Protein AF-A0A1Y1L9V7-F1 (afdb_monomer_lite)

Foldseek 3Di:
DDWDDEPQKTKFAPFFLAWWDDKYWDDDDPPPDDDDDDDPPPDFDTEMETETAAALRPDPQGALQFQKHKMKMQHPDFFGKYKYKHKQHPPLVLLLVVQQFKWKAKPPPGHDIDGQPDRWDWDQDPNMIIIMDIDGGHPDSPIIMMIISFPAQGLVNVVVVVVVVCVVVPPDDDPDQLDKDWDKAQFAADLVRHGQIKIKIAGNAQWDPAFDDNDPPTRPVPVRGHHTDGPQAFEEEEEEALFQQFCLQLLLLVLQVVLCNDSPDPLNSLCRNRHIYIYGSHLANQCSRVNHGAHHNNNDRLQLCLQPNDCNHRVSSVSSNQVLLCLFQVHGDDDPDDPPPCDDPPDDDDDDDDDDDDDDDDDDDDDDDDDDDDDDDPPDLDAPDQPPVSTSHPAAEYEGEDSNAAFKEKEFEADPPPLLLLLLLLLLLLLLQQAFGRDSVSYDHDNCQQQPQDPRPRGGSCSGPQNSSCSSRVHSRRIYMYHYSFWHPFTGQHAFWPPRPDDDRDDDGDIDTDDSVSSSSSSNSSSQSSCLSVVNRPGDRLCRDPQNHSVSSSVVSSVVVVVVVVVVVPDPPPPPDDDDDDDDDDDDDDDDDDDDDDDDDDDDDDDDDDDDDDDPPDDDDDDDDDDDDDDDDDDDDDDDDDDDDDDDDDDDDDDDDDDDYDDDDDDDDDDDDDDDDDDDDDDDDDDDDDDDDDDDDDDDDDPDFPFDFDDDPFDTKTKGWDDDDDPDDDDDGKIWIWDAHPVRDIDIDTDDDDDDDDDDDDDDDDDDDDDDDDDDDDDDPDDDDDDDDDDDDDDDDDDDDDDDDDDDDDDDDDDDD

Sequence (817 aa):
MDDLECAGFEFFSNFDSANLSRVEYVPCFESATQSSRSTLQDVHDVEFNIWTKPDCFGTEFENANRTWFYFGIRANAPELVVKLNLVDLNRQGKMYSQGMAPVFRIVPGKLQWERVRDKPSYSMNDNIFTLSFKYKTPENVQSIVYFAFTYPYSYAELINTLNTNDERFLDKAVLSRDDIYYVREAICFSLEGRRVELLTISSYHNISNEREARLKDLFPEKHVLRPFRFIGKKVIFISARVHPGETPSSFVFNGILNLLLSVDNPVAIVLRRLYVFKLIPMLNPDGVARGHYRTDTRGVNLNRMYLNPSLTLHPSIFAARALIRYHHFGYEKEDHFCETIDLPNDNDDISSMEDNHGAEKGLTENHENKISKVADDDENTEYGDLNSNESGLFMYLDMHGHASKKGIFMYGNHFEDFERNIDCMLLPKIMSINNFNFHFTACNFTERNMYLKDRRDGMSREGSGRVAVLKLTGLVRSYTLECNYNTGSLVNVLPSTIKESGRGVHTIPIPPKYNPHIFEEVGKTLGASILDLTGDNPITRLPNSQFHSLNGVRDWLKMHCVNELGETRCVPARFKLRKSSSLRAQGKSLRGAVLKTRSPSIRDAKRIMVKAVHSTSVVPVERKENICASSPRNSSQPSCSNIVTVPRPRPKVLFDSTRSKSRKESTLKLKGNTTVEKSKSASNVKHSQSRHNATKLKSVKLDAIKEKEQKGTEGKRMIAKYKGKCDGRKGSDSDLIVQWDSHNAAQVFSHKVKGYGIKALPSLGGDPGPTKGLFRVYNFSKSKKSKRPLRRLASSNDVPTKIDKHKKRRTLKGQTS

Organism: Photinus pyralis (NCBI:txid7054)

Secondary structure (DSSP, 8-state):
-PPEEETTEEEE--STT-B--EEEEE---------S---TT---SEEEEEEPPPTTTTSTT--S-----EEEEE-SSSS-EEEEEEEEE---HHHHTTT---EEEEETTEEEEEE-SSPPEEEEETTEEEEEEEEE--S-TT-EEEEESSS---HHHHHHHHHHHHHHHTTPPP--TTSEEEEEEEEEE-TTS-EEEEEEEEESTTEEEEEPP--TT----TTSPPPEEESSPEEEEEEE-SSTT-THHHHHHHHHHHHHT-SS-HHHHHHHHHEEEEEES-S-HHHHHTT-SS--TTS--GGG-SSS--TTTSHHHHHHHHHHHHHHHSS--------------------------------------------------PPS---TTT-SEEEEEEEEE-SSS-SEEEEE---SSHHHHHHHHHHHHHHHHH-TTB-GGG-B--HHHHS-B-TTT--BGGGSHHHHHHHHH--S-EEEEEE-SSB-S----PPPPTT-TT------SSPPBP-HHHHHHHHHHHHHHHHHTTT--TT--GGGSTT-SHHHHHHHHHHHHHHHHHHTT-------------------------------------------------------------------------------------------------------------------------------PPPPP----------BTTB-EEEEEE----SSS-PPPEEEEEEE-TT--EEEEE-PPP--------------------PPPP---------------------------------------

pLDDT: mean 70.17, std 31.01, range [21.88, 98.94]

Structure (mmCIF, N/CA/C/O backbone):
data_AF-A0A1Y1L9V7-F1
#
_entry.id   AF-A0A1Y1L9V7-F1
#
loop_
_atom_site.group_PDB
_atom_site.id
_atom_site.type_symbol
_atom_site.label_atom_id
_atom_site.label_alt_id
_atom_site.label_comp_id
_atom_site.label_asym_id
_atom_site.label_entity_id
_atom_site.label_seq_id
_atom_site.pdbx_PDB_ins_code
_atom_site.Cartn_x
_atom_site.Cartn_y
_atom_site.Cartn_z
_atom_site.occupancy
_atom_site.B_iso_or_equiv
_atom_site.auth_seq_id
_atom_site.auth_comp_id
_atom_site.auth_asym_id
_atom_site.auth_atom_id
_atom_site.pdbx_PDB_model_num
ATOM 1 N N . MET A 1 1 ? 2.086 -15.413 -25.088 1.00 46.53 1 MET A N 1
ATOM 2 C CA . MET A 1 1 ? 3.122 -14.393 -25.326 1.00 46.53 1 MET A CA 1
ATOM 3 C C . MET A 1 1 ? 4.415 -15.032 -24.928 1.00 46.53 1 MET A C 1
ATOM 5 O O . MET A 1 1 ? 4.621 -15.308 -23.752 1.00 46.53 1 MET A O 1
ATOM 9 N N . ASP A 1 2 ? 5.180 -15.351 -25.948 1.00 52.62 2 ASP A N 1
ATOM 10 C CA . ASP A 1 2 ? 6.423 -16.093 -25.879 1.00 52.62 2 ASP A CA 1
ATOM 11 C C . ASP A 1 2 ? 7.554 -15.135 -25.479 1.00 52.62 2 ASP A C 1
ATOM 13 O O . ASP A 1 2 ? 7.377 -13.910 -25.509 1.00 52.62 2 ASP A O 1
ATOM 17 N N . ASP A 1 3 ? 8.686 -15.672 -25.035 1.00 76.00 3 ASP A N 1
ATOM 18 C CA . ASP A 1 3 ? 9.810 -14.836 -24.616 1.00 76.00 3 ASP A CA 1
ATOM 19 C C . ASP A 1 3 ? 10.425 -14.132 -25.839 1.00 76.00 3 ASP A C 1
ATOM 21 O O . ASP A 1 3 ? 10.563 -14.714 -26.915 1.00 76.00 3 ASP A O 1
ATOM 25 N N . LEU A 1 4 ? 10.737 -12.841 -25.700 1.00 90.75 4 LEU A N 1
ATOM 26 C CA . LEU A 1 4 ? 11.159 -12.003 -26.825 1.00 90.75 4 LEU A CA 1
ATOM 27 C C . LEU A 1 4 ? 12.669 -12.128 -27.042 1.00 90.75 4 LEU A C 1
ATOM 29 O O . LEU A 1 4 ? 13.442 -11.792 -26.147 1.00 90.75 4 LEU A O 1
ATOM 33 N N . GLU A 1 5 ? 13.104 -12.531 -28.233 1.00 94.12 5 GLU A N 1
ATOM 34 C CA . GLU A 1 5 ? 14.522 -12.512 -28.614 1.00 94.12 5 GLU A CA 1
ATOM 35 C C . GLU A 1 5 ? 14.895 -11.209 -29.336 1.00 94.12 5 GLU A C 1
ATOM 37 O O . GLU A 1 5 ? 14.213 -10.775 -30.264 1.00 94.12 5 GLU A O 1
ATOM 42 N N . CYS A 1 6 ? 16.001 -10.575 -28.935 1.00 94.81 6 CYS A N 1
ATOM 43 C CA . CYS A 1 6 ? 16.534 -9.382 -29.596 1.00 94.81 6 CYS A CA 1
ATOM 44 C C . CYS A 1 6 ? 18.065 -9.326 -29.470 1.00 94.81 6 CYS A C 1
ATOM 46 O O . CYS A 1 6 ? 18.603 -9.372 -28.367 1.00 94.81 6 CYS A O 1
ATOM 48 N N . ALA A 1 7 ? 18.784 -9.225 -30.596 1.00 92.56 7 ALA A N 1
ATOM 49 C CA . ALA A 1 7 ? 20.258 -9.234 -30.662 1.00 92.56 7 ALA A CA 1
ATOM 50 C C . ALA A 1 7 ? 20.941 -10.406 -29.905 1.00 92.56 7 ALA A C 1
ATOM 52 O O . ALA A 1 7 ? 22.050 -10.273 -29.388 1.00 92.56 7 ALA A O 1
ATOM 53 N N . GLY A 1 8 ? 20.273 -11.564 -29.825 1.00 92.50 8 GLY A N 1
ATOM 54 C CA . GLY A 1 8 ? 20.751 -12.741 -29.087 1.00 92.50 8 GLY A CA 1
ATOM 55 C C . GLY A 1 8 ? 20.597 -12.657 -27.561 1.00 92.50 8 GLY A C 1
ATOM 56 O O . GLY A 1 8 ? 21.146 -13.495 -26.852 1.00 92.50 8 GLY A O 1
ATOM 57 N N . PHE A 1 9 ? 19.868 -11.665 -27.049 1.00 96.50 9 PHE A N 1
ATOM 58 C CA . PHE A 1 9 ? 19.366 -11.631 -25.677 1.00 96.50 9 PHE A CA 1
ATOM 59 C C . PHE A 1 9 ? 17.904 -12.087 -25.662 1.00 96.50 9 PHE A C 1
ATOM 61 O O . PHE A 1 9 ? 17.145 -11.764 -26.575 1.00 96.50 9 PHE A O 1
ATOM 68 N N . GLU A 1 10 ? 17.503 -12.789 -24.606 1.00 97.25 10 GLU A N 1
ATOM 69 C CA . GLU A 1 10 ? 16.124 -13.236 -24.382 1.00 97.25 10 GLU A CA 1
ATOM 70 C C . GLU A 1 10 ? 15.471 -12.383 -23.285 1.00 97.25 10 GLU A C 1
ATOM 72 O O . GLU A 1 10 ? 16.092 -12.132 -22.246 1.00 97.25 10 GLU A O 1
ATOM 77 N N . PHE A 1 11 ? 14.217 -11.974 -23.476 1.00 97.69 11 PHE A N 1
ATOM 78 C CA . PHE A 1 11 ? 13.488 -11.088 -22.571 1.00 97.69 11 PHE A CA 1
ATOM 79 C C . PHE A 1 11 ? 12.173 -11.724 -22.103 1.00 97.69 11 PHE A C 1
ATOM 81 O O . PHE A 1 11 ? 11.259 -11.976 -22.889 1.00 97.69 11 PHE A O 1
ATOM 88 N N . PHE A 1 12 ? 12.066 -11.927 -20.790 1.00 96.81 12 PHE A N 1
ATOM 89 C CA . PHE A 1 12 ? 10.986 -12.676 -20.149 1.00 96.81 12 PHE A CA 1
ATOM 90 C C . PHE A 1 12 ? 9.919 -11.751 -19.574 1.00 96.81 12 PHE A C 1
ATOM 92 O O . PHE A 1 12 ? 10.233 -10.840 -18.800 1.00 96.81 12 PHE A O 1
ATOM 99 N N . SER A 1 13 ? 8.647 -12.038 -19.857 1.00 95.38 13 SER A N 1
ATOM 100 C CA . SER A 1 13 ? 7.513 -11.339 -19.219 1.00 95.38 13 SER A CA 1
ATOM 101 C C . SER A 1 13 ? 6.266 -12.197 -18.978 1.00 95.38 13 SER A C 1
ATOM 103 O O . SER A 1 13 ? 5.207 -11.670 -18.652 1.00 95.38 13 SER A O 1
ATOM 105 N N . ASN A 1 14 ? 6.374 -13.521 -19.096 1.00 93.75 14 ASN A N 1
ATOM 106 C CA . ASN A 1 14 ? 5.265 -14.442 -18.848 1.00 93.75 14 ASN A CA 1
ATOM 107 C C . ASN A 1 14 ? 5.217 -14.893 -17.370 1.00 93.75 14 ASN A C 1
ATOM 109 O O . ASN A 1 14 ? 5.420 -16.064 -17.055 1.00 93.75 14 ASN A O 1
ATOM 113 N N . PHE A 1 15 ? 5.031 -13.947 -16.441 1.00 95.50 15 PHE A N 1
ATOM 114 C CA . PHE A 1 15 ? 4.919 -14.223 -15.000 1.00 95.50 15 PHE A CA 1
ATOM 115 C C . PHE A 1 15 ? 4.105 -13.150 -14.250 1.00 95.50 15 PHE A C 1
ATOM 117 O O . PHE A 1 15 ? 3.851 -12.063 -14.761 1.00 95.50 15 PHE A O 1
ATOM 124 N N . ASP A 1 16 ? 3.692 -13.463 -13.019 1.00 96.31 16 ASP A N 1
ATOM 125 C CA . ASP A 1 16 ? 2.841 -12.608 -12.178 1.00 96.31 16 ASP A CA 1
ATOM 126 C C . ASP A 1 16 ? 3.443 -11.208 -11.946 1.00 96.31 16 ASP A C 1
ATOM 128 O O . ASP A 1 16 ? 4.579 -11.059 -11.483 1.00 96.31 16 ASP A O 1
ATOM 132 N N . SER A 1 17 ? 2.651 -10.176 -12.254 1.00 97.12 17 SER A N 1
ATOM 133 C CA . SER A 1 17 ? 3.016 -8.759 -12.180 1.00 97.12 17 SER A CA 1
ATOM 134 C C . SER A 1 17 ? 4.110 -8.304 -13.159 1.00 97.12 17 SER A C 1
ATOM 136 O O . SER A 1 17 ? 4.629 -7.190 -13.034 1.00 97.12 17 SER A O 1
ATOM 138 N N . ALA A 1 18 ? 4.458 -9.126 -14.154 1.00 97.25 18 ALA A N 1
ATOM 139 C CA . ALA A 1 18 ? 5.328 -8.718 -15.251 1.00 97.25 18 ALA A CA 1
ATOM 140 C C . ALA A 1 18 ? 4.704 -7.588 -16.084 1.00 97.25 18 ALA A C 1
ATOM 142 O O . ALA A 1 18 ? 3.494 -7.541 -16.293 1.00 97.25 18 ALA A O 1
ATOM 143 N N . ASN A 1 19 ? 5.543 -6.700 -16.618 1.00 97.38 19 ASN A N 1
ATOM 144 C CA . ASN A 1 19 ? 5.146 -5.767 -17.664 1.00 97.38 19 ASN A CA 1
ATOM 145 C C . ASN A 1 19 ? 6.344 -5.439 -18.574 1.00 97.38 19 ASN A C 1
ATOM 147 O O . ASN A 1 19 ? 7.338 -4.852 -18.135 1.00 97.38 19 ASN A O 1
ATOM 151 N N . LEU A 1 20 ? 6.193 -5.841 -19.839 1.00 96.44 20 LEU A N 1
ATOM 152 C CA . LEU A 1 20 ? 7.049 -5.617 -21.004 1.00 96.44 20 LEU A CA 1
ATOM 153 C C . LEU A 1 20 ? 6.140 -5.622 -22.245 1.00 96.44 20 LEU A C 1
ATOM 155 O O . LEU A 1 20 ? 5.146 -6.351 -22.263 1.00 96.44 20 LEU A O 1
ATOM 159 N N . SER A 1 21 ? 6.456 -4.839 -23.275 1.00 94.56 21 SER A N 1
ATOM 160 C CA . SER A 1 21 ? 5.705 -4.807 -24.541 1.00 94.56 21 SER A CA 1
ATOM 161 C C . SER A 1 21 ? 6.595 -5.066 -25.755 1.00 94.56 21 SER A C 1
ATOM 163 O O . SER A 1 21 ? 6.314 -5.967 -26.539 1.00 94.56 21 SER A O 1
ATOM 165 N N . ARG A 1 22 ? 7.690 -4.307 -25.887 1.00 95.06 22 ARG A N 1
ATOM 166 C CA . ARG A 1 22 ? 8.595 -4.349 -27.044 1.00 95.06 22 ARG A CA 1
ATOM 167 C C . ARG A 1 22 ? 10.036 -4.114 -26.604 1.00 95.06 22 ARG A C 1
ATOM 169 O O . ARG A 1 22 ? 10.267 -3.352 -25.664 1.00 95.06 22 ARG A O 1
ATOM 176 N N . VAL A 1 23 ? 10.981 -4.717 -27.319 1.00 97.12 23 VAL A N 1
ATOM 177 C CA . VAL A 1 23 ? 12.423 -4.476 -27.193 1.00 97.12 23 VAL A CA 1
ATOM 178 C C . VAL A 1 23 ? 12.995 -4.247 -28.589 1.00 97.12 23 VAL A C 1
ATOM 180 O O . VAL A 1 23 ? 12.676 -4.997 -29.505 1.00 97.12 23 VAL A O 1
ATOM 183 N N . GLU A 1 24 ? 13.827 -3.222 -28.750 1.00 97.12 24 GLU A N 1
ATOM 184 C CA . GLU A 1 24 ? 14.564 -2.936 -29.984 1.00 97.12 24 GLU A CA 1
ATOM 185 C C . GLU A 1 24 ? 16.043 -2.724 -29.645 1.00 97.12 24 GLU A C 1
ATOM 187 O O . GLU A 1 24 ? 16.381 -1.961 -28.737 1.00 97.12 24 GLU A O 1
ATOM 192 N N . TYR A 1 25 ? 16.935 -3.400 -30.368 1.00 96.19 25 TYR A N 1
ATOM 193 C CA . TYR A 1 25 ? 18.375 -3.159 -30.290 1.00 96.19 25 TYR A CA 1
ATOM 194 C C . TYR A 1 25 ? 18.716 -1.807 -30.923 1.00 96.19 25 TYR A C 1
ATOM 196 O O . TYR A 1 25 ? 18.209 -1.477 -31.995 1.00 96.19 25 TYR A O 1
ATOM 204 N N . VAL A 1 26 ? 19.586 -1.037 -30.272 1.00 95.00 26 VAL A N 1
ATOM 205 C CA . VAL A 1 26 ? 20.096 0.237 -30.786 1.00 95.00 26 VAL A CA 1
ATOM 206 C C . VAL A 1 26 ? 21.454 -0.020 -31.447 1.00 95.00 26 VAL A C 1
ATOM 208 O O . VAL A 1 26 ? 22.405 -0.366 -30.742 1.00 95.00 26 VAL A O 1
ATOM 211 N N . PRO A 1 27 ? 21.587 0.139 -32.779 1.00 84.94 27 PRO A N 1
ATOM 212 C CA . PRO A 1 27 ? 22.865 -0.047 -33.453 1.00 84.94 27 PRO A CA 1
ATOM 213 C C . PRO A 1 27 ? 23.891 0.981 -32.976 1.00 84.94 27 PRO A C 1
ATOM 215 O O . PRO A 1 27 ? 23.678 2.190 -33.095 1.00 84.94 27 PRO A O 1
ATOM 218 N N . CYS A 1 28 ? 25.029 0.503 -32.473 1.00 70.31 28 CYS A N 1
ATOM 219 C CA . CYS A 1 28 ? 26.165 1.366 -32.176 1.00 70.31 28 CYS A CA 1
ATOM 220 C C . CYS A 1 28 ? 26.801 1.825 -33.497 1.00 70.31 28 CYS A C 1
ATOM 222 O O . CYS A 1 28 ? 27.552 1.084 -34.130 1.00 70.31 28 CYS A O 1
ATOM 224 N N . PHE A 1 29 ? 26.465 3.036 -33.942 1.00 56.84 29 PHE A N 1
ATOM 225 C CA . PHE A 1 29 ? 27.107 3.644 -35.104 1.00 56.84 29 PHE A CA 1
ATOM 226 C C . PHE A 1 29 ? 28.566 3.980 -34.778 1.00 56.84 29 PHE A C 1
ATOM 228 O O . PHE A 1 29 ? 28.833 4.870 -33.969 1.00 56.84 29 PHE A O 1
ATOM 235 N N . GLU A 1 30 ? 29.508 3.330 -35.466 1.00 45.47 30 GLU A N 1
ATOM 236 C CA . GLU A 1 30 ? 30.908 3.761 -35.509 1.00 45.47 30 GLU A CA 1
ATOM 237 C C . GLU A 1 30 ? 31.013 5.111 -36.242 1.00 45.47 30 GLU A C 1
ATOM 239 O O . GLU A 1 30 ? 31.266 5.189 -37.445 1.00 45.47 30 GLU A O 1
ATOM 244 N N . SER A 1 31 ? 30.794 6.207 -35.513 1.00 39.38 31 SER A N 1
ATOM 245 C CA . SER A 1 31 ? 30.945 7.573 -36.015 1.00 39.38 31 SER A CA 1
ATOM 246 C C . SER A 1 31 ? 32.426 7.912 -36.203 1.00 39.38 31 SER A C 1
ATOM 248 O O . SER A 1 31 ? 33.079 8.549 -35.377 1.00 39.38 31 SER A O 1
ATOM 250 N N . ALA A 1 32 ? 32.971 7.459 -37.331 1.00 41.69 32 ALA A N 1
ATOM 251 C CA . ALA A 1 32 ? 34.358 7.642 -37.728 1.00 41.69 32 ALA A CA 1
ATOM 252 C C . ALA A 1 32 ? 34.702 9.116 -38.035 1.00 41.69 32 ALA A C 1
ATOM 254 O O . ALA A 1 32 ? 34.847 9.513 -39.188 1.00 41.69 32 ALA A O 1
ATOM 255 N N . THR A 1 33 ? 34.871 9.946 -37.002 1.00 37.94 33 THR A N 1
ATOM 256 C CA . THR A 1 33 ? 35.771 11.117 -37.008 1.00 37.94 33 THR A CA 1
ATOM 257 C C . THR A 1 33 ? 35.994 11.647 -35.591 1.00 37.94 33 THR A C 1
ATOM 259 O O . THR A 1 33 ? 35.057 11.879 -34.835 1.00 37.94 33 THR A O 1
ATOM 262 N N . GLN A 1 34 ? 37.254 11.884 -35.218 1.00 49.69 34 GLN A N 1
ATOM 263 C CA . GLN A 1 34 ? 37.586 12.466 -33.916 1.00 49.69 34 GLN A CA 1
ATOM 264 C C . GLN A 1 34 ? 37.378 13.989 -33.931 1.00 49.69 34 GLN A C 1
ATOM 266 O O . GLN A 1 34 ? 38.210 14.716 -34.475 1.00 49.69 34 GLN A O 1
ATOM 271 N N . SER A 1 35 ? 36.329 14.496 -33.275 1.00 35.28 35 SER A N 1
ATOM 272 C CA . SER A 1 35 ? 36.179 15.934 -33.009 1.00 35.28 35 SER A CA 1
ATOM 273 C C . SER A 1 35 ? 35.703 16.244 -31.578 1.00 35.28 35 SER A C 1
ATOM 275 O O . SER A 1 35 ? 34.653 15.820 -31.114 1.00 35.28 35 SER A O 1
ATOM 277 N N . SER A 1 36 ? 36.526 17.022 -30.866 1.00 40.00 36 SER A N 1
ATOM 278 C CA . SER A 1 36 ? 36.183 17.852 -29.693 1.00 40.00 36 SER A CA 1
ATOM 279 C C . SER A 1 36 ? 35.292 17.277 -28.566 1.00 40.00 36 SER A C 1
ATOM 281 O O . SER A 1 36 ? 34.093 17.519 -28.517 1.00 40.00 36 SER A O 1
ATOM 283 N N . ARG A 1 37 ? 35.949 16.728 -27.531 1.00 45.91 37 ARG A N 1
ATOM 284 C CA . ARG A 1 37 ? 35.594 16.856 -26.092 1.00 45.91 37 ARG A CA 1
ATOM 285 C C . ARG A 1 37 ? 34.091 16.859 -25.710 1.00 45.91 37 ARG A C 1
ATOM 287 O O . ARG A 1 37 ? 33.560 17.891 -25.301 1.00 45.91 37 ARG A O 1
ATOM 294 N N . SER A 1 38 ? 33.490 15.676 -25.583 1.00 39.16 38 SER A N 1
ATOM 295 C CA . SER A 1 38 ? 32.337 15.464 -24.689 1.00 39.16 38 SER A CA 1
ATOM 296 C C . SER A 1 38 ? 32.457 14.155 -23.893 1.00 39.16 38 SER A C 1
ATOM 298 O O . SER A 1 38 ? 32.539 13.082 -24.474 1.00 39.16 38 SER A O 1
ATOM 300 N N . THR A 1 39 ? 32.471 14.271 -22.558 1.00 41.72 39 THR A N 1
ATOM 301 C CA . THR A 1 39 ? 32.212 13.227 -21.531 1.00 41.72 39 THR A CA 1
ATOM 302 C C . THR A 1 39 ? 32.685 11.777 -21.769 1.00 41.72 39 THR A C 1
ATOM 304 O O . THR A 1 39 ? 31.995 10.966 -22.377 1.00 41.72 39 THR A O 1
ATOM 307 N N . LEU A 1 40 ? 33.768 11.400 -21.075 1.00 45.31 40 LEU A N 1
ATOM 308 C CA . LEU A 1 40 ? 34.313 10.036 -20.889 1.00 45.31 40 LEU A CA 1
ATOM 309 C C . LEU A 1 40 ? 33.397 9.063 -20.086 1.00 45.31 40 LEU A C 1
ATOM 311 O O . LEU A 1 40 ? 33.898 8.292 -19.271 1.00 45.31 40 LEU A O 1
ATOM 315 N N . GLN A 1 41 ? 32.064 9.130 -20.209 1.00 53.06 41 GLN A N 1
ATOM 316 C CA . GLN A 1 41 ? 31.148 8.508 -19.227 1.00 53.06 41 GLN A CA 1
ATOM 317 C C . GLN A 1 41 ? 30.089 7.524 -19.751 1.00 53.06 41 GLN A C 1
ATOM 319 O O . GLN A 1 41 ? 29.581 6.754 -18.933 1.00 53.06 41 GLN A O 1
ATOM 324 N N . ASP A 1 42 ? 29.770 7.468 -21.051 1.00 68.31 42 ASP A N 1
ATOM 325 C CA . ASP A 1 42 ? 28.731 6.542 -21.550 1.00 68.31 42 ASP A CA 1
ATOM 326 C C . ASP A 1 42 ? 29.246 5.295 -22.288 1.00 68.31 42 ASP A C 1
ATOM 328 O O . ASP A 1 42 ? 28.623 4.820 -23.229 1.00 68.31 42 ASP A O 1
ATOM 332 N N . VAL A 1 43 ? 30.355 4.709 -21.823 1.00 85.38 43 VAL A N 1
ATOM 333 C CA . VAL A 1 43 ? 30.808 3.387 -22.300 1.00 85.38 43 VAL A CA 1
ATOM 334 C C . VAL A 1 43 ? 29.751 2.320 -21.985 1.00 85.38 43 VAL A C 1
ATOM 336 O O . VAL A 1 43 ? 29.264 2.244 -20.850 1.00 85.38 43 VAL A O 1
ATOM 339 N N . HIS A 1 44 ? 29.393 1.528 -22.992 1.00 90.81 44 HIS A N 1
ATOM 340 C CA . HIS A 1 44 ? 28.525 0.352 -22.938 1.00 90.81 44 HIS A CA 1
ATOM 341 C C . HIS A 1 44 ? 28.799 -0.510 -24.185 1.00 90.81 44 HIS A C 1
ATOM 343 O O . HIS A 1 44 ? 29.265 0.018 -25.192 1.00 90.81 44 HIS A O 1
ATOM 349 N N . ASP A 1 45 ? 28.522 -1.812 -24.115 1.00 93.62 45 ASP A N 1
ATOM 350 C CA . ASP A 1 45 ? 28.779 -2.768 -25.205 1.00 93.62 45 ASP A CA 1
ATOM 351 C C . ASP A 1 45 ? 27.514 -3.053 -26.037 1.00 93.62 45 ASP A C 1
ATOM 353 O O . ASP A 1 45 ? 27.591 -3.382 -27.219 1.00 93.62 45 ASP A O 1
ATOM 357 N N . VAL A 1 46 ? 26.335 -2.936 -25.413 1.00 94.94 46 VAL A N 1
ATOM 358 C CA . VAL A 1 46 ? 25.020 -3.216 -26.015 1.00 94.94 46 VAL A CA 1
ATOM 359 C C . VAL A 1 46 ? 24.005 -2.200 -25.489 1.00 94.94 46 VAL A C 1
ATOM 361 O O . VAL A 1 46 ? 23.972 -1.937 -24.285 1.00 94.94 46 VAL A O 1
ATOM 364 N N . GLU A 1 47 ? 23.156 -1.647 -26.357 1.00 97.06 47 GLU A N 1
ATOM 365 C CA . GLU A 1 47 ? 22.068 -0.736 -25.978 1.00 97.06 47 GLU A CA 1
ATOM 366 C C . GLU A 1 47 ? 20.715 -1.243 -26.504 1.00 97.06 47 GLU A C 1
ATOM 368 O O . GLU A 1 47 ? 20.602 -1.700 -27.642 1.00 97.06 47 GLU A O 1
ATOM 373 N N . PHE A 1 48 ? 19.684 -1.173 -25.657 1.00 97.81 48 PHE A N 1
ATOM 374 C CA . PHE A 1 48 ? 18.311 -1.560 -25.983 1.00 97.81 48 PHE A CA 1
ATOM 375 C C . PHE A 1 48 ? 17.324 -0.453 -25.617 1.00 97.81 48 PHE A C 1
ATOM 377 O O . PHE A 1 48 ? 17.339 0.060 -24.494 1.00 97.81 48 PHE A O 1
ATOM 384 N N . ASN A 1 49 ? 16.394 -0.170 -26.526 1.00 97.69 49 ASN A N 1
ATOM 385 C CA . ASN A 1 49 ? 15.164 0.544 -26.217 1.00 97.69 49 ASN A CA 1
ATOM 386 C C . ASN A 1 49 ? 14.080 -0.467 -25.818 1.00 97.69 49 ASN A C 1
ATOM 388 O O . ASN A 1 49 ? 13.904 -1.498 -26.465 1.00 97.69 49 ASN A O 1
ATOM 392 N N . ILE A 1 50 ? 13.361 -0.181 -24.735 1.00 97.81 50 ILE A N 1
ATOM 393 C CA . ILE A 1 50 ? 12.359 -1.057 -24.126 1.00 97.81 50 ILE A CA 1
ATOM 394 C C . ILE A 1 50 ? 11.085 -0.255 -23.866 1.00 97.81 50 ILE A C 1
ATOM 396 O O . ILE A 1 50 ? 11.136 0.821 -23.272 1.00 97.81 50 ILE A O 1
ATOM 400 N N . TRP A 1 51 ? 9.938 -0.820 -24.239 1.00 97.25 51 TRP A N 1
ATOM 401 C CA . TRP A 1 51 ? 8.611 -0.267 -23.963 1.00 97.25 51 TRP A CA 1
ATOM 402 C C . TRP A 1 51 ? 7.818 -1.206 -23.063 1.00 97.25 51 TRP A C 1
ATOM 404 O O . TRP A 1 51 ? 7.870 -2.429 -23.226 1.00 97.25 51 TRP A O 1
ATOM 414 N N . THR A 1 52 ? 7.024 -0.638 -22.159 1.00 96.44 52 THR A N 1
ATOM 415 C CA . THR A 1 52 ? 6.020 -1.372 -21.380 1.00 96.44 52 THR A CA 1
ATOM 416 C C . THR A 1 52 ? 4.609 -1.168 -21.912 1.00 96.44 52 THR A C 1
ATOM 418 O O . THR A 1 52 ? 4.335 -0.270 -22.706 1.00 96.44 52 THR A O 1
ATOM 421 N N . LYS A 1 53 ? 3.704 -2.051 -21.495 1.00 95.81 53 LYS A N 1
ATOM 422 C CA . LYS A 1 53 ? 2.276 -1.947 -21.770 1.00 95.81 53 LYS A CA 1
ATOM 423 C C . LYS A 1 53 ? 1.665 -0.881 -20.845 1.00 95.81 53 LYS A C 1
ATOM 425 O O . LYS A 1 53 ? 1.997 -0.883 -19.655 1.00 95.81 53 LYS A O 1
ATOM 430 N N . PRO A 1 54 ? 0.806 0.026 -21.342 1.00 96.81 54 PRO A N 1
ATOM 431 C CA . PRO A 1 54 ? -0.076 0.802 -20.472 1.00 96.81 54 PRO A CA 1
ATOM 432 C C . PRO A 1 54 ? -1.036 -0.106 -19.682 1.00 96.81 54 PRO A C 1
ATOM 434 O O . PRO A 1 54 ? -1.240 -1.273 -20.029 1.00 96.81 54 PRO A O 1
ATOM 437 N N . ASP A 1 55 ? -1.635 0.432 -18.621 1.00 97.56 55 ASP A N 1
ATOM 438 C CA . ASP A 1 55 ? -2.735 -0.220 -17.909 1.00 97.56 55 ASP A CA 1
ATOM 439 C C . ASP A 1 55 ? -3.870 -0.544 -18.903 1.00 97.56 55 ASP A C 1
ATOM 441 O O . ASP A 1 55 ? -4.264 0.301 -19.710 1.00 97.56 55 ASP A O 1
ATOM 445 N N . CYS A 1 56 ? -4.405 -1.767 -18.832 1.00 97.44 56 CYS A N 1
ATOM 446 C CA . CYS A 1 56 ? -5.456 -2.285 -19.724 1.00 97.44 56 CYS A CA 1
ATOM 447 C C . CYS A 1 56 ? -5.098 -2.329 -21.230 1.00 97.44 56 CYS A C 1
ATOM 449 O O . CYS A 1 56 ? -5.998 -2.337 -22.067 1.00 97.44 56 CYS A O 1
ATOM 451 N N . PHE A 1 57 ? -3.807 -2.399 -21.585 1.00 96.19 57 PHE A N 1
ATOM 452 C CA . PHE A 1 57 ? -3.338 -2.484 -22.977 1.00 96.19 57 PHE A CA 1
ATOM 453 C C . PHE A 1 57 ? -4.052 -3.554 -23.819 1.00 96.19 57 PHE A C 1
ATOM 455 O O . PHE A 1 57 ? -4.151 -4.711 -23.400 1.00 96.19 57 PHE A O 1
ATOM 462 N N . GLY A 1 58 ? -4.471 -3.180 -25.031 1.00 94.50 58 GLY A N 1
ATOM 463 C CA . GLY A 1 58 ? -5.151 -4.070 -25.975 1.00 94.50 58 GLY A CA 1
ATOM 464 C C . GLY A 1 58 ? -6.611 -4.368 -25.610 1.00 94.50 58 GLY A C 1
ATOM 465 O O . GLY A 1 58 ? -7.142 -5.398 -26.021 1.00 94.50 58 GLY A O 1
ATOM 466 N N . THR A 1 59 ? -7.251 -3.494 -24.827 1.00 96.25 59 THR A N 1
ATOM 467 C CA . THR A 1 59 ? -8.678 -3.565 -24.467 1.00 96.25 59 THR A CA 1
ATOM 468 C C . THR A 1 59 ? -9.346 -2.203 -24.651 1.00 96.25 59 THR A C 1
ATOM 470 O O . THR A 1 59 ? -8.666 -1.182 -24.724 1.00 96.25 59 THR A O 1
ATOM 473 N N . GLU A 1 60 ? -10.679 -2.169 -24.655 1.00 96.25 60 GLU A N 1
ATOM 474 C CA . GLU A 1 60 ? -11.467 -0.923 -24.681 1.00 96.25 60 GLU A CA 1
ATOM 475 C C . GLU A 1 60 ? -11.205 0.016 -23.482 1.00 96.25 60 GLU A C 1
ATOM 477 O O . GLU A 1 60 ? -11.536 1.197 -23.538 1.00 96.25 60 GLU A O 1
ATOM 482 N N . PHE A 1 61 ? -10.568 -0.486 -22.416 1.00 96.62 61 PHE A N 1
ATOM 483 C CA . PHE A 1 61 ? -10.238 0.269 -21.204 1.00 96.62 61 PHE A CA 1
ATOM 484 C C . PHE A 1 61 ? -8.774 0.751 -21.142 1.00 96.62 61 PHE A C 1
ATOM 486 O O . PHE A 1 61 ? -8.326 1.237 -20.092 1.00 96.62 61 PHE A O 1
ATOM 493 N N . GLU A 1 62 ? -8.004 0.589 -22.228 1.00 96.25 62 GLU A N 1
ATOM 494 C CA . GLU A 1 62 ? -6.610 1.043 -22.311 1.00 96.25 62 GLU A CA 1
ATOM 495 C C . GLU A 1 62 ? -6.491 2.533 -21.965 1.00 96.25 62 GLU A C 1
ATOM 497 O O . GLU A 1 62 ? -7.214 3.381 -22.489 1.00 96.25 62 GLU A O 1
ATOM 502 N N . ASN A 1 63 ? -5.568 2.869 -21.062 1.00 92.94 63 ASN A N 1
ATOM 503 C CA . ASN A 1 63 ? -5.439 4.232 -20.557 1.00 92.94 63 ASN A CA 1
ATOM 504 C C . ASN A 1 63 ? -3.979 4.659 -20.362 1.00 92.94 63 ASN A C 1
ATOM 506 O O . ASN A 1 63 ? -3.068 3.848 -20.234 1.00 92.94 63 ASN A O 1
ATOM 510 N N . ALA A 1 64 ? -3.741 5.970 -20.294 1.00 92.31 64 ALA A N 1
ATOM 511 C CA . ALA A 1 64 ? -2.397 6.552 -20.320 1.00 92.31 64 ALA A CA 1
ATOM 512 C C . ALA A 1 64 ? -1.506 6.257 -19.086 1.00 92.31 64 ALA A C 1
ATOM 514 O O . ALA A 1 64 ? -0.412 6.818 -18.980 1.00 92.31 64 ALA A O 1
ATOM 515 N N . ASN A 1 65 ? -1.919 5.419 -18.128 1.00 93.56 65 ASN A N 1
ATOM 516 C CA . ASN A 1 65 ? -1.050 5.008 -17.025 1.00 93.56 65 ASN A CA 1
ATOM 517 C C . ASN A 1 65 ? -0.008 3.996 -17.525 1.00 93.56 65 ASN A C 1
ATOM 519 O O . ASN A 1 65 ? -0.322 2.855 -17.832 1.00 93.56 65 ASN A O 1
ATOM 523 N N . ARG A 1 66 ? 1.261 4.414 -17.580 1.00 93.75 66 ARG A N 1
ATOM 524 C CA . ARG A 1 66 ? 2.399 3.574 -17.973 1.00 93.75 66 ARG A CA 1
ATOM 525 C C . ARG A 1 66 ? 3.623 3.965 -17.149 1.00 93.75 66 ARG A C 1
ATOM 527 O O . ARG A 1 66 ? 4.358 4.888 -17.480 1.00 93.75 66 ARG A O 1
ATOM 534 N N . THR A 1 67 ? 3.794 3.340 -15.989 1.00 94.69 67 THR A N 1
ATOM 535 C CA . THR A 1 67 ? 4.931 3.598 -15.072 1.00 94.69 67 THR A CA 1
ATOM 536 C C . THR A 1 67 ? 5.532 2.303 -14.526 1.00 94.69 67 THR A C 1
ATOM 538 O O . THR A 1 67 ? 6.739 2.248 -14.297 1.00 94.69 67 THR A O 1
ATOM 541 N N . TRP A 1 68 ? 4.718 1.264 -14.316 1.00 97.62 68 TRP A N 1
ATOM 542 C CA . TRP A 1 68 ? 5.216 -0.038 -13.886 1.00 97.62 68 TRP A CA 1
ATOM 543 C C . TRP A 1 68 ? 6.020 -0.718 -15.002 1.00 97.62 68 TRP A C 1
ATOM 545 O O . TRP A 1 68 ? 5.711 -0.589 -16.187 1.00 97.62 68 TRP A O 1
ATOM 555 N N . PHE A 1 69 ? 7.058 -1.443 -14.596 1.00 98.12 69 PHE A N 1
ATOM 556 C CA . PHE A 1 69 ? 7.807 -2.370 -15.433 1.00 98.12 69 PHE A CA 1
ATOM 557 C C . PHE A 1 69 ? 8.363 -3.488 -14.555 1.00 98.12 69 PHE A C 1
ATOM 559 O O . PHE A 1 69 ? 8.825 -3.224 -13.440 1.00 98.12 69 PHE A O 1
ATOM 566 N N . TYR A 1 70 ? 8.322 -4.720 -15.060 1.00 98.44 70 TYR A N 1
ATOM 567 C CA . TYR A 1 70 ? 8.931 -5.890 -14.425 1.00 98.44 70 TYR A CA 1
ATOM 568 C C . TYR A 1 70 ? 9.170 -6.965 -15.495 1.00 98.44 70 TYR A C 1
ATOM 570 O O . TYR A 1 70 ? 8.223 -7.455 -16.102 1.00 98.44 70 TYR A O 1
ATOM 578 N N . PHE A 1 71 ? 10.431 -7.301 -15.758 1.00 98.25 71 PHE A N 1
ATOM 579 C CA . PHE A 1 71 ? 10.835 -8.259 -16.796 1.00 98.25 71 PHE A CA 1
ATOM 580 C C . PHE A 1 71 ? 12.134 -8.975 -16.408 1.00 98.25 71 PHE A C 1
ATOM 582 O O . PHE A 1 71 ? 12.865 -8.517 -15.527 1.00 98.25 71 PHE A O 1
ATOM 589 N N . GLY A 1 72 ? 12.416 -10.107 -17.051 1.00 98.00 72 GLY A N 1
ATOM 590 C CA . GLY A 1 72 ? 13.711 -10.791 -17.002 1.00 98.00 72 GLY A CA 1
ATOM 591 C C . GLY A 1 72 ? 14.522 -10.563 -18.277 1.00 98.00 72 GLY A C 1
ATOM 592 O O . GLY A 1 72 ? 13.939 -10.335 -19.331 1.00 98.00 72 GLY A O 1
ATOM 593 N N . ILE A 1 73 ? 15.849 -10.666 -18.193 1.00 97.94 73 ILE A N 1
ATOM 594 C CA . ILE A 1 73 ? 16.759 -10.747 -19.346 1.00 97.94 73 ILE A CA 1
ATOM 595 C C . ILE A 1 73 ? 17.737 -11.912 -19.137 1.00 97.94 73 ILE A C 1
ATOM 597 O O . ILE A 1 73 ? 18.385 -11.972 -18.089 1.00 97.94 73 ILE A O 1
ATOM 601 N N . ARG A 1 74 ? 17.901 -12.797 -20.129 1.00 97.50 74 ARG A N 1
ATOM 602 C CA . ARG A 1 74 ? 19.043 -13.727 -20.234 1.00 97.50 74 ARG A CA 1
ATOM 603 C C . ARG A 1 74 ? 19.977 -13.245 -21.346 1.00 97.50 74 ARG A C 1
ATOM 605 O O . ARG A 1 74 ? 19.524 -12.821 -22.405 1.00 97.50 74 ARG A O 1
ATOM 612 N N . ALA A 1 75 ? 21.279 -13.266 -21.074 1.00 95.81 75 ALA A N 1
ATOM 613 C CA . ALA A 1 75 ? 22.313 -12.779 -21.982 1.00 95.81 75 ALA A CA 1
ATOM 614 C C . ALA A 1 75 ? 23.102 -13.943 -22.591 1.00 95.81 75 ALA A C 1
ATOM 616 O O . ALA A 1 75 ? 23.467 -14.880 -21.883 1.00 95.81 75 ALA A O 1
ATOM 617 N N . ASN A 1 76 ? 23.422 -13.841 -23.880 1.00 92.50 76 ASN A N 1
ATOM 618 C CA . ASN A 1 76 ? 24.272 -14.798 -24.593 1.00 92.50 76 ASN A CA 1
ATOM 619 C C . ASN A 1 76 ? 25.741 -14.793 -24.130 1.00 92.50 76 ASN A C 1
ATOM 621 O O . ASN A 1 76 ? 26.409 -15.822 -24.233 1.00 92.50 76 ASN A O 1
ATOM 625 N N . ALA A 1 77 ? 26.244 -13.669 -23.610 1.00 94.69 77 ALA A N 1
ATOM 626 C CA . ALA A 1 77 ? 27.625 -13.521 -23.158 1.00 94.69 77 ALA A CA 1
ATOM 627 C C . ALA A 1 77 ? 27.733 -12.876 -21.757 1.00 94.69 77 ALA A C 1
ATOM 629 O O . ALA A 1 77 ? 26.938 -11.991 -21.410 1.00 94.69 77 ALA A O 1
ATOM 630 N N . PRO A 1 78 ? 28.716 -13.304 -20.940 1.00 95.31 78 PRO A N 1
ATOM 631 C CA . PRO A 1 78 ? 28.964 -12.753 -19.613 1.00 95.31 78 PRO A CA 1
ATOM 632 C C . PRO A 1 78 ? 29.738 -11.431 -19.684 1.00 95.31 78 PRO A C 1
ATOM 634 O O . PRO A 1 78 ? 30.397 -11.133 -20.677 1.00 95.31 78 PRO A O 1
ATOM 637 N N . GLU A 1 79 ? 29.720 -10.678 -18.586 1.00 93.38 79 GLU A N 1
ATOM 638 C CA . GLU A 1 79 ? 30.531 -9.477 -18.361 1.00 93.38 79 GLU A CA 1
ATOM 639 C C . GLU A 1 79 ? 30.313 -8.295 -19.341 1.00 93.38 79 GLU A C 1
ATOM 641 O O . GLU A 1 79 ? 31.047 -7.308 -19.262 1.00 93.38 79 GLU A O 1
ATOM 646 N N . LEU A 1 80 ? 29.277 -8.324 -20.187 1.00 95.06 80 LEU A N 1
ATOM 647 C CA . LEU A 1 80 ? 28.882 -7.202 -21.051 1.00 95.06 80 LEU A CA 1
ATOM 648 C C . LEU A 1 80 ? 28.231 -6.075 -20.239 1.00 95.06 80 LEU A C 1
ATOM 650 O O . LEU A 1 80 ? 27.387 -6.332 -19.379 1.00 95.06 80 LEU A O 1
ATOM 654 N N . VAL A 1 81 ? 28.559 -4.822 -20.549 1.00 95.69 81 VAL A N 1
ATOM 655 C CA . VAL A 1 81 ? 27.899 -3.619 -20.029 1.00 95.69 81 VAL A CA 1
ATOM 656 C C . VAL A 1 81 ? 26.711 -3.275 -20.925 1.00 95.69 81 VAL A C 1
ATOM 658 O O . VAL A 1 81 ? 26.865 -2.703 -22.003 1.00 95.69 81 VAL A O 1
ATOM 661 N N . VAL A 1 82 ? 25.507 -3.600 -20.462 1.00 96.50 82 VAL A N 1
ATOM 662 C CA . VAL A 1 82 ? 24.260 -3.404 -21.209 1.00 96.50 82 VAL A CA 1
ATOM 663 C C . VAL A 1 82 ? 23.549 -2.147 -20.714 1.00 96.50 82 VAL A C 1
ATOM 665 O O . VAL A 1 82 ? 23.355 -1.956 -19.509 1.00 96.50 82 VAL A O 1
ATOM 668 N N . LYS A 1 83 ? 23.135 -1.296 -21.654 1.00 97.31 83 LYS A N 1
ATOM 669 C CA . LYS A 1 83 ? 22.374 -0.064 -21.432 1.00 97.31 83 LYS A CA 1
ATOM 670 C C . LYS A 1 83 ? 20.911 -0.281 -21.814 1.00 97.31 83 LYS A C 1
ATOM 672 O O . LYS A 1 83 ? 20.608 -0.698 -22.927 1.00 97.31 83 LYS A O 1
ATOM 677 N N . LEU A 1 84 ? 20.009 -0.014 -20.873 1.00 98.00 84 LEU A N 1
ATOM 678 C CA . LEU A 1 84 ? 18.565 -0.161 -21.045 1.00 98.00 84 LEU A CA 1
ATOM 679 C C . LEU A 1 84 ? 17.904 1.215 -21.002 1.00 98.00 84 LEU A C 1
ATOM 681 O O . LEU A 1 84 ? 17.996 1.914 -19.990 1.00 98.00 84 LEU A O 1
ATOM 685 N N . ASN A 1 85 ? 17.209 1.570 -22.079 1.00 97.62 85 ASN A N 1
ATOM 686 C CA . ASN A 1 85 ? 16.383 2.765 -22.190 1.00 97.62 85 ASN A CA 1
ATOM 687 C C . ASN A 1 85 ? 14.913 2.361 -22.094 1.00 97.62 85 ASN A C 1
ATOM 689 O O . ASN A 1 85 ? 14.370 1.751 -23.009 1.00 97.62 85 ASN A O 1
ATOM 693 N N . LEU A 1 86 ? 14.254 2.709 -20.997 1.00 97.56 86 LEU A N 1
ATOM 694 C CA . LEU A 1 86 ? 12.824 2.495 -20.807 1.00 97.56 86 LEU A CA 1
ATOM 695 C C . LEU A 1 86 ? 12.095 3.711 -21.386 1.00 97.56 86 LEU A C 1
ATOM 697 O O . LEU A 1 86 ? 12.060 4.771 -20.757 1.00 97.56 86 LEU A O 1
ATOM 701 N N . VAL A 1 87 ? 11.600 3.561 -22.613 1.00 96.25 87 VAL A N 1
ATOM 702 C CA . VAL A 1 87 ? 11.048 4.623 -23.464 1.00 96.25 87 VAL A CA 1
ATOM 703 C C . VAL A 1 87 ? 9.542 4.776 -23.235 1.00 96.25 87 VAL A C 1
ATOM 705 O O . VAL A 1 87 ? 8.833 3.803 -22.982 1.00 96.25 87 VAL A O 1
ATOM 708 N N . ASP A 1 88 ? 9.057 6.014 -23.350 1.00 93.50 88 ASP A N 1
ATOM 709 C CA . ASP A 1 88 ? 7.634 6.376 -23.289 1.00 93.50 88 ASP A CA 1
ATOM 710 C C . ASP A 1 88 ? 6.921 5.914 -22.004 1.00 93.50 88 ASP A C 1
ATOM 712 O O . ASP A 1 88 ? 5.766 5.483 -22.012 1.00 93.50 88 ASP A O 1
ATOM 716 N N . LEU A 1 89 ? 7.626 6.009 -20.871 1.00 94.00 89 LEU A N 1
ATOM 717 C CA . LEU A 1 89 ? 7.012 5.953 -19.545 1.00 94.00 89 LEU A CA 1
ATOM 718 C C . LEU A 1 89 ? 6.358 7.306 -19.220 1.00 94.00 89 LEU A C 1
ATOM 720 O O . LEU A 1 89 ? 6.754 8.353 -19.727 1.00 94.00 89 LEU A O 1
ATOM 724 N N . ASN A 1 90 ? 5.407 7.338 -18.285 1.00 93.06 90 ASN A N 1
ATOM 725 C CA . ASN A 1 90 ? 4.913 8.607 -17.754 1.00 93.06 90 ASN A CA 1
ATOM 726 C C . ASN A 1 90 ? 6.059 9.421 -17.129 1.00 93.06 90 ASN A C 1
ATOM 728 O O . ASN A 1 90 ? 6.985 8.878 -16.525 1.00 93.06 90 ASN A O 1
ATOM 732 N N . ARG A 1 91 ? 5.945 10.752 -17.183 1.00 90.50 91 ARG A N 1
ATOM 733 C CA . ARG A 1 91 ? 6.954 11.702 -16.692 1.00 90.50 91 ARG A CA 1
ATOM 734 C C . ARG A 1 91 ? 7.190 11.617 -15.173 1.00 90.50 91 ARG A C 1
ATOM 736 O O . ARG A 1 91 ? 6.650 12.403 -14.396 1.00 90.50 91 ARG A O 1
ATOM 743 N N . GLN A 1 92 ? 8.079 10.719 -14.752 1.00 88.88 92 GLN A N 1
ATOM 744 C CA . GLN A 1 92 ? 8.463 10.500 -13.349 1.00 88.88 92 GLN A CA 1
ATOM 745 C C . GLN A 1 92 ? 9.763 11.228 -12.943 1.00 88.88 92 GLN A C 1
ATOM 747 O O . GLN A 1 92 ? 10.328 10.960 -11.882 1.00 88.88 92 GLN A O 1
ATOM 752 N N . GLY A 1 93 ? 10.255 12.181 -13.745 1.00 86.88 93 GLY A N 1
ATOM 753 C CA . GLY A 1 93 ? 11.552 12.849 -13.532 1.00 86.88 93 GLY A CA 1
ATOM 754 C C . GLY A 1 93 ? 11.769 13.453 -12.132 1.00 86.88 93 GLY A C 1
ATOM 755 O O . GLY A 1 93 ? 12.889 13.431 -11.631 1.00 86.88 93 GLY A O 1
ATOM 756 N N . LYS A 1 94 ? 10.713 13.910 -11.435 1.00 89.56 94 LYS A N 1
ATOM 757 C CA . LYS A 1 94 ? 10.812 14.389 -10.037 1.00 89.56 94 LYS A CA 1
ATOM 758 C C . LYS A 1 94 ? 11.171 13.280 -9.035 1.00 89.56 94 LYS A C 1
ATOM 760 O O . LYS A 1 94 ? 11.736 13.581 -7.988 1.00 89.56 94 LYS A O 1
ATOM 765 N N . MET A 1 95 ? 10.845 12.023 -9.323 1.00 91.38 95 MET A N 1
ATOM 766 C CA . MET A 1 95 ? 11.180 10.869 -8.486 1.00 91.38 95 MET A CA 1
ATOM 767 C C . MET A 1 95 ? 12.632 10.422 -8.733 1.00 91.38 95 MET A C 1
ATOM 769 O O . MET A 1 95 ? 13.398 10.233 -7.786 1.00 91.38 95 MET A O 1
ATOM 773 N N . TYR A 1 96 ? 13.044 10.338 -10.002 1.00 92.94 96 TYR A N 1
ATOM 774 C CA . TYR A 1 96 ? 14.412 9.968 -10.390 1.00 92.94 96 TYR A CA 1
ATOM 775 C C . TYR A 1 96 ? 15.447 11.063 -10.081 1.00 92.94 96 TYR A C 1
ATOM 777 O O . TYR A 1 96 ? 16.560 10.742 -9.665 1.00 92.94 96 TYR A O 1
ATOM 785 N N . SER A 1 97 ? 15.088 12.353 -10.133 1.00 91.19 97 SER A N 1
ATOM 786 C CA . SER A 1 97 ? 15.979 13.447 -9.702 1.00 91.19 97 SER A CA 1
ATOM 787 C C . SER A 1 97 ? 16.339 13.383 -8.212 1.00 91.19 97 SER A C 1
ATOM 789 O O . SER A 1 97 ? 17.437 13.772 -7.820 1.00 91.19 97 SER A O 1
ATOM 791 N N . GLN A 1 98 ? 15.459 12.810 -7.384 1.00 91.06 98 GLN A N 1
ATOM 792 C CA . GLN A 1 98 ? 15.712 12.524 -5.966 1.00 91.06 98 GLN A CA 1
ATOM 793 C C . GLN A 1 98 ? 16.574 11.259 -5.759 1.00 91.06 98 GLN A C 1
ATOM 795 O O . GLN A 1 98 ? 16.809 10.839 -4.621 1.00 91.06 98 GLN A O 1
ATOM 800 N N . GLY A 1 99 ? 17.036 10.629 -6.842 1.00 91.44 99 GLY A N 1
ATOM 801 C CA . GLY A 1 99 ? 17.858 9.424 -6.832 1.00 91.44 99 GLY A CA 1
ATOM 802 C C . GLY A 1 99 ? 17.073 8.135 -6.605 1.00 91.44 99 GLY A C 1
ATOM 803 O O . GLY A 1 99 ? 17.622 7.213 -6.002 1.00 91.44 99 GLY A O 1
ATOM 804 N N . MET A 1 100 ? 15.804 8.062 -7.025 1.00 94.62 100 MET A N 1
ATOM 805 C CA . MET A 1 100 ? 15.151 6.762 -7.206 1.00 94.62 100 MET A CA 1
ATOM 806 C C . MET A 1 100 ? 15.956 5.938 -8.217 1.00 94.62 100 MET A C 1
ATOM 808 O O . MET A 1 100 ? 16.467 6.484 -9.193 1.00 94.62 100 MET A O 1
ATOM 812 N N . ALA A 1 101 ? 16.058 4.636 -7.979 1.00 96.44 101 ALA A N 1
ATOM 813 C CA . ALA A 1 101 ? 16.693 3.693 -8.887 1.00 96.44 101 ALA A CA 1
ATOM 814 C C . ALA A 1 101 ? 15.844 2.415 -8.968 1.00 96.44 101 ALA A C 1
ATOM 816 O O . ALA A 1 101 ? 15.326 2.001 -7.918 1.00 96.44 101 ALA A O 1
ATOM 817 N N . PRO A 1 102 ? 15.716 1.799 -10.161 1.00 97.62 102 PRO A N 1
ATOM 818 C CA . PRO A 1 102 ? 15.115 0.477 -10.327 1.00 97.62 102 PRO A CA 1
ATOM 819 C C . PRO A 1 102 ? 15.803 -0.569 -9.447 1.00 97.62 102 PRO A C 1
ATOM 821 O O . PRO A 1 102 ? 16.922 -0.357 -8.964 1.00 97.62 102 PRO A O 1
ATOM 824 N N . VAL A 1 103 ? 15.154 -1.713 -9.260 1.00 98.12 103 VAL A N 1
ATOM 825 C CA . VAL A 1 103 ? 15.740 -2.865 -8.561 1.00 98.12 103 VAL A CA 1
ATOM 826 C C . VAL A 1 103 ? 16.042 -4.004 -9.524 1.00 98.12 103 VAL A C 1
ATOM 828 O O . VAL A 1 103 ? 15.404 -4.124 -10.569 1.00 98.12 103 VAL A O 1
ATOM 831 N N . PHE A 1 104 ? 16.997 -4.852 -9.148 1.00 98.25 104 PHE A N 1
ATOM 832 C CA . PHE A 1 104 ? 17.338 -6.072 -9.862 1.00 98.25 104 PHE A CA 1
ATOM 833 C C . PHE A 1 104 ? 17.638 -7.254 -8.928 1.00 98.25 104 PHE A C 1
ATOM 835 O O . PHE A 1 104 ? 18.100 -7.065 -7.799 1.00 98.25 104 PHE A O 1
ATOM 842 N N . ARG A 1 105 ? 17.411 -8.474 -9.422 1.00 97.38 105 ARG A N 1
ATOM 843 C CA . ARG A 1 105 ? 17.869 -9.749 -8.830 1.00 97.38 105 ARG A CA 1
ATOM 844 C C . ARG A 1 105 ? 18.377 -10.679 -9.935 1.00 97.38 105 ARG A C 1
ATOM 846 O O . ARG A 1 105 ? 18.051 -10.469 -11.099 1.00 97.38 105 ARG A O 1
ATOM 853 N N . ILE A 1 106 ? 19.155 -11.703 -9.591 1.00 97.06 106 ILE A N 1
ATOM 854 C CA . ILE A 1 106 ? 19.749 -12.640 -10.561 1.00 97.06 106 ILE A CA 1
ATOM 855 C C . ILE A 1 106 ? 19.425 -14.079 -10.145 1.00 97.06 106 ILE A C 1
ATOM 857 O O . ILE A 1 106 ? 19.738 -14.480 -9.022 1.00 97.06 106 ILE A O 1
ATOM 861 N N . VAL A 1 107 ? 18.807 -14.860 -11.032 1.00 95.81 107 VAL A N 1
ATOM 862 C CA . VAL A 1 107 ? 18.343 -16.225 -10.738 1.00 95.81 107 VAL A CA 1
ATOM 863 C C . VAL A 1 107 ? 18.877 -17.208 -11.791 1.00 95.81 107 VAL A C 1
ATOM 865 O O . VAL A 1 107 ? 18.582 -17.014 -12.967 1.00 95.81 107 VAL A O 1
ATOM 868 N N . PRO A 1 108 ? 19.625 -18.265 -11.409 1.00 93.75 108 PRO A N 1
ATOM 869 C CA . PRO A 1 108 ? 20.186 -18.519 -10.077 1.00 93.75 108 PRO A CA 1
ATOM 870 C C . PRO A 1 108 ? 21.296 -17.517 -9.695 1.00 93.75 108 PRO A C 1
ATOM 872 O O . PRO A 1 108 ? 21.767 -16.738 -10.523 1.00 93.75 108 PRO A O 1
ATOM 875 N N . GLY A 1 109 ? 21.732 -17.556 -8.431 1.00 89.88 109 GLY A N 1
ATOM 876 C CA . GLY A 1 109 ? 22.913 -16.835 -7.936 1.00 89.88 109 GLY A CA 1
ATOM 877 C C . GLY A 1 109 ? 22.609 -15.783 -6.867 1.00 89.88 109 GLY A C 1
ATOM 878 O O . GLY A 1 109 ? 22.987 -15.956 -5.711 1.00 89.88 109 GLY A O 1
ATOM 879 N N . LYS A 1 110 ? 21.922 -14.693 -7.227 1.00 90.25 110 LYS A N 1
ATOM 880 C CA . LYS A 1 110 ? 21.686 -13.525 -6.360 1.00 90.25 110 LYS A CA 1
ATOM 881 C C . LYS A 1 110 ? 20.187 -13.257 -6.205 1.00 90.25 110 LYS A C 1
ATOM 883 O O . LYS A 1 110 ? 19.624 -12.360 -6.829 1.00 90.25 110 LYS A O 1
ATOM 888 N N . LEU A 1 111 ? 19.552 -14.050 -5.347 1.00 91.25 111 LEU A N 1
ATOM 889 C CA . LEU A 1 111 ? 18.093 -14.073 -5.179 1.00 91.25 111 LEU A CA 1
ATOM 890 C C . LEU A 1 111 ? 17.512 -12.796 -4.537 1.00 91.25 111 LEU A C 1
ATOM 892 O O . LEU A 1 111 ? 16.331 -12.507 -4.720 1.00 91.25 111 LEU A O 1
ATOM 896 N N . GLN A 1 112 ? 18.323 -12.034 -3.795 1.00 94.38 112 GLN A N 1
ATOM 897 C CA . GLN A 1 112 ? 17.901 -10.792 -3.139 1.00 94.38 112 GLN A CA 1
ATOM 898 C C . GLN A 1 112 ? 17.845 -9.611 -4.119 1.00 94.38 112 GLN A C 1
ATOM 900 O O . GLN A 1 112 ? 18.774 -9.388 -4.896 1.00 94.38 112 GLN A O 1
ATOM 905 N N . TRP A 1 113 ? 16.775 -8.820 -4.017 1.00 97.19 113 TRP A N 1
ATOM 906 C CA . TRP A 1 113 ? 16.604 -7.566 -4.750 1.00 97.19 113 TRP A CA 1
ATOM 907 C C . TRP A 1 113 ? 17.554 -6.471 -4.232 1.00 97.19 113 TRP A C 1
ATOM 909 O O . TRP A 1 113 ? 17.452 -6.033 -3.085 1.00 97.19 113 TRP A O 1
ATOM 919 N N . GLU A 1 114 ? 18.430 -5.964 -5.098 1.00 96.00 114 GLU A N 1
ATOM 920 C CA . GLU A 1 114 ? 19.247 -4.763 -4.871 1.00 96.00 114 GLU A CA 1
ATOM 921 C C . GLU A 1 114 ? 18.792 -3.628 -5.798 1.00 96.00 114 GLU A C 1
ATOM 923 O O . GLU A 1 114 ? 18.228 -3.876 -6.858 1.00 96.00 114 GLU A O 1
ATOM 928 N N . ARG A 1 115 ? 19.063 -2.368 -5.441 1.00 96.56 115 ARG A N 1
ATOM 929 C CA . ARG A 1 115 ? 18.902 -1.248 -6.385 1.00 96.56 115 ARG A CA 1
ATOM 930 C C . ARG A 1 115 ? 20.038 -1.241 -7.405 1.00 96.56 115 ARG A C 1
ATOM 932 O O . ARG A 1 115 ? 21.173 -1.574 -7.060 1.00 96.56 115 ARG A O 1
ATOM 939 N N . VAL A 1 116 ? 19.746 -0.812 -8.634 1.00 96.25 116 VAL A N 1
ATOM 940 C CA . VAL A 1 116 ? 20.778 -0.460 -9.622 1.00 96.25 116 VAL A CA 1
ATOM 941 C C . VAL A 1 116 ? 21.710 0.579 -8.985 1.00 96.25 116 VAL A C 1
ATOM 943 O O . VAL A 1 116 ? 21.244 1.539 -8.366 1.00 96.25 116 VAL A O 1
ATOM 946 N N . ARG A 1 117 ? 23.022 0.322 -9.047 1.00 90.38 117 ARG A N 1
ATOM 947 C CA . ARG A 1 117 ? 24.039 1.073 -8.287 1.00 90.38 117 ARG A CA 1
ATOM 948 C C . ARG A 1 117 ? 24.346 2.421 -8.920 1.00 90.38 117 ARG A C 1
ATOM 950 O O . ARG A 1 117 ? 24.421 3.426 -8.216 1.00 90.38 117 ARG A O 1
ATOM 957 N N . ASP A 1 118 ? 24.494 2.421 -10.238 1.00 91.31 118 ASP A N 1
ATOM 958 C CA . ASP A 1 118 ? 24.722 3.630 -11.010 1.00 91.31 118 ASP A CA 1
ATOM 959 C C . ASP A 1 118 ? 23.432 4.448 -11.065 1.00 91.31 118 ASP A C 1
ATOM 961 O O . ASP A 1 118 ? 22.334 3.912 -11.233 1.00 91.31 118 ASP A O 1
ATOM 965 N N . LYS A 1 119 ? 23.557 5.765 -10.889 1.00 91.88 119 LYS A N 1
ATOM 966 C CA . LYS A 1 119 ? 22.411 6.675 -10.892 1.00 91.88 119 LYS A CA 1
ATOM 967 C C . LYS A 1 119 ? 21.762 6.668 -12.288 1.00 91.88 119 LYS A C 1
ATOM 969 O O . LYS A 1 119 ? 22.434 7.090 -13.229 1.00 91.88 119 LYS A O 1
ATOM 974 N N . PRO A 1 120 ? 20.472 6.305 -12.430 1.00 94.81 120 PRO A N 1
ATOM 975 C CA . PRO A 1 120 ? 19.785 6.399 -13.713 1.00 94.81 120 PRO A CA 1
ATOM 976 C C . PRO A 1 120 ? 19.767 7.835 -14.243 1.00 94.81 120 PRO A C 1
ATOM 978 O O . PRO A 1 120 ? 19.546 8.792 -13.487 1.00 94.81 120 PRO A O 1
ATOM 981 N N . SER A 1 121 ? 19.963 7.977 -15.548 1.00 94.94 121 SER A N 1
ATOM 982 C CA . SER A 1 121 ? 19.659 9.196 -16.290 1.00 94.94 121 SER A CA 1
ATOM 983 C C . SER A 1 121 ? 18.213 9.150 -16.790 1.00 94.94 121 SER A C 1
ATOM 985 O O . SER A 1 121 ? 17.564 8.104 -16.805 1.00 94.94 121 SER A O 1
ATOM 987 N N . TYR A 1 122 ? 17.669 10.304 -17.163 1.00 94.19 122 TYR A N 1
ATOM 988 C CA . TYR A 1 122 ? 16.390 10.382 -17.859 1.00 94.19 122 TYR A CA 1
ATOM 989 C C . TYR A 1 122 ? 16.380 11.598 -18.785 1.00 94.19 122 TYR A C 1
ATOM 991 O O . TYR A 1 122 ? 17.025 12.608 -18.488 1.00 94.19 122 TYR A O 1
ATOM 999 N N . SER A 1 123 ? 15.630 11.511 -19.877 1.00 93.12 123 SER A N 1
ATOM 1000 C CA . SER A 1 123 ? 15.448 12.582 -20.859 1.00 93.12 123 SER A CA 1
ATOM 1001 C C . SER A 1 123 ? 13.965 12.926 -21.055 1.00 93.12 123 SER A C 1
ATOM 1003 O O . SER A 1 123 ? 13.073 12.298 -20.481 1.00 93.12 123 SER A O 1
ATOM 1005 N N . MET A 1 124 ? 13.717 13.993 -21.814 1.00 90.12 124 MET A N 1
ATOM 1006 C CA . MET A 1 124 ? 12.400 14.449 -22.264 1.00 90.12 124 MET A CA 1
ATOM 1007 C C . MET A 1 124 ? 12.585 14.907 -23.713 1.00 90.12 124 MET A C 1
ATOM 1009 O O . MET A 1 124 ? 12.899 16.075 -23.941 1.00 90.12 124 MET A O 1
ATOM 1013 N N . ASN A 1 125 ? 12.445 13.992 -24.667 1.00 88.00 125 ASN A N 1
ATOM 1014 C CA . ASN A 1 125 ? 12.608 14.277 -26.093 1.00 88.00 125 ASN A CA 1
ATOM 1015 C C . ASN A 1 125 ? 11.215 14.220 -26.723 1.00 88.00 125 ASN A C 1
ATOM 1017 O O . ASN A 1 125 ? 10.517 13.235 -26.518 1.00 88.00 125 ASN A O 1
ATOM 1021 N N . ASP A 1 126 ? 10.776 15.276 -27.409 1.00 86.69 126 ASP A N 1
ATOM 1022 C CA . ASP A 1 126 ? 9.467 15.324 -28.088 1.00 86.69 126 ASP A CA 1
ATOM 1023 C C . ASP A 1 126 ? 8.279 14.919 -27.184 1.00 86.69 126 ASP A C 1
ATOM 1025 O O . ASP A 1 126 ? 7.339 14.239 -27.580 1.00 86.69 126 ASP A O 1
ATOM 1029 N N . ASN A 1 127 ? 8.348 15.356 -25.919 1.00 83.88 127 ASN A N 1
ATOM 1030 C CA . ASN A 1 127 ? 7.485 14.994 -24.782 1.00 83.88 127 ASN A CA 1
ATOM 1031 C C . ASN A 1 127 ? 7.559 13.535 -24.283 1.00 83.88 127 ASN A C 1
ATOM 1033 O O . ASN A 1 127 ? 7.076 13.270 -23.179 1.00 83.88 127 ASN A O 1
ATOM 1037 N N . ILE A 1 128 ? 8.233 12.633 -24.996 1.00 89.81 128 ILE A N 1
ATOM 1038 C CA . ILE A 1 128 ? 8.525 11.263 -24.561 1.00 89.81 128 ILE A CA 1
ATOM 1039 C C . ILE A 1 128 ? 9.527 11.304 -23.396 1.00 89.81 128 ILE A C 1
ATOM 1041 O O . ILE A 1 128 ? 10.615 11.878 -23.502 1.00 89.81 128 ILE A O 1
ATOM 1045 N N . PHE A 1 129 ? 9.166 10.693 -22.265 1.00 94.06 129 PHE A N 1
ATOM 1046 C CA . PHE A 1 129 ? 10.064 10.521 -21.121 1.00 94.06 129 PHE A CA 1
ATOM 1047 C C . PHE A 1 129 ? 10.745 9.152 -21.200 1.00 94.06 129 PHE A C 1
ATOM 1049 O O . PHE A 1 129 ? 10.084 8.114 -21.127 1.00 94.06 129 PHE A O 1
ATOM 1056 N N . THR A 1 130 ? 12.074 9.164 -21.298 1.00 96.31 130 THR A N 1
ATOM 1057 C CA . THR A 1 130 ? 12.904 7.952 -21.323 1.00 96.31 130 THR A CA 1
ATOM 1058 C C . THR A 1 130 ? 13.745 7.873 -20.055 1.00 96.31 130 THR A C 1
ATOM 1060 O O . THR A 1 130 ? 14.359 8.862 -19.653 1.00 96.31 130 THR A O 1
ATOM 1063 N N . LEU A 1 131 ? 13.783 6.699 -19.425 1.00 97.12 131 LEU A N 1
ATOM 1064 C CA . LEU A 1 131 ? 14.612 6.380 -18.260 1.00 97.12 131 LEU A CA 1
ATOM 1065 C C . LEU A 1 131 ? 15.748 5.443 -18.683 1.00 97.12 131 LEU A C 1
ATOM 1067 O O . LEU A 1 131 ? 15.481 4.312 -19.078 1.00 97.12 131 LEU A O 1
ATOM 1071 N N . SER A 1 132 ? 17.000 5.865 -18.527 1.00 97.31 132 SER A N 1
ATOM 1072 C CA . SER A 1 132 ? 18.169 5.086 -18.949 1.00 97.31 132 SER A CA 1
ATOM 1073 C C . SER A 1 132 ? 19.006 4.631 -17.754 1.00 97.31 132 SER A C 1
ATOM 1075 O O . SER A 1 132 ? 19.324 5.414 -16.855 1.00 97.31 132 SER A O 1
ATOM 1077 N N . PHE A 1 133 ? 19.393 3.356 -17.735 1.00 97.25 133 PHE A N 1
ATOM 1078 C CA . PHE A 1 133 ? 20.321 2.805 -16.744 1.00 97.25 133 PHE A CA 1
ATOM 1079 C C . PHE A 1 133 ? 21.162 1.666 -17.330 1.00 97.25 133 PHE A C 1
ATOM 1081 O O . PHE A 1 133 ? 20.824 1.099 -18.367 1.00 97.25 133 PHE A O 1
ATOM 1088 N N . LYS A 1 134 ? 22.278 1.340 -16.669 1.00 96.00 134 LYS A N 1
ATOM 1089 C CA . LYS A 1 134 ? 23.216 0.300 -17.112 1.00 96.00 134 LYS A CA 1
ATOM 1090 C C . LYS A 1 134 ? 23.328 -0.828 -16.092 1.00 96.00 134 LYS A C 1
ATOM 1092 O O . LYS A 1 134 ? 23.125 -0.618 -14.895 1.00 96.00 134 LYS A O 1
ATOM 1097 N N . TYR A 1 135 ? 23.651 -2.023 -16.572 1.00 95.94 135 TYR A N 1
ATOM 1098 C CA . TYR A 1 135 ? 24.012 -3.174 -15.748 1.00 95.94 135 TYR A CA 1
ATOM 1099 C C . TYR A 1 135 ? 25.117 -3.994 -16.422 1.00 95.94 135 TYR A C 1
ATOM 1101 O O . TYR A 1 135 ? 25.442 -3.763 -17.584 1.00 95.94 135 TYR A O 1
ATOM 1109 N N . LYS A 1 136 ? 25.695 -4.949 -15.687 1.00 95.44 136 LYS A N 1
ATOM 1110 C CA . LYS A 1 136 ? 26.666 -5.907 -16.224 1.00 95.44 136 LYS A CA 1
ATOM 1111 C C . LYS A 1 136 ? 26.052 -7.306 -16.283 1.00 95.44 136 LYS A C 1
ATOM 1113 O O . LYS A 1 136 ? 25.425 -7.717 -15.302 1.00 95.44 136 LYS A O 1
ATOM 1118 N N . THR A 1 137 ? 26.198 -8.024 -17.397 1.00 96.44 137 THR A N 1
ATOM 1119 C CA . THR A 1 137 ? 25.681 -9.397 -17.520 1.00 96.44 137 THR A CA 1
ATOM 1120 C C . THR A 1 137 ? 26.464 -10.350 -16.604 1.00 96.44 137 THR A C 1
ATOM 1122 O O . THR A 1 137 ? 27.673 -10.184 -16.434 1.00 96.44 137 THR A O 1
ATOM 1125 N N . PRO A 1 138 ? 25.800 -11.319 -15.949 1.00 95.25 138 PRO A N 1
ATOM 1126 C CA . PRO A 1 138 ? 26.447 -12.187 -14.966 1.00 95.25 138 PRO A CA 1
ATOM 1127 C C . PRO A 1 138 ? 27.444 -13.162 -15.609 1.00 95.25 138 PRO A C 1
ATOM 1129 O O . PRO A 1 138 ? 27.232 -13.621 -16.726 1.00 95.25 138 PRO A O 1
ATOM 1132 N N . GLU A 1 139 ? 28.469 -13.569 -14.848 1.00 94.38 139 GLU A N 1
ATOM 1133 C CA . GLU A 1 139 ? 29.420 -14.635 -15.227 1.00 94.38 139 GLU A CA 1
ATOM 1134 C C . GLU A 1 139 ? 28.716 -15.935 -15.674 1.00 94.38 139 GLU A C 1
ATOM 1136 O O . GLU A 1 139 ? 29.194 -16.639 -16.561 1.00 94.38 139 GLU A O 1
ATOM 1141 N N . ASN A 1 140 ? 27.561 -16.252 -15.074 1.00 94.56 140 ASN A N 1
ATOM 1142 C CA . ASN A 1 140 ? 26.716 -17.368 -15.485 1.00 94.56 140 ASN A CA 1
ATOM 1143 C C . ASN A 1 140 ? 25.687 -16.928 -16.537 1.00 94.56 140 ASN A C 1
ATOM 1145 O O . ASN A 1 140 ? 24.640 -16.388 -16.183 1.00 94.56 140 ASN A O 1
ATOM 1149 N N . VAL A 1 141 ? 25.929 -17.257 -17.807 1.00 93.50 141 VAL A N 1
ATOM 1150 C CA . VAL A 1 141 ? 24.993 -17.004 -18.925 1.00 93.50 141 VAL A CA 1
ATOM 1151 C C . VAL A 1 141 ? 23.630 -17.699 -18.773 1.00 93.50 141 VAL A C 1
ATOM 1153 O O . VAL A 1 141 ? 22.655 -17.275 -19.379 1.00 93.50 141 VAL A O 1
ATOM 1156 N N . GLN A 1 142 ? 23.516 -18.729 -17.925 1.00 94.38 142 GLN A N 1
ATOM 1157 C CA . GLN A 1 142 ? 22.225 -19.359 -17.606 1.00 94.38 142 GLN A CA 1
ATOM 1158 C C . GLN A 1 142 ? 21.416 -18.606 -16.534 1.00 94.38 142 GLN A C 1
ATOM 1160 O O . GLN A 1 142 ? 20.335 -19.054 -16.158 1.00 94.38 142 GLN A O 1
ATOM 1165 N N . SER A 1 143 ? 21.918 -17.483 -16.011 1.00 96.12 143 SER A N 1
ATOM 1166 C CA . SER A 1 143 ? 21.193 -16.664 -15.040 1.00 96.12 143 SER A CA 1
ATOM 1167 C C . SER A 1 143 ? 20.357 -15.573 -15.705 1.00 96.12 143 SER A C 1
ATOM 1169 O O . SER A 1 143 ? 20.880 -14.714 -16.412 1.00 96.12 143 SER A O 1
ATOM 1171 N N . ILE A 1 144 ? 19.066 -15.546 -15.373 1.00 97.38 144 ILE A N 1
ATOM 1172 C CA . ILE A 1 144 ? 18.143 -14.471 -15.741 1.00 97.38 144 ILE A CA 1
ATOM 1173 C C . ILE A 1 144 ? 18.326 -13.311 -14.754 1.00 97.38 144 ILE A C 1
ATOM 1175 O O . ILE A 1 144 ? 18.222 -13.488 -13.534 1.00 97.38 144 ILE A O 1
ATOM 1179 N N . VAL A 1 145 ? 18.578 -12.109 -15.274 1.00 98.06 145 VAL A N 1
ATOM 1180 C CA . VAL A 1 145 ? 18.572 -10.858 -14.508 1.00 98.06 145 VAL A CA 1
ATOM 1181 C C . VAL A 1 145 ? 17.175 -10.252 -14.589 1.00 98.06 145 VAL A C 1
ATOM 1183 O O . VAL A 1 145 ? 16.741 -9.826 -15.654 1.00 98.06 145 VAL A O 1
ATOM 1186 N N . TYR A 1 146 ? 16.463 -10.209 -13.468 1.00 98.44 146 TYR A N 1
ATOM 1187 C CA . TYR A 1 146 ? 15.151 -9.570 -13.384 1.00 98.44 146 TYR A CA 1
ATOM 1188 C C . TYR A 1 146 ? 15.298 -8.109 -12.983 1.00 98.44 146 TYR A C 1
ATOM 1190 O O . TYR A 1 146 ? 15.993 -7.832 -12.008 1.00 98.44 146 TYR A O 1
ATOM 1198 N N . PHE A 1 147 ? 14.593 -7.209 -13.666 1.00 98.56 147 PHE A N 1
ATOM 1199 C CA . PHE A 1 147 ? 14.497 -5.780 -13.359 1.00 98.56 147 PHE A CA 1
ATOM 1200 C C . PHE A 1 147 ? 13.061 -5.394 -13.026 1.00 98.56 147 PHE A C 1
ATOM 1202 O O . PHE A 1 147 ? 12.139 -5.862 -13.688 1.00 98.56 147 PHE A O 1
ATOM 1209 N N . ALA A 1 148 ? 12.868 -4.512 -12.043 1.00 98.44 148 ALA A N 1
ATOM 1210 C CA . ALA A 1 148 ? 11.556 -3.961 -11.707 1.00 98.44 148 ALA A CA 1
ATOM 1211 C C . ALA A 1 148 ? 11.621 -2.477 -11.303 1.00 98.44 148 ALA A C 1
ATOM 1213 O O . ALA A 1 148 ? 12.635 -1.995 -10.786 1.00 98.44 148 ALA A O 1
ATOM 1214 N N . PHE A 1 149 ? 10.511 -1.761 -11.512 1.00 97.81 149 PHE A N 1
ATOM 1215 C CA . PHE A 1 149 ? 10.336 -0.337 -11.188 1.00 97.81 149 PHE A CA 1
ATOM 1216 C C . PHE A 1 149 ? 10.711 -0.000 -9.731 1.00 97.81 149 PHE A C 1
ATOM 1218 O O . PHE A 1 149 ? 11.400 0.983 -9.455 1.00 97.81 149 PHE A O 1
ATOM 1225 N N . THR A 1 150 ? 10.298 -0.859 -8.801 1.00 97.62 150 THR A N 1
ATOM 1226 C CA . THR A 1 150 ? 10.700 -0.906 -7.388 1.00 97.62 150 THR A CA 1
ATOM 1227 C C . THR A 1 150 ? 10.640 -2.369 -6.932 1.00 97.62 150 THR A C 1
ATOM 1229 O O . THR A 1 150 ? 10.266 -3.229 -7.725 1.00 97.62 150 THR A O 1
ATOM 1232 N N . TYR A 1 151 ? 10.984 -2.665 -5.675 1.00 98.25 151 TYR A N 1
ATOM 1233 C CA . TYR A 1 151 ? 10.793 -3.985 -5.057 1.00 98.25 151 TYR A CA 1
ATOM 1234 C C . TYR A 1 151 ? 9.382 -4.524 -5.366 1.00 98.25 151 TYR A C 1
ATOM 1236 O O . TYR A 1 151 ? 8.411 -3.922 -4.895 1.00 98.25 151 TYR A O 1
ATOM 1244 N N . PRO A 1 152 ? 9.233 -5.586 -6.179 1.00 98.06 152 PRO A N 1
ATOM 1245 C CA . PRO A 1 152 ? 7.921 -6.124 -6.496 1.00 98.06 152 PRO A CA 1
ATOM 1246 C C . PRO A 1 152 ? 7.358 -6.893 -5.303 1.00 98.06 152 PRO A C 1
ATOM 1248 O O . PRO A 1 152 ? 8.106 -7.362 -4.449 1.00 98.06 152 PRO A O 1
ATOM 1251 N N . TYR A 1 153 ? 6.032 -6.992 -5.264 1.00 98.25 153 TYR A N 1
ATOM 1252 C CA . TYR A 1 153 ? 5.307 -7.895 -4.378 1.00 98.25 153 TYR A CA 1
ATOM 1253 C C . TYR A 1 153 ? 4.046 -8.347 -5.113 1.00 98.25 153 TYR A C 1
ATOM 1255 O O . TYR A 1 153 ? 3.171 -7.516 -5.396 1.00 98.25 153 TYR A O 1
ATOM 1263 N N . SER A 1 154 ? 4.011 -9.615 -5.517 1.00 97.94 154 SER A N 1
ATOM 1264 C CA . SER A 1 154 ? 3.030 -10.138 -6.480 1.00 97.94 154 SER A CA 1
ATOM 1265 C C . SER A 1 154 ? 1.779 -10.728 -5.803 1.00 97.94 154 SER A C 1
ATOM 1267 O O . SER A 1 154 ? 1.722 -10.829 -4.574 1.00 97.94 154 SER A O 1
ATOM 1269 N N . TYR A 1 155 ? 0.755 -11.109 -6.577 1.00 98.44 155 TYR A N 1
ATOM 1270 C CA . TYR A 1 155 ? -0.435 -11.756 -6.008 1.00 98.44 155 TYR A CA 1
ATOM 1271 C C . TYR A 1 155 ? -0.126 -13.186 -5.534 1.00 98.44 155 TYR A C 1
ATOM 1273 O O . TYR A 1 155 ? -0.490 -13.563 -4.424 1.00 98.44 155 TYR A O 1
ATOM 1281 N N . ALA A 1 156 ? 0.622 -13.965 -6.317 1.00 97.69 156 ALA A N 1
ATOM 1282 C CA . ALA A 1 156 ? 1.103 -15.286 -5.924 1.00 97.69 156 ALA A CA 1
ATOM 1283 C C . ALA A 1 156 ? 2.049 -15.225 -4.710 1.00 97.69 156 ALA A C 1
ATOM 1285 O O . ALA A 1 156 ? 1.974 -16.084 -3.836 1.00 97.69 156 ALA A O 1
ATOM 1286 N N . GLU A 1 157 ? 2.902 -14.201 -4.606 1.00 97.62 157 GLU A N 1
ATOM 1287 C CA . GLU A 1 157 ? 3.766 -13.986 -3.436 1.00 97.62 157 GLU A CA 1
ATOM 1288 C C . GLU A 1 157 ? 2.947 -13.707 -2.164 1.00 97.62 157 GLU A C 1
ATOM 1290 O O . GLU A 1 157 ? 3.223 -14.288 -1.111 1.00 97.62 157 GLU A O 1
ATOM 1295 N N . LEU A 1 158 ? 1.881 -12.904 -2.276 1.00 98.38 158 LEU A N 1
ATOM 1296 C CA . LEU A 1 158 ? 0.904 -12.718 -1.204 1.00 98.38 158 LEU A CA 1
ATOM 1297 C C . LEU A 1 158 ? 0.224 -14.039 -0.822 1.00 98.38 158 LEU A C 1
ATOM 1299 O O . LEU A 1 158 ? 0.252 -14.411 0.348 1.00 98.38 158 LEU A O 1
ATOM 1303 N N . ILE A 1 159 ? -0.371 -14.752 -1.782 1.00 98.19 159 ILE A N 1
ATOM 1304 C CA . ILE A 1 159 ? -1.116 -15.990 -1.512 1.00 98.19 159 ILE A CA 1
ATOM 1305 C C . ILE A 1 159 ? -0.208 -17.055 -0.885 1.00 98.19 159 ILE A C 1
ATOM 1307 O O . ILE A 1 159 ? -0.598 -17.659 0.110 1.00 98.19 159 ILE A O 1
ATOM 1311 N N . ASN A 1 160 ? 1.025 -17.220 -1.370 1.00 97.88 160 ASN A N 1
ATOM 1312 C CA . ASN A 1 160 ? 2.006 -18.120 -0.760 1.00 97.88 160 ASN A CA 1
ATOM 1313 C C . ASN A 1 160 ? 2.339 -17.711 0.685 1.00 97.88 160 ASN A C 1
ATOM 1315 O O . ASN A 1 160 ? 2.360 -18.564 1.568 1.00 97.88 160 ASN A O 1
ATOM 1319 N N . THR A 1 161 ? 2.524 -16.411 0.948 1.00 97.00 161 THR A N 1
ATOM 1320 C CA . THR A 1 161 ? 2.764 -15.884 2.304 1.00 97.00 161 THR A CA 1
ATOM 1321 C C . THR A 1 161 ? 1.586 -16.164 3.243 1.00 97.00 161 THR A C 1
ATOM 1323 O O . THR A 1 161 ? 1.796 -16.512 4.405 1.00 97.00 161 THR A O 1
ATOM 1326 N N . LEU A 1 162 ? 0.347 -16.040 2.757 1.00 97.75 162 LEU A N 1
ATOM 1327 C CA . LEU A 1 162 ? -0.850 -16.344 3.543 1.00 97.75 162 LEU A CA 1
ATOM 1328 C C . LEU A 1 162 ? -1.011 -17.848 3.785 1.00 97.75 162 LEU A C 1
ATOM 1330 O O . LEU A 1 162 ? -1.216 -18.230 4.931 1.00 97.75 162 LEU A O 1
ATOM 1334 N N . ASN A 1 163 ? -0.805 -18.697 2.773 1.00 97.69 163 ASN A N 1
ATOM 1335 C CA . ASN A 1 163 ? -0.829 -20.157 2.925 1.00 97.69 163 ASN A CA 1
ATOM 1336 C C . ASN A 1 163 ? 0.179 -20.623 4.000 1.00 97.69 163 ASN A C 1
ATOM 1338 O O . ASN A 1 163 ? -0.168 -21.403 4.883 1.00 97.69 163 ASN A O 1
ATOM 1342 N N . THR A 1 164 ? 1.402 -20.072 3.998 1.00 96.25 164 THR A N 1
ATOM 1343 C CA . THR A 1 164 ? 2.419 -20.334 5.037 1.00 96.25 164 THR A CA 1
ATOM 1344 C C . THR A 1 164 ? 1.988 -19.866 6.435 1.00 96.25 164 THR A C 1
ATOM 1346 O O . THR A 1 164 ? 2.464 -20.398 7.437 1.00 96.25 164 THR A O 1
ATOM 1349 N N . ASN A 1 165 ? 1.101 -18.872 6.545 1.00 95.44 165 ASN A N 1
ATOM 1350 C CA . ASN A 1 165 ? 0.517 -18.473 7.827 1.00 95.44 165 ASN A CA 1
ATOM 1351 C C . ASN A 1 165 ? -0.651 -19.381 8.229 1.00 95.44 165 ASN A C 1
ATOM 1353 O O . ASN A 1 165 ? -0.732 -19.742 9.399 1.00 95.44 165 ASN A O 1
ATOM 1357 N N . ASP A 1 166 ? -1.492 -19.824 7.296 1.00 95.00 166 ASP A N 1
ATOM 1358 C CA . ASP A 1 166 ? -2.567 -20.780 7.584 1.00 95.00 166 ASP A CA 1
ATOM 1359 C C . ASP A 1 166 ? -1.990 -22.097 8.143 1.00 95.00 166 ASP A C 1
ATOM 1361 O O . ASP A 1 166 ? -2.404 -22.547 9.211 1.00 95.00 166 ASP A O 1
ATOM 1365 N N . GLU A 1 167 ? -0.929 -22.637 7.525 1.00 94.06 167 GLU A N 1
ATOM 1366 C CA . GLU A 1 167 ? -0.153 -23.787 8.035 1.00 94.06 167 GLU A CA 1
ATOM 1367 C C . GLU A 1 167 ? 0.392 -23.578 9.461 1.00 94.06 167 GLU A C 1
ATOM 1369 O O . GLU A 1 167 ? 0.540 -24.529 10.228 1.00 94.06 167 GLU A O 1
ATOM 1374 N N . ARG A 1 168 ? 0.688 -22.330 9.851 1.00 91.12 168 ARG A N 1
ATOM 1375 C CA . ARG A 1 168 ? 1.180 -21.987 11.196 1.00 91.12 168 ARG A CA 1
ATOM 1376 C C . ARG A 1 168 ? 0.079 -21.887 12.246 1.00 91.12 168 ARG A C 1
ATOM 1378 O O . ARG A 1 168 ? 0.431 -21.854 13.429 1.00 91.12 168 ARG A O 1
ATOM 1385 N N . PHE A 1 169 ? -1.194 -21.810 11.868 1.00 88.50 169 PHE A N 1
ATOM 1386 C CA . PHE A 1 169 ? -2.323 -21.688 12.801 1.00 88.50 169 PHE A CA 1
ATOM 1387 C C . PHE A 1 169 ? -3.321 -22.854 12.724 1.00 88.50 169 PHE A C 1
ATOM 1389 O O . PHE A 1 169 ? -4.152 -22.986 13.622 1.00 88.50 169 PHE A O 1
ATOM 1396 N N . LEU A 1 170 ? -3.185 -23.736 11.731 1.00 85.56 170 LEU A N 1
ATOM 1397 C CA . LEU A 1 170 ? -3.906 -25.004 11.634 1.00 85.56 170 LEU A CA 1
ATOM 1398 C C . LEU A 1 170 ? -3.713 -25.870 12.897 1.00 85.56 170 LEU A C 1
ATOM 1400 O O . LEU A 1 170 ? -2.606 -25.976 13.427 1.00 85.56 170 LEU A O 1
ATOM 1404 N N . ASP A 1 171 ? -4.810 -26.465 13.376 1.00 74.81 171 ASP A N 1
ATOM 1405 C CA . ASP A 1 171 ? -4.903 -27.453 14.466 1.00 74.81 171 ASP A CA 1
ATOM 1406 C C . ASP A 1 171 ? -4.181 -27.122 15.792 1.00 74.81 171 ASP A C 1
ATOM 1408 O O . ASP A 1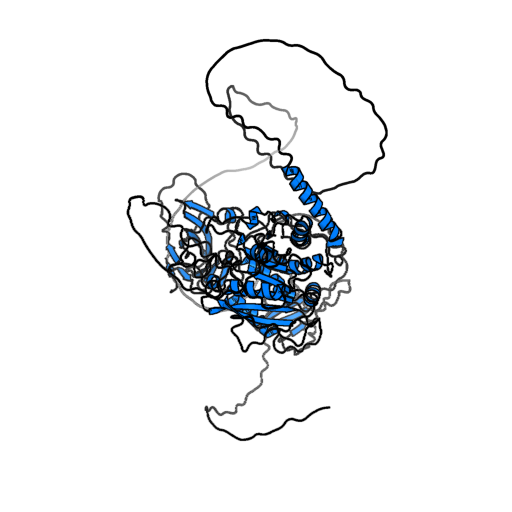 171 ? -3.949 -27.995 16.634 1.00 74.81 171 ASP A O 1
ATOM 1412 N N . LYS A 1 172 ? -3.867 -25.845 16.043 1.00 77.00 172 LYS A N 1
ATOM 1413 C CA . LYS A 1 172 ? -3.301 -25.408 17.324 1.00 77.00 172 LYS A CA 1
ATOM 1414 C C . LYS A 1 172 ? -4.365 -25.346 18.416 1.00 77.00 172 LYS A C 1
ATOM 1416 O O . LYS A 1 172 ? -5.277 -24.523 18.376 1.00 77.00 172 LYS A O 1
ATOM 1421 N N . ALA A 1 173 ? -4.187 -26.178 19.440 1.00 81.44 173 ALA A N 1
ATOM 1422 C CA . ALA A 1 173 ? -4.924 -26.063 20.691 1.00 81.44 173 ALA A CA 1
ATOM 1423 C C . ALA A 1 173 ? -4.681 -24.687 21.339 1.00 81.44 173 ALA A C 1
ATOM 1425 O O . ALA A 1 173 ? -3.541 -24.229 21.422 1.00 81.44 173 ALA A O 1
ATOM 1426 N N . VAL A 1 174 ? -5.753 -24.055 21.821 1.00 88.31 174 VAL A N 1
ATOM 1427 C CA . VAL A 1 174 ? -5.685 -22.793 22.569 1.00 88.31 174 VAL A CA 1
ATOM 1428 C C . VAL A 1 174 ? -5.234 -23.100 23.996 1.00 88.31 174 VAL A C 1
ATOM 1430 O O . VAL A 1 174 ? -5.907 -23.836 24.715 1.00 88.31 174 VAL A O 1
ATOM 1433 N N . LEU A 1 175 ? -4.093 -22.544 24.397 1.00 89.69 175 LEU A N 1
ATOM 1434 C CA . LEU A 1 175 ? -3.469 -22.737 25.709 1.00 89.69 175 LEU A CA 1
ATOM 1435 C C . LEU A 1 175 ? -3.602 -21.490 26.598 1.00 89.69 175 LEU A C 1
ATOM 1437 O O . LEU A 1 175 ? -3.545 -21.593 27.822 1.00 89.69 175 LEU A O 1
ATOM 1441 N N . SER A 1 176 ? -3.784 -20.311 25.997 1.00 94.06 176 SER A N 1
ATOM 1442 C CA . SER A 1 176 ? -3.903 -19.023 26.682 1.00 94.06 176 SER A CA 1
ATOM 1443 C C . SER A 1 176 ? -4.937 -18.114 26.020 1.00 94.06 176 SER A C 1
ATOM 1445 O O . SER A 1 176 ? -5.136 -18.129 24.807 1.00 94.06 176 SER A O 1
ATOM 1447 N N . ARG A 1 177 ? -5.545 -17.210 26.802 1.00 95.69 177 ARG A N 1
ATOM 1448 C CA . ARG A 1 177 ? -6.395 -16.144 26.241 1.00 95.69 177 ARG A CA 1
ATOM 1449 C C . ARG A 1 177 ? -5.613 -15.127 25.400 1.00 95.69 177 ARG A C 1
ATOM 1451 O O . ARG A 1 177 ? -6.235 -14.367 24.660 1.00 95.69 177 ARG A O 1
ATOM 1458 N N . ASP A 1 178 ? -4.285 -15.095 25.525 1.00 96.69 178 ASP A N 1
ATOM 1459 C CA . ASP A 1 178 ? -3.374 -14.248 24.738 1.00 96.69 178 ASP A CA 1
ATOM 1460 C C . ASP A 1 178 ? -2.964 -14.844 23.386 1.00 96.69 178 ASP A C 1
ATOM 1462 O O . ASP A 1 178 ? -2.366 -14.132 22.564 1.00 96.69 178 ASP A O 1
ATOM 1466 N N . ASP A 1 179 ? -3.301 -16.116 23.150 1.00 96.12 179 ASP A N 1
ATOM 1467 C CA . ASP A 1 179 ? -3.011 -16.798 21.894 1.00 96.12 179 ASP A CA 1
ATOM 1468 C C . ASP A 1 179 ? -3.651 -16.061 20.714 1.00 96.12 179 ASP A C 1
ATOM 1470 O O . ASP A 1 179 ? -4.673 -15.373 20.833 1.00 96.12 179 ASP A O 1
ATOM 1474 N N . ILE A 1 180 ? -3.005 -16.186 19.559 1.00 97.44 180 ILE A N 1
ATOM 1475 C CA . ILE A 1 180 ? -3.404 -15.495 18.338 1.00 97.44 180 ILE A CA 1
ATOM 1476 C C . ILE A 1 180 ? -4.668 -16.164 17.800 1.00 97.44 180 ILE A C 1
ATOM 1478 O O . ILE A 1 180 ? -4.621 -17.284 17.298 1.00 97.44 180 ILE A O 1
ATOM 1482 N N . TYR A 1 181 ? -5.786 -15.444 17.858 1.00 97.44 181 TYR A N 1
ATOM 1483 C CA . TYR A 1 181 ? -6.943 -15.753 17.036 1.00 97.44 181 TYR A CA 1
ATOM 1484 C C . TYR A 1 181 ? -6.663 -15.260 15.617 1.00 97.44 181 TYR A C 1
ATOM 1486 O O . TYR A 1 181 ? -6.417 -14.067 15.423 1.00 97.44 181 TYR A O 1
ATOM 1494 N N . TYR A 1 182 ? -6.700 -16.166 14.645 1.00 97.44 182 TYR A N 1
ATOM 1495 C CA . TYR A 1 182 ? -6.435 -15.889 13.236 1.00 97.44 182 TYR A CA 1
ATOM 1496 C C . TYR A 1 182 ? -7.458 -16.628 12.367 1.00 97.44 182 TYR A C 1
ATOM 1498 O O . TYR A 1 182 ? -7.641 -17.836 12.511 1.00 97.44 182 TYR A O 1
ATOM 1506 N N . VAL A 1 183 ? -8.125 -15.896 11.475 1.00 97.31 183 VAL A N 1
ATOM 1507 C CA . VAL A 1 183 ? -9.016 -16.438 10.439 1.00 97.31 183 VAL A CA 1
ATOM 1508 C C . VAL A 1 183 ? -8.730 -15.721 9.125 1.00 97.31 183 VAL A C 1
ATOM 1510 O O . VAL A 1 183 ? -8.647 -14.492 9.098 1.00 97.31 183 VAL A O 1
ATOM 1513 N N . ARG A 1 184 ? -8.620 -16.493 8.044 1.00 97.69 184 ARG A N 1
ATOM 1514 C CA . ARG A 1 184 ? -8.520 -16.027 6.658 1.00 97.69 184 ARG A CA 1
ATOM 1515 C C . ARG A 1 184 ? -9.781 -16.435 5.898 1.00 97.69 184 ARG A C 1
ATOM 1517 O O . ARG A 1 184 ? -10.256 -17.557 6.051 1.00 97.69 184 ARG A O 1
ATOM 1524 N N . GLU A 1 185 ? -10.308 -15.538 5.074 1.00 97.50 185 GLU A N 1
ATOM 1525 C CA . GLU A 1 185 ? -11.522 -15.760 4.282 1.00 97.50 185 GLU A CA 1
ATOM 1526 C C . GLU A 1 185 ? -11.504 -14.933 2.985 1.00 97.50 185 GLU A C 1
ATOM 1528 O O . GLU A 1 185 ? -10.974 -13.822 2.966 1.00 97.50 185 GLU A O 1
ATOM 1533 N N . ALA A 1 186 ? -12.091 -15.440 1.892 1.00 98.38 186 ALA A N 1
ATOM 1534 C CA . ALA A 1 186 ? -12.348 -14.607 0.715 1.00 98.38 186 ALA A CA 1
ATOM 1535 C C . ALA A 1 186 ? -13.583 -13.728 0.964 1.00 98.38 186 ALA A C 1
ATOM 1537 O O . ALA A 1 186 ? -14.684 -14.248 1.157 1.00 98.38 186 ALA A O 1
ATOM 1538 N N . ILE A 1 187 ? -13.417 -12.403 0.937 1.00 98.25 187 ILE A N 1
ATOM 1539 C CA . ILE A 1 187 ? -14.528 -11.452 1.119 1.00 98.25 187 ILE A CA 1
ATOM 1540 C C . ILE A 1 187 ? -15.403 -11.369 -0.140 1.00 98.25 187 ILE A C 1
ATOM 1542 O O . ILE A 1 187 ? -16.628 -11.343 -0.056 1.00 98.25 187 ILE A O 1
ATOM 1546 N N . CYS A 1 188 ? -14.770 -11.387 -1.311 1.00 98.50 188 CYS A N 1
ATOM 1547 C CA . CYS A 1 188 ? -15.387 -11.451 -2.629 1.00 98.50 188 CYS A CA 1
ATOM 1548 C C . CYS A 1 188 ? -14.369 -12.005 -3.640 1.00 98.50 188 CYS A C 1
ATOM 1550 O O . CYS A 1 188 ? -13.200 -12.246 -3.309 1.00 98.50 188 CYS A O 1
ATOM 1552 N N . PHE A 1 189 ? -14.816 -12.190 -4.880 1.00 98.62 189 PHE A N 1
ATOM 1553 C CA . PHE A 1 189 ? -13.918 -12.337 -6.020 1.00 98.62 189 PHE A CA 1
ATOM 1554 C C . PHE A 1 189 ? -13.757 -10.994 -6.738 1.00 98.62 189 PHE A C 1
ATOM 1556 O O . PHE A 1 189 ? -14.658 -10.156 -6.727 1.00 98.62 189 PHE A O 1
ATOM 1563 N N . SER A 1 190 ? -12.595 -10.791 -7.347 1.00 98.38 190 SER A N 1
ATOM 1564 C CA . SER A 1 190 ? -12.328 -9.680 -8.257 1.00 98.38 190 SER A CA 1
ATOM 1565 C C . SER A 1 190 ? -12.972 -9.901 -9.637 1.00 98.38 190 SER A C 1
ATOM 1567 O O . SER A 1 190 ? -13.592 -10.938 -9.884 1.00 98.38 190 SER A O 1
ATOM 1569 N N . LEU A 1 191 ? -12.813 -8.937 -10.551 1.00 98.12 191 LEU A N 1
ATOM 1570 C CA . LEU A 1 191 ? -13.389 -8.983 -11.902 1.00 98.12 191 LEU A CA 1
ATOM 1571 C C . LEU A 1 191 ? -12.885 -10.189 -12.717 1.00 98.12 191 LEU A C 1
ATOM 1573 O O . LEU A 1 191 ? -13.622 -10.729 -13.535 1.00 98.12 191 LEU A O 1
ATOM 1577 N N . GLU A 1 192 ? -11.656 -10.647 -12.464 1.00 97.75 192 GLU A N 1
ATOM 1578 C CA . GLU A 1 192 ? -11.077 -11.855 -13.073 1.00 97.75 192 GLU A CA 1
ATOM 1579 C C . GLU A 1 192 ? -11.104 -13.087 -12.144 1.00 97.75 192 GLU A C 1
ATOM 1581 O O . GLU A 1 192 ? -10.328 -14.026 -12.323 1.00 97.75 192 GLU A O 1
ATOM 1586 N N . GLY A 1 193 ? -11.966 -13.098 -11.123 1.00 97.88 193 GLY A N 1
ATOM 1587 C CA . GLY A 1 193 ? -12.179 -14.272 -10.270 1.00 97.88 193 GLY A CA 1
ATOM 1588 C C . GLY A 1 193 ? -11.091 -14.544 -9.221 1.00 97.88 193 GLY A C 1
ATOM 1589 O O . GLY A 1 193 ? -11.126 -15.590 -8.569 1.00 97.88 193 GLY A O 1
ATOM 1590 N N . ARG A 1 194 ? -10.123 -13.640 -9.011 1.00 98.44 194 ARG A N 1
ATOM 1591 C CA . ARG A 1 194 ? -9.108 -13.800 -7.953 1.00 98.44 194 ARG A CA 1
ATOM 1592 C C . ARG A 1 194 ? -9.731 -13.541 -6.581 1.00 98.44 194 ARG A C 1
ATOM 1594 O O . ARG A 1 194 ? -10.594 -12.680 -6.424 1.00 98.44 194 ARG A O 1
ATOM 1601 N N . ARG A 1 195 ? -9.279 -14.277 -5.561 1.00 98.50 195 ARG A N 1
ATOM 1602 C CA . ARG A 1 195 ? -9.715 -14.080 -4.168 1.00 98.50 195 ARG A CA 1
ATOM 1603 C C . ARG A 1 195 ? -9.267 -12.701 -3.692 1.00 98.50 195 ARG A C 1
ATOM 1605 O O . ARG A 1 195 ? -8.062 -12.429 -3.681 1.00 98.50 195 ARG A O 1
ATOM 1612 N N . VAL A 1 196 ? -10.207 -11.872 -3.246 1.00 98.75 196 VAL A N 1
ATOM 1613 C CA . VAL A 1 196 ? -9.898 -10.725 -2.387 1.00 98.75 196 VAL A CA 1
ATOM 1614 C C . VAL A 1 196 ? -9.866 -11.261 -0.958 1.00 98.75 196 VAL A C 1
ATOM 1616 O O . VAL A 1 196 ? -10.874 -11.732 -0.433 1.00 98.75 196 VAL A O 1
ATOM 1619 N N . GLU A 1 197 ? -8.682 -11.278 -0.358 1.00 98.44 197 GLU A N 1
ATOM 1620 C CA . GLU A 1 197 ? -8.453 -11.888 0.954 1.00 98.44 197 GLU A CA 1
ATOM 1621 C C . GLU A 1 197 ? -8.814 -10.920 2.086 1.00 98.44 197 GLU A C 1
ATOM 1623 O O . GLU A 1 197 ? -8.496 -9.731 2.027 1.00 98.44 197 GLU A O 1
ATOM 1628 N N . LEU A 1 198 ? -9.415 -11.449 3.148 1.00 98.81 198 LEU A N 1
ATOM 1629 C CA . LEU A 1 198 ? -9.628 -10.771 4.420 1.00 98.81 198 LEU A CA 1
ATOM 1630 C C . LEU A 1 198 ? -8.990 -11.597 5.538 1.00 98.81 198 LEU A C 1
ATOM 1632 O O . LEU A 1 198 ? -9.228 -12.800 5.649 1.00 98.81 198 LEU A O 1
ATOM 1636 N N . LEU A 1 199 ? -8.210 -10.934 6.391 1.00 98.81 199 LEU A N 1
ATOM 1637 C CA . LEU A 1 199 ? -7.677 -11.515 7.620 1.00 98.81 199 LEU A CA 1
ATOM 1638 C C . LEU A 1 199 ? -8.381 -10.895 8.827 1.00 98.81 199 LEU A C 1
ATOM 1640 O O . LEU A 1 199 ? -8.431 -9.669 8.962 1.00 98.81 199 LEU A O 1
ATOM 1644 N N . THR A 1 200 ? -8.869 -11.746 9.725 1.00 98.75 200 THR A N 1
ATOM 1645 C CA . THR A 1 200 ? -9.389 -11.366 11.041 1.00 98.75 200 THR A CA 1
ATOM 1646 C C . THR A 1 200 ? -8.395 -11.806 12.112 1.00 98.75 200 THR A C 1
ATOM 1648 O O . THR A 1 200 ? -8.152 -13.004 12.260 1.00 98.75 200 THR A O 1
ATOM 1651 N N . ILE A 1 201 ? -7.820 -10.856 12.861 1.00 98.75 201 ILE A N 1
ATOM 1652 C CA . ILE A 1 201 ? -6.797 -11.141 13.887 1.00 98.75 201 ILE A CA 1
ATOM 1653 C C . ILE A 1 201 ? -7.163 -10.497 15.228 1.00 98.75 201 ILE A C 1
ATOM 1655 O O . ILE A 1 201 ? -7.492 -9.313 15.291 1.00 98.75 201 ILE A O 1
ATOM 1659 N N . SER A 1 202 ? -7.099 -11.265 16.317 1.00 98.56 202 SER A N 1
ATOM 1660 C CA . SER A 1 202 ? -7.315 -10.787 17.694 1.00 98.56 202 SER A CA 1
ATOM 1661 C C . SER A 1 202 ? -6.720 -11.789 18.703 1.00 98.56 202 SER A C 1
ATOM 1663 O O . SER A 1 202 ? -5.915 -12.636 18.327 1.00 98.56 202 SER A O 1
ATOM 1665 N N . SER A 1 203 ? -7.092 -11.721 19.982 1.00 97.62 203 SER A N 1
ATOM 1666 C CA . SER A 1 203 ? -6.881 -12.801 20.965 1.00 97.62 203 SER A CA 1
ATOM 1667 C C . SER A 1 203 ? -8.200 -13.231 21.606 1.00 97.62 203 SER A C 1
ATOM 1669 O O . SER A 1 203 ? -9.174 -12.477 21.585 1.00 97.62 203 SER A O 1
ATOM 1671 N N . TYR A 1 204 ? -8.226 -14.406 22.240 1.00 97.44 204 TYR A N 1
ATOM 1672 C CA . TYR A 1 204 ? -9.400 -15.023 22.891 1.00 97.44 204 TYR A CA 1
ATOM 1673 C C . TYR A 1 204 ? -9.904 -14.284 24.161 1.00 97.44 204 TYR A C 1
ATOM 1675 O O . TYR A 1 204 ? -10.707 -14.794 24.954 1.00 97.44 204 TYR A O 1
ATOM 1683 N N . HIS A 1 205 ? -9.465 -13.043 24.369 1.00 97.88 205 HIS A N 1
ATOM 1684 C CA . HIS A 1 205 ? -10.148 -12.075 25.223 1.00 97.88 205 HIS A CA 1
ATOM 1685 C C . HIS A 1 205 ? -11.481 -11.665 24.577 1.00 97.88 205 HIS A C 1
ATOM 1687 O O . HIS A 1 205 ? -11.528 -11.413 23.378 1.00 97.88 205 HIS A O 1
ATOM 1693 N N . ASN A 1 206 ? -12.555 -11.613 25.366 1.00 96.94 206 ASN A N 1
ATOM 1694 C CA . ASN A 1 206 ? -13.923 -11.225 24.979 1.00 96.94 206 ASN A CA 1
ATOM 1695 C C . ASN A 1 206 ? -14.522 -11.909 23.727 1.00 96.94 206 ASN A C 1
ATOM 1697 O O . ASN A 1 206 ? -15.479 -11.396 23.149 1.00 96.94 206 ASN A O 1
ATOM 1701 N N . ILE A 1 207 ? -13.985 -13.054 23.302 1.00 97.06 207 ILE A N 1
ATOM 1702 C CA . ILE A 1 207 ? -14.578 -13.869 22.237 1.00 97.06 207 ILE A CA 1
ATOM 1703 C C . ILE A 1 207 ? -15.943 -14.414 22.688 1.00 97.06 207 ILE A C 1
ATOM 1705 O O . ILE A 1 207 ? -16.111 -14.781 23.852 1.00 97.06 207 ILE A O 1
ATOM 1709 N N . SER A 1 208 ? -16.910 -14.449 21.775 1.00 96.31 208 SER A N 1
ATOM 1710 C CA . SER A 1 208 ? -18.244 -15.021 21.994 1.00 96.31 208 SER A CA 1
ATOM 1711 C C . SER A 1 208 ? -18.429 -16.327 21.215 1.00 96.31 208 SER A C 1
ATOM 1713 O O . SER A 1 208 ? -17.644 -16.648 20.324 1.00 96.31 208 SER A O 1
ATOM 1715 N N . ASN A 1 209 ? -19.499 -17.064 21.521 1.00 95.00 209 ASN A N 1
ATOM 1716 C CA . ASN A 1 209 ? -19.877 -18.271 20.778 1.00 95.00 209 ASN A CA 1
ATOM 1717 C C . ASN A 1 209 ? -20.557 -17.957 19.427 1.00 95.00 209 ASN A C 1
ATOM 1719 O O . ASN A 1 209 ? -20.757 -18.857 18.612 1.00 95.00 209 ASN A O 1
ATOM 1723 N N . GLU A 1 210 ? -20.916 -16.694 19.179 1.00 96.56 210 GLU A N 1
ATOM 1724 C CA . GLU A 1 210 ? -21.543 -16.242 17.937 1.00 96.56 210 GLU A CA 1
ATOM 1725 C C . GLU A 1 210 ? -20.507 -15.966 16.847 1.00 96.56 210 GLU A C 1
ATOM 1727 O O . GLU A 1 210 ? -19.411 -15.474 17.118 1.00 96.56 210 GLU A O 1
ATOM 1732 N N . ARG A 1 211 ? -20.878 -16.210 15.588 1.00 96.50 211 ARG A N 1
ATOM 1733 C CA . ARG A 1 211 ? -20.077 -15.837 14.413 1.00 96.50 211 ARG A CA 1
ATOM 1734 C C . ARG A 1 211 ? -20.570 -14.529 13.808 1.00 96.50 211 ARG A C 1
ATOM 1736 O O . ARG A 1 211 ? -21.728 -14.158 13.972 1.00 96.50 211 ARG A O 1
ATOM 1743 N N . GLU A 1 212 ? -19.683 -13.822 13.120 1.00 96.81 212 GLU A N 1
ATOM 1744 C CA . GLU A 1 212 ? -20.045 -12.627 12.358 1.00 96.81 212 GLU A CA 1
ATOM 1745 C C . GLU A 1 212 ? -21.058 -12.952 11.253 1.00 96.81 212 GLU A C 1
ATOM 1747 O O . GLU A 1 212 ? -20.997 -14.011 10.619 1.00 96.81 212 GLU A O 1
ATOM 1752 N N . ALA A 1 213 ? -21.978 -12.018 11.003 1.00 95.25 213 ALA A N 1
ATOM 1753 C CA . ALA A 1 213 ? -23.023 -12.176 10.000 1.00 95.25 213 ALA A CA 1
ATOM 1754 C C . ALA A 1 213 ? -22.414 -12.276 8.594 1.00 95.25 213 ALA A C 1
ATOM 1756 O O . ALA A 1 213 ? -21.553 -11.470 8.222 1.00 95.25 213 ALA A O 1
ATOM 1757 N N . ARG A 1 214 ? -22.862 -13.256 7.796 1.00 96.12 214 ARG A N 1
ATOM 1758 C CA . ARG A 1 214 ? -22.500 -13.339 6.377 1.00 96.12 214 ARG A CA 1
ATOM 1759 C C . ARG A 1 214 ? -23.329 -12.318 5.604 1.00 96.12 214 ARG A C 1
ATOM 1761 O O . ARG A 1 214 ? -24.487 -12.589 5.311 1.00 96.12 214 ARG A O 1
ATOM 1768 N N . LEU A 1 215 ? -22.700 -11.177 5.330 1.00 96.00 215 LEU A N 1
ATOM 1769 C CA . LEU A 1 215 ? -23.292 -10.060 4.601 1.00 96.00 215 LEU A CA 1
ATOM 1770 C C . LEU A 1 215 ? -23.803 -10.492 3.223 1.00 96.00 215 LEU A C 1
ATOM 1772 O O . LEU A 1 215 ? -23.246 -11.410 2.608 1.00 96.00 215 LEU A O 1
ATOM 1776 N N . LYS A 1 216 ? -24.843 -9.808 2.751 1.00 94.25 216 LYS A N 1
ATOM 1777 C CA . LYS A 1 216 ? -25.465 -10.014 1.444 1.00 94.25 216 LYS A CA 1
ATOM 1778 C C . LYS A 1 216 ? -24.418 -9.899 0.330 1.00 94.25 216 LYS A C 1
ATOM 1780 O O . LYS A 1 216 ? -23.539 -9.043 0.367 1.00 94.25 216 LYS A O 1
ATOM 1785 N N . ASP A 1 217 ? -24.495 -10.814 -0.634 1.00 94.25 217 ASP A N 1
ATOM 1786 C CA . ASP A 1 217 ? -23.627 -10.910 -1.820 1.00 94.25 217 ASP A CA 1
ATOM 1787 C C . ASP A 1 217 ? -22.105 -11.029 -1.558 1.00 94.25 217 ASP A C 1
ATOM 1789 O O . ASP A 1 217 ? -21.304 -11.038 -2.495 1.00 94.25 217 ASP A O 1
ATOM 1793 N N . LEU A 1 218 ? -21.690 -11.216 -0.298 1.00 97.06 218 LEU A N 1
ATOM 1794 C CA . LEU A 1 218 ? -20.293 -11.358 0.121 1.00 97.06 218 LEU A CA 1
ATOM 1795 C C . LEU A 1 218 ? -19.993 -12.738 0.724 1.00 97.06 218 LEU A C 1
ATOM 1797 O O . LEU A 1 218 ? -20.874 -13.531 1.061 1.00 97.06 218 LEU A O 1
ATOM 1801 N N . PHE A 1 219 ? -18.699 -13.018 0.891 1.00 97.88 219 PHE A N 1
ATOM 1802 C CA . PHE A 1 219 ? -18.155 -14.278 1.404 1.00 97.88 219 PHE A CA 1
ATOM 1803 C C . PHE A 1 219 ? -18.671 -15.488 0.599 1.00 97.88 219 PHE A C 1
ATOM 1805 O O . PHE A 1 219 ? -19.386 -16.339 1.148 1.00 97.88 219 PHE A O 1
ATOM 1812 N N . PRO A 1 220 ? -18.327 -15.591 -0.702 1.00 97.06 220 PRO A N 1
ATOM 1813 C CA . PRO A 1 220 ? -18.880 -16.601 -1.613 1.00 97.06 220 PRO A CA 1
ATOM 1814 C C . PRO A 1 220 ? -18.596 -18.046 -1.168 1.00 97.06 220 PRO A C 1
ATOM 1816 O O . PRO A 1 220 ? -19.342 -18.969 -1.498 1.00 97.06 220 PRO A O 1
ATOM 1819 N N . GLU A 1 221 ? -17.554 -18.253 -0.362 1.00 96.19 221 GLU A N 1
ATOM 1820 C CA . GLU A 1 221 ? -17.188 -19.543 0.220 1.00 96.19 221 GLU A CA 1
ATOM 1821 C C . GLU A 1 221 ? -18.140 -19.924 1.369 1.00 96.19 221 GLU A C 1
ATOM 1823 O O . GLU A 1 221 ? -17.817 -19.816 2.554 1.00 96.19 221 GLU A O 1
ATOM 1828 N N . LYS A 1 222 ? -19.355 -20.370 1.025 1.00 93.62 222 LYS A N 1
ATOM 1829 C CA . LYS A 1 222 ? -20.423 -20.704 1.993 1.00 93.62 222 LYS A CA 1
ATOM 1830 C C . LYS A 1 222 ? -20.030 -21.777 3.021 1.00 93.62 222 LYS A C 1
ATOM 1832 O O . LYS A 1 222 ? -20.595 -21.794 4.111 1.00 93.62 222 LYS A O 1
ATOM 1837 N N . HIS A 1 223 ? -19.066 -22.639 2.690 1.00 93.12 223 HIS A N 1
ATOM 1838 C CA . HIS A 1 223 ? -18.547 -23.692 3.569 1.00 93.12 223 HIS A CA 1
ATOM 1839 C C . HIS A 1 223 ? -17.471 -23.199 4.558 1.00 93.12 223 HIS A C 1
ATOM 1841 O O . HIS A 1 223 ? -17.258 -23.838 5.585 1.00 93.12 223 HIS A O 1
ATOM 1847 N N . VAL A 1 224 ? -16.808 -22.067 4.283 1.00 93.44 224 VAL A N 1
ATOM 1848 C CA . VAL A 1 224 ? -15.846 -21.451 5.208 1.00 93.44 224 VAL A CA 1
ATOM 1849 C C . VAL A 1 224 ? -16.623 -20.767 6.329 1.00 93.44 224 VAL A C 1
ATOM 1851 O O . VAL A 1 224 ? -17.532 -19.969 6.078 1.00 93.44 224 VAL A O 1
ATOM 1854 N N . LEU A 1 225 ? -16.292 -21.090 7.579 1.00 94.00 225 LEU A N 1
ATOM 1855 C CA . LEU A 1 225 ? -16.954 -20.524 8.751 1.00 94.00 225 LEU A CA 1
ATOM 1856 C C . LEU A 1 225 ? -16.428 -19.112 9.036 1.00 94.00 225 LEU A C 1
ATOM 1858 O O . LEU A 1 225 ? -15.239 -18.937 9.292 1.00 94.00 225 LEU A O 1
ATOM 1862 N N . ARG A 1 226 ? -17.335 -18.127 9.073 1.00 96.50 226 ARG A N 1
ATOM 1863 C CA . ARG A 1 226 ? -17.030 -16.749 9.494 1.00 96.50 226 ARG A CA 1
ATOM 1864 C C . ARG A 1 226 ? -16.392 -16.721 10.897 1.00 96.50 226 ARG A C 1
ATOM 1866 O O . ARG A 1 226 ? -16.716 -17.588 11.723 1.00 96.50 226 ARG A O 1
ATOM 1873 N N . PRO A 1 227 ? -15.516 -15.746 11.199 1.00 97.00 227 PRO A N 1
ATOM 1874 C CA . PRO A 1 227 ? -14.899 -15.601 12.515 1.00 97.00 227 PRO A CA 1
ATOM 1875 C C . PRO A 1 227 ? -15.933 -15.361 13.626 1.00 97.00 227 PRO A C 1
ATOM 1877 O O . PRO A 1 227 ? -17.073 -14.972 13.369 1.00 97.00 227 PRO A O 1
ATOM 1880 N N . PHE A 1 228 ? -15.529 -15.604 14.872 1.00 97.56 228 PHE A N 1
ATOM 1881 C CA . PHE A 1 228 ? -16.343 -15.321 16.057 1.00 97.56 228 PHE A CA 1
ATOM 1882 C C . PHE A 1 228 ? -16.431 -13.812 16.332 1.00 97.56 228 PHE A C 1
ATOM 1884 O O . PHE A 1 228 ? -15.478 -13.075 16.074 1.00 97.56 228 PHE A O 1
ATOM 1891 N N . ARG A 1 229 ? -17.557 -13.348 16.889 1.00 96.75 229 ARG A N 1
ATOM 1892 C CA . ARG A 1 229 ? -17.733 -11.955 17.336 1.00 96.75 229 ARG A CA 1
ATOM 1893 C C . ARG A 1 229 ? -16.970 -11.729 18.645 1.00 96.75 229 ARG A C 1
ATOM 1895 O O . ARG A 1 229 ? -16.941 -12.613 19.507 1.00 96.75 229 ARG A O 1
ATOM 1902 N N . PHE A 1 230 ? -16.420 -10.530 18.826 1.00 97.12 230 PHE A N 1
ATOM 1903 C CA . PHE A 1 230 ? -15.722 -10.113 20.047 1.00 97.12 230 PHE A CA 1
ATOM 1904 C C . PHE A 1 230 ? -16.487 -8.981 20.736 1.00 97.12 230 PHE A C 1
ATOM 1906 O O . PHE A 1 230 ? -16.745 -7.945 20.128 1.00 97.12 230 PHE A O 1
ATOM 1913 N N . ILE A 1 231 ? -16.848 -9.168 22.004 1.00 94.62 231 ILE A N 1
ATOM 1914 C CA . ILE A 1 231 ? -17.701 -8.232 22.745 1.00 94.62 231 ILE A CA 1
ATOM 1915 C C . ILE A 1 231 ? -16.868 -7.065 23.296 1.00 94.62 231 ILE A C 1
ATOM 1917 O O . ILE A 1 231 ? -15.828 -7.263 23.927 1.00 94.62 231 ILE A O 1
ATOM 1921 N N . GLY A 1 232 ? -17.313 -5.832 23.047 1.00 92.69 232 GLY A N 1
ATOM 1922 C CA . GLY A 1 232 ? -16.675 -4.608 23.551 1.00 92.69 232 GLY A CA 1
ATOM 1923 C C . GLY A 1 232 ? -15.309 -4.255 22.942 1.00 92.69 232 GLY A C 1
ATOM 1924 O O . GLY A 1 232 ? -14.767 -3.204 23.272 1.00 92.69 232 GLY A O 1
ATOM 1925 N N . LYS A 1 233 ? -14.745 -5.078 22.045 1.00 96.50 233 LYS A N 1
ATOM 1926 C CA . LYS A 1 233 ? -13.553 -4.704 21.266 1.00 96.50 233 LYS A CA 1
ATOM 1927 C C . LYS A 1 233 ? -13.962 -3.862 20.065 1.00 96.50 233 LYS A C 1
ATOM 1929 O O . LYS A 1 233 ? -14.822 -4.283 19.295 1.00 96.50 233 LYS A O 1
ATOM 1934 N N . LYS A 1 234 ? -13.291 -2.729 19.848 1.00 96.75 234 LYS A N 1
ATOM 1935 C CA . LYS A 1 234 ? -13.440 -1.966 18.601 1.00 96.75 234 LYS A CA 1
ATOM 1936 C C . LYS A 1 234 ? -12.590 -2.560 17.472 1.00 96.75 234 LYS A C 1
ATOM 1938 O O . LYS A 1 234 ? -11.573 -3.222 17.704 1.00 96.75 234 LYS A O 1
ATOM 1943 N N . VAL A 1 235 ? -13.015 -2.315 16.238 1.00 98.56 235 VAL A N 1
ATOM 1944 C CA . VAL A 1 235 ? -12.392 -2.824 15.012 1.00 98.56 235 VAL A CA 1
ATOM 1945 C C . VAL A 1 235 ? -11.369 -1.830 14.464 1.00 98.56 235 VAL A C 1
ATOM 1947 O O . VAL A 1 235 ? -11.639 -0.634 14.352 1.00 98.56 235 VAL A O 1
ATOM 1950 N N . ILE A 1 236 ? -10.199 -2.332 14.074 1.00 98.81 236 ILE A N 1
ATOM 1951 C CA . ILE A 1 236 ? -9.204 -1.595 13.294 1.00 98.81 236 ILE A CA 1
ATOM 1952 C C . ILE A 1 236 ? -9.195 -2.175 11.881 1.00 98.81 236 ILE A C 1
ATOM 1954 O O . ILE A 1 236 ? -8.794 -3.323 11.676 1.00 98.81 236 ILE A O 1
ATOM 1958 N N . PHE A 1 237 ? -9.652 -1.378 10.915 1.00 98.88 237 PHE A N 1
ATOM 1959 C CA . PHE A 1 237 ? -9.741 -1.765 9.510 1.00 98.88 237 PHE A CA 1
ATOM 1960 C C . PHE A 1 237 ? -8.536 -1.222 8.736 1.00 98.88 237 PHE A C 1
ATOM 1962 O O . PHE A 1 237 ? -8.268 -0.019 8.764 1.00 98.88 237 PHE A O 1
ATOM 1969 N N . ILE A 1 238 ? -7.803 -2.096 8.045 1.00 98.94 238 ILE A N 1
ATOM 1970 C CA . ILE A 1 238 ? -6.612 -1.731 7.266 1.00 98.94 238 ILE A CA 1
ATOM 1971 C C . ILE A 1 238 ? -6.693 -2.360 5.878 1.00 98.94 238 ILE A C 1
ATOM 1973 O O . ILE A 1 238 ? -6.955 -3.555 5.745 1.00 98.94 238 ILE A O 1
ATOM 1977 N N . SER A 1 239 ? -6.409 -1.574 4.844 1.00 98.81 239 SER A N 1
ATOM 1978 C CA . SER A 1 239 ? -6.338 -2.040 3.460 1.00 98.81 239 SER A CA 1
ATOM 1979 C C . SER A 1 239 ? -5.077 -1.546 2.741 1.00 98.81 239 SER A C 1
ATOM 1981 O O . SER A 1 239 ? -4.412 -0.612 3.193 1.00 98.81 239 SER A O 1
ATOM 1983 N N . ALA A 1 240 ? -4.699 -2.229 1.657 1.00 98.81 240 ALA A N 1
ATOM 1984 C CA . ALA A 1 240 ? -3.520 -1.917 0.851 1.00 98.81 240 ALA A CA 1
ATOM 1985 C C . ALA A 1 240 ? -3.713 -2.301 -0.631 1.00 98.81 240 ALA A C 1
ATOM 1987 O O . ALA A 1 240 ? -4.620 -3.061 -0.987 1.00 98.81 240 ALA A O 1
ATOM 1988 N N . ARG A 1 241 ? -2.825 -1.793 -1.503 1.00 98.25 241 ARG A N 1
ATOM 1989 C CA . ARG A 1 241 ? -2.767 -2.100 -2.952 1.00 98.25 241 ARG A CA 1
ATOM 1990 C C . ARG A 1 241 ? -4.119 -1.976 -3.672 1.00 98.25 241 ARG A C 1
ATOM 1992 O O . ARG A 1 241 ? -4.470 -2.814 -4.500 1.00 98.25 241 ARG A O 1
ATOM 1999 N N . VAL A 1 242 ? -4.865 -0.904 -3.401 1.00 98.62 242 VAL A N 1
ATOM 2000 C CA . VAL A 1 242 ? -5.952 -0.458 -4.295 1.00 98.62 242 VAL A CA 1
ATOM 2001 C C . VAL A 1 242 ? -5.390 0.066 -5.629 1.00 98.62 242 VAL A C 1
ATOM 2003 O O . VAL A 1 242 ? -6.016 -0.082 -6.678 1.00 98.62 242 VAL A O 1
ATOM 2006 N N . HIS A 1 243 ? -4.161 0.597 -5.614 1.00 98.38 243 HIS A N 1
ATOM 2007 C CA . HIS A 1 243 ? -3.368 0.895 -6.809 1.00 98.38 243 HIS A CA 1
ATOM 2008 C C . HIS A 1 243 ? -2.297 -0.204 -7.010 1.00 98.38 243 HIS A C 1
ATOM 2010 O O . HIS A 1 243 ? -1.489 -0.431 -6.101 1.00 98.38 243 HIS A O 1
ATOM 2016 N N . PRO A 1 244 ? -2.242 -0.886 -8.169 1.00 98.38 244 PRO A N 1
ATOM 2017 C CA . PRO A 1 244 ? -1.372 -2.047 -8.368 1.00 98.38 244 PRO A CA 1
ATOM 2018 C C . PRO A 1 244 ? 0.135 -1.827 -8.188 1.00 98.38 244 PRO A C 1
ATOM 2020 O O . PRO A 1 244 ? 0.784 -2.619 -7.500 1.00 98.38 244 PRO A O 1
ATOM 2023 N N . GLY A 1 245 ? 0.697 -0.756 -8.754 1.00 97.50 245 GLY A N 1
ATOM 2024 C CA . GLY A 1 245 ? 2.143 -0.490 -8.759 1.00 97.50 245 GLY A CA 1
ATOM 2025 C C . GLY A 1 245 ? 2.704 0.018 -7.426 1.00 97.50 245 GLY A C 1
ATOM 2026 O O . GLY A 1 245 ? 3.920 0.129 -7.262 1.00 97.50 245 GLY A O 1
ATOM 2027 N N . GLU A 1 246 ? 1.839 0.307 -6.451 1.00 98.25 246 GLU A N 1
ATOM 2028 C CA . GLU A 1 246 ? 2.191 0.909 -5.162 1.00 98.25 246 GLU A CA 1
ATOM 2029 C C . GLU A 1 246 ? 2.679 -0.132 -4.137 1.00 98.25 246 GLU A C 1
ATOM 2031 O O . GLU A 1 246 ? 2.241 -0.169 -2.985 1.00 98.25 246 GLU A O 1
ATOM 2036 N N . THR A 1 247 ? 3.638 -0.972 -4.542 1.00 98.31 247 THR A N 1
ATOM 2037 C CA . THR A 1 247 ? 4.198 -2.073 -3.731 1.00 98.31 247 THR A CA 1
ATOM 2038 C C . THR A 1 247 ? 4.739 -1.693 -2.342 1.00 98.31 247 THR A C 1
ATOM 2040 O O . THR A 1 247 ? 4.644 -2.553 -1.464 1.00 98.31 247 THR A O 1
ATOM 2043 N N . PRO A 1 248 ? 5.231 -0.460 -2.050 1.00 98.44 248 PRO A N 1
ATOM 2044 C CA . PRO A 1 248 ? 5.590 -0.068 -0.684 1.00 98.44 248 PRO A CA 1
ATOM 2045 C C . PRO A 1 248 ? 4.481 -0.314 0.347 1.00 98.44 248 PRO A C 1
ATOM 2047 O O . PRO A 1 248 ? 4.784 -0.674 1.484 1.00 98.44 248 PRO A O 1
ATOM 2050 N N . SER A 1 249 ? 3.210 -0.193 -0.054 1.00 98.12 249 SER A N 1
ATOM 2051 C CA . SER A 1 249 ? 2.055 -0.474 0.809 1.00 98.12 249 SER A CA 1
ATOM 2052 C C . SER A 1 249 ? 2.020 -1.920 1.313 1.00 98.12 249 SER A C 1
ATOM 2054 O O . SER A 1 249 ? 1.788 -2.138 2.499 1.00 98.12 249 SER A O 1
ATOM 2056 N N . SER A 1 250 ? 2.343 -2.907 0.467 1.00 98.62 250 SER A N 1
ATOM 2057 C CA . SER A 1 250 ? 2.405 -4.319 0.868 1.00 98.62 250 SER A CA 1
ATOM 2058 C C . SER A 1 250 ? 3.490 -4.585 1.907 1.00 98.62 250 SER A C 1
ATOM 2060 O O . SER A 1 250 ? 3.280 -5.386 2.810 1.00 98.62 250 SER A O 1
ATOM 2062 N N . PHE A 1 251 ? 4.628 -3.893 1.837 1.00 98.75 251 PHE A N 1
ATOM 2063 C CA . PHE A 1 251 ? 5.690 -4.061 2.832 1.00 98.75 251 PHE A CA 1
ATOM 2064 C C . PHE A 1 251 ? 5.333 -3.406 4.179 1.00 98.75 251 PHE A C 1
ATOM 2066 O O . PHE A 1 251 ? 5.606 -3.992 5.224 1.00 98.75 251 PHE A O 1
ATOM 2073 N N . VAL A 1 252 ? 4.638 -2.258 4.187 1.00 98.81 252 VAL A N 1
ATOM 2074 C CA . VAL A 1 252 ? 4.072 -1.692 5.434 1.00 98.81 252 VAL A CA 1
ATOM 2075 C C . VAL A 1 252 ? 2.995 -2.610 6.018 1.00 98.81 252 VAL A C 1
ATOM 2077 O O . VAL A 1 252 ? 2.998 -2.869 7.222 1.00 98.81 252 VAL A O 1
ATOM 2080 N N . PHE A 1 253 ? 2.117 -3.156 5.173 1.00 98.81 253 PHE A N 1
ATOM 2081 C CA . PHE A 1 253 ? 1.083 -4.108 5.576 1.00 98.81 253 PHE A CA 1
ATOM 2082 C C . PHE A 1 253 ? 1.698 -5.376 6.190 1.00 98.81 253 PHE A C 1
ATOM 2084 O O . PHE A 1 253 ? 1.329 -5.768 7.296 1.00 98.81 253 PHE A O 1
ATOM 2091 N N . ASN A 1 254 ? 2.707 -5.964 5.539 1.00 98.62 254 ASN A N 1
ATOM 2092 C CA . ASN A 1 254 ? 3.465 -7.098 6.073 1.00 98.62 254 ASN A CA 1
ATOM 2093 C C . ASN A 1 254 ? 4.154 -6.748 7.401 1.00 98.62 254 ASN A C 1
ATOM 2095 O O . ASN A 1 254 ? 4.236 -7.592 8.289 1.00 98.62 254 ASN A O 1
ATOM 2099 N N . GLY A 1 255 ? 4.587 -5.498 7.586 1.00 98.56 255 GLY A N 1
ATOM 2100 C CA . GLY A 1 255 ? 5.093 -4.989 8.859 1.00 98.56 255 GLY A CA 1
ATOM 2101 C C . GLY A 1 255 ? 4.103 -5.132 10.017 1.00 98.56 255 GLY A C 1
ATOM 2102 O O . GLY A 1 255 ? 4.449 -5.716 11.047 1.00 98.56 255 GLY A O 1
ATOM 2103 N N . ILE A 1 256 ? 2.870 -4.636 9.855 1.00 98.75 256 ILE A N 1
ATOM 2104 C CA . ILE A 1 256 ? 1.844 -4.746 10.906 1.00 98.75 256 ILE A CA 1
ATOM 2105 C C . ILE A 1 256 ? 1.286 -6.171 11.030 1.00 98.75 256 ILE A C 1
ATOM 2107 O O . ILE A 1 256 ? 1.055 -6.628 12.147 1.00 98.75 256 ILE A O 1
ATOM 2111 N N . LEU A 1 257 ? 1.159 -6.918 9.929 1.00 98.69 257 LEU A N 1
ATOM 2112 C CA . LEU A 1 257 ? 0.768 -8.331 9.960 1.00 98.69 257 LEU A CA 1
ATOM 2113 C C . LEU A 1 257 ? 1.774 -9.169 10.767 1.00 98.69 257 LEU A C 1
ATOM 2115 O O . LEU A 1 257 ? 1.386 -9.873 11.695 1.00 98.69 257 LEU A O 1
ATOM 2119 N N . ASN A 1 258 ? 3.074 -9.031 10.489 1.00 98.25 258 ASN A N 1
ATOM 2120 C CA . ASN A 1 258 ? 4.132 -9.743 11.212 1.00 98.25 258 ASN A CA 1
ATOM 2121 C C . ASN A 1 258 ? 4.229 -9.328 12.691 1.00 98.25 258 ASN A C 1
ATOM 2123 O O . ASN A 1 258 ? 4.616 -10.149 13.523 1.00 98.25 258 ASN A O 1
ATOM 2127 N N . LEU A 1 259 ? 3.856 -8.090 13.046 1.00 98.62 259 LEU A N 1
ATOM 2128 C CA . LEU A 1 259 ? 3.676 -7.704 14.449 1.00 98.62 259 LEU A CA 1
ATOM 2129 C C . LEU A 1 259 ? 2.508 -8.475 15.075 1.00 98.62 259 LEU A C 1
ATOM 2131 O O . LEU A 1 259 ? 2.689 -9.128 16.098 1.00 98.62 259 LEU A O 1
ATOM 2135 N N . LEU A 1 260 ? 1.320 -8.417 14.468 1.00 98.69 260 LEU A N 1
ATOM 2136 C CA . LEU A 1 260 ? 0.102 -9.026 15.012 1.00 98.69 260 LEU A CA 1
ATOM 2137 C C . LEU A 1 260 ? 0.193 -10.558 15.118 1.00 98.69 260 LEU A C 1
ATOM 2139 O O . LEU A 1 260 ? -0.426 -11.130 16.016 1.00 98.69 260 LEU A O 1
ATOM 2143 N N . LEU A 1 261 ? 1.004 -11.200 14.272 1.00 97.75 261 LEU A N 1
ATOM 2144 C CA . LEU A 1 261 ? 1.301 -12.636 14.308 1.00 97.75 261 LEU A CA 1
ATOM 2145 C C . LEU A 1 261 ? 2.491 -13.028 15.217 1.00 97.75 261 LEU A C 1
ATOM 2147 O O . LEU A 1 261 ? 2.788 -14.216 15.341 1.00 97.75 261 LEU A O 1
ATOM 2151 N N . SER A 1 262 ? 3.167 -12.085 15.888 1.00 96.56 262 SER A N 1
ATOM 2152 C CA . SER A 1 262 ? 4.174 -12.412 16.914 1.00 96.56 262 SER A CA 1
ATOM 2153 C C . SER A 1 262 ? 3.498 -12.807 18.229 1.00 96.56 262 SER A C 1
ATOM 2155 O O . SER A 1 262 ? 2.703 -12.054 18.797 1.00 96.56 262 SER A O 1
ATOM 2157 N N . VAL A 1 263 ? 3.828 -13.998 18.730 1.00 94.56 263 VAL A N 1
ATOM 2158 C CA . VAL A 1 263 ? 3.284 -14.545 19.984 1.00 94.56 263 VAL A CA 1
ATOM 2159 C C . VAL A 1 263 ? 3.774 -13.743 21.194 1.00 94.56 263 VAL A C 1
ATOM 2161 O O . VAL A 1 263 ? 2.987 -13.422 22.078 1.00 94.56 263 VAL A O 1
ATOM 2164 N N . ASP A 1 264 ? 5.060 -13.399 21.203 1.00 94.62 264 ASP A N 1
ATOM 2165 C CA . ASP A 1 264 ? 5.842 -12.913 22.342 1.00 94.62 264 ASP A CA 1
ATOM 2166 C C . ASP A 1 264 ? 5.968 -11.382 22.437 1.00 94.62 264 ASP A C 1
ATOM 2168 O O . ASP A 1 264 ? 6.327 -10.854 23.492 1.00 94.62 264 ASP A O 1
ATOM 2172 N N . ASN A 1 265 ? 5.676 -10.642 21.363 1.00 97.12 265 ASN A N 1
ATOM 2173 C CA . ASN A 1 265 ? 5.803 -9.188 21.367 1.00 97.12 265 ASN A CA 1
ATOM 2174 C C . ASN A 1 265 ? 4.726 -8.532 22.266 1.00 97.12 265 ASN A C 1
ATOM 2176 O O . ASN A 1 265 ? 3.529 -8.681 22.002 1.00 97.12 265 ASN A O 1
ATOM 2180 N N . PRO A 1 266 ? 5.108 -7.732 23.284 1.00 96.94 266 PRO A N 1
ATOM 2181 C CA . PRO A 1 266 ? 4.157 -7.178 24.247 1.00 96.94 266 PRO A CA 1
ATOM 2182 C C . PRO A 1 266 ? 3.192 -6.157 23.631 1.00 96.94 266 PRO A C 1
ATOM 2184 O O . PRO A 1 266 ? 2.048 -6.071 24.068 1.00 96.94 266 PRO A O 1
ATOM 2187 N N . VAL A 1 267 ? 3.610 -5.412 22.600 1.00 97.94 267 VAL A N 1
ATOM 2188 C CA . VAL A 1 267 ? 2.721 -4.503 21.854 1.00 97.94 267 VAL A CA 1
ATOM 2189 C C . VAL A 1 267 ? 1.673 -5.317 21.096 1.00 97.94 267 VAL A C 1
ATOM 2191 O O . VAL A 1 267 ? 0.493 -4.984 21.139 1.00 97.94 267 VAL A O 1
ATOM 2194 N N . ALA A 1 268 ? 2.078 -6.417 20.456 1.00 98.44 268 ALA A N 1
ATOM 2195 C CA . ALA A 1 268 ? 1.165 -7.293 19.727 1.00 98.44 268 ALA A CA 1
ATOM 2196 C C . ALA A 1 268 ? 0.130 -7.961 20.647 1.00 98.44 268 ALA A C 1
ATOM 2198 O O . ALA A 1 268 ? -1.055 -7.976 20.319 1.00 98.44 268 ALA A O 1
ATOM 2199 N N . ILE A 1 269 ? 0.552 -8.446 21.822 1.00 98.50 269 ILE A N 1
ATOM 2200 C CA . ILE A 1 269 ? -0.349 -9.020 22.834 1.00 98.50 269 ILE A CA 1
ATOM 2201 C C . ILE A 1 269 ? -1.413 -7.993 23.253 1.00 98.50 269 ILE A C 1
ATOM 2203 O O . ILE A 1 269 ? -2.605 -8.292 23.199 1.00 98.50 269 ILE A O 1
ATOM 2207 N N . VAL A 1 270 ? -1.011 -6.768 23.614 1.00 98.56 270 VAL A N 1
ATOM 2208 C CA . VAL A 1 270 ? -1.953 -5.723 24.055 1.00 98.56 270 VAL A CA 1
ATOM 2209 C C . VAL A 1 270 ? -2.884 -5.278 22.918 1.00 98.56 270 VAL A C 1
ATOM 2211 O O . VAL A 1 270 ? -4.092 -5.185 23.132 1.00 98.56 270 VAL A O 1
ATOM 2214 N N . LEU A 1 271 ? -2.380 -5.115 21.688 1.00 98.75 271 LEU A N 1
ATOM 2215 C CA . LEU A 1 271 ? -3.219 -4.843 20.511 1.00 98.75 271 LEU A CA 1
ATOM 2216 C C . LEU A 1 271 ? -4.292 -5.924 20.309 1.00 98.75 271 LEU A C 1
ATOM 2218 O O . LEU A 1 271 ? -5.462 -5.593 20.125 1.00 98.75 271 LEU A O 1
ATOM 2222 N N . ARG A 1 272 ? -3.921 -7.211 20.381 1.00 98.69 272 ARG A N 1
ATOM 2223 C CA . ARG A 1 272 ? -4.858 -8.341 20.235 1.00 98.69 272 ARG A CA 1
ATOM 2224 C C . ARG A 1 272 ? -5.869 -8.439 21.388 1.00 98.69 272 ARG A C 1
ATOM 2226 O O . ARG A 1 272 ? -7.003 -8.873 21.168 1.00 98.69 272 ARG A O 1
ATOM 2233 N N . ARG A 1 273 ? -5.496 -8.029 22.609 1.00 98.38 273 ARG A N 1
ATOM 2234 C CA . ARG A 1 273 ? -6.425 -7.934 23.753 1.00 98.38 273 ARG A CA 1
ATOM 2235 C C . ARG A 1 273 ? -7.508 -6.880 23.522 1.00 98.38 273 ARG A C 1
ATOM 2237 O O . ARG A 1 273 ? -8.671 -7.176 23.776 1.00 98.38 273 ARG A O 1
ATOM 2244 N N . LEU A 1 274 ? -7.135 -5.696 23.034 1.00 98.38 274 LEU A N 1
ATOM 2245 C CA . LEU A 1 274 ? -8.027 -4.533 22.927 1.00 98.38 274 LEU A CA 1
ATOM 2246 C C . LEU A 1 274 ? -8.864 -4.500 21.638 1.00 98.38 274 LEU A C 1
ATOM 2248 O O . LEU A 1 274 ? -10.024 -4.093 21.674 1.00 98.38 274 LEU A O 1
ATOM 2252 N N . TYR A 1 275 ? -8.301 -4.938 20.508 1.00 98.75 275 TYR A N 1
ATOM 2253 C CA . TYR A 1 275 ? -8.881 -4.708 19.181 1.00 98.75 275 TYR A CA 1
ATOM 2254 C C . TYR A 1 275 ? -9.127 -5.995 18.384 1.00 98.75 275 TYR A C 1
ATOM 2256 O O . TYR A 1 275 ? -8.501 -7.038 18.602 1.00 98.75 275 TYR A O 1
ATOM 2264 N N . VAL A 1 276 ? -10.030 -5.898 17.407 1.00 98.75 276 VAL A N 1
ATOM 2265 C CA . VAL A 1 276 ? -10.142 -6.854 16.296 1.00 98.75 276 VAL A CA 1
ATOM 2266 C C . VAL A 1 276 ? -9.574 -6.197 15.046 1.00 98.75 276 VAL A C 1
ATOM 2268 O O . VAL A 1 276 ? -10.028 -5.130 14.640 1.00 98.75 276 VAL A O 1
ATOM 2271 N N . PHE A 1 277 ? -8.589 -6.828 14.421 1.00 98.88 277 PHE A N 1
ATOM 2272 C CA . PHE A 1 277 ? -7.999 -6.348 13.177 1.00 98.88 277 PHE A CA 1
ATOM 2273 C C . PHE A 1 277 ? -8.713 -6.979 11.988 1.00 98.88 277 PHE A C 1
ATOM 2275 O O . PHE A 1 277 ? -8.844 -8.201 11.932 1.00 98.88 277 PHE A O 1
ATOM 2282 N N . LYS A 1 278 ? -9.145 -6.139 11.045 1.00 98.88 278 LYS A N 1
ATOM 2283 C CA . LYS A 1 278 ? -9.722 -6.525 9.752 1.00 98.88 278 LYS A CA 1
ATOM 2284 C C . LYS A 1 278 ? -8.791 -6.017 8.665 1.00 98.88 278 LYS A C 1
ATOM 2286 O O . LYS A 1 278 ? -8.663 -4.809 8.480 1.00 98.88 278 LYS A O 1
ATOM 2291 N N . LEU A 1 279 ? -8.074 -6.930 8.019 1.00 98.94 279 LEU A N 1
ATOM 2292 C CA . LEU A 1 279 ? -6.939 -6.592 7.164 1.00 98.94 279 LEU A CA 1
ATOM 2293 C C . LEU A 1 279 ? -7.163 -7.120 5.740 1.00 98.94 279 LEU A C 1
ATOM 2295 O O . LEU A 1 279 ? -7.255 -8.332 5.552 1.00 98.94 279 LEU A O 1
ATOM 2299 N N . ILE A 1 280 ? -7.203 -6.230 4.744 1.00 98.88 280 ILE A N 1
ATOM 2300 C CA . ILE A 1 280 ? -7.263 -6.581 3.315 1.00 98.88 280 ILE A CA 1
ATOM 2301 C C . ILE A 1 280 ? -5.893 -6.288 2.670 1.00 98.88 280 ILE A C 1
ATOM 2303 O O . ILE A 1 280 ? -5.588 -5.125 2.394 1.00 98.88 280 ILE A O 1
ATOM 2307 N N . PRO A 1 281 ? -5.039 -7.302 2.421 1.00 98.69 281 PRO A N 1
ATOM 2308 C CA . PRO A 1 281 ? -3.678 -7.102 1.905 1.00 98.69 281 PRO A CA 1
ATOM 2309 C C . PRO A 1 281 ? -3.604 -6.566 0.471 1.00 98.69 281 PRO A C 1
ATOM 2311 O O . PRO A 1 281 ? -2.570 -6.018 0.078 1.00 98.69 281 PRO A O 1
ATOM 2314 N N . MET A 1 282 ? -4.653 -6.773 -0.333 1.00 98.75 282 MET A N 1
ATOM 2315 C CA . MET A 1 282 ? -4.666 -6.391 -1.743 1.00 98.75 282 MET A CA 1
ATOM 2316 C C . MET A 1 282 ? -6.091 -6.179 -2.261 1.00 98.75 282 MET A C 1
ATOM 2318 O O . MET A 1 282 ? -6.811 -7.139 -2.522 1.00 98.75 282 MET A O 1
ATOM 2322 N N . LEU A 1 283 ? -6.487 -4.915 -2.429 1.00 98.81 283 LEU A N 1
ATOM 2323 C CA . LEU A 1 283 ? -7.796 -4.536 -2.981 1.00 98.81 283 LEU A CA 1
ATOM 2324 C C . LEU A 1 283 ? -7.893 -4.685 -4.510 1.00 98.81 283 LEU A C 1
ATOM 2326 O O . LEU A 1 283 ? -8.998 -4.809 -5.034 1.00 98.81 283 LEU A O 1
ATOM 2330 N N . ASN A 1 284 ? -6.771 -4.674 -5.235 1.00 98.75 284 ASN A N 1
ATOM 2331 C CA . ASN A 1 284 ? -6.737 -4.780 -6.698 1.00 98.75 284 ASN A CA 1
ATOM 2332 C C . ASN A 1 284 ? -5.812 -5.927 -7.165 1.00 98.75 284 ASN A C 1
ATOM 2334 O O . ASN A 1 284 ? -4.739 -5.670 -7.717 1.00 98.75 284 ASN A O 1
ATOM 2338 N N . PRO A 1 285 ? -6.176 -7.203 -6.917 1.00 98.69 285 PRO A N 1
ATOM 2339 C CA . PRO A 1 285 ? -5.335 -8.345 -7.282 1.00 98.69 285 PRO A CA 1
ATOM 2340 C C . PRO A 1 285 ? -5.172 -8.512 -8.799 1.00 98.69 285 PRO A C 1
ATOM 2342 O O . PRO A 1 285 ? -4.140 -9.008 -9.248 1.00 98.69 285 PRO A O 1
ATOM 2345 N N . ASP A 1 286 ? -6.145 -8.063 -9.596 1.00 98.62 286 ASP A N 1
ATOM 2346 C CA . ASP A 1 286 ? -6.138 -8.258 -11.049 1.00 98.62 286 ASP A CA 1
ATOM 2347 C C . ASP A 1 286 ? -5.173 -7.306 -11.753 1.00 98.62 286 ASP A C 1
ATOM 2349 O O . ASP A 1 286 ? -4.321 -7.745 -12.527 1.00 98.62 286 ASP A O 1
ATOM 2353 N N . GLY A 1 287 ? -5.229 -6.013 -11.417 1.00 98.38 287 GLY A N 1
ATOM 2354 C CA . GLY A 1 287 ? -4.250 -5.045 -11.900 1.00 98.38 287 GLY A CA 1
ATOM 2355 C C . GLY A 1 287 ? -2.834 -5.376 -11.418 1.00 98.38 287 GLY A C 1
ATOM 2356 O O . GLY A 1 287 ? -1.874 -5.178 -12.161 1.00 98.38 287 GLY A O 1
ATOM 2357 N N . VAL A 1 288 ? -2.678 -5.944 -10.211 1.00 98.56 288 VAL A N 1
ATOM 2358 C CA . VAL A 1 288 ? -1.371 -6.447 -9.748 1.00 98.56 288 VAL A CA 1
ATOM 2359 C C . VAL A 1 288 ? -0.887 -7.588 -10.634 1.00 98.56 288 VAL A C 1
ATOM 2361 O O . VAL A 1 288 ? 0.242 -7.512 -11.115 1.00 98.56 288 VAL A O 1
ATOM 2364 N N . ALA A 1 289 ? -1.723 -8.593 -10.898 1.00 98.12 289 ALA A N 1
ATOM 2365 C CA . ALA A 1 289 ? -1.350 -9.749 -11.709 1.00 98.12 289 ALA A CA 1
ATOM 2366 C C . ALA A 1 289 ? -0.991 -9.374 -13.158 1.00 98.12 289 ALA A C 1
ATOM 2368 O O . ALA A 1 289 ? -0.035 -9.919 -13.708 1.00 98.12 289 ALA A O 1
ATOM 2369 N N . ARG A 1 290 ? -1.700 -8.400 -13.749 1.00 97.31 290 ARG A N 1
ATOM 2370 C CA . ARG A 1 290 ? -1.434 -7.865 -15.099 1.00 97.31 290 ARG A CA 1
ATOM 2371 C C . ARG A 1 290 ? -0.264 -6.876 -15.194 1.00 97.31 290 ARG A C 1
ATOM 2373 O O . ARG A 1 290 ? 0.019 -6.389 -16.285 1.00 97.31 290 ARG A O 1
ATOM 2380 N N . GLY A 1 291 ? 0.392 -6.535 -14.082 1.00 97.69 291 GLY A N 1
ATOM 2381 C CA . GLY A 1 291 ? 1.479 -5.551 -14.086 1.00 97.69 291 GLY A CA 1
ATOM 2382 C C . GLY A 1 291 ? 1.016 -4.132 -14.444 1.00 97.69 291 GLY A C 1
ATOM 2383 O O . GLY A 1 291 ? 1.761 -3.372 -15.070 1.00 97.69 291 GLY A O 1
ATOM 2384 N N . HIS A 1 292 ? -0.213 -3.768 -14.067 1.00 98.31 292 HIS A N 1
ATOM 2385 C CA . HIS A 1 292 ? -0.688 -2.386 -14.125 1.00 98.31 292 HIS A CA 1
ATOM 2386 C C . HIS A 1 292 ? 0.060 -1.520 -13.098 1.00 98.31 292 HIS A C 1
ATOM 2388 O O . HIS A 1 292 ? 0.652 -2.004 -12.130 1.00 98.31 292 HIS A O 1
ATOM 2394 N N . TYR A 1 293 ? 0.001 -0.205 -13.274 1.00 97.06 293 TYR A N 1
ATOM 2395 C CA . TYR A 1 293 ? 0.492 0.771 -12.313 1.00 97.06 293 TYR A CA 1
ATOM 2396 C C . TYR A 1 293 ? -0.617 1.291 -11.392 1.00 97.06 293 TYR A C 1
ATOM 2398 O O . TYR A 1 293 ? -0.368 1.482 -10.199 1.00 97.06 293 TYR A O 1
ATOM 2406 N N . ARG A 1 294 ? -1.823 1.556 -11.913 1.00 96.75 294 ARG A N 1
ATOM 2407 C CA . ARG A 1 294 ? -2.747 2.505 -11.276 1.00 96.75 294 ARG A CA 1
ATOM 2408 C C . ARG A 1 294 ? -4.223 2.117 -11.264 1.00 96.75 294 ARG A C 1
ATOM 2410 O O . ARG A 1 294 ? -4.903 2.563 -10.335 1.00 96.75 294 ARG A O 1
ATOM 2417 N N . THR A 1 295 ? -4.705 1.342 -12.230 1.00 97.19 295 THR A N 1
ATOM 2418 C CA . THR A 1 295 ? -6.134 1.012 -12.390 1.00 97.19 295 THR A CA 1
ATOM 2419 C C . THR A 1 295 ? -6.423 -0.479 -12.211 1.00 97.19 295 THR A C 1
ATOM 2421 O O . THR A 1 295 ? -5.511 -1.301 -12.136 1.00 97.19 295 THR A O 1
ATOM 2424 N N . ASP A 1 296 ? -7.699 -0.850 -12.112 1.00 97.75 296 ASP A N 1
ATOM 2425 C CA . ASP A 1 296 ? -8.144 -2.242 -12.271 1.00 97.75 296 ASP A CA 1
ATOM 2426 C C . ASP A 1 296 ? -8.080 -2.695 -13.748 1.00 97.75 296 ASP A C 1
ATOM 2428 O O . ASP A 1 296 ? -7.324 -2.127 -14.542 1.00 97.75 296 ASP A O 1
ATOM 2432 N N . THR A 1 297 ? -8.833 -3.738 -14.106 1.00 97.50 297 THR A N 1
ATOM 2433 C CA . THR A 1 297 ? -8.942 -4.301 -15.463 1.00 97.50 297 THR A CA 1
ATOM 2434 C C . THR A 1 297 ? -9.963 -3.601 -16.361 1.00 97.50 297 THR A C 1
ATOM 2436 O O . THR A 1 297 ? -10.080 -3.961 -17.529 1.00 97.50 297 THR A O 1
ATOM 2439 N N . ARG A 1 298 ? -10.673 -2.592 -15.842 1.00 96.94 298 ARG A N 1
ATOM 2440 C CA . ARG A 1 298 ? -11.638 -1.751 -16.566 1.00 96.94 298 ARG A CA 1
ATOM 2441 C C . ARG A 1 298 ? -11.204 -0.281 -16.605 1.00 96.94 298 ARG A C 1
ATOM 2443 O O . ARG A 1 298 ? -12.025 0.617 -16.767 1.00 96.94 298 ARG A O 1
ATOM 2450 N N . GLY A 1 299 ? -9.907 -0.020 -16.422 1.00 96.06 299 GLY A N 1
ATOM 2451 C CA . GLY A 1 299 ? -9.338 1.330 -16.405 1.00 96.06 299 GLY A CA 1
ATOM 2452 C C . GLY A 1 299 ? -9.760 2.177 -15.197 1.00 96.06 299 GLY A C 1
ATOM 2453 O O . GLY A 1 299 ? -9.437 3.364 -15.134 1.00 96.06 299 GLY A O 1
ATOM 2454 N N . VAL A 1 300 ? -10.443 1.599 -14.203 1.00 95.94 300 VAL A N 1
ATOM 2455 C CA . VAL A 1 300 ? -11.016 2.346 -13.085 1.00 95.94 300 VAL A CA 1
ATOM 2456 C C . VAL A 1 300 ? -9.970 2.617 -12.005 1.00 95.94 300 VAL A C 1
ATOM 2458 O O . VAL A 1 300 ? -9.263 1.734 -11.508 1.00 95.94 300 VAL A O 1
ATOM 2461 N N . ASN A 1 301 ? -9.913 3.875 -11.572 1.00 96.62 301 ASN A N 1
ATOM 2462 C CA . ASN A 1 301 ? -9.231 4.283 -10.352 1.00 96.62 301 ASN A CA 1
ATOM 2463 C C . ASN A 1 301 ? -10.098 3.911 -9.136 1.00 96.62 301 ASN A C 1
ATOM 2465 O O . ASN A 1 301 ? -10.875 4.728 -8.647 1.00 96.62 301 ASN A O 1
ATOM 2469 N N . LEU A 1 302 ? -9.958 2.678 -8.639 1.00 97.81 302 LEU A N 1
ATOM 2470 C CA . LEU A 1 302 ? -10.772 2.144 -7.536 1.00 97.81 302 LEU A CA 1
ATOM 2471 C C . LEU A 1 302 ? -10.798 3.041 -6.279 1.00 97.81 302 LEU A C 1
ATOM 2473 O O . LEU A 1 302 ? -11.831 3.134 -5.619 1.00 97.81 302 LEU A O 1
ATOM 2477 N N . ASN A 1 303 ? -9.732 3.805 -5.993 1.00 97.31 303 ASN A N 1
ATOM 2478 C CA . ASN A 1 303 ? -9.712 4.802 -4.908 1.00 97.31 303 ASN A CA 1
ATOM 2479 C C . ASN A 1 303 ? -10.410 6.138 -5.273 1.00 97.31 303 ASN A C 1
ATOM 2481 O O . ASN A 1 303 ? -9.983 7.228 -4.872 1.00 97.31 303 ASN A O 1
ATOM 2485 N N . ARG A 1 304 ? -11.461 6.049 -6.092 1.00 96.25 304 ARG A N 1
ATOM 2486 C CA . ARG A 1 304 ? -12.484 7.073 -6.363 1.00 96.25 304 ARG A CA 1
ATOM 2487 C C . ARG A 1 304 ? -13.907 6.530 -6.176 1.00 96.25 304 ARG A C 1
ATOM 2489 O O . ARG A 1 304 ? -14.852 7.305 -6.232 1.00 96.25 304 ARG A O 1
ATOM 2496 N N . MET A 1 305 ? -14.058 5.226 -5.928 1.00 96.38 305 MET A N 1
ATOM 2497 C CA . MET A 1 305 ? -15.349 4.532 -5.954 1.00 96.38 305 MET A CA 1
ATOM 2498 C C . MET A 1 305 ? -15.912 4.209 -4.563 1.00 96.38 305 MET A C 1
ATOM 2500 O O . MET A 1 305 ? -16.897 3.492 -4.466 1.00 96.38 305 MET A O 1
ATOM 2504 N N . TYR A 1 306 ? -15.334 4.719 -3.469 1.00 96.75 306 TYR A N 1
ATOM 2505 C CA . TYR A 1 306 ? -15.782 4.354 -2.113 1.00 96.75 306 TYR A CA 1
ATOM 2506 C C . TYR A 1 306 ? -17.113 4.993 -1.673 1.00 96.75 306 TYR A C 1
ATOM 2508 O O . TYR A 1 306 ? -17.693 4.539 -0.689 1.00 96.75 306 TYR A O 1
ATOM 2516 N N . LEU A 1 307 ? -17.610 6.024 -2.365 1.00 93.69 307 LEU A N 1
ATOM 2517 C CA . LEU A 1 307 ? -18.920 6.624 -2.063 1.00 93.69 307 LEU A CA 1
ATOM 2518 C C . LEU A 1 307 ? -20.052 5.694 -2.528 1.00 93.69 307 LEU A C 1
ATOM 2520 O O . LEU A 1 307 ? -20.821 5.193 -1.704 1.00 93.69 307 LEU A O 1
ATOM 2524 N N . ASN A 1 308 ? -20.074 5.409 -3.835 1.00 92.50 308 ASN A N 1
ATOM 2525 C CA . ASN A 1 308 ? -21.021 4.523 -4.509 1.00 92.50 308 ASN A CA 1
ATOM 2526 C C . ASN A 1 308 ? -20.276 3.470 -5.371 1.00 92.50 308 ASN A C 1
ATOM 2528 O O . ASN A 1 308 ? -20.119 3.644 -6.582 1.00 92.50 308 ASN A O 1
ATOM 2532 N N . PRO A 1 309 ? -19.742 2.395 -4.762 1.00 95.75 309 PRO A N 1
ATOM 2533 C CA . PRO A 1 309 ? -19.197 1.262 -5.497 1.00 95.75 309 PRO A CA 1
ATOM 2534 C C . PRO A 1 309 ? -20.323 0.322 -5.937 1.00 95.75 309 PRO A C 1
ATOM 2536 O O . PRO A 1 309 ? -21.148 -0.081 -5.124 1.00 95.75 309 PRO A O 1
ATOM 2539 N N . SER A 1 310 ? -20.302 -0.119 -7.194 1.00 96.06 310 SER A N 1
ATOM 2540 C CA . SER A 1 310 ? -21.164 -1.212 -7.651 1.00 96.06 310 SER A CA 1
ATOM 2541 C C . SER A 1 310 ? -20.559 -2.571 -7.278 1.00 96.06 310 SER A C 1
ATOM 2543 O O . SER A 1 310 ? -19.353 -2.781 -7.430 1.00 96.06 310 SER A O 1
ATOM 2545 N N . LEU A 1 311 ? -21.410 -3.506 -6.845 1.00 94.62 311 LEU A N 1
ATOM 2546 C CA . LEU A 1 311 ? -21.062 -4.908 -6.589 1.00 94.62 311 LEU A CA 1
ATOM 2547 C C . LEU A 1 311 ? -20.434 -5.589 -7.817 1.00 94.62 311 LEU A C 1
ATOM 2549 O O . LEU A 1 311 ? -19.473 -6.339 -7.673 1.00 94.62 311 LEU A O 1
ATOM 2553 N N . THR A 1 312 ? -20.956 -5.331 -9.020 1.00 96.25 312 THR A N 1
ATOM 2554 C CA . THR A 1 312 ? -20.498 -5.982 -10.260 1.00 96.25 312 THR A CA 1
ATOM 2555 C C . THR A 1 312 ? -19.296 -5.286 -10.886 1.00 96.25 312 THR A C 1
ATOM 2557 O O . THR A 1 312 ? -18.452 -5.949 -11.482 1.00 96.25 312 THR A O 1
ATOM 2560 N N . LEU A 1 313 ? -19.200 -3.958 -10.756 1.00 97.00 313 LEU A N 1
ATOM 2561 C CA . LEU A 1 313 ? -18.159 -3.166 -11.419 1.00 97.00 313 LEU A CA 1
ATOM 2562 C C . LEU A 1 313 ? -16.933 -2.920 -10.533 1.00 97.00 313 LEU A C 1
ATOM 2564 O O . LEU A 1 313 ? -15.825 -2.836 -11.054 1.00 97.00 313 LEU A O 1
ATOM 2568 N N . HIS A 1 314 ? -17.125 -2.793 -9.216 1.00 97.69 314 HIS A N 1
ATOM 2569 C CA . HIS A 1 314 ? -16.099 -2.410 -8.237 1.00 97.69 314 HIS A CA 1
ATOM 2570 C C . HIS A 1 314 ? -16.078 -3.372 -7.016 1.00 97.69 314 HIS A C 1
ATOM 2572 O O . HIS A 1 314 ? -16.056 -2.901 -5.871 1.00 97.69 314 HIS A O 1
ATOM 2578 N N . PRO A 1 315 ? -16.087 -4.713 -7.208 1.00 98.12 315 PRO A N 1
ATOM 2579 C CA . PRO A 1 315 ? -16.440 -5.695 -6.170 1.00 98.12 315 PRO A CA 1
ATOM 2580 C C . PRO A 1 315 ? -15.609 -5.610 -4.884 1.00 98.12 315 PRO A C 1
ATOM 2582 O O . PRO A 1 315 ? -16.152 -5.757 -3.789 1.00 98.12 315 PRO A O 1
ATOM 2585 N N . SER A 1 316 ? -14.302 -5.346 -4.973 1.00 98.38 316 SER A N 1
ATOM 2586 C CA . SER A 1 316 ? -13.434 -5.235 -3.790 1.00 98.38 316 SER A CA 1
ATOM 2587 C C . SER A 1 316 ? -13.707 -3.981 -2.954 1.00 98.38 316 SER A C 1
ATOM 2589 O O . SER A 1 316 ? -13.582 -4.021 -1.730 1.00 98.38 316 SER A O 1
ATOM 2591 N N . ILE A 1 317 ? -14.128 -2.885 -3.592 1.00 98.50 317 ILE A N 1
ATOM 2592 C CA . ILE A 1 317 ? -14.462 -1.619 -2.926 1.00 98.50 317 ILE A CA 1
ATOM 2593 C C . ILE A 1 317 ? -15.872 -1.678 -2.337 1.00 98.50 317 ILE A C 1
ATOM 2595 O O . ILE A 1 317 ? -16.071 -1.228 -1.210 1.00 98.50 317 ILE A O 1
ATOM 2599 N N . PHE A 1 318 ? -16.820 -2.311 -3.038 1.00 98.06 318 PHE A N 1
ATOM 2600 C CA . PHE A 1 318 ? -18.135 -2.646 -2.483 1.00 98.06 318 PHE A CA 1
ATOM 2601 C C . PHE A 1 318 ? -17.988 -3.492 -1.212 1.00 98.06 318 PHE A C 1
ATOM 2603 O O . PHE A 1 318 ? -18.481 -3.113 -0.150 1.00 98.06 318 PHE A O 1
ATOM 2610 N N . ALA A 1 319 ? -17.216 -4.579 -1.289 1.00 98.25 319 ALA A N 1
ATOM 2611 C CA . ALA A 1 319 ? -16.985 -5.484 -0.171 1.00 98.25 319 ALA A CA 1
ATOM 2612 C C . ALA A 1 319 ? -16.297 -4.801 1.028 1.00 98.25 319 ALA A C 1
ATOM 2614 O O . ALA A 1 319 ? -16.716 -4.982 2.174 1.00 98.25 319 ALA A O 1
ATOM 2615 N N . ALA A 1 320 ? -15.280 -3.965 0.779 1.00 98.38 320 ALA A N 1
ATOM 2616 C CA . ALA A 1 320 ? -14.626 -3.183 1.827 1.00 98.38 320 ALA A CA 1
ATOM 2617 C C . ALA A 1 320 ? -15.593 -2.182 2.488 1.00 98.38 320 ALA A C 1
ATOM 2619 O O . ALA A 1 320 ? -15.695 -2.147 3.714 1.00 98.38 320 ALA A O 1
ATOM 2620 N N . ARG A 1 321 ? -16.351 -1.412 1.695 1.00 96.88 321 ARG A N 1
ATOM 2621 C CA . ARG A 1 321 ? -17.343 -0.435 2.180 1.00 96.88 321 ARG A CA 1
ATOM 2622 C C . ARG A 1 321 ? -18.444 -1.095 3.015 1.00 96.88 321 ARG A C 1
ATOM 2624 O O . ARG A 1 321 ? -18.790 -0.575 4.076 1.00 96.88 321 ARG A O 1
ATOM 2631 N N . ALA A 1 322 ? -18.955 -2.246 2.576 1.00 96.88 322 ALA A N 1
ATOM 2632 C CA . ALA A 1 322 ? -19.963 -3.020 3.298 1.00 96.88 322 ALA A CA 1
ATOM 2633 C C . ALA A 1 322 ? -19.449 -3.504 4.666 1.00 96.88 322 ALA A C 1
ATOM 2635 O O . ALA A 1 322 ? -20.129 -3.315 5.674 1.00 96.88 322 ALA A O 1
ATOM 2636 N N . LEU A 1 323 ? -18.219 -4.035 4.742 1.00 97.62 323 LEU A N 1
ATOM 2637 C CA . LEU A 1 323 ? -17.607 -4.403 6.025 1.00 97.62 323 LEU A CA 1
ATOM 2638 C C . LEU A 1 323 ? -17.374 -3.210 6.953 1.00 97.62 323 LEU A C 1
ATOM 2640 O O . LEU A 1 323 ? -17.558 -3.338 8.162 1.00 97.62 323 LEU A O 1
ATOM 2644 N N . ILE A 1 324 ? -16.956 -2.065 6.414 1.00 97.38 324 ILE A N 1
ATOM 2645 C CA . ILE A 1 324 ? -16.737 -0.851 7.208 1.00 97.38 324 ILE A CA 1
ATOM 2646 C C . ILE A 1 324 ? -18.066 -0.388 7.818 1.00 97.38 324 ILE A C 1
ATOM 2648 O O . ILE A 1 324 ? -18.120 -0.143 9.021 1.00 97.38 324 ILE A O 1
ATOM 2652 N N . ARG A 1 325 ? -19.156 -0.363 7.037 1.00 95.19 325 ARG A N 1
ATOM 2653 C CA . ARG A 1 325 ? -20.513 -0.075 7.540 1.00 95.19 325 ARG A CA 1
ATOM 2654 C C . ARG A 1 325 ? -20.970 -1.103 8.581 1.00 95.19 325 ARG A C 1
ATOM 2656 O O . ARG A 1 325 ? -21.409 -0.706 9.655 1.00 95.19 325 ARG A O 1
ATOM 2663 N N . TYR A 1 326 ? -20.794 -2.401 8.319 1.00 95.88 326 TYR A N 1
ATOM 2664 C CA . TYR A 1 326 ? -21.134 -3.475 9.265 1.00 95.88 326 TYR A CA 1
ATOM 2665 C C . TYR A 1 326 ? -20.400 -3.339 10.606 1.00 95.88 326 TYR A C 1
ATOM 2667 O O . TYR A 1 326 ? -21.003 -3.476 11.668 1.00 95.88 326 TYR A O 1
ATOM 2675 N N . HIS A 1 327 ? -19.102 -3.033 10.580 1.00 95.88 327 HIS A N 1
ATOM 2676 C CA . HIS A 1 327 ? -18.306 -2.846 11.794 1.00 95.88 327 HIS A CA 1
ATOM 2677 C C . HIS A 1 327 ? -18.466 -1.461 12.440 1.00 95.88 327 HIS A C 1
ATOM 2679 O O . HIS A 1 327 ? -18.044 -1.294 13.580 1.00 95.88 327 HIS A O 1
ATOM 2685 N N . HIS A 1 328 ? -19.083 -0.492 11.761 1.00 94.81 328 HIS A N 1
ATOM 2686 C CA . HIS A 1 328 ? -19.503 0.782 12.346 1.00 94.81 328 HIS A CA 1
ATOM 2687 C C . HIS A 1 328 ? -20.831 0.629 13.102 1.00 94.81 328 HIS A C 1
ATOM 2689 O O . HIS A 1 328 ? -20.852 0.854 14.310 1.00 94.81 328 HIS A O 1
ATOM 2695 N N . PHE A 1 329 ? -21.891 0.178 12.419 1.00 92.12 329 PHE A N 1
ATOM 2696 C CA . PHE A 1 329 ? -23.247 0.050 12.975 1.00 92.12 329 PHE A CA 1
ATOM 2697 C C . PHE A 1 329 ? -23.464 -1.221 13.822 1.00 92.12 329 PHE A C 1
ATOM 2699 O O . PHE A 1 329 ? -24.425 -1.306 14.579 1.00 92.12 329 PHE A O 1
ATOM 2706 N N . GLY A 1 330 ? -22.611 -2.242 13.683 1.00 91.25 330 GLY A N 1
ATOM 2707 C CA . GLY A 1 330 ? -22.733 -3.538 14.371 1.00 91.25 330 GLY A CA 1
ATOM 2708 C C . GLY A 1 330 ? -23.692 -4.543 13.711 1.00 91.25 330 GLY A C 1
ATOM 2709 O O . GLY A 1 330 ? -23.706 -5.716 14.099 1.00 91.25 330 GLY A O 1
ATOM 2710 N N . TYR A 1 331 ? -24.453 -4.105 12.704 1.00 90.69 331 TYR A N 1
ATOM 2711 C CA . TYR A 1 331 ? -25.382 -4.890 11.887 1.00 90.69 331 TYR A CA 1
ATOM 2712 C C . TYR A 1 331 ? -25.291 -4.475 10.408 1.00 90.69 331 TYR A C 1
ATOM 2714 O O . TYR A 1 331 ? -24.639 -3.491 10.057 1.00 90.69 331 TYR A O 1
ATOM 2722 N N . GLU A 1 332 ? -25.900 -5.258 9.517 1.00 91.88 332 GLU A N 1
ATOM 2723 C CA . GLU A 1 332 ? -25.944 -4.950 8.086 1.00 91.88 332 GLU A CA 1
ATOM 2724 C C . GLU A 1 332 ? -27.034 -3.905 7.808 1.00 91.88 332 GLU A C 1
ATOM 2726 O O . GLU A 1 332 ? -28.219 -4.182 7.977 1.00 91.88 332 GLU A O 1
ATOM 2731 N N . LYS A 1 333 ? -26.626 -2.691 7.421 1.00 86.19 333 LYS A N 1
ATOM 2732 C CA . LYS A 1 333 ? -27.526 -1.586 7.064 1.00 86.19 333 LYS A CA 1
ATOM 2733 C C . LYS A 1 333 ? -27.531 -1.405 5.549 1.00 86.19 333 LYS A C 1
ATOM 2735 O O . LYS A 1 333 ? -26.466 -1.159 4.973 1.00 86.19 333 LYS A O 1
ATOM 2740 N N . GLU A 1 334 ? -28.705 -1.495 4.929 1.00 79.31 334 GLU A N 1
ATOM 2741 C CA . GLU A 1 334 ? -28.881 -1.357 3.478 1.00 79.31 334 GLU A CA 1
ATOM 2742 C C . GLU A 1 334 ? -28.480 0.033 2.957 1.00 79.31 334 GLU A C 1
ATOM 2744 O O . GLU A 1 334 ? -28.441 1.025 3.693 1.00 79.31 334 GLU A O 1
ATOM 2749 N N . ASP A 1 335 ? -28.132 0.102 1.674 1.00 71.00 335 ASP A N 1
ATOM 2750 C CA . ASP A 1 335 ? -27.847 1.357 0.987 1.00 71.00 335 ASP A CA 1
ATOM 2751 C C . ASP A 1 335 ? -29.120 1.932 0.364 1.00 71.00 335 ASP A C 1
ATOM 2753 O O . ASP A 1 335 ? -29.555 1.502 -0.702 1.00 71.00 335 ASP A O 1
ATOM 2757 N N . HIS A 1 336 ? -29.680 2.954 1.011 1.00 60.41 336 HIS A N 1
ATOM 2758 C CA . HIS A 1 336 ? -30.621 3.863 0.367 1.00 60.41 336 HIS A CA 1
ATOM 2759 C C . HIS A 1 336 ? -29.842 4.755 -0.605 1.00 60.41 336 HIS A C 1
ATOM 2761 O O . HIS A 1 336 ? -29.360 5.830 -0.246 1.00 60.41 336 HIS A O 1
ATOM 2767 N N . PHE A 1 337 ? -29.664 4.279 -1.835 1.00 54.75 337 PHE A N 1
ATOM 2768 C CA . PHE A 1 337 ? -29.268 5.141 -2.939 1.00 54.75 337 PHE A CA 1
ATOM 2769 C C . PHE A 1 337 ? -30.474 6.008 -3.302 1.00 54.75 337 PHE A C 1
ATOM 2771 O O . PHE A 1 337 ? -31.487 5.488 -3.762 1.00 54.75 337 PHE A O 1
ATOM 2778 N N . CYS A 1 338 ? -30.380 7.319 -3.076 1.00 39.84 338 CYS A N 1
ATOM 2779 C CA . CYS A 1 338 ? -31.320 8.247 -3.690 1.00 39.84 338 CYS A CA 1
ATOM 2780 C C . CYS A 1 338 ? -31.067 8.220 -5.201 1.00 39.84 338 CYS A C 1
ATOM 2782 O O . CYS A 1 338 ? -29.956 8.524 -5.643 1.00 39.84 338 CYS A O 1
ATOM 2784 N N . GLU A 1 339 ? -32.066 7.817 -5.983 1.00 34.00 339 GLU A N 1
ATOM 2785 C CA . GLU A 1 339 ? -31.995 7.836 -7.443 1.00 34.00 339 GLU A CA 1
ATOM 2786 C C . GLU A 1 339 ? -32.188 9.271 -7.950 1.00 34.00 339 GLU A C 1
ATOM 2788 O O . GLU A 1 339 ? -33.222 9.630 -8.509 1.00 34.00 339 GLU A O 1
ATOM 2793 N N . THR A 1 340 ? -31.157 10.105 -7.780 1.00 32.53 340 THR A N 1
ATOM 2794 C CA . THR A 1 340 ? -30.994 11.320 -8.585 1.00 32.53 340 THR A CA 1
ATOM 2795 C C . THR A 1 340 ? -30.684 10.892 -10.018 1.00 32.53 340 THR A C 1
ATOM 2797 O O . THR A 1 340 ? -29.524 10.802 -10.428 1.00 32.53 340 THR A O 1
ATOM 2800 N N . ILE A 1 341 ? -31.735 10.544 -10.761 1.00 35.78 341 ILE A N 1
ATOM 2801 C CA . ILE A 1 341 ? -31.659 10.305 -12.198 1.00 35.78 341 ILE A CA 1
ATOM 2802 C C . ILE A 1 341 ? -31.428 11.668 -12.851 1.00 35.78 341 ILE A C 1
ATOM 2804 O O . ILE A 1 341 ? -32.379 12.398 -13.129 1.00 35.78 341 ILE A O 1
ATOM 2808 N N . ASP A 1 342 ? -30.158 11.999 -13.088 1.00 34.81 342 ASP A N 1
ATOM 2809 C CA . ASP A 1 342 ? -29.749 13.114 -13.944 1.00 34.81 342 ASP A CA 1
ATOM 2810 C C . ASP A 1 342 ? -30.187 12.815 -15.391 1.00 34.81 342 ASP A C 1
ATOM 2812 O O . ASP A 1 342 ? -29.406 12.350 -16.227 1.00 34.81 342 ASP A O 1
ATOM 2816 N N . LEU A 1 343 ? -31.471 13.040 -15.682 1.00 29.88 343 LEU A N 1
ATOM 2817 C CA . LEU A 1 343 ? -31.973 13.113 -17.048 1.00 29.88 343 LEU A CA 1
ATOM 2818 C C . LEU A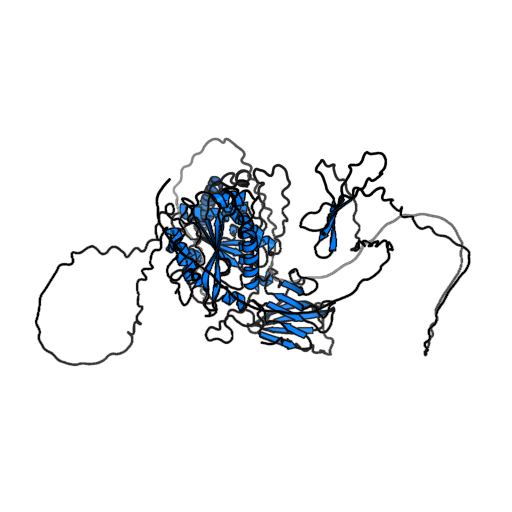 1 343 ? -31.282 14.291 -17.759 1.00 29.88 343 LEU A C 1
ATOM 2820 O O . LEU A 1 343 ? -31.108 15.348 -17.145 1.00 29.88 343 LEU A O 1
ATOM 2824 N N . PRO A 1 344 ? -30.887 14.153 -19.038 1.00 32.88 344 PRO A N 1
ATOM 2825 C CA . PRO A 1 344 ? -30.309 15.265 -19.780 1.00 32.88 344 PRO A CA 1
ATOM 2826 C C . PRO A 1 344 ? -31.285 16.443 -19.852 1.00 32.88 344 PRO A C 1
ATOM 2828 O O . PRO A 1 344 ? -32.444 16.275 -20.230 1.00 32.88 344 PRO A O 1
ATOM 2831 N N . ASN A 1 345 ? -30.803 17.646 -19.532 1.00 30.98 345 ASN A N 1
ATOM 2832 C CA . ASN A 1 345 ? -31.519 18.884 -19.832 1.00 30.98 345 ASN A CA 1
ATOM 2833 C C . ASN A 1 345 ? -31.397 19.193 -21.333 1.00 30.98 345 ASN A C 1
ATOM 2835 O O . ASN A 1 345 ? -30.634 20.073 -21.728 1.00 30.98 345 ASN A O 1
ATOM 2839 N N . ASP A 1 346 ? -32.163 18.478 -22.156 1.00 33.41 346 ASP A N 1
ATOM 2840 C CA . ASP A 1 346 ? -32.415 18.862 -23.545 1.00 33.41 346 ASP A CA 1
ATOM 2841 C C . ASP A 1 346 ? -33.354 20.083 -23.550 1.00 33.41 346 ASP A C 1
ATOM 2843 O O . ASP A 1 346 ? -34.577 19.962 -23.567 1.00 33.41 346 ASP A O 1
ATOM 2847 N N . ASN A 1 347 ? -32.762 21.276 -23.448 1.00 33.09 347 ASN A N 1
ATOM 2848 C CA . ASN A 1 347 ? -33.436 22.574 -23.545 1.00 33.09 347 ASN A CA 1
ATOM 2849 C C . ASN A 1 347 ? -32.495 23.626 -24.165 1.00 33.09 347 ASN A C 1
ATOM 2851 O O . ASN A 1 347 ? -32.096 24.588 -23.515 1.00 33.09 347 ASN A O 1
ATOM 2855 N N . ASP A 1 348 ? -32.167 23.431 -25.441 1.00 31.03 348 ASP A N 1
ATOM 2856 C CA . ASP A 1 348 ? -31.750 24.488 -26.366 1.00 31.03 348 ASP A CA 1
ATOM 2857 C C . ASP A 1 348 ? -32.416 24.210 -27.729 1.00 31.03 348 ASP A C 1
ATOM 2859 O O . ASP A 1 348 ? -32.556 23.056 -28.127 1.00 31.03 348 ASP A O 1
ATOM 2863 N N . ASP A 1 349 ? -32.846 25.276 -28.411 1.00 31.61 349 ASP A N 1
ATOM 2864 C CA . ASP A 1 349 ? -33.483 25.313 -29.740 1.00 31.61 349 ASP A CA 1
ATOM 2865 C C . ASP A 1 349 ? -34.675 24.365 -30.027 1.00 31.61 349 ASP A C 1
ATOM 2867 O O . ASP A 1 349 ? -34.533 23.241 -30.501 1.00 31.61 349 ASP A O 1
ATOM 2871 N N . ILE A 1 350 ? -35.889 24.929 -29.983 1.00 29.88 350 ILE A N 1
ATOM 2872 C CA . ILE A 1 350 ? -36.577 25.371 -31.217 1.00 29.88 350 ILE A CA 1
ATOM 2873 C C . ILE A 1 350 ? -37.702 26.355 -30.864 1.00 29.88 350 ILE A C 1
ATOM 2875 O O . ILE A 1 350 ? -38.421 26.190 -29.882 1.00 29.88 350 ILE A O 1
ATOM 2879 N N . SER A 1 351 ? -37.880 27.382 -31.698 1.00 28.22 351 SER A N 1
ATOM 2880 C CA . SER A 1 351 ? -39.021 28.299 -31.632 1.00 28.22 351 SER A CA 1
ATOM 2881 C C . SER A 1 351 ? -39.806 28.272 -32.942 1.00 28.22 351 SER A C 1
ATOM 2883 O O . SER A 1 351 ? -39.207 28.383 -34.010 1.00 28.22 351 SER A O 1
ATOM 2885 N N . SER A 1 352 ? -41.136 28.123 -32.873 1.00 28.61 352 SER A N 1
ATOM 2886 C CA . SER A 1 352 ? -42.139 28.805 -33.723 1.00 28.61 352 SER A CA 1
ATOM 2887 C C . SER A 1 352 ? -43.546 28.191 -33.599 1.00 28.61 352 SER A C 1
ATOM 2889 O O . SER A 1 352 ? -43.681 26.989 -33.422 1.00 28.61 352 SER A O 1
ATOM 2891 N N . MET A 1 353 ? -44.552 29.065 -33.757 1.00 30.09 353 MET A N 1
ATOM 2892 C CA . MET A 1 353 ? -45.927 28.819 -34.241 1.00 30.09 353 MET A CA 1
ATOM 2893 C C . MET A 1 353 ? -46.875 27.879 -33.457 1.00 30.09 353 MET A C 1
ATOM 2895 O O . MET A 1 353 ? -46.638 26.690 -33.295 1.00 30.09 353 MET A O 1
ATOM 2899 N N . GLU A 1 354 ? -47.983 28.474 -32.985 1.00 27.98 354 GLU A N 1
ATOM 2900 C CA . GLU A 1 354 ? -49.361 28.280 -33.507 1.00 27.98 354 GLU A CA 1
ATOM 2901 C C . GLU A 1 354 ? -49.743 26.838 -33.963 1.00 27.98 354 GLU A C 1
ATOM 2903 O O . GLU A 1 354 ? -49.041 26.227 -34.758 1.00 27.98 354 GLU A O 1
ATOM 2908 N N . ASP A 1 355 ? -50.888 26.245 -33.589 1.00 27.67 355 ASP A N 1
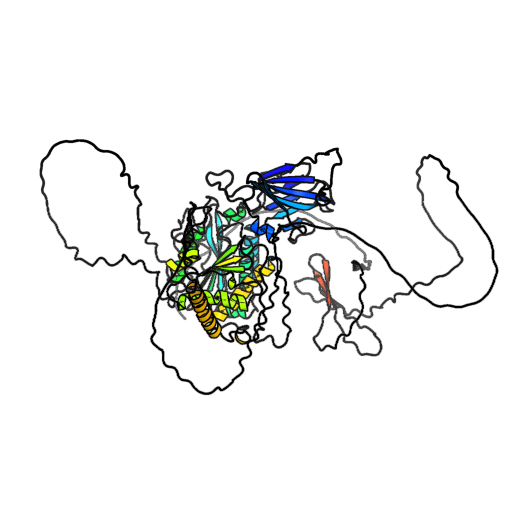ATOM 2909 C CA . ASP A 1 355 ? -52.181 26.881 -33.291 1.00 27.67 355 ASP A CA 1
ATOM 2910 C C . ASP A 1 355 ? -53.212 25.957 -32.570 1.00 27.67 355 ASP A C 1
ATOM 2912 O O . ASP A 1 355 ? -53.078 24.739 -32.562 1.00 27.67 355 ASP A O 1
ATOM 2916 N N . ASN A 1 356 ? -54.273 26.584 -32.041 1.00 28.34 356 ASN A N 1
ATOM 2917 C CA . ASN A 1 356 ? -55.676 26.147 -31.873 1.00 28.34 356 ASN A CA 1
ATOM 2918 C C . ASN A 1 356 ? -56.144 24.794 -31.252 1.00 28.34 356 ASN A C 1
ATOM 2920 O O . ASN A 1 356 ? -55.804 23.702 -31.686 1.00 28.34 356 ASN A O 1
ATOM 2924 N N . HIS A 1 357 ? -57.185 24.945 -30.404 1.00 29.12 357 HIS A N 1
ATOM 2925 C CA . HIS A 1 357 ? -58.252 23.984 -30.018 1.00 29.12 357 HIS A CA 1
ATOM 2926 C C . HIS A 1 357 ? -57.863 22.759 -29.138 1.00 29.12 357 HIS A C 1
ATOM 2928 O O . HIS A 1 357 ? -56.795 22.184 -29.272 1.00 29.12 357 HIS A O 1
ATOM 2934 N N . GLY A 1 358 ? -58.711 22.257 -28.224 1.00 24.34 358 GLY A N 1
ATOM 2935 C CA . GLY A 1 358 ? -59.982 22.785 -27.696 1.00 24.34 358 GLY A CA 1
ATOM 2936 C C . GLY A 1 358 ? -60.954 21.691 -27.203 1.00 24.34 358 GLY A C 1
ATOM 2937 O O . GLY A 1 358 ? -61.204 20.752 -27.948 1.00 24.34 358 GLY A O 1
ATOM 2938 N N . ALA A 1 359 ? -61.563 21.878 -26.013 1.00 26.53 359 ALA A N 1
ATOM 2939 C CA . ALA A 1 359 ? -62.646 21.047 -25.425 1.00 26.53 359 ALA A CA 1
ATOM 2940 C C . ALA A 1 359 ? -62.276 19.564 -25.109 1.00 26.53 359 ALA A C 1
ATOM 2942 O O . ALA A 1 359 ? -61.268 19.060 -25.582 1.00 26.53 359 ALA A O 1
ATOM 2943 N N . GLU A 1 360 ? -63.007 18.770 -24.310 1.00 27.97 360 GLU A N 1
ATOM 2944 C CA . GLU A 1 360 ? -63.911 18.992 -23.158 1.00 27.97 360 GLU A CA 1
ATOM 2945 C C . GLU A 1 360 ? -64.080 17.644 -22.406 1.00 27.97 360 GLU A C 1
ATOM 2947 O O . GLU A 1 360 ? -64.108 16.618 -23.070 1.00 27.97 360 GLU A O 1
ATOM 2952 N N . LYS A 1 361 ? -64.343 17.676 -21.081 1.00 27.75 361 LYS A N 1
ATOM 2953 C CA . LYS A 1 361 ? -65.050 16.646 -20.255 1.00 27.75 361 LYS A CA 1
ATOM 2954 C C . LYS A 1 361 ? -64.496 15.188 -20.235 1.00 27.75 361 LYS A C 1
ATOM 2956 O O . LYS A 1 361 ? -64.141 14.607 -21.243 1.00 27.75 361 LYS A O 1
ATOM 2961 N N . GLY A 1 362 ? -64.492 14.468 -19.109 1.00 25.11 362 GLY A N 1
ATOM 2962 C CA . GLY A 1 362 ? -64.813 14.841 -17.727 1.00 25.11 362 GLY A CA 1
ATOM 2963 C C . GLY A 1 362 ? -65.103 13.624 -16.825 1.00 25.11 362 GLY A C 1
ATOM 2964 O O . GLY A 1 362 ? -65.378 12.543 -17.326 1.00 25.11 362 GLY A O 1
ATOM 2965 N N . LEU A 1 363 ? -65.090 13.860 -15.505 1.00 25.11 363 LEU A N 1
ATOM 2966 C CA . LEU A 1 363 ? -65.893 13.187 -14.460 1.00 25.11 363 LEU A CA 1
ATOM 2967 C C . LEU A 1 363 ? -65.888 11.639 -14.378 1.00 25.11 363 LEU A C 1
ATOM 2969 O O . LEU A 1 363 ? -66.648 10.978 -15.074 1.00 25.11 363 LEU A O 1
ATOM 2973 N N . THR A 1 364 ? -65.145 11.080 -13.412 1.00 27.16 364 THR A N 1
ATOM 2974 C CA . THR A 1 364 ? -65.651 10.666 -12.069 1.00 27.16 364 THR A CA 1
ATOM 2975 C C . THR A 1 364 ? -64.438 10.251 -11.217 1.00 27.16 364 THR A C 1
ATOM 2977 O O . THR A 1 364 ? -63.689 9.377 -11.638 1.00 27.16 364 THR A O 1
ATOM 2980 N N . GLU A 1 365 ? -64.026 10.966 -10.169 1.00 25.97 365 GLU A N 1
ATOM 2981 C CA . GLU A 1 365 ? -64.617 11.140 -8.820 1.00 25.97 365 GLU A CA 1
ATOM 2982 C C . GLU A 1 365 ? -64.499 9.945 -7.845 1.00 25.97 365 GLU A C 1
ATOM 2984 O O . GLU A 1 365 ? -64.964 8.846 -8.119 1.00 25.97 365 GLU A O 1
ATOM 2989 N N . ASN A 1 366 ? -63.964 10.270 -6.656 1.00 25.17 366 ASN A N 1
ATOM 2990 C CA . ASN A 1 366 ? -64.126 9.644 -5.330 1.00 25.17 366 ASN A CA 1
ATOM 2991 C C . ASN A 1 366 ? -63.596 8.201 -5.140 1.00 25.17 366 ASN A C 1
ATOM 2993 O O . ASN A 1 366 ? -64.161 7.225 -5.615 1.00 25.17 366 ASN A O 1
ATOM 2997 N N . HIS A 1 367 ? -62.554 7.990 -4.328 1.00 28.30 367 HIS A N 1
ATOM 2998 C CA . HIS A 1 367 ? -62.595 8.358 -2.907 1.00 28.30 367 HIS A CA 1
ATOM 2999 C C . HIS A 1 367 ? -61.273 8.880 -2.319 1.00 28.30 367 HIS A C 1
ATOM 3001 O O . HIS A 1 367 ? -60.190 8.384 -2.619 1.00 28.30 367 HIS A O 1
ATOM 3007 N N . GLU A 1 368 ? -61.388 9.841 -1.400 1.00 27.52 368 GLU A N 1
ATOM 3008 C CA . GLU A 1 368 ? -60.277 10.359 -0.596 1.00 27.52 368 GLU A CA 1
ATOM 3009 C C . GLU A 1 368 ? -59.786 9.356 0.464 1.00 27.52 368 GLU A C 1
ATOM 3011 O O . GLU A 1 368 ? -60.582 8.619 1.052 1.00 27.52 368 GLU A O 1
ATOM 3016 N N . ASN A 1 369 ? -58.518 9.482 0.874 1.00 26.05 369 ASN A N 1
ATOM 3017 C CA . ASN A 1 369 ? -58.241 9.619 2.306 1.00 26.05 369 ASN A CA 1
ATOM 3018 C C . ASN A 1 369 ? -56.959 10.415 2.597 1.00 26.05 369 ASN A C 1
ATOM 3020 O O . ASN A 1 369 ? -56.002 10.407 1.827 1.00 26.05 369 ASN A O 1
ATOM 3024 N N . LYS A 1 370 ? -56.978 11.149 3.713 1.00 24.66 370 LYS A N 1
ATOM 3025 C CA . LYS A 1 370 ? -56.015 12.213 4.041 1.00 24.66 370 LYS A CA 1
ATOM 3026 C C . LYS A 1 370 ? -54.599 11.688 4.290 1.00 24.66 370 LYS A C 1
ATOM 3028 O O . LYS A 1 370 ? -54.387 10.940 5.241 1.00 24.66 370 LYS A O 1
ATOM 3033 N N . ILE A 1 371 ? -53.617 12.231 3.569 1.00 25.84 371 ILE A N 1
ATOM 3034 C CA . ILE A 1 371 ? -52.248 12.351 4.088 1.00 25.84 371 ILE A CA 1
ATOM 3035 C C . ILE A 1 371 ? -52.180 13.651 4.896 1.00 25.84 371 ILE A C 1
ATOM 3037 O O . ILE A 1 371 ? -52.326 14.748 4.358 1.00 25.84 371 ILE A O 1
ATOM 3041 N N . SER A 1 372 ? -51.989 13.534 6.209 1.00 26.86 372 SER A N 1
ATOM 3042 C CA . SER A 1 372 ? -51.668 14.669 7.075 1.00 26.86 372 SER A CA 1
ATOM 3043 C C . SER A 1 372 ? -50.219 15.099 6.860 1.00 26.86 372 SER A C 1
ATOM 3045 O O . SER A 1 372 ? -49.328 14.251 6.886 1.00 26.86 372 SER A O 1
ATOM 3047 N N . LYS A 1 373 ? -49.979 16.407 6.716 1.00 29.09 373 LYS A N 1
ATOM 3048 C CA . LYS A 1 373 ? -48.627 16.974 6.626 1.00 29.09 373 LYS A CA 1
ATOM 3049 C C . LYS A 1 373 ? -47.759 16.534 7.813 1.00 29.09 373 LYS A C 1
ATOM 3051 O O . LYS A 1 373 ? -48.108 16.808 8.959 1.00 29.09 373 LYS A O 1
ATOM 3056 N N . VAL A 1 374 ? -46.607 15.950 7.510 1.00 27.02 374 VAL A N 1
ATOM 3057 C CA . VAL A 1 374 ? -45.386 16.062 8.320 1.00 27.02 374 VAL A CA 1
ATOM 3058 C C . VAL A 1 374 ? -44.443 16.960 7.511 1.00 27.02 374 VAL A C 1
ATOM 3060 O O . VAL A 1 374 ? -44.541 16.975 6.285 1.00 27.02 374 VAL A O 1
ATOM 3063 N N . ALA A 1 375 ? -43.655 17.799 8.182 1.00 27.78 375 ALA A N 1
ATOM 3064 C CA . ALA A 1 375 ? -42.936 18.897 7.538 1.00 27.78 375 ALA A CA 1
ATOM 3065 C C . ALA A 1 375 ? -41.717 18.441 6.721 1.00 27.78 375 ALA A C 1
ATOM 3067 O O . ALA A 1 375 ? -41.105 17.415 7.020 1.00 27.78 375 ALA A O 1
ATOM 3068 N N . ASP A 1 376 ? -41.366 19.250 5.722 1.00 32.19 376 ASP A N 1
ATOM 3069 C CA . ASP A 1 376 ? -40.100 19.193 4.997 1.00 32.19 376 ASP A CA 1
ATOM 3070 C C . ASP A 1 376 ? -38.947 19.596 5.936 1.00 32.19 376 ASP A C 1
ATOM 3072 O O . ASP A 1 376 ? -38.934 20.719 6.436 1.00 32.19 376 ASP A O 1
ATOM 3076 N N . ASP A 1 377 ? -38.002 18.684 6.197 1.00 30.16 377 ASP A N 1
ATOM 3077 C CA . ASP A 1 377 ? -36.874 18.916 7.121 1.00 30.16 377 ASP A CA 1
ATOM 3078 C C . ASP A 1 377 ? -35.688 17.950 6.837 1.00 30.16 377 ASP A C 1
ATOM 3080 O O . ASP A 1 377 ? -35.226 17.232 7.722 1.00 30.16 377 ASP A O 1
ATOM 3084 N N . ASP A 1 378 ? -35.193 17.878 5.585 1.00 33.53 378 ASP A N 1
ATOM 3085 C CA . ASP A 1 378 ? -33.946 17.136 5.263 1.00 33.53 378 ASP A CA 1
ATOM 3086 C C . ASP A 1 378 ? -33.160 17.668 4.031 1.00 33.53 378 ASP A C 1
ATOM 3088 O O . ASP A 1 378 ? -32.821 16.928 3.109 1.00 33.53 378 ASP A O 1
ATOM 3092 N N . GLU A 1 379 ? -32.838 18.971 4.000 1.00 31.67 379 GLU A N 1
ATOM 3093 C CA . GLU A 1 379 ? -31.772 19.512 3.117 1.00 31.67 379 GLU A CA 1
ATOM 3094 C C . GLU A 1 379 ? -30.377 19.525 3.790 1.00 31.67 379 GLU A C 1
ATOM 3096 O O . GLU A 1 379 ? -29.380 19.906 3.174 1.00 31.67 379 GLU A O 1
ATOM 3101 N N . ASN A 1 380 ? -30.267 19.077 5.047 1.00 29.23 380 ASN A N 1
ATOM 3102 C CA . ASN A 1 380 ? -29.014 19.029 5.807 1.00 29.23 380 ASN A CA 1
ATOM 3103 C C . ASN A 1 380 ? -28.490 17.590 5.930 1.00 29.23 380 ASN A C 1
ATOM 3105 O O . ASN A 1 380 ? -28.558 16.976 6.994 1.00 29.23 380 ASN A O 1
ATOM 3109 N N . THR A 1 381 ? -27.873 17.069 4.863 1.00 34.81 381 THR A N 1
ATOM 3110 C CA . THR A 1 381 ? -27.130 15.793 4.903 1.00 34.81 381 THR A CA 1
ATOM 3111 C C . THR A 1 381 ? -25.806 15.934 5.677 1.00 34.81 381 THR A C 1
ATOM 3113 O O . THR A 1 381 ? -24.705 15.842 5.121 1.00 34.81 381 THR A O 1
ATOM 3116 N N . GLU A 1 382 ? -25.909 16.204 6.979 1.00 42.59 382 GLU A N 1
ATOM 3117 C CA . GLU A 1 382 ? -24.781 16.339 7.896 1.00 42.59 382 GLU A CA 1
ATOM 3118 C C . GLU A 1 382 ? -24.041 14.994 8.072 1.00 42.59 382 GLU A C 1
ATOM 3120 O O . GLU A 1 382 ? -24.569 13.911 7.809 1.00 42.59 382 GLU A O 1
ATOM 3125 N N . TYR A 1 383 ? -22.763 15.053 8.458 1.00 47.75 383 TYR A N 1
ATOM 3126 C CA . TYR A 1 383 ? -21.866 13.893 8.492 1.00 47.75 383 TYR A CA 1
ATOM 3127 C C . TYR A 1 383 ? -22.431 12.737 9.335 1.00 47.75 383 TYR A C 1
ATOM 3129 O O . TYR A 1 383 ? -22.735 12.921 10.512 1.00 47.75 383 TYR A O 1
ATOM 3137 N N . GLY A 1 384 ? -22.489 11.536 8.743 1.00 55.94 384 GLY A N 1
ATOM 3138 C CA . GLY A 1 384 ? -23.140 10.365 9.337 1.00 55.94 384 GLY A CA 1
ATOM 3139 C C . GLY A 1 384 ? -22.681 10.047 10.763 1.00 55.94 384 GLY A C 1
ATOM 3140 O O . GLY A 1 384 ? -21.481 10.049 11.032 1.00 55.94 384 GLY A O 1
ATOM 3141 N N . ASP A 1 385 ? -23.670 9.787 11.626 1.00 55.41 385 ASP A N 1
ATOM 3142 C CA . ASP A 1 385 ? -23.611 9.610 13.087 1.00 55.41 385 ASP A CA 1
ATOM 3143 C C . ASP A 1 385 ? -22.364 10.189 13.784 1.00 55.41 385 ASP A C 1
ATOM 3145 O O . ASP A 1 385 ? -21.301 9.569 13.910 1.00 55.41 385 ASP A O 1
ATOM 3149 N N . LEU A 1 386 ? -22.532 11.412 14.287 1.00 51.56 386 LEU A N 1
ATOM 3150 C CA . LEU A 1 386 ? -21.490 12.184 14.953 1.00 51.56 386 LEU A CA 1
ATOM 3151 C C . LEU A 1 386 ? -20.986 11.529 16.261 1.00 51.56 386 LEU A C 1
ATOM 3153 O O . LEU A 1 386 ? -19.871 11.845 16.699 1.00 51.56 386 LEU A O 1
ATOM 3157 N N . ASN A 1 387 ? -21.722 10.576 16.858 1.00 51.12 387 ASN A N 1
ATOM 3158 C CA . ASN A 1 387 ? -21.332 9.877 18.088 1.00 51.12 387 ASN A CA 1
ATOM 3159 C C . ASN A 1 387 ? -20.269 8.787 17.845 1.00 51.12 387 ASN A C 1
ATOM 3161 O O . ASN A 1 387 ? -20.476 7.585 18.019 1.00 51.12 387 ASN A O 1
ATOM 3165 N N . SER A 1 388 ? -19.034 9.221 17.570 1.00 54.97 388 SER A N 1
ATOM 3166 C CA . SER A 1 388 ? -17.854 8.344 17.405 1.00 54.97 388 SER A CA 1
ATOM 3167 C C . SER A 1 388 ? -17.562 7.378 18.579 1.00 54.97 388 SER A C 1
ATOM 3169 O O . SER A 1 388 ? -16.806 6.411 18.423 1.00 54.97 388 SER A O 1
ATOM 3171 N N . ASN A 1 389 ? -18.181 7.594 19.745 1.00 58.22 389 ASN A N 1
ATOM 3172 C CA . ASN A 1 389 ? -18.142 6.675 20.882 1.00 58.22 389 ASN A CA 1
ATOM 3173 C C . ASN A 1 389 ? -18.930 5.379 20.635 1.00 58.22 389 ASN A C 1
ATOM 3175 O O . ASN A 1 389 ? -18.464 4.321 21.060 1.00 58.22 389 ASN A O 1
ATOM 3179 N N . GLU A 1 390 ? -20.051 5.430 19.916 1.00 75.88 390 GLU A N 1
ATOM 3180 C CA . GLU A 1 390 ? -20.943 4.282 19.684 1.00 75.88 390 GLU A CA 1
ATOM 3181 C C . GLU A 1 390 ? -20.457 3.406 18.519 1.00 75.88 390 GLU A C 1
ATOM 3183 O O . GLU A 1 390 ? -20.532 2.180 18.589 1.00 75.88 390 GLU A O 1
ATOM 3188 N N . SER A 1 391 ? -19.831 4.024 17.510 1.00 89.25 391 SER A N 1
ATOM 3189 C CA . SER A 1 391 ? -19.181 3.348 16.377 1.00 89.25 391 SER A CA 1
ATOM 3190 C C . SER A 1 391 ? -18.310 2.158 16.804 1.00 89.25 391 SER A C 1
ATOM 3192 O O . SER A 1 391 ? -17.347 2.317 17.562 1.00 89.25 391 SER A O 1
ATOM 3194 N N . GLY A 1 392 ? -18.567 0.972 16.248 1.00 93.38 392 GLY A N 1
ATOM 3195 C CA . GLY A 1 392 ? -17.716 -0.205 16.459 1.00 93.38 392 GLY A CA 1
ATOM 3196 C C . GLY A 1 392 ? -16.315 -0.089 15.835 1.00 93.38 392 GLY A C 1
ATOM 3197 O O . GLY A 1 392 ? -15.413 -0.844 16.207 1.00 93.38 392 GLY A O 1
ATOM 3198 N N . LEU A 1 393 ? -16.079 0.882 14.942 1.00 95.62 393 LEU A N 1
ATOM 3199 C CA . LEU A 1 393 ? -14.758 1.184 14.381 1.00 95.62 393 LEU A CA 1
ATOM 3200 C C . LEU A 1 393 ? -13.932 2.061 15.333 1.00 95.62 393 LEU A C 1
ATOM 3202 O O . LEU A 1 393 ? -14.392 3.092 15.818 1.00 95.62 393 LEU A O 1
ATOM 3206 N N . PHE A 1 394 ? -12.662 1.702 15.522 1.00 97.25 394 PHE A N 1
ATOM 3207 C CA . PHE A 1 394 ? -11.649 2.560 16.145 1.00 97.25 394 PHE A CA 1
ATOM 3208 C C . PHE A 1 394 ? -10.839 3.348 15.110 1.00 97.25 394 PHE A C 1
ATOM 3210 O O . PHE A 1 394 ? -10.475 4.494 15.363 1.00 97.25 394 PHE A O 1
ATOM 3217 N N . MET A 1 395 ? -10.511 2.735 13.966 1.00 97.75 395 MET A N 1
ATOM 3218 C CA . MET A 1 395 ? -9.670 3.349 12.933 1.00 97.75 395 MET A CA 1
ATOM 3219 C C . MET A 1 395 ? -9.882 2.701 11.559 1.00 97.75 395 MET A C 1
ATOM 3221 O O . MET A 1 395 ? -10.014 1.479 11.467 1.00 97.75 395 MET A O 1
ATOM 3225 N N . TYR A 1 396 ? -9.820 3.520 10.505 1.00 98.69 396 TYR A N 1
ATOM 3226 C CA . TYR A 1 396 ? -9.646 3.098 9.114 1.00 98.69 396 TYR A CA 1
ATOM 3227 C C . TYR A 1 396 ? -8.283 3.564 8.581 1.00 98.69 396 TYR A C 1
ATOM 3229 O O . TYR A 1 396 ? -7.884 4.712 8.799 1.00 98.69 396 TYR A O 1
ATOM 3237 N N . LEU A 1 397 ? -7.580 2.693 7.855 1.00 98.81 397 LEU A N 1
ATOM 3238 C CA . LEU A 1 397 ? -6.310 3.012 7.208 1.00 98.81 397 LEU A CA 1
ATOM 3239 C C . LEU A 1 397 ? -6.196 2.378 5.813 1.00 98.81 397 LEU A C 1
ATOM 3241 O O . LEU A 1 397 ? -6.321 1.165 5.665 1.00 98.81 397 LEU A O 1
ATOM 3245 N N . ASP A 1 398 ? -5.876 3.193 4.812 1.00 98.81 398 ASP A N 1
ATOM 3246 C CA . ASP A 1 398 ? -5.539 2.770 3.444 1.00 98.81 398 ASP A CA 1
ATOM 3247 C C . ASP A 1 398 ? -4.042 3.014 3.175 1.00 98.81 398 ASP A C 1
ATOM 3249 O O . ASP A 1 398 ? -3.520 4.069 3.545 1.00 98.81 398 ASP A O 1
ATOM 3253 N N . MET A 1 399 ? -3.326 2.057 2.578 1.00 98.69 399 MET A N 1
ATOM 3254 C CA . MET A 1 399 ? -1.866 2.108 2.398 1.00 98.69 399 MET A CA 1
ATOM 3255 C C . MET A 1 399 ? -1.453 2.256 0.924 1.00 98.69 399 MET A C 1
ATOM 3257 O O . MET A 1 399 ? -1.828 1.450 0.071 1.00 98.69 399 MET A O 1
ATOM 3261 N N . HIS A 1 400 ? -0.584 3.237 0.659 1.00 98.56 400 HIS A N 1
ATOM 3262 C CA . HIS A 1 400 ? -0.255 3.775 -0.667 1.00 98.56 400 HIS A CA 1
ATOM 3263 C C . HIS A 1 400 ? 1.245 4.020 -0.920 1.00 98.56 400 HIS A C 1
ATOM 3265 O O . HIS A 1 400 ? 2.080 3.985 -0.011 1.00 98.56 400 HIS A O 1
ATOM 3271 N N . GLY A 1 401 ? 1.594 4.278 -2.187 1.00 96.75 401 GLY A N 1
ATOM 3272 C CA . GLY A 1 401 ? 2.959 4.511 -2.673 1.00 96.75 401 GLY A CA 1
ATOM 3273 C C . GLY A 1 401 ? 3.121 5.839 -3.427 1.00 96.75 401 GLY A C 1
ATOM 3274 O O . GLY A 1 401 ? 2.704 5.982 -4.576 1.00 96.75 401 GLY A O 1
ATOM 3275 N N . HIS A 1 402 ? 3.825 6.802 -2.831 1.00 94.44 402 HIS A N 1
ATOM 3276 C CA . HIS A 1 402 ? 3.848 8.191 -3.286 1.00 94.44 402 HIS A CA 1
ATOM 3277 C C . HIS A 1 402 ? 5.127 8.587 -4.057 1.00 94.44 402 HIS A C 1
ATOM 3279 O O . HIS A 1 402 ? 6.172 8.891 -3.474 1.00 94.44 402 HIS A O 1
ATOM 3285 N N . ALA A 1 403 ? 5.040 8.736 -5.384 1.00 89.62 403 ALA A N 1
ATOM 3286 C CA . ALA A 1 403 ? 6.195 9.030 -6.252 1.00 89.62 403 ALA A CA 1
ATOM 3287 C C . ALA A 1 403 ? 6.954 10.350 -5.950 1.00 89.62 403 ALA A C 1
ATOM 3289 O O . ALA A 1 403 ? 8.182 10.388 -6.005 1.00 89.62 403 ALA A O 1
ATOM 3290 N N . SER A 1 404 ? 6.254 11.456 -5.646 1.00 87.12 404 SER A N 1
ATOM 3291 C CA . SER A 1 404 ? 6.853 12.813 -5.719 1.00 87.12 404 SER A CA 1
ATOM 3292 C C . SER A 1 404 ? 7.275 13.488 -4.400 1.00 87.12 404 SER A C 1
ATOM 3294 O O . SER A 1 404 ? 8.214 14.288 -4.413 1.00 87.12 404 SER A O 1
ATOM 3296 N N . LYS A 1 405 ? 6.576 13.241 -3.287 1.00 92.94 405 LYS A N 1
ATOM 3297 C CA . LYS A 1 405 ? 6.860 13.764 -1.936 1.00 92.94 405 LYS A CA 1
ATOM 3298 C C . LYS A 1 405 ? 7.718 12.737 -1.192 1.00 92.94 405 LYS A C 1
ATOM 3300 O O . LYS A 1 405 ? 7.444 11.545 -1.296 1.00 92.94 405 LYS A O 1
ATOM 3305 N N . LYS A 1 406 ? 8.764 13.200 -0.503 1.00 93.62 406 LYS A N 1
ATOM 3306 C CA . LYS A 1 406 ? 9.719 12.364 0.243 1.00 93.62 406 LYS A CA 1
ATOM 3307 C C . LYS A 1 406 ? 9.151 11.871 1.569 1.00 93.62 406 LYS A C 1
ATOM 3309 O O . LYS A 1 406 ? 8.328 12.549 2.179 1.00 93.62 406 LYS A O 1
ATOM 3314 N N . GLY A 1 407 ? 9.725 10.779 2.069 1.00 94.88 407 GLY A N 1
ATOM 3315 C CA . GLY A 1 407 ? 9.393 10.217 3.374 1.00 94.88 407 GLY A CA 1
ATOM 3316 C C . GLY A 1 407 ? 8.183 9.302 3.372 1.00 94.88 407 GLY A C 1
ATOM 3317 O O . GLY A 1 407 ? 7.672 8.928 2.319 1.00 94.88 407 GLY A O 1
ATOM 3318 N N . ILE A 1 408 ? 7.746 8.954 4.577 1.00 98.25 408 ILE A N 1
ATOM 3319 C CA . ILE A 1 408 ? 6.511 8.214 4.820 1.00 98.25 408 ILE A CA 1
ATOM 3320 C C . ILE A 1 408 ? 5.628 9.105 5.698 1.00 98.25 408 ILE A C 1
ATOM 3322 O O . ILE A 1 408 ? 6.131 9.746 6.620 1.00 98.25 408 ILE A O 1
ATOM 3326 N N . PHE A 1 409 ? 4.350 9.248 5.363 1.00 98.38 409 PHE A N 1
ATOM 3327 C CA . PHE A 1 409 ? 3.450 10.214 6.005 1.00 98.38 409 PHE A CA 1
ATOM 3328 C C . PHE A 1 409 ? 1.988 9.767 5.890 1.00 98.38 409 PHE A C 1
ATOM 3330 O O . PHE A 1 409 ? 1.707 8.719 5.314 1.00 98.38 409 PHE A O 1
ATOM 3337 N N . MET A 1 410 ? 1.054 10.546 6.438 1.00 98.44 410 MET A N 1
ATOM 3338 C CA . MET A 1 410 ? -0.384 10.304 6.299 1.00 98.44 410 MET A CA 1
ATOM 3339 C C . MET A 1 410 ? -1.122 11.524 5.741 1.00 98.44 410 MET A C 1
ATOM 3341 O O . MET A 1 410 ? -0.789 12.669 6.044 1.00 98.44 410 MET A O 1
ATOM 3345 N N . TYR A 1 411 ? -2.175 11.280 4.970 1.00 98.25 411 TYR A N 1
ATOM 3346 C CA . TYR A 1 411 ? -3.269 12.230 4.811 1.00 98.25 411 TYR A CA 1
ATOM 3347 C C . TYR A 1 411 ? -4.374 11.886 5.809 1.00 98.25 411 TYR A C 1
ATOM 3349 O O . TYR A 1 411 ? -4.761 10.723 5.925 1.00 98.25 411 TYR A O 1
ATOM 3357 N N . GLY A 1 412 ? -4.859 12.902 6.518 1.00 97.25 412 GLY A N 1
ATOM 3358 C CA . GLY A 1 412 ? -6.032 12.834 7.388 1.00 97.25 412 GLY A CA 1
ATOM 3359 C C . GLY A 1 412 ? -7.149 13.727 6.852 1.00 97.25 412 GLY A C 1
ATOM 3360 O O . GLY A 1 412 ? -6.958 14.463 5.878 1.00 97.25 412 GLY A O 1
ATOM 3361 N N . ASN A 1 413 ? -8.325 13.632 7.461 1.00 97.25 413 ASN A N 1
ATOM 3362 C CA . ASN A 1 413 ? -9.456 14.486 7.117 1.00 97.25 413 ASN A CA 1
ATOM 3363 C C . ASN A 1 413 ? -9.324 15.889 7.728 1.00 97.25 413 ASN A C 1
ATOM 3365 O O . ASN A 1 413 ? -8.530 16.115 8.639 1.00 97.25 413 ASN A O 1
ATOM 3369 N N . HIS A 1 414 ? -10.101 16.817 7.182 1.00 95.62 414 HIS A N 1
ATOM 3370 C CA . HIS A 1 414 ? -10.332 18.138 7.741 1.00 95.62 414 HIS A CA 1
ATOM 3371 C C . HIS A 1 414 ? -11.600 18.120 8.595 1.00 95.62 414 HIS A C 1
ATOM 3373 O O . HIS A 1 414 ? -12.523 17.359 8.308 1.00 95.62 414 HIS A O 1
ATOM 3379 N N . PHE A 1 415 ? -11.635 18.975 9.613 1.00 94.38 415 PHE A N 1
ATOM 3380 C CA . PHE A 1 415 ? -12.782 19.193 10.486 1.00 94.38 415 PHE A CA 1
ATOM 3381 C C . PHE A 1 415 ? -12.831 20.679 10.841 1.00 94.38 415 PHE A C 1
ATOM 3383 O O . PHE A 1 415 ? -11.789 21.268 11.148 1.00 94.38 415 PHE A O 1
ATOM 3390 N N . GLU A 1 416 ? -14.032 21.256 10.807 1.00 90.75 416 GLU A N 1
ATOM 3391 C CA . GLU A 1 416 ? -14.300 22.610 11.306 1.00 90.75 416 GLU A CA 1
ATOM 3392 C C . GLU A 1 416 ? -14.194 22.652 12.836 1.00 90.75 416 GLU A C 1
ATOM 3394 O O . GLU A 1 416 ? -13.603 23.572 13.400 1.00 90.75 416 GLU A O 1
ATOM 3399 N N . ASP A 1 417 ? -14.673 21.592 13.500 1.00 92.81 417 ASP A N 1
ATOM 3400 C CA . ASP A 1 417 ? -14.405 21.344 14.912 1.00 92.81 417 ASP A CA 1
ATOM 3401 C C . ASP A 1 417 ? -12.894 21.187 15.154 1.00 92.81 417 ASP A C 1
ATOM 3403 O O . ASP A 1 417 ? -12.222 20.294 14.618 1.00 92.81 417 ASP A O 1
ATOM 3407 N N . PHE A 1 418 ? -12.365 22.079 15.990 1.00 92.06 418 PHE A N 1
ATOM 3408 C CA . PHE A 1 418 ? -10.941 22.174 16.275 1.00 92.06 418 PHE A CA 1
ATOM 3409 C C . PHE A 1 418 ? -10.403 20.939 17.010 1.00 92.06 418 PHE A C 1
ATOM 3411 O O . PHE A 1 418 ? -9.311 20.472 16.694 1.00 92.06 418 PHE A O 1
ATOM 3418 N N . GLU A 1 419 ? -11.154 20.363 17.949 1.00 92.94 419 GLU A N 1
ATOM 3419 C CA . GLU A 1 419 ? -10.695 19.215 18.736 1.00 92.94 419 GLU A CA 1
ATOM 3420 C C . GLU A 1 419 ? -10.675 17.930 17.893 1.00 92.94 419 GLU A C 1
ATOM 3422 O O . GLU A 1 419 ? -9.694 17.189 17.950 1.00 92.94 419 GLU A O 1
ATOM 3427 N N . ARG A 1 420 ? -11.674 17.699 17.024 1.00 94.19 420 ARG A N 1
ATOM 3428 C CA . ARG A 1 420 ? -11.681 16.603 16.032 1.00 94.19 420 ARG A CA 1
ATOM 3429 C C . ARG A 1 420 ? -10.508 16.727 15.059 1.00 94.19 420 ARG A C 1
ATOM 3431 O O . ARG A 1 420 ? -9.884 15.719 14.725 1.00 94.19 420 ARG A O 1
ATOM 3438 N N . ASN A 1 421 ? -10.162 17.946 14.644 1.00 93.69 421 ASN A N 1
ATOM 3439 C CA . ASN A 1 421 ? -8.990 18.206 13.805 1.00 93.69 421 ASN A CA 1
ATOM 3440 C C . ASN A 1 421 ? -7.684 17.826 14.537 1.00 93.69 421 ASN A C 1
ATOM 3442 O O . ASN A 1 421 ? -6.862 17.083 14.000 1.00 93.69 421 ASN A O 1
ATOM 3446 N N . ILE A 1 422 ? -7.533 18.225 15.805 1.00 96.31 422 ILE A N 1
ATOM 3447 C CA . ILE A 1 422 ? -6.382 17.862 16.652 1.00 96.31 422 ILE A CA 1
ATOM 3448 C C . ILE A 1 422 ? -6.296 16.345 16.889 1.00 96.31 422 ILE A C 1
ATOM 3450 O O . ILE A 1 422 ? -5.220 15.764 16.723 1.00 96.31 422 ILE A O 1
ATOM 3454 N N . ASP A 1 423 ? -7.407 15.677 17.211 1.00 95.44 423 ASP A N 1
ATOM 3455 C CA . ASP A 1 423 ? -7.453 14.222 17.412 1.00 95.44 423 ASP A CA 1
ATOM 3456 C C . ASP A 1 423 ? -7.152 13.450 16.104 1.00 95.44 423 ASP A C 1
ATOM 3458 O O . ASP A 1 423 ? -6.526 12.387 16.149 1.00 95.44 423 ASP A O 1
ATOM 3462 N N . CYS A 1 424 ? -7.481 14.009 14.929 1.00 96.69 424 CYS A N 1
ATOM 3463 C CA . CYS A 1 424 ? -7.041 13.496 13.622 1.00 96.69 424 CYS A CA 1
ATOM 3464 C C . CYS A 1 424 ? -5.524 13.670 13.385 1.00 96.69 424 CYS A C 1
ATOM 3466 O O . CYS A 1 424 ? -4.914 12.897 12.643 1.00 96.69 424 CYS A O 1
ATOM 3468 N N . MET A 1 425 ? -4.873 14.661 13.998 1.00 98.00 425 MET A N 1
ATOM 3469 C CA . MET A 1 425 ? -3.418 14.841 13.883 1.00 98.00 425 MET A CA 1
ATOM 3470 C C . MET A 1 425 ? -2.612 13.981 14.870 1.00 98.00 425 MET A C 1
ATOM 3472 O O . MET A 1 425 ? -1.416 13.764 14.642 1.00 98.00 425 MET A O 1
ATOM 3476 N N . LEU A 1 426 ? -3.232 13.455 15.936 1.00 97.88 426 LEU A N 1
ATOM 3477 C CA . LEU A 1 426 ? -2.528 12.728 17.001 1.00 97.88 426 LEU A CA 1
ATOM 3478 C C . LEU A 1 426 ? -1.766 11.495 16.516 1.00 97.88 426 LEU A C 1
ATOM 3480 O O . LEU A 1 426 ? -0.573 11.386 16.797 1.00 97.88 426 LEU A O 1
ATOM 3484 N N . LEU A 1 427 ? -2.404 10.574 15.784 1.00 98.50 427 LEU A N 1
ATOM 3485 C CA . LEU A 1 427 ? -1.724 9.347 15.347 1.00 98.50 427 LEU A CA 1
ATOM 3486 C C . LEU A 1 427 ? -0.528 9.650 14.423 1.00 98.50 427 LEU A C 1
ATOM 3488 O O . LEU A 1 427 ? 0.571 9.174 14.720 1.00 98.50 427 LEU A O 1
ATOM 3492 N N . PRO A 1 428 ? -0.659 10.488 13.373 1.00 98.38 428 PRO A N 1
ATOM 3493 C CA . PRO A 1 428 ? 0.489 10.953 12.596 1.00 98.38 428 PRO A CA 1
ATOM 3494 C C . PRO A 1 428 ? 1.582 11.626 13.444 1.00 98.38 428 PRO A C 1
ATOM 3496 O O . PRO A 1 428 ? 2.774 11.456 13.171 1.00 98.38 428 PRO A O 1
ATOM 3499 N N . LYS A 1 429 ? 1.218 12.385 14.486 1.00 98.31 429 LYS A N 1
ATOM 3500 C CA . LYS A 1 429 ? 2.203 13.035 15.358 1.00 98.31 429 LYS A CA 1
ATOM 3501 C C . LYS A 1 429 ? 2.958 12.016 16.212 1.00 98.31 429 LYS A C 1
ATOM 3503 O O . 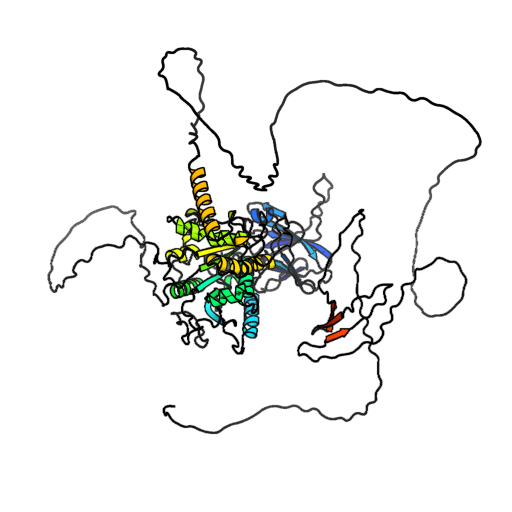LYS A 1 429 ? 4.188 12.053 16.234 1.00 98.31 429 LYS A O 1
ATOM 3508 N N . ILE A 1 430 ? 2.258 11.072 16.836 1.00 98.38 430 ILE A N 1
ATOM 3509 C CA . ILE A 1 430 ? 2.835 9.980 17.637 1.00 98.38 430 ILE A CA 1
ATOM 3510 C C . ILE A 1 430 ? 3.718 9.068 16.773 1.00 98.38 430 ILE A C 1
ATOM 3512 O O . ILE A 1 430 ? 4.829 8.724 17.178 1.00 98.38 430 ILE A O 1
ATOM 3516 N N . MET A 1 431 ? 3.304 8.765 15.538 1.00 98.06 431 MET A N 1
ATOM 3517 C CA . MET A 1 431 ? 4.119 8.020 14.569 1.00 98.06 431 MET A CA 1
ATOM 3518 C C . MET A 1 431 ? 5.500 8.657 14.337 1.00 98.06 431 MET A C 1
ATOM 3520 O O . MET A 1 431 ? 6.484 7.934 14.193 1.00 98.06 431 MET A O 1
ATOM 3524 N N . SER A 1 432 ? 5.616 9.992 14.369 1.00 97.25 432 SER A N 1
ATOM 3525 C CA . SER A 1 432 ? 6.920 10.676 14.259 1.00 97.25 432 SER A CA 1
ATOM 3526 C C . SER A 1 432 ? 7.808 10.571 15.513 1.00 97.25 432 SER A C 1
ATOM 3528 O O . SER A 1 432 ? 9.022 10.731 15.413 1.00 97.25 432 SER A O 1
ATOM 3530 N N . ILE A 1 433 ? 7.229 10.252 16.678 1.00 97.06 433 ILE A N 1
ATOM 3531 C CA . ILE A 1 433 ? 7.951 9.973 17.937 1.00 97.06 433 ILE A CA 1
ATOM 3532 C C . ILE A 1 433 ? 8.437 8.512 17.969 1.00 97.06 433 ILE A C 1
ATOM 3534 O O . ILE A 1 433 ? 9.479 8.211 18.552 1.00 97.06 433 ILE A O 1
ATOM 3538 N N . ASN A 1 434 ? 7.694 7.606 17.323 1.00 96.75 434 ASN A N 1
ATOM 3539 C CA . ASN A 1 434 ? 7.939 6.162 17.348 1.00 96.75 434 ASN A CA 1
ATOM 3540 C C . ASN A 1 434 ? 8.706 5.607 16.135 1.00 96.75 434 ASN A C 1
ATOM 3542 O O . ASN A 1 434 ? 9.260 4.513 16.246 1.00 96.75 434 ASN A O 1
ATOM 3546 N N . ASN A 1 435 ? 8.769 6.314 14.998 1.00 96.38 435 ASN A N 1
ATOM 3547 C CA . ASN A 1 435 ? 9.417 5.824 13.776 1.00 96.38 435 ASN A CA 1
ATOM 3548 C C . ASN A 1 435 ? 10.428 6.812 13.170 1.00 96.38 435 ASN A C 1
ATOM 3550 O O . ASN A 1 435 ? 10.125 7.984 12.959 1.00 96.38 435 ASN A O 1
ATOM 3554 N N . PHE A 1 436 ? 11.611 6.310 12.800 1.00 95.31 436 PHE A N 1
ATOM 3555 C CA . PHE A 1 436 ? 12.715 7.081 12.209 1.00 95.31 436 PHE A CA 1
ATOM 3556 C C . PHE A 1 436 ? 12.386 7.790 10.880 1.00 95.31 436 PHE A C 1
ATOM 3558 O O . PHE A 1 436 ? 13.041 8.772 10.546 1.00 95.31 436 PHE A O 1
ATOM 3565 N N . ASN A 1 437 ? 11.415 7.291 10.111 1.00 95.94 437 ASN A N 1
ATOM 3566 C CA . ASN A 1 437 ? 11.143 7.679 8.720 1.00 95.94 437 ASN A CA 1
ATOM 3567 C C . ASN A 1 437 ? 9.738 8.275 8.501 1.00 95.94 437 ASN A C 1
ATOM 3569 O O . ASN A 1 437 ? 9.381 8.600 7.363 1.00 95.94 437 ASN A O 1
ATOM 3573 N N . PHE A 1 438 ? 8.934 8.405 9.565 1.00 97.56 438 PHE A N 1
ATOM 3574 C CA . PHE A 1 438 ? 7.585 8.962 9.487 1.00 97.56 438 PHE A CA 1
ATOM 3575 C C . PHE A 1 438 ? 7.594 10.480 9.714 1.00 97.56 438 PHE A C 1
ATOM 3577 O O . PHE A 1 438 ? 7.864 10.958 10.815 1.00 97.56 438 PHE A O 1
ATOM 3584 N N . HIS A 1 439 ? 7.284 11.267 8.689 1.00 96.50 439 HIS A N 1
ATOM 3585 C CA . HIS A 1 439 ? 7.413 12.723 8.738 1.00 96.50 439 HIS A CA 1
ATOM 3586 C C . HIS A 1 439 ? 6.055 13.397 8.938 1.00 96.50 439 HIS A C 1
ATOM 3588 O O . HIS A 1 439 ? 5.294 13.591 7.989 1.00 96.50 439 HIS A O 1
ATOM 3594 N N . PHE A 1 440 ? 5.783 13.837 10.170 1.00 97.06 440 PHE A N 1
ATOM 3595 C CA . PHE A 1 440 ? 4.578 14.608 10.493 1.00 97.06 440 PHE A CA 1
ATOM 3596 C C . PHE A 1 440 ? 4.440 15.867 9.615 1.00 97.06 440 PHE A C 1
ATOM 3598 O O . PHE A 1 440 ? 3.382 16.114 9.051 1.00 97.06 440 PHE A O 1
ATOM 3605 N N . THR A 1 441 ? 5.539 16.587 9.364 1.00 94.81 441 THR A N 1
ATOM 3606 C CA . THR A 1 441 ? 5.585 17.760 8.461 1.00 94.81 441 THR A CA 1
ATOM 3607 C C . THR A 1 441 ? 5.337 17.433 6.981 1.00 94.81 441 THR A C 1
ATOM 3609 O O . THR A 1 441 ? 5.178 18.334 6.157 1.00 94.81 441 THR A O 1
ATOM 3612 N N . ALA A 1 442 ? 5.294 16.150 6.607 1.00 96.00 442 ALA A N 1
ATOM 3613 C CA . ALA A 1 442 ? 4.868 15.702 5.285 1.00 96.00 442 ALA A CA 1
ATOM 3614 C C . ALA A 1 442 ? 3.403 15.224 5.252 1.00 96.00 442 ALA A C 1
ATOM 3616 O O . ALA A 1 442 ? 2.909 14.917 4.165 1.00 96.00 442 ALA A O 1
ATOM 3617 N N . CYS A 1 443 ? 2.686 15.229 6.375 1.00 97.31 443 CYS A N 1
ATOM 3618 C CA . CYS A 1 443 ? 1.251 14.955 6.406 1.00 97.31 443 CYS A CA 1
ATOM 3619 C C . CYS A 1 443 ? 0.437 16.112 5.785 1.00 97.31 443 CYS A C 1
ATOM 3621 O O . CYS A 1 443 ? 1.001 17.125 5.355 1.00 97.31 443 CYS A O 1
ATOM 3623 N N . ASN A 1 444 ? -0.882 15.946 5.655 1.00 96.56 444 ASN A N 1
ATOM 3624 C CA . ASN A 1 444 ? -1.806 17.025 5.282 1.00 96.56 444 ASN A CA 1
ATOM 3625 C C . ASN A 1 444 ? -3.240 16.691 5.740 1.00 96.56 444 ASN A C 1
ATOM 3627 O O . ASN A 1 444 ? -3.713 15.579 5.502 1.00 96.56 444 ASN A O 1
ATOM 3631 N N . PHE A 1 445 ? -3.901 17.688 6.336 1.00 96.50 445 PHE A N 1
ATOM 3632 C CA . PHE A 1 445 ? -5.246 17.639 6.935 1.00 96.50 445 PHE A CA 1
ATOM 3633 C C . PHE A 1 445 ? -6.147 18.780 6.407 1.00 96.50 445 PHE A C 1
ATOM 3635 O O . PHE A 1 445 ? -7.087 19.219 7.065 1.00 96.50 445 PHE A O 1
ATOM 3642 N N . THR A 1 446 ? -5.808 19.349 5.244 1.00 95.50 446 THR A N 1
ATOM 3643 C CA . THR A 1 446 ? -6.532 20.502 4.680 1.00 95.50 446 THR A CA 1
ATOM 3644 C C . THR A 1 446 ? -7.730 20.038 3.866 1.00 95.50 446 THR A C 1
ATOM 3646 O O . THR A 1 446 ? -7.592 19.117 3.062 1.00 95.50 446 THR A O 1
ATOM 3649 N N . GLU A 1 447 ? -8.858 20.732 3.988 1.00 95.38 447 GLU A N 1
ATOM 3650 C CA . GLU A 1 447 ? -10.086 20.476 3.226 1.00 95.38 447 GLU A CA 1
ATOM 3651 C C . GLU A 1 447 ? -9.823 20.368 1.712 1.00 95.38 447 GLU A C 1
ATOM 3653 O O . GLU A 1 447 ? -10.201 19.401 1.050 1.00 95.38 447 GLU A O 1
ATOM 3658 N N . ARG A 1 448 ? -9.014 21.293 1.180 1.00 95.25 448 ARG A N 1
ATOM 3659 C CA . ARG A 1 448 ? -8.555 21.303 -0.215 1.00 95.25 448 ARG A CA 1
ATOM 3660 C C . ARG A 1 448 ? -7.907 19.987 -0.673 1.00 95.25 448 ARG A C 1
ATOM 3662 O O . ARG A 1 448 ? -7.901 19.714 -1.866 1.00 95.25 448 ARG A O 1
ATOM 3669 N N . ASN A 1 449 ? -7.338 19.179 0.224 1.00 94.62 449 ASN A N 1
ATOM 3670 C CA . ASN A 1 449 ? -6.764 17.863 -0.091 1.00 94.62 449 ASN A CA 1
ATOM 3671 C C . ASN A 1 449 ? -7.821 16.740 -0.121 1.00 94.62 449 ASN A C 1
ATOM 3673 O O . ASN A 1 449 ? -7.581 15.708 -0.746 1.00 94.62 449 ASN A O 1
ATOM 3677 N N . MET A 1 450 ? -8.977 16.923 0.526 1.00 94.75 450 MET A N 1
ATOM 3678 C CA . MET A 1 450 ? -10.122 16.008 0.437 1.00 94.75 450 MET A CA 1
ATOM 3679 C C . MET A 1 450 ? -10.832 16.144 -0.908 1.00 94.75 450 MET A C 1
ATOM 3681 O O . MET A 1 450 ? -11.093 15.132 -1.540 1.00 94.75 450 MET A O 1
ATOM 3685 N N . TYR A 1 451 ? -11.052 17.370 -1.390 1.00 94.44 451 TYR A N 1
ATOM 3686 C CA . TYR A 1 451 ? -11.815 17.632 -2.623 1.00 94.44 451 TYR A CA 1
ATOM 3687 C C . TYR A 1 451 ? -10.942 17.910 -3.866 1.00 94.44 451 TYR A C 1
ATOM 3689 O O . TYR A 1 451 ? -11.434 18.343 -4.908 1.00 94.44 451 TYR A O 1
ATOM 3697 N N . LEU A 1 452 ? -9.624 17.668 -3.799 1.00 92.50 452 LEU A N 1
ATOM 3698 C CA . LEU A 1 452 ? -8.735 17.878 -4.948 1.00 92.50 452 LEU A CA 1
ATOM 3699 C C . LEU A 1 452 ? -9.039 16.864 -6.062 1.00 92.50 452 LEU A C 1
ATOM 3701 O O . LEU A 1 452 ? -8.711 15.684 -5.930 1.00 92.50 452 LEU A O 1
ATOM 3705 N N . LYS A 1 453 ? -9.593 17.341 -7.180 1.00 90.75 453 LYS A N 1
ATOM 3706 C CA . LYS A 1 453 ? -9.724 16.570 -8.424 1.00 90.75 453 LYS A CA 1
ATOM 3707 C C . LYS A 1 453 ? -8.345 16.184 -8.974 1.00 90.75 453 LYS A C 1
ATOM 3709 O O . LYS A 1 453 ? -7.427 17.012 -8.995 1.00 90.75 453 LYS A O 1
ATOM 3714 N N . ASP A 1 454 ? -8.174 14.929 -9.388 1.00 82.31 454 ASP A N 1
ATOM 3715 C CA . ASP A 1 454 ? -6.934 14.493 -10.036 1.00 82.31 454 ASP A CA 1
ATOM 3716 C C . ASP A 1 454 ? -6.822 15.083 -11.450 1.00 82.31 454 ASP A C 1
ATOM 3718 O O . ASP A 1 454 ? -7.817 15.352 -12.117 1.00 82.31 454 ASP A O 1
ATOM 3722 N N . ARG A 1 455 ? -5.590 15.265 -11.934 1.00 79.75 455 ARG A N 1
ATOM 3723 C CA . ARG A 1 455 ? -5.336 15.763 -13.297 1.00 79.75 455 ARG A CA 1
ATOM 3724 C C . ARG A 1 455 ? -5.350 14.658 -14.353 1.00 79.75 455 ARG A C 1
ATOM 3726 O O . ARG A 1 455 ? -5.251 14.975 -15.531 1.00 79.75 455 ARG A O 1
ATOM 3733 N N . ARG A 1 456 ? -5.386 13.387 -13.935 1.00 74.19 456 ARG A N 1
ATOM 3734 C CA . ARG A 1 456 ? -5.397 12.220 -14.836 1.00 74.19 456 ARG A CA 1
ATOM 3735 C C . ARG A 1 456 ? -6.804 11.804 -15.254 1.00 74.19 456 ARG A C 1
ATOM 3737 O O . ARG A 1 456 ? -7.002 11.468 -16.410 1.00 74.19 456 ARG A O 1
ATOM 3744 N N . ASP A 1 457 ? -7.733 11.803 -14.302 1.00 75.69 457 ASP A N 1
ATOM 3745 C CA . ASP A 1 457 ? -9.085 11.249 -14.451 1.00 75.69 457 ASP A CA 1
ATOM 3746 C C . ASP A 1 457 ? -10.200 12.253 -14.106 1.00 75.69 457 ASP A C 1
ATOM 3748 O O . ASP A 1 457 ? -11.376 11.920 -14.192 1.00 75.69 457 ASP A O 1
ATOM 3752 N N . GLY A 1 458 ? -9.853 13.477 -13.684 1.00 82.25 458 GLY A N 1
ATOM 3753 C CA . GLY A 1 458 ? -10.810 14.508 -13.271 1.00 82.25 458 GLY A CA 1
ATOM 3754 C C . GLY A 1 458 ? -11.554 14.218 -11.959 1.00 82.25 458 GLY A C 1
ATOM 3755 O O . GLY A 1 458 ? -12.253 15.099 -11.451 1.00 82.25 458 GLY A O 1
ATOM 3756 N N . MET A 1 459 ? -11.401 13.028 -11.371 1.00 85.75 459 MET A N 1
ATOM 3757 C CA . MET A 1 459 ? -12.203 12.580 -10.237 1.00 85.75 459 MET A CA 1
ATOM 3758 C C . MET A 1 459 ? -11.708 13.172 -8.914 1.00 85.75 459 MET A C 1
ATOM 3760 O O . MET A 1 459 ? -10.505 13.244 -8.637 1.00 85.75 459 MET A O 1
ATOM 3764 N N . SER A 1 460 ? -12.661 13.569 -8.068 1.00 91.44 460 SER A N 1
ATOM 3765 C CA . SER A 1 460 ? -12.410 14.114 -6.731 1.00 91.44 460 SER A CA 1
ATOM 3766 C C . SER A 1 460 ? -11.791 13.069 -5.797 1.00 91.44 460 SER A C 1
ATOM 3768 O O . SER A 1 460 ? -12.212 11.912 -5.769 1.00 91.44 460 SER A O 1
ATOM 3770 N N . ARG A 1 461 ? -10.834 13.486 -4.958 1.00 93.06 461 ARG A N 1
ATOM 3771 C CA . ARG A 1 461 ? -10.340 12.679 -3.822 1.00 93.06 461 ARG A CA 1
ATOM 3772 C C . ARG A 1 461 ? -11.412 12.391 -2.765 1.00 93.06 461 ARG A C 1
ATOM 3774 O O . ARG A 1 461 ? -11.185 11.562 -1.891 1.00 93.06 461 ARG A O 1
ATOM 3781 N N . GLU A 1 462 ? -12.581 12.998 -2.875 1.00 94.44 462 GLU A N 1
ATOM 3782 C CA . GLU A 1 462 ? -13.758 12.713 -2.060 1.00 94.44 462 GLU A CA 1
ATOM 3783 C C . GLU A 1 462 ? -14.231 11.260 -2.194 1.00 94.44 462 GLU A C 1
ATOM 3785 O O . GLU A 1 462 ? -14.607 10.635 -1.207 1.00 94.44 462 GLU A O 1
ATOM 3790 N N . GLY A 1 463 ? -14.088 10.686 -3.393 1.00 93.31 463 GLY A N 1
ATOM 3791 C CA . GLY A 1 463 ? -14.327 9.268 -3.658 1.00 93.31 463 GLY A CA 1
ATOM 3792 C C . GLY A 1 463 ? -13.268 8.316 -3.085 1.00 93.31 463 GLY A C 1
ATOM 3793 O O . GLY A 1 463 ? -13.368 7.103 -3.284 1.00 93.31 463 GLY A O 1
ATOM 379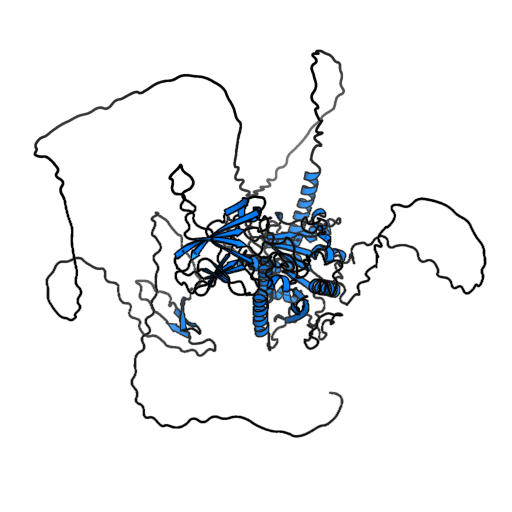4 N N . SER A 1 464 ? -12.230 8.836 -2.417 1.00 96.69 464 SER A N 1
ATOM 3795 C CA . SER A 1 464 ? -11.196 8.005 -1.791 1.00 96.69 464 SER A CA 1
ATOM 3796 C C . SER A 1 464 ? -11.658 7.421 -0.461 1.00 96.69 464 SER A C 1
ATOM 3798 O O . SER A 1 464 ? -12.424 8.054 0.270 1.00 96.69 464 SER A O 1
ATOM 3800 N N . GLY A 1 465 ? -11.141 6.238 -0.114 1.00 97.00 465 GLY A N 1
ATOM 3801 C CA . GLY A 1 465 ? -11.576 5.478 1.061 1.00 97.00 465 GLY A CA 1
ATOM 3802 C C . GLY A 1 465 ? -11.588 6.308 2.339 1.00 97.00 465 GLY A C 1
ATOM 3803 O O . GLY A 1 465 ? -12.594 6.351 3.034 1.00 97.00 465 GLY A O 1
ATOM 3804 N N . ARG A 1 466 ? -10.534 7.086 2.602 1.00 96.69 466 ARG A N 1
ATOM 3805 C CA . ARG A 1 466 ? -10.464 7.945 3.794 1.00 96.69 466 ARG A CA 1
ATOM 3806 C C . ARG A 1 466 ? -11.635 8.935 3.921 1.00 96.69 466 ARG A C 1
ATOM 3808 O O . ARG A 1 466 ? -12.135 9.140 5.031 1.00 96.69 466 ARG A O 1
ATOM 3815 N N . VAL A 1 467 ? -12.006 9.597 2.823 1.00 97.12 467 VAL A N 1
ATOM 3816 C CA . VAL A 1 467 ? -13.010 10.675 2.831 1.00 97.12 467 VAL A CA 1
ATOM 3817 C C . VAL A 1 467 ? -14.416 10.086 2.819 1.00 97.12 467 VAL A C 1
ATOM 3819 O O . VAL A 1 467 ? -15.247 10.481 3.634 1.00 97.12 467 VAL A O 1
ATOM 3822 N N . ALA A 1 468 ? -14.649 9.071 1.985 1.00 96.12 468 ALA A N 1
ATOM 3823 C CA . ALA A 1 468 ? -15.899 8.325 1.968 1.00 96.12 468 ALA A CA 1
ATOM 3824 C C . ALA A 1 468 ? -16.201 7.672 3.328 1.00 96.12 468 ALA A C 1
ATOM 3826 O O . ALA A 1 468 ? -17.320 7.780 3.816 1.00 96.12 468 ALA A O 1
ATOM 3827 N N . VAL A 1 469 ? -15.207 7.072 3.996 1.00 96.12 469 VAL A N 1
ATOM 3828 C CA . VAL A 1 469 ? -15.387 6.487 5.338 1.00 96.12 469 VAL A CA 1
ATOM 3829 C C . VAL A 1 469 ? -15.761 7.545 6.378 1.00 96.12 469 VAL A C 1
ATOM 3831 O O . VAL A 1 469 ? -16.614 7.266 7.215 1.00 96.12 469 VAL A O 1
ATOM 3834 N N . LEU A 1 470 ? -15.212 8.765 6.313 1.00 95.06 470 LEU A N 1
ATOM 3835 C CA . LEU A 1 470 ? -15.679 9.858 7.176 1.00 95.06 470 LEU A CA 1
ATOM 3836 C C . LEU A 1 470 ? -17.143 10.213 6.884 1.00 95.06 470 LEU A C 1
ATOM 3838 O O . LEU A 1 470 ? -17.938 10.243 7.819 1.00 95.06 470 LEU A O 1
ATOM 3842 N N . LYS A 1 471 ? -17.516 10.434 5.616 1.00 93.25 471 LYS A N 1
ATOM 3843 C CA . LYS A 1 471 ? -18.910 10.752 5.251 1.00 93.25 471 LYS A CA 1
ATOM 3844 C C . LYS A 1 471 ? -19.896 9.653 5.684 1.00 93.25 471 LYS A C 1
ATOM 3846 O O . LYS A 1 471 ? -20.996 9.969 6.118 1.00 93.25 471 LYS A O 1
ATOM 3851 N N . LEU A 1 472 ? -19.485 8.384 5.616 1.00 91.00 472 LEU A N 1
ATOM 3852 C CA . LEU A 1 472 ? -20.304 7.216 5.960 1.00 91.00 472 LEU A CA 1
ATOM 3853 C C . LEU A 1 472 ? -20.407 6.900 7.466 1.00 91.00 472 LEU A C 1
ATOM 3855 O O . LEU A 1 472 ? -21.291 6.126 7.825 1.00 91.00 472 LEU A O 1
ATOM 3859 N N . THR A 1 473 ? -19.479 7.372 8.315 1.00 92.75 473 THR A N 1
ATOM 3860 C CA . THR A 1 473 ? -19.321 6.844 9.697 1.00 92.75 473 THR A CA 1
ATOM 3861 C C . THR A 1 473 ? -18.860 7.851 10.766 1.00 92.75 473 THR A C 1
ATOM 3863 O O . THR A 1 473 ? -18.495 7.448 11.874 1.00 92.75 473 THR A O 1
ATOM 3866 N N . GLY A 1 474 ? -18.713 9.135 10.421 1.00 92.31 474 GLY A N 1
ATOM 3867 C CA . GLY A 1 474 ? -18.226 10.187 11.330 1.00 92.31 474 GLY A CA 1
ATOM 3868 C C . GLY A 1 474 ? -16.759 10.039 11.781 1.00 92.31 474 GLY A C 1
ATOM 3869 O O . GLY A 1 474 ? -16.232 10.896 12.504 1.00 92.31 474 GLY A O 1
ATOM 3870 N N . LEU A 1 475 ? -16.076 8.965 11.356 1.00 93.88 475 LEU A N 1
ATOM 3871 C CA . LEU A 1 475 ? -14.828 8.476 11.937 1.00 93.88 475 LEU A CA 1
ATOM 3872 C C . LEU A 1 475 ? -13.647 9.433 11.719 1.00 93.88 475 LEU A C 1
ATOM 3874 O O . LEU A 1 475 ? -13.028 9.481 10.654 1.00 93.88 475 LEU A O 1
ATOM 3878 N N . VAL A 1 476 ? -13.267 10.121 12.800 1.00 95.19 476 VAL A N 1
ATOM 3879 C CA . VAL A 1 476 ? -12.104 11.025 12.855 1.00 95.19 476 VAL A CA 1
ATOM 3880 C C . VAL A 1 476 ? -10.802 10.301 12.499 1.00 95.19 476 VAL A C 1
ATOM 3882 O O . VAL A 1 476 ? -9.964 10.823 11.768 1.00 95.19 476 VAL A O 1
ATOM 3885 N N . ARG A 1 477 ? -10.643 9.059 12.971 1.00 96.44 477 ARG A N 1
ATOM 3886 C CA . ARG A 1 477 ? -9.435 8.234 12.803 1.00 96.44 477 ARG A CA 1
ATOM 3887 C C . ARG A 1 477 ? -9.460 7.483 11.466 1.00 96.44 477 ARG A C 1
ATOM 3889 O O . ARG A 1 477 ? -9.386 6.258 11.427 1.00 96.44 477 ARG A O 1
ATOM 3896 N N . SER A 1 478 ? -9.602 8.229 10.375 1.00 97.69 478 SER A N 1
ATOM 3897 C CA . SER A 1 478 ? -9.628 7.717 9.003 1.00 97.69 478 SER A CA 1
ATOM 3898 C C . SER A 1 478 ? -8.457 8.301 8.208 1.00 97.69 478 SER A C 1
ATOM 3900 O O . SER A 1 478 ? -8.301 9.522 8.117 1.00 97.69 478 SER A O 1
ATOM 3902 N N . TYR A 1 479 ? -7.608 7.431 7.654 1.00 98.69 479 TYR A N 1
ATOM 3903 C CA . TYR A 1 479 ? -6.273 7.803 7.176 1.00 98.69 479 TYR A CA 1
ATOM 3904 C C . TYR A 1 479 ? -5.885 7.174 5.833 1.00 98.69 479 TYR A C 1
ATOM 3906 O O . TYR A 1 479 ? -6.277 6.058 5.500 1.00 98.69 479 TYR A O 1
ATOM 3914 N N . THR A 1 480 ? -5.018 7.875 5.101 1.00 98.75 480 THR A N 1
ATOM 3915 C CA . THR A 1 480 ? -4.270 7.349 3.949 1.00 98.75 480 THR A CA 1
ATOM 3916 C C . THR A 1 480 ? -2.781 7.415 4.291 1.00 98.75 480 THR A C 1
ATOM 3918 O O . THR A 1 480 ? -2.271 8.519 4.460 1.00 98.75 480 THR A O 1
ATOM 3921 N N . LEU A 1 481 ? -2.074 6.290 4.426 1.00 98.75 481 LEU A N 1
ATOM 3922 C CA . LEU A 1 481 ? -0.619 6.254 4.643 1.00 98.75 481 LEU A CA 1
ATOM 3923 C C . LEU A 1 481 ? 0.109 6.167 3.304 1.00 98.75 481 LEU A C 1
ATOM 3925 O O . LEU A 1 481 ? -0.183 5.306 2.485 1.00 98.75 481 LEU A O 1
ATOM 3929 N N . GLU A 1 482 ? 1.087 7.041 3.109 1.00 98.50 482 GLU A N 1
ATOM 3930 C CA . GLU A 1 482 ? 1.734 7.315 1.828 1.00 98.50 482 GLU A CA 1
ATOM 3931 C C . GLU A 1 482 ? 3.248 7.081 1.937 1.00 98.50 482 GLU A C 1
ATOM 3933 O O . GLU A 1 482 ? 3.941 7.773 2.689 1.00 98.50 482 GLU A O 1
ATOM 3938 N N . CYS A 1 483 ? 3.778 6.113 1.183 1.00 98.06 483 CYS A N 1
ATOM 3939 C CA . CYS A 1 483 ? 5.189 5.720 1.228 1.00 98.06 483 CYS A CA 1
ATOM 3940 C C . CYS A 1 483 ? 5.979 6.176 -0.001 1.00 98.06 483 CYS A C 1
ATOM 3942 O O . CYS A 1 483 ? 5.729 5.709 -1.111 1.00 98.06 483 CYS A O 1
ATOM 3944 N N . ASN A 1 484 ? 7.007 7.012 0.171 1.00 97.00 484 ASN A N 1
ATOM 3945 C CA . ASN A 1 484 ? 7.924 7.316 -0.927 1.00 97.00 484 ASN A CA 1
ATOM 3946 C C . ASN A 1 484 ? 8.710 6.070 -1.385 1.00 97.00 484 ASN A C 1
ATOM 3948 O O . ASN A 1 484 ? 9.263 5.337 -0.572 1.00 97.00 484 ASN A O 1
ATOM 3952 N N . TYR A 1 485 ? 8.849 5.876 -2.697 1.00 96.38 485 TYR A N 1
ATOM 3953 C CA . TYR A 1 485 ? 9.565 4.732 -3.286 1.00 96.38 485 TYR A CA 1
ATOM 3954 C C . TYR A 1 485 ? 11.086 4.717 -3.047 1.00 96.38 485 TYR A C 1
ATOM 3956 O O . TYR A 1 485 ? 11.745 3.733 -3.382 1.00 96.38 485 TYR A O 1
ATOM 3964 N N . ASN A 1 486 ? 11.671 5.805 -2.537 1.00 95.12 486 ASN A N 1
ATOM 3965 C CA . ASN A 1 486 ? 13.104 6.088 -2.615 1.00 95.12 486 ASN A CA 1
ATOM 3966 C C . ASN A 1 486 ? 13.729 6.461 -1.261 1.00 95.12 486 ASN A C 1
ATOM 3968 O O . ASN A 1 486 ? 14.640 5.760 -0.823 1.00 95.12 486 ASN A O 1
ATOM 3972 N N . THR A 1 487 ? 13.321 7.566 -0.623 1.00 95.19 487 THR A N 1
ATOM 3973 C CA . THR A 1 487 ? 13.992 8.076 0.591 1.00 95.19 487 THR A CA 1
ATOM 3974 C C . THR A 1 487 ? 13.210 9.181 1.326 1.00 95.19 487 THR A C 1
ATOM 3976 O O . THR A 1 487 ? 12.219 9.728 0.829 1.00 95.19 487 THR A O 1
ATOM 3979 N N . GLY A 1 488 ? 13.698 9.538 2.515 1.00 94.38 488 GLY A N 1
ATOM 3980 C CA . GLY A 1 488 ? 13.214 10.629 3.356 1.00 94.38 488 GLY A CA 1
ATOM 3981 C C . GLY A 1 488 ? 13.828 11.997 3.048 1.00 94.38 488 GLY A C 1
ATOM 3982 O O . GLY A 1 488 ? 14.782 12.131 2.278 1.00 94.38 488 GLY A O 1
ATOM 3983 N N . SER A 1 489 ? 13.273 13.038 3.674 1.00 91.00 489 SER A N 1
ATOM 3984 C CA . SER A 1 489 ? 13.918 14.361 3.759 1.00 91.00 489 SER A CA 1
ATOM 3985 C C . SER A 1 489 ? 14.838 14.482 4.975 1.00 91.00 489 SER A C 1
ATOM 3987 O O . SER A 1 489 ? 15.801 15.238 4.927 1.00 91.00 489 SER A O 1
ATOM 3989 N N . LEU A 1 490 ? 14.531 13.750 6.047 1.00 90.50 490 LEU A N 1
ATOM 3990 C CA . LEU A 1 490 ? 15.223 13.749 7.334 1.00 90.50 490 LEU A CA 1
ATOM 3991 C C . LEU A 1 490 ? 15.148 12.343 7.957 1.00 90.50 490 LEU A C 1
ATOM 3993 O O . LEU A 1 490 ? 14.615 11.424 7.332 1.00 90.50 490 LEU A O 1
ATOM 3997 N N . VAL A 1 491 ? 15.703 12.192 9.159 1.00 92.62 491 VAL A N 1
ATOM 3998 C CA . VAL A 1 491 ? 15.538 11.022 10.032 1.00 92.62 491 VAL A CA 1
ATOM 3999 C C . VAL A 1 491 ? 15.143 11.547 11.412 1.00 92.62 491 VAL A C 1
ATOM 4001 O O . VAL A 1 491 ? 15.810 12.442 11.932 1.00 92.62 491 VAL A O 1
ATOM 4004 N N . ASN A 1 492 ? 14.061 11.034 11.999 1.00 92.81 492 ASN A N 1
ATOM 4005 C CA . ASN A 1 492 ? 13.609 11.458 13.327 1.00 92.81 492 ASN A CA 1
ATOM 4006 C C . ASN A 1 492 ? 14.570 10.965 14.421 1.00 92.81 492 ASN A C 1
ATOM 4008 O O . ASN A 1 492 ? 15.077 9.844 14.360 1.00 92.81 492 ASN A O 1
ATOM 4012 N N . VAL A 1 493 ? 14.764 11.769 15.468 1.00 90.75 493 VAL A N 1
ATOM 4013 C CA . VAL A 1 493 ? 15.467 11.349 16.688 1.00 90.75 493 VAL A CA 1
ATOM 4014 C C . VAL A 1 493 ? 14.436 10.752 17.644 1.00 90.75 493 VAL A C 1
ATOM 4016 O O . VAL A 1 493 ? 13.608 11.481 18.186 1.00 90.75 493 VAL A O 1
ATOM 4019 N N . LEU A 1 494 ? 14.452 9.430 17.831 1.00 92.31 494 LEU A N 1
ATOM 4020 C CA . LEU A 1 494 ? 13.469 8.754 18.685 1.00 92.31 494 LEU A CA 1
ATOM 4021 C C . LEU A 1 494 ? 13.893 8.824 20.163 1.00 92.31 494 LEU A C 1
ATOM 4023 O O . LEU A 1 494 ? 15.030 8.453 20.471 1.00 92.31 494 LEU A O 1
ATOM 4027 N N . PRO A 1 495 ? 13.011 9.238 21.092 1.00 92.00 495 PRO A N 1
ATOM 4028 C CA . PRO A 1 495 ? 13.279 9.152 22.527 1.00 92.00 495 PRO A CA 1
ATOM 4029 C C . PRO A 1 495 ? 13.395 7.695 22.986 1.00 92.00 495 PRO A C 1
ATOM 4031 O O . PRO A 1 495 ? 12.740 6.822 22.419 1.00 92.00 495 PRO A O 1
ATOM 4034 N N . SER A 1 496 ? 14.159 7.404 24.041 1.00 89.81 496 SER A N 1
ATOM 4035 C CA . SER A 1 496 ? 14.176 6.062 24.649 1.00 89.81 496 SER A CA 1
ATOM 4036 C C . SER A 1 496 ? 12.773 5.622 25.086 1.00 89.81 496 SER A C 1
ATOM 4038 O O . SER A 1 496 ? 12.001 6.431 25.598 1.00 89.81 496 SER A O 1
ATOM 4040 N N . THR A 1 497 ? 12.438 4.336 24.963 1.00 90.19 497 THR A N 1
ATOM 4041 C CA . THR A 1 497 ? 11.268 3.791 25.679 1.00 90.19 497 THR A CA 1
ATOM 4042 C C . THR A 1 497 ? 11.506 3.825 27.194 1.00 90.19 497 THR A C 1
ATOM 4044 O O . THR A 1 497 ? 12.655 3.885 27.637 1.00 90.19 497 THR A O 1
ATOM 4047 N N . ILE A 1 498 ? 10.448 3.710 28.008 1.00 83.69 498 ILE A N 1
ATOM 4048 C CA . ILE A 1 498 ? 10.565 3.604 29.483 1.00 83.69 498 ILE A CA 1
ATOM 4049 C C . ILE A 1 498 ? 11.579 2.517 29.916 1.00 83.69 498 ILE A C 1
ATOM 4051 O O . ILE A 1 498 ? 12.256 2.669 30.929 1.00 83.69 498 ILE A O 1
ATOM 4055 N N . LYS A 1 499 ? 11.720 1.431 29.141 1.00 78.44 499 LYS A N 1
ATOM 4056 C CA . LYS A 1 499 ? 12.598 0.286 29.455 1.00 78.44 499 LYS A CA 1
ATOM 4057 C C . LYS A 1 499 ? 14.033 0.431 28.916 1.00 78.44 499 LYS A C 1
ATOM 4059 O O . LYS A 1 499 ? 14.885 -0.396 29.231 1.00 78.44 499 LYS A O 1
ATOM 4064 N N . GLU A 1 500 ? 14.326 1.456 28.113 1.00 76.19 500 GLU A N 1
ATOM 4065 C CA . GLU A 1 500 ? 15.626 1.679 27.455 1.00 76.19 500 GLU A CA 1
ATOM 4066 C C . GLU A 1 500 ? 16.519 2.668 28.228 1.00 76.19 500 GLU A C 1
ATOM 4068 O O . GLU A 1 500 ? 16.992 3.679 27.698 1.00 76.19 500 GLU A O 1
ATOM 4073 N N . SER A 1 501 ? 16.793 2.371 29.500 1.00 52.41 501 SER A N 1
ATOM 4074 C CA . SER A 1 501 ? 17.720 3.166 30.311 1.00 52.41 501 SER A CA 1
ATOM 4075 C C . SER A 1 501 ? 19.168 3.044 29.802 1.00 52.41 501 SER A C 1
ATOM 4077 O O . SER A 1 501 ? 19.780 1.979 29.873 1.00 52.41 501 SER A O 1
ATOM 4079 N N . GLY A 1 502 ? 19.750 4.156 29.338 1.00 56.56 502 GLY A N 1
ATOM 4080 C CA . GLY A 1 502 ? 21.209 4.322 29.258 1.00 56.56 502 GLY A CA 1
ATOM 4081 C C . GLY A 1 502 ? 21.937 3.767 28.024 1.00 56.56 502 GLY A C 1
ATOM 4082 O O . GLY A 1 502 ? 23.103 3.392 28.143 1.00 56.56 502 GLY A O 1
ATOM 4083 N N . ARG A 1 503 ? 21.317 3.733 26.835 1.00 52.75 503 ARG A N 1
ATOM 4084 C CA . ARG A 1 503 ? 22.052 3.562 25.561 1.00 52.75 503 ARG A CA 1
ATOM 4085 C C . ARG A 1 503 ? 22.076 4.860 24.757 1.00 52.75 503 ARG A C 1
ATOM 4087 O O . ARG A 1 503 ? 21.076 5.565 24.696 1.00 52.75 503 ARG A O 1
ATOM 4094 N N . GLY A 1 504 ? 23.220 5.161 24.141 1.00 54.25 504 GLY A N 1
ATOM 4095 C CA . GLY A 1 504 ? 23.385 6.342 23.292 1.00 54.25 504 GLY A CA 1
ATOM 4096 C C . GLY A 1 504 ? 22.518 6.272 22.032 1.00 54.25 504 GLY A C 1
ATOM 4097 O O . GLY A 1 504 ? 22.396 5.214 21.411 1.00 54.25 504 GLY A O 1
ATOM 4098 N N . VAL A 1 505 ? 21.928 7.406 21.651 1.00 55.38 505 VAL A N 1
ATOM 4099 C CA . VAL A 1 505 ? 21.040 7.512 20.486 1.00 55.38 505 VAL A CA 1
ATOM 4100 C C . VAL A 1 505 ? 21.869 7.514 19.197 1.00 55.38 505 VAL A C 1
ATOM 4102 O O . VAL A 1 505 ? 22.348 8.547 18.735 1.00 55.38 505 VAL A O 1
ATOM 4105 N N . HIS A 1 506 ? 22.054 6.331 18.610 1.00 53.41 506 HIS A N 1
ATOM 4106 C CA . HIS A 1 506 ? 22.737 6.155 17.327 1.00 53.41 506 HIS A CA 1
ATOM 4107 C C . HIS A 1 506 ? 21.804 6.459 16.141 1.00 53.41 506 HIS A C 1
ATOM 4109 O O . HIS A 1 506 ? 21.364 5.556 15.432 1.00 53.41 506 HIS A O 1
ATOM 4115 N N . THR A 1 507 ? 21.509 7.736 15.900 1.00 58.72 507 THR A N 1
ATOM 4116 C CA . THR A 1 507 ? 20.865 8.179 14.651 1.00 58.72 507 THR A CA 1
ATOM 4117 C C . THR A 1 507 ? 21.878 8.287 13.517 1.00 58.72 507 THR A C 1
ATOM 4119 O O . THR A 1 507 ? 22.883 8.985 13.644 1.00 58.72 507 THR A O 1
ATOM 4122 N N . ILE A 1 508 ? 21.579 7.666 12.375 1.00 63.59 508 ILE A N 1
ATOM 4123 C CA . ILE A 1 508 ? 22.260 7.961 11.110 1.00 63.59 508 ILE A CA 1
ATOM 4124 C C . ILE A 1 508 ? 21.681 9.292 10.592 1.00 63.59 508 ILE A C 1
ATOM 4126 O O . ILE A 1 508 ? 20.479 9.347 10.336 1.00 63.59 508 ILE A O 1
ATOM 4130 N N . PRO A 1 509 ? 22.477 10.368 10.426 1.00 68.38 509 PRO A N 1
ATOM 4131 C CA . PRO A 1 509 ? 21.955 11.691 10.054 1.00 68.38 509 PRO A CA 1
ATOM 4132 C C . PRO A 1 509 ? 21.549 11.802 8.573 1.00 68.38 509 PRO A C 1
ATOM 4134 O O . PRO A 1 509 ? 21.008 12.820 8.148 1.00 68.38 509 PRO A O 1
ATOM 4137 N N . ILE A 1 510 ? 21.830 10.771 7.772 1.00 85.38 510 ILE A N 1
ATOM 4138 C CA . ILE A 1 510 ? 21.528 10.701 6.341 1.00 85.38 510 ILE A CA 1
ATOM 4139 C C . ILE A 1 510 ? 20.275 9.831 6.151 1.00 85.38 510 ILE A C 1
ATOM 4141 O O . ILE A 1 510 ? 20.309 8.661 6.541 1.00 85.38 510 ILE A O 1
ATOM 4145 N N . PRO A 1 511 ? 19.195 10.342 5.523 1.00 91.00 511 PRO A N 1
ATOM 4146 C CA . PRO A 1 511 ? 18.016 9.542 5.203 1.00 91.00 511 PRO A CA 1
ATOM 4147 C C . PRO A 1 511 ? 18.378 8.298 4.377 1.00 91.00 511 PRO A C 1
ATOM 4149 O O . PRO A 1 511 ? 19.011 8.429 3.323 1.00 91.00 511 PRO A O 1
ATOM 4152 N N . PRO A 1 512 ? 17.995 7.085 4.816 1.00 93.25 512 PRO A N 1
ATOM 4153 C CA . PRO A 1 512 ? 18.351 5.863 4.109 1.00 93.25 512 PRO A CA 1
ATOM 4154 C C . PRO A 1 512 ? 17.622 5.758 2.765 1.00 93.25 512 PRO A C 1
ATOM 4156 O O . PRO A 1 512 ? 16.561 6.353 2.548 1.00 93.25 512 PRO A O 1
ATOM 4159 N N . LYS A 1 513 ? 18.165 4.942 1.857 1.00 94.19 513 LYS A N 1
ATOM 4160 C CA . LYS A 1 513 ? 17.397 4.438 0.714 1.00 94.19 513 LYS A CA 1
ATOM 4161 C C . LYS A 1 513 ? 16.399 3.411 1.234 1.00 94.19 513 LYS A C 1
ATOM 4163 O O . LYS A 1 513 ? 16.799 2.422 1.842 1.00 94.19 513 LYS A O 1
ATOM 4168 N N . TYR A 1 514 ? 15.115 3.660 1.014 1.00 96.44 514 TYR A N 1
ATOM 4169 C CA . TYR A 1 514 ? 14.048 2.799 1.507 1.00 96.44 514 TYR A CA 1
ATOM 4170 C C . TYR A 1 514 ? 14.073 1.444 0.794 1.00 96.44 514 TYR A C 1
ATOM 4172 O O . TYR A 1 514 ? 14.427 1.340 -0.385 1.00 96.44 514 TYR A O 1
ATOM 4180 N N . ASN A 1 515 ? 13.731 0.407 1.547 1.00 96.50 515 ASN A N 1
ATOM 4181 C CA . ASN A 1 515 ? 13.739 -1.002 1.170 1.00 96.50 515 ASN A CA 1
ATOM 4182 C C . ASN A 1 515 ? 12.579 -1.709 1.914 1.00 96.50 515 ASN A C 1
ATOM 4184 O O . ASN A 1 515 ? 11.982 -1.081 2.795 1.00 96.50 515 ASN A O 1
ATOM 4188 N N . PRO A 1 516 ? 12.247 -2.977 1.597 1.00 97.94 516 PRO A N 1
ATOM 4189 C CA . PRO A 1 516 ? 11.157 -3.711 2.247 1.00 97.94 516 PRO A CA 1
ATOM 4190 C C . PRO A 1 516 ? 11.183 -3.627 3.777 1.00 97.94 516 PRO A C 1
ATOM 4192 O O . PRO A 1 516 ? 10.188 -3.250 4.386 1.00 97.94 516 PRO A O 1
ATOM 4195 N N . HIS A 1 517 ? 12.353 -3.833 4.387 1.00 97.56 517 HIS A N 1
ATOM 4196 C CA . HIS A 1 517 ? 12.525 -3.777 5.837 1.00 97.56 517 HIS A CA 1
ATOM 4197 C C . HIS A 1 517 ? 12.166 -2.407 6.443 1.00 97.56 517 HIS A C 1
ATOM 4199 O O . HIS A 1 517 ? 11.472 -2.351 7.451 1.00 97.56 517 HIS A O 1
ATOM 4205 N N . ILE A 1 518 ? 12.561 -1.288 5.822 1.00 97.31 518 ILE A N 1
ATOM 4206 C CA . ILE A 1 518 ? 12.205 0.058 6.315 1.00 97.31 518 ILE A CA 1
ATOM 4207 C C . ILE A 1 518 ? 10.687 0.300 6.255 1.00 97.31 518 ILE A C 1
ATOM 4209 O O . ILE A 1 518 ? 10.139 0.936 7.156 1.00 97.31 518 ILE A O 1
ATOM 4213 N N . PHE A 1 519 ? 9.999 -0.226 5.238 1.00 98.50 519 PHE A N 1
ATOM 4214 C CA . PHE A 1 519 ? 8.537 -0.172 5.164 1.00 98.50 519 PHE A CA 1
ATOM 4215 C C . PHE A 1 519 ? 7.884 -1.076 6.228 1.00 98.50 519 PHE A C 1
ATOM 4217 O O . PHE A 1 519 ? 6.973 -0.634 6.928 1.00 98.50 519 PHE A O 1
ATOM 4224 N N . GLU A 1 520 ? 8.393 -2.293 6.434 1.00 98.56 520 GLU A N 1
ATOM 4225 C CA . GLU A 1 520 ? 7.925 -3.194 7.496 1.00 98.56 520 GLU A CA 1
ATOM 4226 C C . GLU A 1 520 ? 8.077 -2.588 8.899 1.00 98.56 520 GLU A C 1
ATOM 4228 O O . GLU A 1 520 ? 7.172 -2.715 9.724 1.00 98.56 520 GLU A O 1
ATOM 4233 N N . GLU A 1 521 ? 9.189 -1.907 9.191 1.00 97.88 521 GLU A N 1
ATOM 4234 C CA . GLU A 1 521 ? 9.374 -1.234 10.482 1.00 97.88 521 GLU A CA 1
ATOM 4235 C C . GLU A 1 521 ? 8.359 -0.098 10.691 1.00 97.88 521 GLU A C 1
ATOM 4237 O O . GLU A 1 521 ? 7.905 0.100 11.817 1.00 97.88 521 GLU A O 1
ATOM 4242 N N . VAL A 1 522 ? 7.908 0.600 9.636 1.00 98.25 522 VAL A N 1
ATOM 4243 C CA . VAL A 1 522 ? 6.758 1.522 9.757 1.00 98.25 522 VAL A CA 1
ATOM 4244 C C . VAL A 1 522 ? 5.505 0.769 10.194 1.00 98.25 522 VAL A C 1
ATOM 4246 O O . VAL A 1 522 ? 4.876 1.178 11.172 1.00 98.25 522 VAL A O 1
ATOM 4249 N N . GLY A 1 523 ? 5.186 -0.357 9.550 1.00 98.25 523 GLY A N 1
ATOM 4250 C CA . GLY A 1 523 ? 4.045 -1.200 9.921 1.00 98.25 523 GLY A CA 1
ATOM 4251 C C . GLY A 1 523 ? 4.097 -1.685 11.374 1.00 98.25 523 GLY A C 1
ATOM 4252 O O . GLY A 1 523 ? 3.099 -1.625 12.089 1.00 98.25 523 GLY A O 1
ATOM 4253 N N . LYS A 1 524 ? 5.279 -2.074 11.865 1.00 97.75 524 LYS A N 1
ATOM 4254 C CA . LYS A 1 524 ? 5.477 -2.468 13.272 1.00 97.75 524 LYS A CA 1
ATOM 4255 C C . LYS A 1 524 ? 5.288 -1.278 14.224 1.00 97.75 524 LYS A C 1
ATOM 4257 O O . LYS A 1 524 ? 4.584 -1.389 15.226 1.00 97.75 524 LYS A O 1
ATOM 4262 N N . THR A 1 525 ? 5.855 -0.110 13.911 1.00 97.00 525 THR A N 1
ATOM 4263 C CA . THR A 1 525 ? 5.707 1.095 14.758 1.00 97.00 525 THR A CA 1
ATOM 4264 C C . THR A 1 525 ? 4.298 1.693 14.765 1.00 97.00 525 THR A C 1
ATOM 4266 O O . THR A 1 525 ? 3.939 2.369 15.732 1.00 97.00 525 THR A O 1
ATOM 4269 N N . LEU A 1 526 ? 3.475 1.409 13.749 1.00 98.38 526 LEU A N 1
ATOM 4270 C CA . LEU A 1 526 ? 2.053 1.758 13.739 1.00 98.38 526 LEU A CA 1
ATOM 4271 C C . LEU A 1 526 ? 1.311 1.096 14.904 1.00 98.38 526 LEU A C 1
ATOM 4273 O O . LEU A 1 526 ? 0.568 1.774 15.606 1.00 98.38 526 LEU A O 1
ATOM 4277 N N . GLY A 1 527 ? 1.584 -0.182 15.182 1.00 97.50 527 GLY A N 1
ATOM 4278 C CA . GLY A 1 527 ? 0.994 -0.886 16.321 1.00 97.50 527 GLY A CA 1
ATOM 4279 C C . GLY A 1 527 ? 1.316 -0.239 17.674 1.00 97.50 527 GLY A C 1
ATOM 4280 O O . GLY A 1 527 ? 0.423 -0.035 18.490 1.00 97.50 527 GLY A O 1
ATOM 4281 N N . ALA A 1 528 ? 2.573 0.157 17.899 1.00 96.88 528 ALA A N 1
ATOM 4282 C CA . ALA A 1 528 ? 2.960 0.869 19.122 1.00 96.88 528 ALA A CA 1
ATOM 4283 C C . ALA A 1 528 ? 2.266 2.242 19.229 1.00 96.88 528 ALA A C 1
ATOM 4285 O O . ALA A 1 528 ? 1.747 2.602 20.283 1.00 96.88 528 ALA A O 1
ATOM 4286 N N . SER A 1 529 ? 2.188 2.967 18.110 1.00 98.44 529 SER A N 1
ATOM 4287 C CA . SER A 1 529 ? 1.579 4.302 18.038 1.00 98.44 529 SER A CA 1
ATOM 4288 C C . SER A 1 529 ? 0.055 4.286 18.204 1.00 98.44 529 SER A C 1
ATOM 4290 O O . SER A 1 529 ? -0.505 5.257 18.700 1.00 98.44 529 SER A O 1
ATOM 4292 N N . ILE A 1 530 ? -0.612 3.184 17.842 1.00 98.44 530 ILE A N 1
ATOM 4293 C CA . ILE A 1 530 ? -2.033 2.946 18.138 1.00 98.44 530 ILE A CA 1
ATOM 4294 C C . ILE A 1 530 ? -2.259 2.840 19.652 1.00 98.44 530 ILE A C 1
ATOM 4296 O O . ILE A 1 530 ? -3.181 3.466 20.162 1.00 98.44 530 ILE A O 1
ATOM 4300 N N . LEU A 1 531 ? -1.412 2.102 20.380 1.00 98.38 531 LEU A N 1
ATOM 4301 C CA . LEU A 1 531 ? -1.532 1.982 21.840 1.00 98.38 531 LEU A CA 1
ATOM 4302 C C . LEU A 1 531 ? -1.176 3.287 22.577 1.00 98.38 531 LEU A C 1
ATOM 4304 O O . LEU A 1 531 ? -1.726 3.572 23.636 1.00 98.38 531 LEU A O 1
ATOM 4308 N N . ASP A 1 532 ? -0.288 4.114 22.021 1.00 97.94 532 ASP A N 1
ATOM 4309 C CA . ASP A 1 532 ? 0.018 5.444 22.570 1.00 97.94 532 ASP A CA 1
ATOM 4310 C C . ASP A 1 532 ? -1.170 6.432 22.476 1.00 97.94 532 ASP A C 1
ATOM 4312 O O . ASP A 1 532 ? -1.199 7.399 23.234 1.00 97.94 532 ASP A O 1
ATOM 4316 N N . LEU A 1 533 ? -2.172 6.193 21.610 1.00 96.19 533 LEU A N 1
ATOM 4317 C CA . LEU A 1 533 ? -3.419 6.987 21.565 1.00 96.19 533 LEU A CA 1
ATOM 4318 C C . LEU A 1 533 ? -4.336 6.754 22.773 1.00 96.19 533 LEU A C 1
ATOM 4320 O O . LEU A 1 533 ? -5.187 7.597 23.057 1.00 96.19 533 LEU A O 1
ATOM 4324 N N . THR A 1 534 ? -4.222 5.597 23.427 1.00 94.31 534 THR A N 1
ATOM 4325 C CA . THR A 1 534 ? -5.073 5.186 24.557 1.00 94.31 534 THR A CA 1
ATOM 4326 C C . THR A 1 534 ? -4.298 5.063 25.872 1.00 94.31 534 THR A C 1
ATOM 4328 O O . THR A 1 534 ? -4.907 4.990 26.933 1.00 94.31 534 THR A O 1
ATOM 4331 N N . GLY A 1 535 ? -2.962 5.125 25.824 1.00 95.56 535 GLY A N 1
ATOM 4332 C CA . GLY A 1 535 ? -2.071 5.005 26.985 1.00 95.56 535 GLY A CA 1
ATOM 4333 C C . GLY A 1 535 ? -1.590 3.576 27.262 1.00 95.56 535 GLY A C 1
ATOM 4334 O O . GLY A 1 535 ? -0.774 3.367 28.155 1.00 95.56 535 GLY A O 1
ATOM 4335 N N . ASP A 1 536 ? -2.033 2.602 26.466 1.00 97.12 536 ASP A N 1
ATOM 4336 C CA . ASP A 1 536 ? -1.799 1.170 26.673 1.00 97.12 536 ASP A CA 1
ATOM 4337 C C . ASP A 1 536 ? -0.406 0.677 26.235 1.00 97.12 536 ASP A C 1
ATOM 4339 O O . ASP A 1 536 ? -0.106 -0.509 26.373 1.00 97.12 536 ASP A O 1
ATOM 4343 N N . ASN A 1 537 ? 0.451 1.529 25.655 1.00 97.12 537 ASN A N 1
ATOM 4344 C CA . ASN A 1 537 ? 1.703 1.078 25.036 1.00 97.12 537 ASN A CA 1
ATOM 4345 C C . ASN A 1 537 ? 2.721 0.581 26.095 1.00 97.12 537 ASN A C 1
ATOM 4347 O O . ASN A 1 537 ? 3.351 1.397 26.778 1.00 97.12 537 ASN A O 1
ATOM 4351 N N . PRO A 1 538 ? 3.007 -0.739 26.176 1.00 95.50 538 PRO A N 1
ATOM 4352 C CA . PRO A 1 538 ? 3.869 -1.316 27.213 1.00 95.50 538 PRO A CA 1
ATOM 4353 C C . PRO A 1 538 ? 5.361 -0.985 27.031 1.00 95.50 538 PRO A C 1
ATOM 4355 O O . PRO A 1 538 ? 6.195 -1.441 27.823 1.00 95.50 538 PRO A O 1
ATOM 4358 N N . ILE A 1 539 ? 5.710 -0.249 25.972 1.00 94.06 539 ILE A N 1
ATOM 4359 C CA . ILE A 1 539 ? 7.043 0.269 25.655 1.00 94.06 539 ILE A CA 1
ATOM 4360 C C . ILE A 1 539 ? 6.970 1.718 25.130 1.00 94.06 539 ILE A C 1
ATOM 4362 O O . ILE A 1 539 ? 7.739 2.090 24.249 1.00 94.06 539 ILE A O 1
ATOM 4366 N N . THR A 1 540 ? 6.056 2.548 25.649 1.00 95.75 540 THR A N 1
ATOM 4367 C CA . THR A 1 540 ? 5.910 3.948 25.200 1.00 95.75 540 THR A CA 1
ATOM 4368 C C . THR A 1 540 ? 7.215 4.757 25.252 1.00 95.75 540 THR A C 1
ATOM 4370 O O . THR A 1 540 ? 8.062 4.574 26.137 1.00 95.75 540 THR A O 1
ATOM 4373 N N . ARG A 1 541 ? 7.358 5.678 24.289 1.00 95.50 541 ARG A N 1
ATOM 4374 C CA . ARG A 1 541 ? 8.405 6.714 24.227 1.00 95.50 541 ARG A CA 1
ATOM 4375 C C . ARG A 1 541 ? 7.918 8.074 24.755 1.00 95.50 541 ARG A C 1
ATOM 4377 O O . ARG A 1 541 ? 8.737 8.978 24.908 1.00 95.50 541 ARG A O 1
ATOM 4384 N N . LEU A 1 542 ? 6.620 8.238 25.052 1.00 95.81 542 LEU A N 1
ATOM 4385 C CA . LEU A 1 542 ? 6.023 9.538 25.395 1.00 95.81 542 LEU A CA 1
ATOM 4386 C C . LEU A 1 542 ? 6.650 10.217 26.633 1.00 95.81 542 LEU A C 1
ATOM 4388 O O . LEU A 1 542 ? 7.000 11.390 26.492 1.00 95.81 542 LEU A O 1
ATOM 4392 N N . PRO A 1 543 ? 6.900 9.543 27.779 1.00 95.44 543 PRO A N 1
ATOM 4393 C CA . PRO A 1 543 ? 7.479 10.189 28.969 1.00 95.44 543 PRO A CA 1
ATOM 4394 C C . PRO A 1 543 ? 8.898 10.732 28.784 1.00 95.44 543 PRO A C 1
ATOM 4396 O O . PRO A 1 543 ? 9.267 11.708 29.427 1.00 95.44 543 PRO A O 1
ATOM 4399 N N . ASN A 1 544 ? 9.676 10.128 27.882 1.00 94.31 544 ASN A N 1
ATOM 4400 C CA . ASN A 1 544 ? 11.031 10.573 27.544 1.00 94.31 544 ASN A CA 1
ATOM 4401 C C . ASN A 1 544 ? 11.053 11.531 26.337 1.00 94.31 544 ASN A C 1
ATOM 4403 O O . ASN A 1 544 ? 12.116 12.016 25.951 1.00 94.31 544 ASN A O 1
ATOM 4407 N N . SER A 1 545 ? 9.903 11.771 25.699 1.00 95.06 545 SER A N 1
ATOM 4408 C CA . SER A 1 545 ? 9.762 12.722 24.597 1.00 95.06 545 SER A CA 1
ATOM 4409 C C . SER A 1 545 ? 9.623 14.152 25.116 1.00 95.06 545 SER A C 1
ATOM 4411 O O . SER A 1 545 ? 9.160 14.368 26.231 1.00 95.06 545 SER A O 1
ATOM 4413 N N . GLN A 1 546 ? 9.889 15.140 24.257 1.00 94.50 546 GLN A N 1
ATOM 4414 C CA . GLN A 1 546 ? 9.653 16.562 24.555 1.00 94.50 546 GLN A CA 1
ATOM 4415 C C . GLN A 1 546 ? 8.205 16.906 24.977 1.00 94.50 546 GLN A C 1
ATOM 4417 O O . GLN A 1 546 ? 7.963 18.000 25.478 1.00 94.50 546 GLN A O 1
ATOM 4422 N N . PHE A 1 547 ? 7.243 16.002 24.755 1.00 96.81 547 PHE A N 1
ATOM 4423 C CA . PHE A 1 547 ? 5.830 16.177 25.100 1.00 96.81 547 PHE A CA 1
ATOM 4424 C C . PHE A 1 547 ? 5.465 15.572 26.465 1.00 96.81 547 PHE A C 1
ATOM 4426 O O . PHE A 1 547 ? 4.444 15.947 27.032 1.00 96.81 547 PHE A O 1
ATOM 4433 N N . HIS A 1 548 ? 6.279 14.648 26.992 1.00 95.44 548 HIS A N 1
ATOM 4434 C CA . HIS A 1 548 ? 6.120 13.912 28.261 1.00 95.44 548 HIS A CA 1
ATOM 4435 C C . HIS A 1 548 ? 4.823 13.082 28.440 1.00 95.44 548 HIS A C 1
ATOM 4437 O O . HIS A 1 548 ? 4.789 12.157 29.246 1.00 95.44 548 HIS A O 1
ATOM 4443 N N . SER A 1 549 ? 3.746 13.364 27.704 1.00 96.88 549 SER A N 1
ATOM 4444 C CA . SER A 1 549 ? 2.447 12.685 27.795 1.00 96.88 549 SER A CA 1
ATOM 4445 C C . SER A 1 549 ? 1.642 12.850 26.502 1.00 96.88 549 SER A C 1
ATOM 4447 O O . SER A 1 549 ? 1.951 13.715 25.683 1.00 96.88 549 SER A O 1
ATOM 4449 N N . LEU A 1 550 ? 0.569 12.067 26.338 1.00 97.00 550 LEU A N 1
ATOM 4450 C CA . LEU A 1 550 ? -0.378 12.221 25.225 1.00 97.00 550 LEU A CA 1
ATOM 4451 C C . LEU A 1 550 ? -1.041 13.612 25.212 1.00 97.00 550 LEU A C 1
ATOM 4453 O O . LEU A 1 550 ? -1.211 14.203 24.147 1.00 97.00 550 LEU A O 1
ATOM 4457 N N . ASN A 1 551 ? -1.360 14.169 26.384 1.00 97.44 551 ASN A N 1
ATOM 4458 C CA . ASN A 1 551 ? -1.947 15.507 26.474 1.00 97.44 551 ASN A CA 1
ATOM 4459 C C . ASN A 1 551 ? -0.936 16.587 26.068 1.00 97.44 551 ASN A C 1
ATOM 4461 O O . ASN A 1 551 ? -1.279 17.441 25.265 1.00 97.44 551 ASN A O 1
ATOM 4465 N N . GLY A 1 552 ? 0.342 16.458 26.439 1.00 97.88 552 GLY A N 1
ATOM 4466 C CA . GLY A 1 552 ? 1.394 17.341 25.920 1.00 97.88 552 GLY A CA 1
ATOM 4467 C C . GLY A 1 552 ? 1.585 17.263 24.394 1.00 97.88 552 GLY A C 1
ATOM 4468 O O . GLY A 1 552 ? 2.057 18.223 23.784 1.00 97.88 552 GLY A O 1
ATOM 4469 N N . VAL A 1 553 ? 1.187 16.156 23.745 1.00 98.00 553 VAL A N 1
ATOM 4470 C CA . VAL A 1 553 ? 1.102 16.079 22.274 1.00 98.00 553 VAL A CA 1
ATOM 4471 C C . VAL A 1 553 ? -0.117 16.853 21.755 1.00 98.00 553 VAL A C 1
ATOM 4473 O O . VAL A 1 553 ? 0.034 17.598 20.785 1.00 98.00 553 VAL A O 1
ATOM 4476 N N . ARG A 1 554 ? -1.291 16.735 22.401 1.00 97.69 554 ARG A N 1
ATOM 4477 C CA . ARG A 1 554 ? -2.481 17.555 22.085 1.00 97.69 554 ARG A CA 1
ATOM 4478 C C . ARG A 1 554 ? -2.179 19.045 22.224 1.00 97.69 554 ARG A C 1
ATOM 4480 O O . ARG A 1 554 ? -2.385 19.784 21.271 1.00 97.69 554 ARG A O 1
ATOM 4487 N N . ASP A 1 555 ? -1.639 19.476 23.357 1.00 97.56 555 ASP A N 1
ATOM 4488 C CA . ASP A 1 555 ? -1.365 20.887 23.651 1.00 97.56 555 ASP A CA 1
ATOM 4489 C C . ASP A 1 555 ? -0.370 21.489 22.647 1.00 97.56 555 ASP A C 1
ATOM 4491 O O . ASP A 1 555 ? -0.570 22.597 22.142 1.00 97.56 555 ASP A O 1
ATOM 4495 N N . TRP A 1 556 ? 0.660 20.723 22.262 1.00 97.56 556 TRP A N 1
ATOM 4496 C CA . TRP A 1 556 ? 1.575 21.127 21.194 1.00 97.56 556 TRP A CA 1
ATOM 4497 C C . TRP A 1 556 ? 0.878 21.249 19.833 1.00 97.56 556 TRP A C 1
ATOM 4499 O O . TRP A 1 556 ? 1.145 22.206 19.107 1.00 97.56 556 TRP A O 1
ATOM 4509 N N . LEU A 1 557 ? -0.016 20.317 19.480 1.00 97.25 557 LEU A N 1
ATOM 4510 C CA . LEU A 1 557 ? -0.797 20.397 18.241 1.00 97.25 557 LEU A CA 1
ATOM 4511 C C . LEU A 1 557 ? -1.728 21.619 18.244 1.00 97.25 557 LEU A C 1
ATOM 4513 O O . LEU A 1 557 ? -1.785 22.325 17.242 1.00 97.25 557 LEU A O 1
ATOM 4517 N N . LYS A 1 558 ? -2.383 21.931 19.371 1.00 96.00 558 LYS A N 1
ATOM 4518 C CA . LYS A 1 558 ? -3.256 23.111 19.502 1.00 96.00 558 LYS A CA 1
ATOM 4519 C C . LYS A 1 558 ? -2.476 24.396 19.231 1.00 96.00 558 LYS A C 1
ATOM 4521 O O . LYS A 1 558 ? -2.864 25.183 18.369 1.00 96.00 558 LYS A O 1
ATOM 4526 N N . MET A 1 559 ? -1.326 24.560 19.887 1.00 94.00 559 MET A N 1
ATOM 4527 C CA . MET A 1 559 ? -0.437 25.704 19.654 1.00 94.00 559 MET A CA 1
ATOM 4528 C C . MET A 1 559 ? 0.116 25.745 18.221 1.00 94.00 559 MET A C 1
ATOM 4530 O O . MET A 1 559 ? 0.235 26.821 17.640 1.00 94.00 559 MET A O 1
ATOM 4534 N N . HIS A 1 560 ? 0.430 24.593 17.624 1.00 90.75 560 HIS A N 1
ATOM 4535 C CA . HIS A 1 560 ? 0.911 24.503 16.243 1.00 90.75 560 HIS A CA 1
ATOM 4536 C C . HIS A 1 560 ? -0.138 24.985 15.232 1.00 90.75 560 HIS A C 1
ATOM 4538 O O . HIS A 1 560 ? 0.190 25.813 14.382 1.00 90.75 560 HIS A O 1
ATOM 4544 N N . CYS A 1 561 ? -1.389 24.528 15.351 1.00 89.38 561 CYS A N 1
ATOM 4545 C CA . CYS A 1 561 ? -2.481 24.934 14.466 1.00 89.38 561 CYS A CA 1
ATOM 4546 C C . CYS A 1 561 ? -2.840 26.419 14.633 1.00 89.38 561 CYS A C 1
ATOM 4548 O O . CYS A 1 561 ? -3.028 27.118 13.638 1.00 89.38 561 CYS A O 1
ATOM 4550 N N . VAL A 1 562 ? -2.868 26.930 15.871 1.00 86.56 562 VAL A N 1
ATOM 4551 C CA . VAL A 1 562 ? -3.077 28.365 16.143 1.00 86.56 562 VAL A CA 1
ATOM 4552 C C . VAL A 1 562 ? -1.977 29.219 15.502 1.00 86.56 562 VAL A C 1
ATOM 4554 O O . VAL A 1 562 ? -2.280 30.259 14.919 1.00 86.56 562 VAL A O 1
ATOM 4557 N N . ASN A 1 563 ? -0.718 28.773 15.534 1.00 81.00 563 ASN A N 1
ATOM 4558 C CA . ASN A 1 563 ? 0.389 29.503 14.914 1.00 81.00 563 ASN A CA 1
ATOM 4559 C C . ASN A 1 563 ? 0.312 29.510 13.374 1.00 81.00 563 ASN A C 1
ATOM 4561 O O . ASN A 1 563 ? 0.509 30.567 12.780 1.00 81.00 563 ASN A O 1
ATOM 4565 N N . GLU A 1 564 ? -0.044 28.397 12.717 1.00 76.06 564 GLU A N 1
ATOM 4566 C CA . GLU A 1 564 ? -0.234 28.379 11.249 1.00 76.06 564 GLU A CA 1
ATOM 4567 C C . GLU A 1 564 ? -1.409 29.280 10.801 1.00 76.06 564 GLU A C 1
ATOM 4569 O O . GLU A 1 564 ? -1.326 29.970 9.777 1.00 76.06 564 GLU A O 1
ATOM 4574 N N . LEU A 1 565 ? -2.479 29.353 11.601 1.00 65.00 565 LEU A N 1
ATOM 4575 C CA . LEU A 1 565 ? -3.596 30.291 11.400 1.00 65.00 565 LEU A CA 1
ATOM 4576 C C . LEU A 1 565 ? -3.218 31.755 11.711 1.00 65.00 565 LEU A C 1
ATOM 4578 O O . LEU A 1 565 ? -3.808 32.683 11.154 1.00 65.00 565 LEU A O 1
ATOM 4582 N N . GLY A 1 566 ? -2.229 31.978 12.579 1.00 50.84 566 GLY A N 1
ATOM 4583 C CA . GLY A 1 566 ? -1.674 33.296 12.888 1.00 50.84 566 GLY A CA 1
ATOM 4584 C C . GLY A 1 566 ? -0.785 33.840 11.767 1.00 50.84 566 GLY A C 1
ATOM 4585 O O . GLY A 1 566 ? -0.987 34.964 11.306 1.00 50.84 566 GLY A O 1
ATOM 4586 N N . GLU A 1 567 ? 0.160 33.036 11.272 1.00 50.72 567 GLU A N 1
ATOM 4587 C CA . GLU A 1 567 ? 1.061 33.429 10.178 1.00 50.72 567 GLU A CA 1
ATOM 4588 C C . GLU A 1 567 ? 0.294 33.736 8.882 1.00 50.72 567 GLU A C 1
ATOM 4590 O O . GLU A 1 567 ? 0.600 34.710 8.191 1.00 50.72 567 GLU A O 1
ATOM 4595 N N . THR A 1 568 ? -0.768 32.979 8.587 1.00 46.53 568 THR A N 1
ATOM 4596 C CA . THR A 1 568 ? -1.617 33.212 7.405 1.00 46.53 568 THR A CA 1
ATOM 4597 C C . THR A 1 568 ? -2.466 34.486 7.478 1.00 46.53 568 THR A C 1
ATOM 4599 O O . THR A 1 568 ? -2.873 34.993 6.431 1.00 46.53 568 THR A O 1
ATOM 4602 N N . ARG A 1 569 ? -2.681 35.069 8.668 1.00 40.56 569 ARG A N 1
ATOM 4603 C CA . ARG A 1 569 ? -3.355 36.374 8.838 1.00 40.56 569 ARG A CA 1
ATOM 4604 C C . ARG A 1 569 ? -2.407 37.579 8.757 1.00 40.56 569 ARG A C 1
ATOM 4606 O O . ARG A 1 569 ? -2.878 38.701 8.588 1.00 40.56 569 ARG A O 1
ATOM 4613 N N . CYS A 1 570 ? -1.090 37.372 8.805 1.00 33.38 570 CYS A N 1
ATOM 4614 C CA . CYS A 1 570 ? -0.079 38.438 8.824 1.00 33.38 570 CYS A CA 1
ATOM 4615 C C . CYS A 1 570 ? 0.653 38.635 7.482 1.00 33.38 570 CYS A C 1
ATOM 4617 O O . CYS A 1 570 ? 1.866 38.841 7.444 1.00 33.38 570 CYS A O 1
ATOM 4619 N N . VAL A 1 571 ? -0.088 38.644 6.366 1.00 29.88 571 VAL A N 1
ATOM 4620 C CA . VAL A 1 571 ? 0.428 39.066 5.050 1.00 29.88 571 VAL A CA 1
ATOM 4621 C C . VAL A 1 571 ? -0.136 40.450 4.695 1.00 29.88 571 VAL A C 1
ATOM 4623 O O . VAL A 1 571 ? -1.293 40.544 4.286 1.00 29.88 571 VAL A O 1
ATOM 4626 N N . PRO A 1 572 ? 0.648 41.544 4.797 1.00 34.03 572 PRO A N 1
ATOM 4627 C CA . PRO A 1 572 ? 0.186 42.866 4.388 1.00 34.03 572 PRO A CA 1
ATOM 4628 C C . PRO A 1 572 ? -0.137 42.885 2.891 1.00 34.03 572 PRO A C 1
ATOM 4630 O O . PRO A 1 572 ? 0.710 42.536 2.061 1.00 34.03 572 PRO A O 1
ATOM 4633 N N . ALA A 1 573 ? -1.346 43.325 2.539 1.00 31.17 573 ALA A N 1
ATOM 4634 C CA . ALA A 1 573 ? -1.823 43.371 1.162 1.00 31.17 573 ALA A CA 1
ATOM 4635 C C . ALA A 1 573 ? -1.006 44.361 0.308 1.00 31.17 573 ALA A C 1
ATOM 4637 O O . ALA A 1 573 ? -1.338 45.541 0.181 1.00 31.17 573 ALA A O 1
ATOM 4638 N N . ARG A 1 574 ? 0.076 43.878 -0.318 1.00 32.22 574 ARG A N 1
ATOM 4639 C CA . ARG A 1 574 ? 0.828 44.628 -1.333 1.00 32.22 574 ARG A CA 1
ATOM 4640 C C . ARG A 1 574 ? -0.016 44.777 -2.599 1.00 32.22 574 ARG A C 1
ATOM 4642 O O . ARG A 1 574 ? 0.118 43.990 -3.535 1.00 32.22 574 ARG A O 1
ATOM 4649 N N . PHE A 1 575 ? -0.838 45.826 -2.634 1.00 30.02 575 PHE A N 1
ATOM 4650 C CA . PHE A 1 575 ? -1.484 46.330 -3.845 1.00 30.02 575 PHE A CA 1
ATOM 4651 C C . PHE A 1 575 ? -0.446 46.495 -4.966 1.00 30.02 575 PHE A C 1
ATOM 4653 O O . PHE A 1 575 ? 0.358 47.430 -4.970 1.00 30.02 575 PHE A O 1
ATOM 4660 N N . LYS A 1 576 ? -0.461 45.582 -5.942 1.00 30.36 576 LYS A N 1
ATOM 4661 C CA . LYS A 1 576 ? 0.310 45.725 -7.180 1.00 30.36 576 LYS A CA 1
ATOM 4662 C C . LYS A 1 576 ? -0.416 46.700 -8.103 1.00 30.36 576 LYS A C 1
ATOM 4664 O O . LYS A 1 576 ? -1.178 46.281 -8.971 1.00 30.36 576 LYS A O 1
ATOM 4669 N N . LEU A 1 577 ? -0.155 47.996 -7.936 1.00 27.48 577 LEU A N 1
ATOM 4670 C CA . LEU A 1 577 ? -0.527 48.990 -8.943 1.00 27.48 577 LEU A CA 1
ATOM 4671 C C . LEU A 1 577 ? 0.091 48.591 -10.292 1.00 27.48 577 LEU A C 1
ATOM 4673 O O . LEU A 1 577 ? 1.315 48.515 -10.426 1.00 27.48 577 LEU A O 1
ATOM 4677 N N . ARG A 1 578 ? -0.752 48.344 -11.301 1.00 30.73 578 ARG A N 1
ATOM 4678 C CA . ARG A 1 578 ? -0.302 48.192 -12.690 1.00 30.73 578 ARG A CA 1
ATOM 4679 C C . ARG A 1 578 ? 0.209 49.557 -13.151 1.00 30.73 578 ARG A C 1
ATOM 4681 O O . ARG A 1 578 ? -0.573 50.499 -13.215 1.00 30.73 578 ARG A O 1
ATOM 4688 N N . LYS A 1 579 ? 1.494 49.670 -13.498 1.00 26.33 579 LYS A N 1
ATOM 4689 C CA . LYS A 1 579 ? 1.983 50.800 -14.298 1.00 26.33 579 LYS A CA 1
ATOM 4690 C C . LYS A 1 579 ? 1.940 50.422 -15.773 1.00 26.33 579 LYS A C 1
ATOM 4692 O O . LYS A 1 579 ? 2.764 49.639 -16.236 1.00 26.33 579 LYS A O 1
ATOM 4697 N N . SER A 1 580 ? 0.975 50.988 -16.487 1.00 29.64 580 SER A N 1
ATOM 4698 C CA . SER A 1 580 ? 1.086 51.219 -17.925 1.00 29.64 580 SER A CA 1
ATOM 4699 C C . SER A 1 580 ? 2.186 52.253 -18.203 1.00 29.64 580 SER A C 1
ATOM 4701 O O . SER A 1 580 ? 2.583 53.024 -17.326 1.00 29.64 580 SER A O 1
ATOM 4703 N N . SER A 1 581 ? 2.708 52.247 -19.426 1.00 28.12 581 SER A N 1
ATOM 4704 C CA . SER A 1 581 ? 3.798 53.118 -19.865 1.00 28.12 581 SER A CA 1
ATOM 4705 C C . SER A 1 581 ? 3.296 54.240 -20.775 1.00 28.12 581 SER A C 1
ATOM 4707 O O . SER A 1 581 ? 2.933 53.964 -21.918 1.00 28.12 581 SER A O 1
ATOM 4709 N N . SER A 1 582 ? 3.365 55.499 -20.332 1.00 29.78 582 SER A N 1
ATOM 4710 C CA . SER A 1 582 ? 3.373 56.651 -21.246 1.00 29.78 582 SER A CA 1
ATOM 4711 C C . SER A 1 582 ? 3.914 57.949 -20.620 1.00 29.78 582 SER A C 1
ATOM 4713 O O . SER A 1 582 ? 3.434 58.422 -19.598 1.00 29.78 582 SER A O 1
ATOM 4715 N N . LEU A 1 583 ? 4.862 58.551 -21.350 1.00 30.55 583 LEU A N 1
ATOM 4716 C CA . LEU A 1 583 ? 5.095 59.997 -21.503 1.00 30.55 583 LEU A CA 1
ATOM 4717 C C . LEU A 1 583 ? 5.595 60.861 -20.318 1.00 30.55 583 LEU A C 1
ATOM 4719 O O . LEU A 1 583 ? 5.716 60.453 -19.167 1.00 30.55 583 LEU A O 1
ATOM 4723 N N . ARG A 1 584 ? 6.037 62.066 -20.709 1.00 27.94 584 ARG A N 1
ATOM 4724 C CA . ARG A 1 584 ? 6.774 63.073 -19.925 1.00 27.94 584 ARG A CA 1
ATOM 4725 C C . ARG A 1 584 ? 5.828 64.027 -19.187 1.00 27.94 584 ARG A C 1
ATOM 4727 O O . ARG A 1 584 ? 4.843 64.450 -19.778 1.00 27.94 584 ARG A O 1
ATOM 4734 N N . ALA A 1 585 ? 6.274 64.550 -18.044 1.00 29.08 585 ALA A N 1
ATOM 4735 C CA . ALA A 1 585 ? 6.162 65.979 -17.719 1.00 29.08 585 ALA A CA 1
ATOM 4736 C C . ALA A 1 585 ? 7.195 66.377 -16.645 1.00 29.08 585 ALA A C 1
ATOM 4738 O O . ALA A 1 585 ? 7.669 65.535 -15.884 1.00 29.08 585 ALA A O 1
ATOM 4739 N N . GLN A 1 586 ? 7.546 67.663 -16.593 1.00 27.16 586 GLN A N 1
ATOM 4740 C CA . GLN A 1 586 ? 8.330 68.281 -15.516 1.00 27.16 586 GLN A CA 1
ATOM 4741 C C . GLN A 1 586 ? 7.380 69.045 -14.579 1.00 27.16 586 GLN A C 1
ATOM 4743 O O . GLN A 1 586 ? 6.369 69.570 -15.036 1.00 27.16 586 GLN A O 1
ATOM 4748 N N . GLY A 1 587 ? 7.713 69.169 -13.292 1.00 28.52 587 GLY A N 1
ATOM 4749 C CA . GLY A 1 587 ? 6.947 69.988 -12.345 1.00 28.52 587 GLY A CA 1
ATOM 4750 C C . GLY A 1 587 ? 7.608 70.042 -10.968 1.00 28.52 587 GLY A C 1
ATOM 4751 O O . GLY A 1 587 ? 8.174 69.048 -10.516 1.00 28.52 587 GLY A O 1
ATOM 4752 N N . LYS A 1 588 ? 7.579 71.207 -10.310 1.00 27.92 588 LYS A N 1
ATOM 4753 C CA . LYS A 1 588 ? 8.177 71.443 -8.983 1.00 27.92 588 LYS A CA 1
ATOM 4754 C C . LYS A 1 588 ? 7.131 71.970 -7.989 1.00 27.92 588 LYS A C 1
ATOM 4756 O O . LYS A 1 588 ? 6.144 72.565 -8.396 1.00 27.92 588 LYS A O 1
ATOM 4761 N N . SER A 1 589 ? 7.510 71.906 -6.710 1.00 28.17 589 SER A N 1
ATOM 4762 C CA . SER A 1 589 ? 7.254 72.926 -5.674 1.00 28.17 589 SER A CA 1
ATOM 4763 C C . SER A 1 589 ? 5.977 72.904 -4.808 1.00 28.17 589 SER A C 1
ATOM 4765 O O . SER A 1 589 ? 4.920 73.359 -5.212 1.00 28.17 589 SER A O 1
ATOM 4767 N N . LEU A 1 590 ? 6.246 72.642 -3.517 1.00 29.53 590 LEU A N 1
ATOM 4768 C CA . LEU A 1 590 ? 5.997 73.527 -2.355 1.00 29.53 590 LEU A CA 1
ATOM 4769 C C . LEU A 1 590 ? 4.619 73.595 -1.654 1.00 29.53 590 LEU A C 1
ATOM 4771 O O . LEU A 1 590 ? 3.653 74.087 -2.211 1.00 29.53 590 LEU A O 1
ATOM 4775 N N . ARG A 1 591 ? 4.706 73.378 -0.321 1.00 27.77 591 ARG A N 1
ATOM 4776 C CA . ARG A 1 591 ? 3.944 73.993 0.802 1.00 27.77 591 ARG A CA 1
ATOM 4777 C C . ARG A 1 591 ? 2.429 73.683 0.890 1.00 27.77 591 ARG A C 1
ATOM 4779 O O . ARG A 1 591 ? 1.729 73.690 -0.102 1.00 27.77 591 ARG A O 1
ATOM 4786 N N . GLY A 1 592 ? 1.855 73.466 2.078 1.00 25.88 592 GLY A N 1
ATOM 4787 C CA . GLY A 1 592 ? 2.432 73.410 3.432 1.00 25.88 592 GLY A CA 1
ATOM 4788 C C . GLY A 1 592 ? 1.359 73.535 4.533 1.00 25.88 592 GLY A C 1
ATOM 4789 O O . GLY A 1 592 ? 0.181 73.619 4.219 1.00 25.88 592 GLY A O 1
ATOM 4790 N N . ALA A 1 593 ? 1.810 73.632 5.794 1.00 28.80 593 ALA A N 1
ATOM 4791 C CA . ALA A 1 593 ? 1.036 73.910 7.023 1.00 28.80 593 ALA A CA 1
ATOM 4792 C C . ALA A 1 593 ? 0.095 72.798 7.582 1.00 28.80 593 ALA A C 1
ATOM 4794 O O . ALA A 1 593 ? -0.400 71.979 6.821 1.00 28.80 593 ALA A O 1
ATOM 4795 N N . VAL A 1 594 ? -0.250 72.746 8.889 1.00 28.28 594 VAL A N 1
ATOM 4796 C CA . VAL A 1 594 ? 0.554 72.815 10.151 1.00 28.28 594 VAL A CA 1
ATOM 4797 C C . VAL A 1 594 ? -0.344 72.501 11.386 1.00 28.28 594 VAL A C 1
ATOM 4799 O O . VAL A 1 594 ? -1.556 72.632 11.285 1.00 28.28 594 VAL A O 1
ATOM 4802 N N . LEU A 1 595 ? 0.260 72.150 12.544 1.00 28.31 595 LEU A N 1
ATOM 4803 C CA . LEU A 1 595 ? -0.352 71.786 13.861 1.00 28.31 595 LEU A CA 1
ATOM 4804 C C . LEU A 1 595 ? -1.108 70.430 13.897 1.00 28.31 595 LEU A C 1
ATOM 4806 O O . LEU A 1 595 ? -1.696 70.046 12.899 1.00 28.31 595 LEU A O 1
ATOM 4810 N N . LYS A 1 596 ? -1.192 69.609 14.966 1.00 28.00 596 LYS A N 1
ATOM 4811 C CA . LYS A 1 596 ? -0.585 69.423 16.323 1.00 28.00 596 LYS A CA 1
ATOM 4812 C C . LYS A 1 596 ? -1.652 69.296 17.437 1.00 28.00 596 LYS A C 1
ATOM 4814 O O . LYS A 1 596 ? -2.089 70.308 17.970 1.00 28.00 596 LYS A O 1
ATOM 4819 N N . THR A 1 597 ? -1.838 68.079 17.953 1.00 26.45 597 THR A N 1
ATOM 4820 C CA . THR A 1 597 ? -2.098 67.757 19.380 1.00 26.45 597 THR A CA 1
ATOM 4821 C C . THR A 1 597 ? -1.481 66.373 19.646 1.00 26.45 597 THR A C 1
ATOM 4823 O O . THR A 1 597 ? -1.752 65.421 18.929 1.00 26.45 597 THR A O 1
ATOM 4826 N N . ARG A 1 598 ? -0.383 66.274 20.408 1.00 26.95 598 ARG A N 1
ATOM 4827 C CA . ARG A 1 598 ? -0.292 66.135 21.881 1.00 26.95 598 ARG A CA 1
ATOM 4828 C C . ARG A 1 598 ? -0.865 64.817 22.427 1.00 26.95 598 ARG A C 1
ATOM 4830 O O . ARG A 1 598 ? -2.049 64.723 22.716 1.00 26.95 598 ARG A O 1
ATOM 4837 N N . SER A 1 599 ? 0.033 63.866 22.678 1.00 32.25 599 SER A N 1
ATOM 4838 C CA . SER A 1 599 ? -0.133 62.786 23.657 1.00 32.25 599 SER A CA 1
ATOM 4839 C C . SER A 1 599 ? 0.310 63.232 25.065 1.00 32.25 599 SER A C 1
ATOM 4841 O O . SER A 1 599 ? 1.055 64.211 25.194 1.00 32.25 599 SER A O 1
ATOM 4843 N N . PRO A 1 600 ? -0.090 62.503 26.120 1.00 36.72 600 PRO A N 1
ATOM 4844 C CA . PRO A 1 600 ? 0.620 62.436 27.392 1.00 36.72 600 PRO A CA 1
ATOM 4845 C C . PRO A 1 600 ? 1.383 61.105 27.547 1.00 36.72 600 PRO A C 1
ATOM 4847 O O . PRO A 1 600 ? 1.158 60.138 26.820 1.00 36.72 600 PRO A O 1
ATOM 4850 N N . SER A 1 601 ? 2.293 61.060 28.516 1.00 29.06 601 SER A N 1
ATOM 4851 C CA . SER A 1 601 ? 3.089 59.892 28.913 1.00 29.06 601 SER A CA 1
ATOM 4852 C C . SER A 1 601 ? 2.927 59.630 30.413 1.00 29.06 601 SER A C 1
ATOM 4854 O O . SER A 1 601 ? 2.455 60.519 31.117 1.00 29.06 601 SER A O 1
ATOM 4856 N N . ILE A 1 602 ? 3.367 58.458 30.900 1.00 32.12 602 ILE A N 1
ATOM 4857 C CA . ILE A 1 602 ? 4.262 58.299 32.072 1.00 32.12 602 ILE A CA 1
ATOM 4858 C C . ILE A 1 602 ? 4.651 56.810 32.261 1.00 32.12 602 ILE A C 1
ATOM 4860 O O . ILE A 1 602 ? 4.138 55.934 31.568 1.00 32.12 602 ILE A O 1
ATOM 4864 N N . ARG A 1 603 ? 5.671 56.560 33.092 1.00 29.12 603 ARG A N 1
ATOM 4865 C CA . ARG A 1 603 ? 6.315 55.263 33.411 1.00 29.12 603 ARG A CA 1
ATOM 4866 C C . ARG A 1 603 ? 5.777 54.752 34.776 1.00 29.12 603 ARG A C 1
ATOM 4868 O O . ARG A 1 603 ? 5.109 55.513 35.460 1.00 29.12 603 ARG A O 1
ATOM 4875 N N . ASP A 1 604 ? 5.992 53.520 35.253 1.00 30.66 604 ASP A N 1
ATOM 4876 C CA . ASP A 1 604 ? 7.305 53.021 35.705 1.00 30.66 604 ASP A CA 1
ATOM 4877 C C . ASP A 1 604 ? 7.295 51.571 36.272 1.00 30.66 604 ASP A C 1
ATOM 4879 O O . ASP A 1 604 ? 6.247 50.958 36.442 1.00 30.66 604 ASP A O 1
ATOM 4883 N N . ALA A 1 605 ? 8.494 51.098 36.658 1.00 30.12 605 ALA A N 1
ATOM 4884 C CA . ALA A 1 605 ? 8.795 50.080 37.692 1.00 30.12 605 ALA A CA 1
ATOM 4885 C C . ALA A 1 605 ? 8.775 48.536 37.419 1.00 30.12 605 ALA A C 1
ATOM 4887 O O . ALA A 1 605 ? 7.767 47.850 37.510 1.00 30.12 605 ALA A O 1
ATOM 4888 N N . LYS A 1 606 ? 10.007 47.982 37.391 1.00 28.16 606 LYS A N 1
ATOM 4889 C CA . LYS A 1 606 ? 10.508 46.820 38.191 1.00 28.16 606 LYS A CA 1
ATOM 4890 C C . LYS A 1 606 ? 10.124 45.351 37.859 1.00 28.16 606 LYS A C 1
ATOM 4892 O O . LYS A 1 606 ? 9.464 44.661 38.624 1.00 28.16 606 LYS A O 1
ATOM 4897 N N . ARG A 1 607 ? 10.818 44.808 36.850 1.00 28.73 607 ARG A N 1
ATOM 4898 C CA . ARG A 1 607 ? 11.799 43.685 36.952 1.00 28.73 607 ARG A CA 1
ATOM 4899 C C . ARG A 1 607 ? 11.696 42.694 38.144 1.00 28.73 607 ARG A C 1
ATOM 4901 O O . ARG A 1 607 ? 12.177 43.004 39.231 1.00 28.73 607 ARG A O 1
ATOM 4908 N N . ILE A 1 608 ? 11.395 41.425 37.839 1.00 27.36 608 ILE A N 1
ATOM 4909 C CA . ILE A 1 608 ? 12.030 40.223 38.440 1.00 27.36 608 ILE A CA 1
ATOM 4910 C C . ILE A 1 608 ? 12.501 39.310 37.287 1.00 27.36 608 ILE A C 1
ATOM 4912 O O . ILE A 1 608 ? 11.933 39.356 36.199 1.00 27.36 608 ILE A O 1
ATOM 4916 N N . MET A 1 609 ? 13.572 38.527 37.480 1.00 26.36 609 MET A N 1
ATOM 4917 C CA . MET A 1 609 ? 14.112 37.602 36.466 1.00 26.36 609 MET A CA 1
ATOM 4918 C C . MET A 1 609 ? 13.969 36.138 36.896 1.00 26.36 609 MET A C 1
ATOM 4920 O O . MET A 1 609 ? 14.422 35.777 37.978 1.00 26.36 609 MET A O 1
ATOM 4924 N N . VAL A 1 610 ? 13.496 35.284 35.986 1.00 26.62 610 VAL A N 1
ATOM 4925 C CA . VAL A 1 610 ? 13.757 33.834 35.992 1.00 26.62 610 VAL A CA 1
ATOM 4926 C C . VAL A 1 610 ? 14.266 33.452 34.599 1.00 26.62 610 VAL A C 1
ATOM 4928 O O . VAL A 1 610 ? 13.721 33.900 33.592 1.00 26.62 610 VAL A O 1
ATOM 4931 N N . LYS A 1 611 ? 15.353 32.675 34.522 1.00 26.61 611 LYS A N 1
ATOM 4932 C CA . LYS A 1 611 ? 15.973 32.281 33.245 1.00 26.61 611 LYS A CA 1
ATOM 4933 C C . LYS A 1 611 ? 15.282 31.044 32.667 1.00 26.61 611 LYS A C 1
ATOM 4935 O O . LYS A 1 611 ? 15.460 29.954 33.199 1.00 26.61 611 LYS A O 1
ATOM 4940 N N . ALA A 1 612 ? 14.597 31.189 31.535 1.00 26.44 612 ALA A N 1
ATOM 4941 C CA . ALA A 1 612 ? 14.197 30.058 30.699 1.00 26.44 612 ALA A CA 1
ATOM 4942 C C . ALA A 1 612 ? 15.255 29.819 29.606 1.00 26.44 612 ALA A C 1
ATOM 4944 O O . ALA A 1 612 ? 15.402 30.632 28.695 1.00 26.44 612 ALA A O 1
ATOM 4945 N N . VAL A 1 613 ? 15.995 28.710 29.683 1.00 25.98 613 VAL A N 1
ATOM 4946 C CA . VAL A 1 613 ? 16.939 28.300 28.628 1.00 25.98 613 VAL A CA 1
ATOM 4947 C C . VAL A 1 613 ? 16.203 27.405 27.634 1.00 25.98 613 VAL A C 1
ATOM 4949 O O . VAL A 1 613 ? 15.969 26.234 27.910 1.00 25.98 613 VAL A O 1
ATOM 4952 N N . HIS A 1 614 ? 15.847 27.952 26.472 1.00 28.95 614 HIS A N 1
ATOM 4953 C CA . HIS A 1 614 ? 15.373 27.165 25.332 1.00 28.95 614 HIS A CA 1
ATOM 4954 C C . HIS A 1 614 ? 16.548 26.856 24.400 1.00 28.95 614 HIS A C 1
ATOM 4956 O O . HIS A 1 614 ? 17.029 27.732 23.685 1.00 28.95 614 HIS A O 1
ATOM 4962 N N . SER A 1 615 ? 17.008 25.605 24.398 1.00 26.58 615 SER A N 1
ATOM 4963 C CA . SER A 1 615 ? 18.055 25.116 23.495 1.00 26.58 615 SER A CA 1
ATOM 4964 C C . SER A 1 615 ? 17.466 24.217 22.405 1.00 26.58 615 SER A C 1
ATOM 4966 O O . SER A 1 615 ? 17.659 23.001 22.411 1.00 26.58 615 SER A O 1
ATOM 4968 N N . THR A 1 616 ? 16.741 24.808 21.453 1.00 29.36 616 THR A N 1
ATOM 4969 C CA . THR A 1 616 ? 16.370 24.126 20.204 1.00 29.36 616 THR A CA 1
ATOM 4970 C C . THR A 1 616 ? 17.622 23.905 19.358 1.00 29.36 616 THR A C 1
ATOM 4972 O O . THR A 1 616 ? 18.079 24.817 18.669 1.00 29.36 616 THR A O 1
ATOM 4975 N N . SER A 1 617 ? 18.183 22.697 19.399 1.00 26.45 617 SER A N 1
ATOM 4976 C CA . SER A 1 617 ? 19.375 22.281 18.647 1.00 26.45 617 SER A CA 1
ATOM 4977 C C . SER A 1 617 ? 19.087 22.032 17.157 1.00 26.45 617 SER A C 1
ATOM 4979 O O . SER A 1 617 ? 19.369 20.971 16.604 1.00 26.45 617 SER A O 1
ATOM 4981 N N . VAL A 1 618 ? 18.542 23.047 16.484 1.00 28.72 618 VAL A N 1
ATOM 4982 C CA . VAL A 1 618 ? 18.512 23.126 15.020 1.00 28.72 618 VAL A CA 1
ATOM 4983 C C . VAL A 1 618 ? 19.884 23.602 14.547 1.00 28.72 618 VAL A C 1
ATOM 4985 O O . VAL A 1 618 ? 20.376 24.623 15.021 1.00 28.72 618 VAL A O 1
ATOM 4988 N N . VAL A 1 619 ? 20.492 22.891 13.595 1.00 26.23 619 VAL A N 1
ATOM 4989 C CA . VAL A 1 619 ? 21.713 23.329 12.901 1.00 26.23 619 VAL A CA 1
ATOM 4990 C C . VAL A 1 619 ? 21.335 23.749 11.478 1.00 26.23 619 VAL A C 1
ATOM 4992 O O . VAL A 1 619 ? 21.118 22.878 10.632 1.00 26.23 619 VAL A O 1
ATOM 4995 N N . PRO A 1 620 ? 21.231 25.057 11.176 1.00 27.05 620 PRO A N 1
ATOM 4996 C CA . PRO A 1 620 ? 21.033 25.530 9.814 1.00 27.05 620 PRO A CA 1
ATOM 4997 C C . PRO A 1 620 ? 22.353 25.442 9.044 1.00 27.05 620 PRO A C 1
ATOM 4999 O O . PRO A 1 620 ? 23.380 25.937 9.504 1.00 27.05 620 PRO A O 1
ATOM 5002 N N . VAL A 1 621 ? 22.322 24.869 7.841 1.00 28.47 621 VAL A N 1
ATOM 5003 C CA . VAL A 1 621 ? 23.426 24.984 6.878 1.00 28.47 621 VAL A CA 1
ATOM 5004 C C . VAL A 1 621 ? 23.017 26.008 5.825 1.00 28.47 621 VAL A C 1
ATOM 5006 O O . VAL A 1 621 ? 22.345 25.672 4.850 1.00 28.47 621 VAL A O 1
ATOM 5009 N N . GLU A 1 622 ? 23.396 27.272 6.028 1.00 25.84 622 GLU A N 1
ATOM 5010 C CA . GLU A 1 622 ? 23.229 28.299 4.996 1.00 25.84 622 GLU A CA 1
ATOM 5011 C C . GLU A 1 622 ? 24.108 27.980 3.778 1.00 25.84 622 GLU A C 1
ATOM 5013 O O . GLU A 1 622 ? 25.331 27.875 3.885 1.00 25.84 622 GLU A O 1
ATOM 5018 N N . ARG A 1 623 ? 23.499 27.925 2.590 1.00 26.83 623 ARG A N 1
ATOM 5019 C CA . ARG A 1 623 ? 24.202 28.208 1.335 1.00 26.83 623 ARG A CA 1
ATOM 5020 C C . ARG A 1 623 ? 23.864 29.626 0.904 1.00 26.83 623 ARG A C 1
ATOM 5022 O O . ARG A 1 623 ? 22.712 29.915 0.597 1.00 26.83 623 ARG A O 1
ATOM 5029 N N . LYS A 1 624 ? 24.878 30.488 0.850 1.00 25.61 624 LYS A N 1
ATOM 5030 C CA . LYS A 1 624 ? 24.785 31.800 0.206 1.00 25.61 624 LYS A CA 1
ATOM 5031 C C . LYS A 1 624 ? 25.215 31.665 -1.249 1.00 25.61 624 LYS A C 1
ATOM 5033 O O . LYS A 1 624 ? 26.403 31.598 -1.542 1.00 25.61 624 LYS A O 1
ATOM 5038 N N . GLU A 1 625 ? 24.236 31.628 -2.144 1.00 27.34 625 GLU A N 1
ATOM 5039 C CA . GLU A 1 625 ? 24.439 31.904 -3.565 1.00 27.34 625 GLU A CA 1
ATOM 5040 C C . GLU A 1 625 ? 24.136 33.389 -3.797 1.00 27.34 625 GLU A C 1
ATOM 5042 O O . GLU A 1 625 ? 23.065 33.866 -3.429 1.00 27.34 625 GLU A O 1
ATOM 5047 N N . ASN A 1 626 ? 25.083 34.122 -4.382 1.00 26.69 626 ASN A N 1
ATOM 5048 C CA . ASN A 1 626 ? 24.908 35.516 -4.787 1.00 26.69 626 ASN A CA 1
ATOM 5049 C C . ASN A 1 626 ? 25.303 35.638 -6.260 1.00 26.69 626 ASN A C 1
ATOM 5051 O O . ASN A 1 626 ? 26.444 35.356 -6.621 1.00 26.69 626 ASN A O 1
ATOM 5055 N N . ILE A 1 627 ? 24.366 36.087 -7.095 1.00 25.66 627 ILE A N 1
ATOM 5056 C CA . ILE A 1 627 ? 24.591 36.413 -8.506 1.00 25.66 627 ILE A CA 1
ATOM 5057 C C . ILE A 1 627 ? 24.199 37.875 -8.711 1.00 25.66 627 ILE A C 1
ATOM 5059 O O . ILE A 1 627 ? 23.071 38.257 -8.413 1.00 25.66 627 ILE A O 1
ATOM 5063 N N . CYS A 1 628 ? 25.105 38.676 -9.268 1.00 24.50 628 CYS A N 1
ATOM 5064 C CA . CYS A 1 628 ? 24.769 39.900 -9.997 1.00 24.50 628 CYS A CA 1
ATOM 5065 C C . CYS A 1 628 ? 25.896 40.220 -10.998 1.00 24.50 628 CYS A C 1
ATOM 5067 O O . CYS A 1 628 ? 26.977 39.637 -10.903 1.00 24.50 628 CYS A O 1
ATOM 5069 N N . ALA A 1 629 ? 25.644 41.085 -11.984 1.00 23.84 629 ALA A N 1
ATOM 5070 C CA . ALA A 1 629 ? 26.463 41.174 -13.196 1.00 23.84 629 ALA A CA 1
ATOM 5071 C C . ALA A 1 629 ? 26.836 42.607 -13.634 1.00 23.84 629 ALA A C 1
ATOM 5073 O O . ALA A 1 629 ? 26.223 43.589 -13.224 1.00 23.84 629 ALA A O 1
ATOM 5074 N N . SER A 1 630 ? 27.804 42.658 -14.560 1.00 25.05 630 SER A N 1
ATOM 5075 C CA . SER A 1 630 ? 28.134 43.736 -15.517 1.00 25.05 630 SER A CA 1
ATOM 5076 C C . SER A 1 630 ? 28.696 45.096 -15.035 1.00 25.05 630 SER A C 1
ATOM 5078 O O . SER A 1 630 ? 27.935 46.022 -14.790 1.00 25.05 630 SER A O 1
ATOM 5080 N N . SER A 1 631 ? 30.031 45.230 -15.182 1.00 21.88 631 SER A N 1
ATOM 5081 C CA . SER A 1 631 ? 30.721 46.244 -16.036 1.00 21.88 631 SER A CA 1
ATOM 5082 C C . SER A 1 631 ? 30.758 47.741 -15.611 1.00 21.88 631 SER A C 1
ATOM 5084 O O . SER A 1 631 ? 29.908 48.150 -14.828 1.00 21.88 631 SER A O 1
ATOM 5086 N N . PRO A 1 632 ? 31.658 48.617 -16.161 1.00 38.12 632 PRO A N 1
ATOM 5087 C CA . PRO A 1 632 ? 32.780 48.405 -17.114 1.00 38.12 632 PRO A CA 1
ATOM 5088 C C . PRO A 1 632 ? 34.152 49.119 -16.807 1.00 38.12 632 PRO A C 1
ATOM 5090 O O . PRO A 1 632 ? 34.205 50.075 -16.046 1.00 38.12 632 PRO A O 1
ATOM 5093 N N . ARG A 1 633 ? 35.196 48.765 -17.599 1.00 25.97 633 ARG A N 1
ATOM 5094 C CA . ARG A 1 633 ? 36.402 49.551 -18.045 1.00 25.97 633 ARG A CA 1
ATOM 5095 C C . ARG A 1 633 ? 37.634 49.825 -17.128 1.00 25.97 633 ARG A C 1
ATOM 5097 O O . ARG A 1 633 ? 37.508 50.396 -16.058 1.00 25.97 633 ARG A O 1
ATOM 5104 N N . ASN A 1 634 ? 38.818 49.617 -17.751 1.00 23.98 634 ASN A N 1
ATOM 5105 C CA . ASN A 1 634 ? 40.159 50.243 -17.554 1.00 23.98 634 ASN A CA 1
ATOM 5106 C C . ASN A 1 634 ? 40.938 49.941 -16.236 1.00 23.98 634 ASN A C 1
ATOM 5108 O O . ASN A 1 634 ? 40.320 49.808 -15.193 1.00 23.98 634 ASN A O 1
ATOM 5112 N N . SER A 1 635 ? 42.286 49.826 -16.181 1.00 25.50 635 SER A N 1
ATOM 5113 C CA . SER A 1 635 ? 43.376 49.849 -17.199 1.00 25.50 635 SER A CA 1
ATOM 5114 C C . SER A 1 635 ? 44.705 49.202 -16.701 1.00 25.50 635 SER A C 1
ATOM 5116 O O . SER A 1 635 ? 44.905 49.071 -15.499 1.00 25.50 635 SER A O 1
ATOM 5118 N N . SER A 1 636 ? 45.655 48.956 -17.630 1.00 24.44 636 SER A N 1
ATOM 5119 C CA . SER A 1 636 ? 47.147 48.930 -17.472 1.00 24.44 636 SER A CA 1
ATOM 5120 C C . SER A 1 636 ? 47.897 47.834 -16.655 1.00 24.44 636 SER A C 1
ATOM 5122 O O . SER A 1 636 ? 47.432 47.340 -15.638 1.00 24.44 636 SER A O 1
ATOM 5124 N N . GLN A 1 637 ? 49.110 47.494 -17.140 1.00 25.66 637 GLN A N 1
ATOM 5125 C CA . GLN A 1 637 ? 50.207 46.679 -16.533 1.00 25.66 637 GLN A CA 1
ATOM 5126 C C . GLN A 1 637 ? 51.130 47.576 -15.638 1.00 25.66 637 GLN A C 1
ATOM 5128 O O . GLN A 1 637 ? 50.800 48.762 -15.560 1.00 25.66 637 GLN A O 1
ATOM 5133 N N . PRO A 1 638 ? 52.299 47.169 -15.044 1.00 38.59 638 PRO A N 1
ATOM 5134 C CA . PRO A 1 638 ? 53.051 45.886 -14.973 1.00 38.59 638 PRO A CA 1
ATOM 5135 C C . PRO A 1 638 ? 53.230 45.406 -13.484 1.00 38.59 638 PRO A C 1
ATOM 5137 O O . PRO A 1 638 ? 52.223 45.452 -12.790 1.00 38.59 638 PRO A O 1
ATOM 5140 N N . SER A 1 639 ? 54.323 44.895 -12.861 1.00 24.25 639 SER A N 1
ATOM 5141 C CA . SER A 1 639 ? 55.770 44.656 -13.148 1.00 24.25 639 SER A CA 1
ATOM 5142 C C . SER A 1 639 ? 56.384 43.517 -12.264 1.00 24.25 639 SER A C 1
ATOM 5144 O O . SER A 1 639 ? 55.646 42.621 -11.856 1.00 24.25 639 SER A O 1
ATOM 5146 N N . CYS A 1 640 ? 57.712 43.484 -12.004 1.00 23.33 640 CYS A N 1
ATOM 5147 C CA . CYS A 1 640 ? 58.453 42.328 -11.438 1.00 23.33 640 CYS A CA 1
ATOM 5148 C C . CYS A 1 640 ? 59.387 42.619 -10.224 1.00 23.33 640 CYS A C 1
ATOM 5150 O O . CYS A 1 640 ? 60.026 43.663 -10.168 1.00 23.33 640 CYS A O 1
ATOM 5152 N N . SER A 1 641 ? 59.560 41.595 -9.364 1.00 28.31 641 SER A N 1
ATOM 5153 C CA . SER A 1 641 ? 60.789 41.132 -8.645 1.00 28.31 641 SER A CA 1
ATOM 5154 C C . SER A 1 641 ? 61.667 42.031 -7.732 1.00 28.31 641 SER A C 1
ATOM 5156 O O . SER A 1 641 ? 62.225 43.022 -8.182 1.00 28.31 641 SER A O 1
ATOM 5158 N N . ASN A 1 642 ? 61.973 41.516 -6.521 1.00 26.44 642 ASN A N 1
ATOM 5159 C CA . ASN A 1 642 ? 63.247 41.606 -5.749 1.00 26.44 642 ASN A CA 1
ATOM 5160 C C . ASN A 1 642 ? 63.301 40.412 -4.736 1.00 26.44 642 ASN A C 1
ATOM 5162 O O . ASN A 1 642 ? 62.230 39.899 -4.421 1.00 26.44 642 ASN A O 1
ATOM 5166 N N . ILE A 1 643 ? 64.393 39.796 -4.224 1.00 27.55 643 ILE A N 1
ATOM 5167 C CA . ILE A 1 643 ? 65.873 40.000 -4.145 1.00 27.55 643 ILE A CA 1
ATOM 5168 C C . ILE A 1 643 ? 66.371 40.677 -2.835 1.00 27.55 643 ILE A C 1
ATOM 5170 O O . ILE A 1 643 ? 65.837 41.724 -2.496 1.00 27.55 643 ILE A O 1
ATOM 5174 N N . VAL A 1 644 ? 67.431 40.248 -2.101 1.00 27.83 644 VAL A N 1
ATOM 5175 C CA . VAL A 1 644 ? 67.994 38.910 -1.707 1.00 27.83 644 VAL A CA 1
ATOM 5176 C C . VAL A 1 644 ? 69.067 39.090 -0.585 1.00 27.83 644 VAL A C 1
ATOM 5178 O O . VAL A 1 644 ? 69.688 40.150 -0.551 1.00 27.83 644 VAL A O 1
ATOM 5181 N N . THR A 1 645 ? 69.375 38.106 0.294 1.00 23.03 645 THR A N 1
ATOM 5182 C CA . THR A 1 645 ? 70.682 38.031 1.041 1.00 23.03 645 THR A CA 1
ATOM 5183 C C . THR A 1 645 ? 70.971 36.697 1.777 1.00 23.03 645 THR A C 1
ATOM 5185 O O . THR A 1 645 ? 70.043 36.026 2.215 1.00 23.03 645 THR A O 1
ATOM 5188 N N . VAL A 1 646 ? 72.266 36.332 1.929 1.00 29.25 646 VAL A N 1
ATOM 5189 C CA . VAL A 1 646 ? 72.835 35.145 2.643 1.00 29.25 646 VAL A CA 1
ATOM 5190 C C . VAL A 1 646 ? 74.322 35.401 3.036 1.00 29.25 646 VAL A C 1
ATOM 5192 O O . VAL A 1 646 ? 75.014 36.040 2.242 1.00 29.25 646 VAL A O 1
ATOM 5195 N N . PRO A 1 647 ? 74.865 34.867 4.161 1.00 38.16 647 PRO A N 1
ATOM 5196 C CA . PRO A 1 647 ? 76.326 34.733 4.402 1.00 38.16 647 PRO A CA 1
ATOM 5197 C C . PRO A 1 647 ? 76.899 33.279 4.386 1.00 38.16 647 PRO A C 1
ATOM 5199 O O . PRO A 1 647 ? 76.166 32.297 4.343 1.00 38.16 647 PRO A O 1
ATOM 5202 N N . ARG A 1 648 ? 78.242 33.144 4.404 1.00 29.25 648 ARG A N 1
ATOM 5203 C CA . ARG A 1 648 ? 79.089 31.901 4.321 1.00 29.25 648 ARG A CA 1
ATOM 5204 C C . ARG A 1 648 ? 80.066 31.836 5.560 1.00 29.25 648 ARG A C 1
ATOM 5206 O O . ARG A 1 648 ? 79.731 32.577 6.481 1.00 29.25 648 ARG A O 1
ATOM 5213 N N . PRO A 1 649 ? 81.244 31.119 5.667 1.00 51.28 649 PRO A N 1
ATOM 5214 C CA . PRO A 1 649 ? 81.998 30.225 4.730 1.00 51.28 649 PRO A CA 1
ATOM 5215 C C . PRO A 1 649 ? 82.921 29.042 5.249 1.00 51.28 649 PRO A C 1
ATOM 5217 O O . PRO A 1 649 ? 83.495 29.118 6.325 1.00 51.28 649 PRO A O 1
ATOM 5220 N N . ARG A 1 650 ? 83.278 28.103 4.323 1.00 28.38 650 ARG A N 1
ATOM 5221 C CA . ARG A 1 650 ? 84.616 27.416 4.103 1.00 28.38 650 ARG A CA 1
ATOM 5222 C C . ARG A 1 650 ? 85.186 26.360 5.114 1.00 28.38 650 ARG A C 1
ATOM 5224 O O . ARG A 1 650 ? 84.766 26.375 6.261 1.00 28.38 650 ARG A O 1
ATOM 5231 N N . PRO A 1 651 ? 86.245 25.549 4.772 1.00 54.75 651 PRO A N 1
ATOM 5232 C CA . PRO A 1 651 ? 86.761 25.039 3.458 1.00 54.75 651 PRO A CA 1
ATOM 5233 C C . PRO A 1 651 ? 87.293 23.548 3.402 1.00 54.75 651 PRO A C 1
ATOM 5235 O O . PRO A 1 651 ? 87.388 22.894 4.435 1.00 54.75 651 PRO A O 1
ATOM 5238 N N . LYS A 1 652 ? 87.812 23.116 2.212 1.00 30.09 652 LYS A N 1
ATOM 5239 C CA . LYS A 1 652 ? 88.608 21.881 1.842 1.00 30.09 652 LYS A CA 1
ATOM 5240 C C . LYS A 1 652 ? 87.786 20.620 1.405 1.00 30.09 652 LYS A C 1
ATOM 5242 O O . LYS A 1 652 ? 86.609 20.572 1.726 1.00 30.09 652 LYS A O 1
ATOM 5247 N N . VAL A 1 653 ? 88.281 19.598 0.651 1.00 28.78 653 VAL A N 1
ATOM 5248 C CA . VAL A 1 653 ? 89.610 19.347 -0.002 1.00 28.78 653 VAL A CA 1
ATOM 5249 C C . VAL A 1 653 ? 89.572 18.890 -1.508 1.00 28.78 653 VAL A C 1
ATOM 5251 O O . VAL A 1 653 ? 89.264 19.752 -2.325 1.00 28.78 653 VAL A O 1
ATOM 5254 N N . LEU A 1 654 ? 89.938 17.652 -1.922 1.00 28.89 654 LEU A N 1
ATOM 5255 C CA . LEU A 1 654 ? 90.373 17.240 -3.293 1.00 28.89 654 LEU A CA 1
ATOM 5256 C C . LEU A 1 654 ? 90.102 15.752 -3.722 1.00 28.89 654 LEU A C 1
ATOM 5258 O O . LEU A 1 654 ? 89.908 14.900 -2.861 1.00 28.89 654 LEU A O 1
ATOM 5262 N N . PHE A 1 655 ? 90.242 15.507 -5.050 1.00 28.17 655 PHE A N 1
ATOM 5263 C CA . PHE A 1 655 ? 90.318 14.269 -5.895 1.00 28.17 655 PHE A CA 1
ATOM 5264 C C . PHE A 1 655 ? 89.061 13.346 -5.984 1.00 28.17 655 PHE A C 1
ATOM 5266 O O . PHE A 1 655 ? 88.542 12.946 -4.951 1.00 28.17 655 PHE A O 1
ATOM 5273 N N . ASP A 1 656 ? 88.393 13.062 -7.131 1.00 30.02 656 ASP A N 1
ATOM 5274 C CA . ASP A 1 656 ? 88.738 12.597 -8.523 1.00 30.02 656 ASP A CA 1
ATOM 5275 C C . ASP A 1 656 ? 88.687 11.034 -8.633 1.00 30.02 656 ASP A C 1
ATOM 5277 O O . ASP A 1 656 ? 89.063 10.364 -7.679 1.00 30.02 656 ASP A O 1
ATOM 5281 N N . SER A 1 657 ? 88.182 10.345 -9.682 1.00 29.02 657 SER A N 1
ATOM 5282 C CA . SER A 1 657 ? 88.071 10.708 -11.111 1.00 29.02 657 SER A CA 1
ATOM 5283 C C . SER A 1 657 ? 87.030 9.919 -11.962 1.00 29.02 657 SER A C 1
ATOM 5285 O O . SER A 1 657 ? 86.580 8.856 -11.555 1.00 29.02 657 SER A O 1
ATOM 5287 N N . THR A 1 658 ? 86.763 10.426 -13.189 1.00 28.81 658 THR A N 1
ATOM 5288 C CA . THR A 1 658 ? 86.379 9.734 -14.471 1.00 28.81 658 THR A CA 1
ATOM 5289 C C . THR A 1 658 ? 85.130 8.801 -14.595 1.00 28.81 658 THR A C 1
ATOM 5291 O O . THR A 1 658 ? 84.713 8.167 -13.641 1.00 28.81 658 THR A O 1
ATOM 5294 N N . ARG A 1 659 ? 84.471 8.588 -15.768 1.00 28.72 659 ARG A N 1
ATOM 5295 C CA . ARG A 1 659 ? 84.206 9.406 -16.996 1.00 28.72 659 ARG A CA 1
ATOM 5296 C C . ARG A 1 659 ? 83.132 8.747 -17.926 1.00 28.72 659 ARG A C 1
ATOM 5298 O O . ARG A 1 659 ? 83.162 7.549 -18.154 1.00 28.72 659 ARG A O 1
ATOM 5305 N N . SER A 1 660 ? 82.294 9.569 -18.581 1.00 28.28 660 SER A N 1
ATOM 5306 C CA . SER A 1 660 ? 81.734 9.433 -19.965 1.00 28.28 660 SER A CA 1
ATOM 5307 C C . SER A 1 660 ? 80.884 8.235 -20.494 1.00 28.28 660 SER A C 1
ATOM 5309 O O . SER A 1 660 ? 81.413 7.179 -20.804 1.00 28.28 660 SER A O 1
ATOM 5311 N N . LYS A 1 661 ? 79.660 8.596 -20.945 1.00 28.64 661 LYS A N 1
ATOM 5312 C CA . LYS A 1 661 ? 79.091 8.473 -22.329 1.00 28.64 661 LYS A CA 1
ATOM 5313 C C . LYS A 1 661 ? 78.547 7.139 -22.935 1.00 28.64 661 LYS A C 1
ATOM 5315 O O . LYS A 1 661 ? 79.286 6.247 -23.314 1.00 28.64 661 LYS A O 1
ATOM 5320 N N . SER A 1 662 ? 77.259 7.234 -23.320 1.00 27.31 662 SER A N 1
ATOM 5321 C CA . SER A 1 662 ? 76.684 7.084 -24.689 1.00 27.31 662 SER A CA 1
ATOM 5322 C C . SER A 1 662 ? 76.378 5.722 -25.364 1.00 27.31 662 SER A C 1
ATOM 5324 O O . SER A 1 662 ? 77.274 5.028 -25.823 1.00 27.31 662 SER A O 1
ATOM 5326 N N . ARG A 1 663 ? 75.076 5.547 -25.674 1.00 27.50 663 ARG A N 1
ATOM 5327 C CA . ARG A 1 663 ? 74.478 5.405 -27.034 1.00 27.50 663 ARG A CA 1
ATOM 5328 C C . ARG A 1 663 ? 75.012 4.311 -27.984 1.00 27.50 663 ARG A C 1
ATOM 5330 O O . ARG A 1 663 ? 76.025 4.530 -28.643 1.00 27.50 663 ARG A O 1
ATOM 5337 N N . LYS A 1 664 ? 74.156 3.322 -28.290 1.00 29.28 664 LYS A N 1
ATOM 5338 C CA . LYS A 1 664 ? 73.741 3.015 -29.681 1.00 29.28 664 LYS A CA 1
ATOM 5339 C C . LYS A 1 664 ? 72.452 2.185 -29.763 1.00 29.28 664 LYS A C 1
ATOM 5341 O O . LYS A 1 664 ? 71.969 1.686 -28.752 1.00 29.28 664 LYS A O 1
ATOM 5346 N N . GLU A 1 665 ? 71.875 2.150 -30.964 1.00 27.97 665 GLU A N 1
ATOM 5347 C CA . GLU A 1 665 ? 70.599 1.504 -31.309 1.00 27.97 665 GLU A CA 1
ATOM 5348 C C . GLU A 1 665 ? 70.795 0.052 -31.810 1.00 27.97 665 GLU A C 1
ATOM 5350 O O . GLU A 1 665 ? 71.853 -0.538 -31.604 1.00 27.97 665 GLU A O 1
ATOM 5355 N N . SER A 1 666 ? 69.812 -0.445 -32.580 1.00 27.17 666 SER A N 1
ATOM 5356 C CA . SER A 1 666 ? 69.867 -1.578 -33.526 1.00 27.17 666 SER A CA 1
ATOM 5357 C C . SER A 1 666 ? 69.648 -2.997 -32.959 1.00 27.17 666 SER A C 1
ATOM 5359 O O . SER A 1 666 ? 70.172 -3.323 -31.903 1.00 27.17 666 SER A O 1
ATOM 5361 N N . THR A 1 667 ? 68.953 -3.933 -33.629 1.00 27.09 667 THR A N 1
ATOM 5362 C CA . THR A 1 667 ? 67.676 -3.914 -34.406 1.00 27.09 667 THR A CA 1
ATOM 5363 C C . THR A 1 667 ? 67.375 -5.342 -34.905 1.00 27.09 667 THR A C 1
ATOM 5365 O O . THR A 1 667 ? 68.329 -6.071 -35.139 1.00 27.09 667 THR A O 1
ATOM 5368 N N . LEU A 1 668 ? 66.106 -5.657 -35.250 1.00 27.52 668 LEU A N 1
ATOM 5369 C CA . LEU A 1 668 ? 65.695 -6.778 -36.145 1.00 27.52 668 LEU A CA 1
ATOM 5370 C C . LEU A 1 668 ? 65.944 -8.217 -35.587 1.00 27.52 668 LEU A C 1
ATOM 5372 O O . LEU A 1 668 ? 66.791 -8.412 -34.732 1.00 27.52 668 LEU A O 1
ATOM 5376 N N . LYS A 1 669 ? 65.266 -9.297 -36.024 1.00 26.94 669 LYS A N 1
ATOM 5377 C CA . LYS A 1 669 ? 63.864 -9.507 -36.475 1.00 26.94 669 LYS A CA 1
ATOM 5378 C C . LYS A 1 669 ? 63.538 -11.024 -36.461 1.00 26.94 669 LYS A C 1
ATOM 5380 O O . LYS A 1 669 ? 64.427 -11.823 -36.692 1.00 26.94 669 LYS A O 1
ATOM 5385 N N . LEU A 1 670 ? 62.237 -11.349 -36.386 1.00 28.16 670 LEU A N 1
ATOM 5386 C CA . LEU A 1 670 ? 61.543 -12.510 -37.001 1.00 28.16 670 LEU A CA 1
ATOM 5387 C C . LEU A 1 670 ? 61.899 -13.979 -36.644 1.00 28.16 670 LEU A C 1
ATOM 5389 O O . LEU A 1 670 ? 62.994 -14.440 -36.919 1.00 28.16 670 LEU A O 1
ATOM 5393 N N . LYS A 1 671 ? 60.814 -14.731 -36.353 1.00 26.53 671 LYS A N 1
ATOM 5394 C CA . LYS A 1 671 ? 60.523 -16.155 -36.690 1.00 26.53 671 LYS A CA 1
ATOM 5395 C C . LYS A 1 671 ? 61.408 -17.259 -36.057 1.00 26.53 671 LYS A C 1
ATOM 5397 O O . LYS A 1 671 ? 62.613 -17.121 -35.958 1.00 26.53 671 LYS A O 1
ATOM 5402 N N . GLY A 1 672 ? 60.855 -18.416 -35.674 1.00 25.38 672 GLY A N 1
ATOM 5403 C CA . GLY A 1 672 ? 59.444 -18.850 -35.652 1.00 25.38 672 GLY A CA 1
ATOM 5404 C C . GLY A 1 672 ? 59.296 -20.374 -35.464 1.00 25.38 672 GLY A C 1
ATOM 5405 O O . GLY A 1 672 ? 60.310 -21.060 -35.426 1.00 25.38 672 GLY A O 1
ATOM 5406 N N . ASN A 1 673 ? 58.046 -20.873 -35.440 1.00 26.61 673 ASN A N 1
ATOM 5407 C CA . ASN A 1 673 ? 57.630 -22.299 -35.470 1.00 26.61 673 ASN A CA 1
ATOM 5408 C C . ASN A 1 673 ? 57.967 -23.139 -34.199 1.00 26.61 673 ASN A C 1
ATOM 5410 O O . ASN A 1 673 ? 59.052 -23.030 -33.648 1.00 26.61 673 ASN A O 1
ATOM 5414 N N . THR A 1 674 ? 56.979 -23.733 -33.499 1.00 26.25 674 THR A N 1
ATOM 5415 C CA . THR A 1 674 ? 56.450 -25.132 -33.601 1.00 26.25 674 THR A CA 1
ATOM 5416 C C . THR A 1 674 ? 57.512 -26.246 -33.441 1.00 26.25 674 THR A C 1
ATOM 5418 O O . THR A 1 674 ? 58.603 -26.114 -33.971 1.00 26.25 674 THR A O 1
ATOM 5421 N N . THR A 1 675 ? 57.297 -27.361 -32.714 1.00 27.02 675 THR A N 1
ATOM 5422 C CA . THR A 1 675 ? 56.054 -28.101 -32.359 1.00 27.02 675 THR A CA 1
ATOM 5423 C C . THR A 1 675 ? 55.985 -28.692 -30.928 1.00 27.02 675 THR A C 1
ATOM 5425 O O . THR A 1 675 ? 56.992 -28.954 -30.286 1.00 27.02 675 THR A O 1
ATOM 5428 N N . VAL A 1 676 ? 54.742 -28.963 -30.502 1.00 28.39 676 VAL A N 1
ATOM 5429 C CA . VAL A 1 676 ? 54.201 -30.109 -29.718 1.00 28.39 676 VAL A CA 1
ATOM 5430 C C . VAL A 1 676 ? 55.163 -31.244 -29.290 1.00 28.39 676 VAL A C 1
ATOM 5432 O O . VAL A 1 676 ? 55.824 -31.808 -30.153 1.00 28.39 676 VAL A O 1
ATOM 5435 N N . GLU A 1 677 ? 55.097 -31.678 -28.013 1.00 26.56 677 GLU A N 1
ATOM 5436 C CA . GLU A 1 677 ? 54.807 -33.077 -27.576 1.00 26.56 677 GLU A CA 1
ATOM 5437 C C . GLU A 1 677 ? 54.779 -33.253 -26.034 1.00 26.56 677 GLU A C 1
ATOM 5439 O O . GLU A 1 677 ? 55.087 -32.334 -25.272 1.00 26.56 677 GLU A O 1
ATOM 5444 N N . LYS A 1 678 ? 54.308 -34.422 -25.567 1.00 28.08 678 LYS A N 1
ATOM 5445 C CA . LYS A 1 678 ? 54.087 -34.783 -24.147 1.00 28.08 678 LYS A CA 1
ATOM 5446 C C . LYS A 1 678 ? 55.157 -35.764 -23.650 1.00 28.08 678 LYS A C 1
ATOM 5448 O O . LYS A 1 678 ? 55.587 -36.613 -24.415 1.00 28.08 678 LYS A O 1
ATOM 5453 N N . SER A 1 679 ? 55.416 -35.809 -22.338 1.00 26.38 679 SER A N 1
ATOM 5454 C CA . SER A 1 679 ? 55.501 -37.074 -21.563 1.00 26.38 679 SER A CA 1
ATOM 5455 C C . SER A 1 679 ? 55.669 -36.795 -20.052 1.00 26.38 679 SER A C 1
ATOM 5457 O O . SER A 1 679 ? 55.313 -35.711 -19.589 1.00 26.38 679 SER A O 1
ATOM 5459 N N . LYS A 1 680 ? 56.054 -37.799 -19.245 1.00 27.23 680 LYS A N 1
ATOM 5460 C CA . LYS A 1 680 ? 55.889 -37.843 -17.777 1.00 27.23 680 LYS A CA 1
ATOM 5461 C C . LYS A 1 680 ? 57.182 -38.247 -17.038 1.00 27.23 680 LYS A C 1
ATOM 5463 O O . LYS A 1 680 ? 58.145 -38.699 -17.639 1.00 27.23 680 LYS A O 1
ATOM 5468 N N . SER A 1 681 ? 57.070 -38.204 -15.704 1.00 25.50 681 SER A N 1
ATOM 5469 C CA . SER A 1 681 ? 57.742 -39.041 -14.687 1.00 25.50 681 SER A CA 1
ATOM 5470 C C . SER A 1 681 ? 59.203 -38.777 -14.272 1.00 25.50 681 SER A C 1
ATOM 5472 O O . SER A 1 681 ? 60.138 -39.314 -14.840 1.00 25.50 681 SER A O 1
ATOM 5474 N N . ALA A 1 682 ? 59.300 -38.152 -13.090 1.00 26.92 682 ALA A N 1
ATOM 5475 C CA . ALA A 1 682 ? 59.772 -38.771 -11.837 1.00 26.92 682 ALA A CA 1
ATOM 5476 C C . ALA A 1 682 ? 61.268 -38.759 -11.426 1.00 26.92 682 ALA A C 1
ATOM 5478 O O . ALA A 1 682 ? 62.142 -39.330 -12.059 1.00 26.92 682 ALA A O 1
ATOM 5479 N N . SER A 1 683 ? 61.434 -38.315 -10.169 1.00 26.12 683 SER A N 1
ATOM 5480 C CA . SER A 1 683 ? 62.424 -38.720 -9.152 1.00 26.12 683 SER A CA 1
ATOM 5481 C C . SER A 1 683 ? 63.840 -38.103 -9.135 1.00 26.12 683 SER A C 1
ATOM 5483 O O . SER A 1 683 ? 64.669 -38.356 -9.991 1.00 26.12 683 SER A O 1
ATOM 5485 N N . ASN A 1 684 ? 64.082 -37.353 -8.045 1.00 24.80 684 ASN A N 1
ATOM 5486 C CA . ASN A 1 684 ? 65.154 -37.515 -7.042 1.00 24.80 684 ASN A CA 1
ATOM 5487 C C . ASN A 1 684 ? 66.629 -37.669 -7.491 1.00 24.80 684 ASN A C 1
ATOM 5489 O O . ASN A 1 684 ? 66.959 -38.582 -8.228 1.00 24.80 684 ASN A O 1
ATOM 5493 N N . VAL A 1 685 ? 67.612 -36.951 -6.920 1.00 26.23 685 VAL A N 1
ATOM 5494 C CA . VAL A 1 685 ? 67.639 -35.851 -5.914 1.00 26.23 685 VAL A CA 1
ATOM 5495 C C . VAL A 1 685 ? 69.065 -35.215 -5.940 1.00 26.23 685 VAL A C 1
ATOM 5497 O O . VAL A 1 685 ? 69.937 -35.752 -6.613 1.00 26.23 685 VAL A O 1
ATOM 5500 N N . LYS A 1 686 ? 69.414 -34.078 -5.307 1.00 24.48 686 LYS A N 1
ATOM 5501 C CA . LYS A 1 686 ? 69.838 -34.006 -3.882 1.00 24.48 686 LYS A CA 1
ATOM 5502 C C . LYS A 1 686 ? 69.867 -32.565 -3.315 1.00 24.48 686 LYS A C 1
ATOM 5504 O O . LYS A 1 686 ? 68.828 -32.054 -2.915 1.00 24.48 686 LYS A O 1
ATOM 5509 N N . HIS A 1 687 ? 71.044 -31.940 -3.221 1.00 27.28 687 HIS A N 1
ATOM 5510 C CA . HIS A 1 687 ? 71.360 -30.708 -2.471 1.00 27.28 687 HIS A CA 1
ATOM 5511 C C . HIS A 1 687 ? 72.600 -30.025 -3.112 1.00 27.28 687 HIS A C 1
ATOM 5513 O O . HIS A 1 687 ? 73.285 -30.686 -3.882 1.00 27.28 687 HIS A O 1
ATOM 5519 N N . SER A 1 688 ? 72.938 -28.745 -2.875 1.00 23.91 688 SER A N 1
ATOM 5520 C CA . SER A 1 688 ? 72.867 -28.020 -1.589 1.00 23.91 688 SER A CA 1
ATOM 5521 C C . SER A 1 688 ? 72.749 -26.479 -1.633 1.00 23.91 688 SER A C 1
ATOM 5523 O O . SER A 1 688 ? 73.447 -25.825 -2.392 1.00 23.91 688 SER A O 1
ATOM 5525 N N . GLN A 1 689 ? 71.998 -25.953 -0.651 1.00 25.33 689 GLN A N 1
ATOM 5526 C CA . GLN A 1 689 ? 72.169 -24.682 0.094 1.00 25.33 689 GLN A CA 1
ATOM 5527 C C . GLN A 1 689 ? 72.263 -23.316 -0.631 1.00 25.33 689 GLN A C 1
ATOM 5529 O O . GLN A 1 689 ? 73.303 -22.946 -1.158 1.00 25.33 689 GLN A O 1
ATOM 5534 N N . SER A 1 690 ? 71.286 -22.443 -0.343 1.00 25.30 690 SER A N 1
ATOM 5535 C CA . SER A 1 690 ? 71.512 -21.279 0.547 1.00 25.30 690 SER A CA 1
ATOM 5536 C C . SER A 1 690 ? 70.191 -20.904 1.273 1.00 25.30 690 SER A C 1
ATOM 5538 O O . SER A 1 690 ? 69.265 -21.719 1.272 1.00 25.30 690 SER A O 1
ATOM 5540 N N . ARG A 1 691 ? 70.109 -19.778 2.007 1.00 25.81 691 ARG A N 1
ATOM 5541 C CA . ARG A 1 691 ? 69.089 -19.530 3.061 1.00 25.81 691 ARG A CA 1
ATOM 5542 C C . ARG A 1 691 ? 68.251 -18.261 2.852 1.00 25.81 691 ARG A C 1
ATOM 5544 O O . ARG A 1 691 ? 68.824 -17.217 2.589 1.00 25.81 691 ARG A O 1
ATOM 5551 N N . HIS A 1 692 ? 66.961 -18.319 3.208 1.00 28.55 692 HIS A N 1
ATOM 5552 C CA . HIS A 1 692 ? 66.270 -17.299 4.024 1.00 28.55 692 HIS A CA 1
ATOM 5553 C C . HIS A 1 692 ? 65.048 -17.914 4.749 1.00 28.55 692 HIS A C 1
ATOM 5555 O O . HIS A 1 692 ? 64.620 -19.019 4.421 1.00 28.55 692 HIS A O 1
ATOM 5561 N N . ASN A 1 693 ? 64.548 -17.253 5.802 1.00 26.25 693 ASN A N 1
ATOM 5562 C CA . ASN A 1 693 ? 63.688 -17.874 6.824 1.00 26.25 693 ASN A CA 1
ATOM 5563 C C . ASN A 1 693 ? 62.180 -17.675 6.589 1.00 26.25 693 ASN A C 1
ATOM 5565 O O . ASN A 1 693 ? 61.740 -16.567 6.299 1.00 26.25 693 ASN A O 1
ATOM 5569 N N . ALA A 1 694 ? 61.385 -18.718 6.854 1.00 27.73 694 ALA A N 1
ATOM 5570 C CA . ALA A 1 694 ? 59.921 -18.662 6.900 1.00 27.73 694 ALA A CA 1
ATOM 5571 C C . ALA A 1 694 ? 59.394 -18.845 8.338 1.00 27.73 694 ALA A C 1
ATOM 5573 O O . ALA A 1 694 ? 59.855 -19.720 9.076 1.00 27.73 694 ALA A O 1
ATOM 5574 N N . THR A 1 695 ? 58.411 -18.037 8.742 1.00 27.72 695 THR A N 1
ATOM 5575 C CA . THR A 1 695 ? 57.791 -18.093 10.076 1.00 27.72 695 THR A CA 1
ATOM 5576 C C . THR A 1 695 ? 56.771 -19.228 10.200 1.00 27.72 695 THR A C 1
ATOM 5578 O O . THR A 1 695 ? 55.988 -19.518 9.299 1.00 27.72 695 THR A O 1
ATOM 5581 N N . LYS A 1 696 ? 56.789 -19.901 11.354 1.00 26.33 696 LYS A N 1
ATOM 5582 C CA . LYS A 1 696 ? 56.167 -21.214 11.566 1.00 26.33 696 LYS A CA 1
ATOM 5583 C C . LYS A 1 696 ? 54.793 -21.083 12.235 1.00 26.33 696 LYS A C 1
ATOM 5585 O O . LYS A 1 696 ? 54.729 -20.864 13.445 1.00 26.33 696 LYS A O 1
ATOM 5590 N N . LEU A 1 697 ? 53.696 -21.252 11.485 1.00 26.92 697 LEU A N 1
ATOM 5591 C CA . LEU A 1 697 ? 52.364 -21.390 12.096 1.00 26.92 697 LEU A CA 1
ATOM 5592 C C . LEU A 1 697 ? 52.337 -22.624 13.015 1.00 26.92 697 LEU A C 1
ATOM 5594 O O . LEU A 1 697 ? 52.741 -23.718 12.621 1.00 26.92 697 LEU A O 1
ATOM 5598 N N . LYS A 1 698 ? 51.851 -22.447 14.248 1.00 26.73 698 LYS A N 1
ATOM 5599 C CA . LYS A 1 698 ? 51.684 -23.539 15.217 1.00 26.73 698 LYS A CA 1
ATOM 5600 C C . LYS A 1 698 ? 50.392 -24.302 14.917 1.00 26.73 698 LYS A C 1
ATOM 5602 O O . LYS A 1 698 ? 49.316 -23.711 14.913 1.00 26.73 698 LYS A O 1
ATOM 5607 N N . SER A 1 699 ? 50.488 -25.615 14.721 1.00 25.28 699 SER A N 1
ATOM 5608 C CA . SER A 1 699 ? 49.323 -26.498 14.676 1.00 25.28 699 SER A CA 1
ATOM 5609 C C . SER A 1 699 ? 48.709 -26.640 16.072 1.00 25.28 699 SER A C 1
ATOM 5611 O O . SER A 1 699 ? 49.378 -27.036 17.027 1.00 25.28 699 SER A O 1
ATOM 5613 N N . VAL A 1 700 ? 47.421 -26.323 16.200 1.00 28.77 700 VAL A N 1
ATOM 5614 C CA . VAL A 1 700 ? 46.658 -26.544 17.436 1.00 28.77 700 VAL A CA 1
ATOM 5615 C C . VAL A 1 700 ? 46.212 -28.006 17.485 1.00 28.77 700 VAL A C 1
ATOM 5617 O O . VAL A 1 700 ? 45.575 -28.488 16.548 1.00 28.77 700 VAL A O 1
ATOM 5620 N N . LYS A 1 701 ? 46.528 -28.720 18.573 1.00 25.11 701 LYS A N 1
ATOM 5621 C CA . LYS A 1 701 ? 45.907 -30.021 18.865 1.00 25.11 701 LYS A CA 1
ATOM 5622 C C . LYS A 1 701 ? 44.495 -29.808 19.413 1.00 25.11 701 LYS A C 1
ATOM 5624 O O . LYS A 1 701 ? 44.286 -28.969 20.285 1.00 25.11 701 LYS A O 1
ATOM 5629 N N . LEU A 1 702 ? 43.548 -30.597 18.911 1.00 32.56 702 LEU A N 1
ATOM 5630 C CA . LEU A 1 702 ? 42.201 -30.728 19.462 1.00 32.56 702 LEU A CA 1
ATOM 5631 C C . LEU A 1 702 ? 42.167 -31.955 20.377 1.00 32.56 702 LEU A C 1
ATOM 5633 O O . LEU A 1 702 ? 42.103 -33.083 19.890 1.00 32.56 702 LEU A O 1
ATOM 5637 N N . ASP A 1 703 ? 42.211 -31.730 21.687 1.00 31.31 703 ASP A N 1
ATOM 5638 C CA . ASP A 1 703 ? 42.095 -32.798 22.679 1.00 31.31 703 ASP A CA 1
ATOM 5639 C C . ASP A 1 703 ? 40.616 -33.043 23.042 1.00 31.31 703 ASP A C 1
ATOM 5641 O O . ASP A 1 703 ? 39.895 -32.118 23.410 1.00 31.31 703 ASP A O 1
ATOM 5645 N N . ALA A 1 704 ? 40.186 -34.307 22.952 1.00 34.34 704 ALA A N 1
ATOM 5646 C CA . ALA A 1 704 ? 38.915 -34.861 23.444 1.00 34.34 704 ALA A CA 1
ATOM 5647 C C . ALA A 1 704 ? 37.606 -34.116 23.067 1.00 34.34 704 ALA A C 1
ATOM 5649 O O . ALA A 1 704 ? 36.998 -33.418 23.881 1.00 34.34 704 ALA A O 1
ATOM 5650 N N . ILE A 1 705 ? 37.073 -34.399 21.870 1.00 36.34 705 ILE A N 1
ATOM 5651 C CA . ILE A 1 705 ? 35.667 -34.100 21.538 1.00 36.34 705 ILE A CA 1
ATOM 5652 C C . ILE A 1 705 ? 34.753 -34.936 22.452 1.00 36.34 705 ILE A C 1
ATOM 5654 O O . ILE A 1 705 ? 34.752 -36.163 22.373 1.00 36.34 705 ILE A O 1
ATOM 5658 N N . LYS A 1 706 ? 33.945 -34.285 23.300 1.00 39.25 706 LYS A N 1
ATOM 5659 C CA . LYS A 1 706 ? 32.823 -34.939 23.995 1.00 39.25 706 LYS A CA 1
ATOM 5660 C C . LYS A 1 706 ? 31.581 -34.905 23.113 1.00 39.25 706 LYS A C 1
ATOM 5662 O O . LYS A 1 706 ? 30.836 -33.928 23.124 1.00 39.25 706 LYS A O 1
ATOM 5667 N N . GLU A 1 707 ? 31.363 -35.980 22.368 1.00 39.12 707 GLU A N 1
ATOM 5668 C CA . GLU A 1 707 ? 30.158 -36.159 21.561 1.00 39.12 707 GLU A CA 1
ATOM 5669 C C . GLU A 1 707 ? 28.910 -36.264 22.458 1.00 39.12 707 GLU A C 1
ATOM 5671 O O . GLU A 1 707 ? 28.840 -37.085 23.374 1.00 39.12 707 GLU A O 1
ATOM 5676 N N . LYS A 1 708 ? 27.909 -35.425 22.181 1.00 41.53 708 LYS A N 1
ATOM 5677 C CA . LYS A 1 708 ? 26.520 -35.601 22.622 1.00 41.53 708 LYS A CA 1
ATOM 5678 C C . LYS A 1 708 ? 25.619 -35.382 21.409 1.00 41.53 708 LYS A C 1
ATOM 5680 O O . LYS A 1 708 ? 25.251 -34.249 21.112 1.00 41.53 708 LYS A O 1
ATOM 5685 N N . GLU A 1 709 ? 25.292 -36.462 20.703 1.00 41.06 709 GLU A N 1
ATOM 5686 C CA . GLU A 1 709 ? 24.270 -36.428 19.654 1.00 41.06 709 GLU A CA 1
ATOM 5687 C C . GLU A 1 709 ? 22.896 -36.293 20.329 1.00 41.06 709 GLU A C 1
ATOM 5689 O O . GLU A 1 709 ? 22.453 -37.190 21.047 1.00 41.06 709 GLU A O 1
ATOM 5694 N N . GLN A 1 710 ? 22.235 -35.152 20.139 1.00 41.81 710 GLN A N 1
ATOM 5695 C CA . GLN A 1 710 ? 20.902 -34.894 20.679 1.00 41.81 710 GLN A CA 1
ATOM 5696 C C . GLN A 1 710 ? 19.899 -34.930 19.520 1.00 41.81 710 GLN A C 1
ATOM 5698 O O . GLN A 1 710 ? 19.869 -34.021 18.692 1.00 41.81 710 GLN A O 1
ATOM 5703 N N . LYS A 1 711 ? 19.108 -36.006 19.428 1.00 35.97 711 LYS A N 1
ATOM 5704 C CA . LYS A 1 711 ? 18.084 -36.162 18.385 1.00 35.97 711 LYS A CA 1
ATOM 5705 C C . LYS A 1 711 ? 16.886 -35.254 18.673 1.00 35.97 711 LYS A C 1
ATOM 5707 O O . LYS A 1 711 ? 16.013 -35.616 19.455 1.00 35.97 711 LYS A O 1
ATOM 5712 N N . GLY A 1 712 ? 16.871 -34.087 18.035 1.00 47.97 712 GLY A N 1
ATOM 5713 C CA . GLY A 1 712 ? 15.678 -33.263 17.833 1.00 47.97 712 GLY A CA 1
ATOM 5714 C C . GLY A 1 712 ? 15.136 -33.419 16.408 1.00 47.97 712 GLY A C 1
ATOM 5715 O O . GLY A 1 712 ? 15.788 -34.012 15.549 1.00 47.97 712 GLY A O 1
ATOM 5716 N N . THR A 1 713 ? 13.950 -32.872 16.150 1.00 39.38 713 THR A N 1
ATOM 5717 C CA . THR A 1 713 ? 13.248 -32.958 14.855 1.00 39.38 713 THR A CA 1
ATOM 5718 C C . THR A 1 713 ? 13.861 -32.104 13.736 1.00 39.38 713 THR A C 1
ATOM 5720 O O . THR A 1 713 ? 13.525 -32.308 12.576 1.00 39.38 713 THR A O 1
ATOM 5723 N N . GLU A 1 714 ? 14.797 -31.201 14.048 1.00 44.78 714 GLU A N 1
ATOM 5724 C CA . GLU A 1 714 ? 15.391 -30.230 13.107 1.00 44.78 714 GLU A CA 1
ATOM 5725 C C . GLU A 1 714 ? 16.834 -30.575 12.666 1.00 44.78 714 GLU A C 1
ATOM 5727 O O . GLU A 1 714 ? 17.635 -29.699 12.343 1.00 44.78 714 GLU A O 1
ATOM 5732 N N . GLY A 1 715 ? 17.190 -31.863 12.642 1.00 52.28 715 GLY A N 1
ATOM 5733 C CA . GLY A 1 715 ? 18.453 -32.344 12.065 1.00 52.28 715 GLY A CA 1
ATOM 5734 C C . GLY A 1 715 ? 19.624 -32.498 13.047 1.00 52.28 715 GLY A C 1
ATOM 5735 O O . GLY A 1 715 ? 19.467 -32.492 14.269 1.00 52.28 715 GLY A O 1
ATOM 5736 N N . LYS A 1 716 ? 20.829 -32.734 12.504 1.00 45.59 716 LYS A N 1
ATOM 5737 C CA . LYS A 1 716 ? 22.018 -33.086 13.300 1.00 45.59 716 LYS A CA 1
ATOM 5738 C C . LYS A 1 716 ? 22.728 -31.849 13.852 1.00 45.59 716 LYS A C 1
ATOM 5740 O O . LYS A 1 716 ? 23.220 -31.004 13.106 1.00 45.59 716 LYS A O 1
ATOM 5745 N N . ARG A 1 717 ? 22.863 -31.804 15.179 1.00 46.59 717 ARG A N 1
ATOM 5746 C CA . ARG A 1 717 ? 23.547 -30.744 15.930 1.00 46.59 717 ARG A CA 1
ATOM 5747 C C . ARG A 1 717 ? 24.745 -31.324 16.681 1.00 46.59 717 ARG A C 1
ATOM 5749 O O . ARG A 1 717 ? 24.582 -32.304 17.404 1.00 46.59 717 ARG A O 1
ATOM 5756 N N . MET A 1 718 ? 25.925 -30.717 16.540 1.00 46.94 718 MET A N 1
ATOM 5757 C CA . MET A 1 718 ? 27.131 -31.102 17.289 1.00 46.94 718 MET A CA 1
ATOM 5758 C C . MET A 1 718 ? 27.630 -29.919 18.119 1.00 46.94 718 MET A C 1
ATOM 5760 O O . MET A 1 718 ? 27.730 -28.792 17.633 1.00 46.94 718 MET A O 1
ATOM 5764 N N . ILE A 1 719 ? 27.975 -30.182 19.378 1.00 47.75 719 ILE A N 1
ATOM 5765 C CA . ILE A 1 719 ? 28.525 -29.179 20.296 1.00 47.75 719 ILE A CA 1
ATOM 5766 C C . ILE A 1 719 ? 30.003 -29.499 20.509 1.00 47.75 719 ILE A C 1
ATOM 5768 O O . ILE A 1 719 ? 30.343 -30.566 21.020 1.00 47.75 719 ILE A O 1
ATOM 5772 N N . ALA A 1 720 ? 30.882 -28.576 20.124 1.00 45.12 720 ALA A N 1
ATOM 5773 C CA . ALA A 1 720 ? 32.323 -28.717 20.267 1.00 45.12 720 ALA A CA 1
ATOM 5774 C C . ALA A 1 720 ? 32.827 -27.785 21.378 1.00 45.12 720 ALA A C 1
ATOM 5776 O O . ALA A 1 720 ? 32.874 -26.564 21.225 1.00 45.12 720 ALA A O 1
ATOM 5777 N N . LYS A 1 721 ? 33.229 -28.370 22.510 1.00 42.09 721 LYS A N 1
ATOM 5778 C CA . LYS A 1 721 ? 33.923 -27.640 23.578 1.00 42.09 721 LYS A CA 1
ATOM 5779 C C . LYS A 1 721 ? 35.410 -27.554 23.240 1.00 42.09 721 LYS A C 1
ATOM 5781 O O . LYS A 1 721 ? 36.041 -28.587 23.035 1.00 42.09 721 LYS A O 1
ATOM 5786 N N . TYR A 1 722 ? 35.972 -26.348 23.216 1.00 43.62 722 TYR A N 1
ATOM 5787 C CA . TYR A 1 722 ? 37.412 -26.130 23.061 1.00 43.62 722 TYR A CA 1
ATOM 5788 C C . TYR A 1 722 ? 37.986 -25.428 24.293 1.00 43.62 722 TYR A C 1
ATOM 5790 O O . TYR A 1 722 ? 37.391 -24.482 24.809 1.00 43.62 722 TYR A O 1
ATOM 5798 N N . LYS A 1 723 ? 39.159 -25.878 24.753 1.00 38.91 723 LYS A N 1
ATOM 5799 C CA . LYS A 1 723 ? 39.816 -25.366 25.960 1.00 38.91 723 LYS A CA 1
ATOM 5800 C C . LYS A 1 723 ? 41.179 -24.771 25.616 1.00 38.91 723 LYS A C 1
ATOM 5802 O O . LYS A 1 723 ? 42.197 -25.459 25.605 1.00 38.91 723 LYS A O 1
ATOM 5807 N N . GLY A 1 724 ? 41.188 -23.478 25.301 1.00 38.41 724 GLY A N 1
ATOM 5808 C CA . GLY A 1 724 ? 42.405 -22.759 24.931 1.00 38.41 724 GLY A CA 1
ATOM 5809 C C . GLY A 1 724 ? 43.361 -22.574 26.112 1.00 38.41 724 GLY A C 1
ATOM 5810 O O . GLY A 1 724 ? 42.997 -21.967 27.117 1.00 38.41 724 GLY A O 1
ATOM 5811 N N . LYS A 1 725 ? 44.611 -23.031 25.965 1.00 34.12 725 LYS A N 1
ATOM 5812 C CA . LYS A 1 725 ? 45.730 -22.533 26.777 1.00 34.12 725 LYS A CA 1
ATOM 5813 C C . LYS A 1 725 ? 46.251 -21.233 26.160 1.00 34.12 725 LYS A C 1
ATOM 5815 O O . LYS A 1 725 ? 46.899 -21.265 25.117 1.00 34.12 725 LYS A O 1
ATOM 5820 N N . CYS A 1 726 ? 45.982 -20.120 26.831 1.00 36.06 726 CYS A N 1
ATOM 5821 C CA . CYS A 1 726 ? 46.644 -18.834 26.623 1.00 36.06 726 CYS A CA 1
ATOM 5822 C C . CYS A 1 726 ? 47.287 -18.397 27.947 1.00 36.06 726 CYS A C 1
ATOM 5824 O O . CYS A 1 726 ? 46.845 -18.815 29.019 1.00 36.06 726 CYS A O 1
ATOM 5826 N N . ASP A 1 727 ? 48.355 -17.610 27.873 1.00 38.69 727 ASP A N 1
ATOM 5827 C CA . ASP A 1 727 ? 49.280 -17.451 28.994 1.00 38.69 727 ASP A CA 1
ATOM 5828 C C . ASP A 1 727 ? 48.711 -16.651 30.181 1.00 38.69 727 ASP A C 1
ATOM 5830 O O . ASP A 1 727 ? 48.035 -15.632 30.031 1.00 38.69 727 ASP A O 1
ATOM 5834 N N . GLY A 1 728 ? 49.025 -17.112 31.395 1.00 41.44 728 GLY A N 1
ATOM 5835 C CA . GLY A 1 728 ? 48.947 -16.334 32.638 1.00 41.44 728 GLY A CA 1
ATOM 5836 C C . GLY A 1 728 ? 47.564 -15.976 33.203 1.00 41.44 728 GLY A C 1
ATOM 5837 O O . GLY A 1 728 ? 47.507 -15.502 34.336 1.00 41.44 728 GLY A O 1
ATOM 5838 N N . ARG A 1 729 ? 46.445 -16.177 32.490 1.00 39.00 729 ARG A N 1
ATOM 5839 C CA . ARG A 1 729 ? 45.094 -15.824 32.987 1.00 39.00 729 ARG A CA 1
ATOM 5840 C C . ARG A 1 729 ? 44.075 -16.938 32.730 1.00 39.00 729 ARG A C 1
ATOM 5842 O O . ARG A 1 729 ? 44.016 -17.491 31.637 1.00 39.00 729 ARG A O 1
ATOM 5849 N N . LYS A 1 730 ? 43.246 -17.259 33.736 1.00 35.28 730 LYS A N 1
ATOM 5850 C CA . LYS A 1 730 ? 42.160 -18.255 33.625 1.00 35.28 730 LYS A CA 1
ATOM 5851 C C . LYS A 1 730 ? 41.097 -17.763 32.631 1.00 35.28 730 LYS A C 1
ATOM 5853 O O . LYS A 1 730 ? 40.270 -16.927 32.982 1.00 35.28 730 LYS A O 1
ATOM 5858 N N . GLY A 1 731 ? 41.139 -18.267 31.398 1.00 37.31 731 GLY A N 1
ATOM 5859 C CA . GLY A 1 731 ? 40.140 -17.977 30.367 1.00 37.31 731 GLY A CA 1
ATOM 5860 C C . GLY A 1 731 ? 38.800 -18.676 30.619 1.00 37.31 731 GLY A C 1
ATOM 5861 O O . GLY A 1 731 ? 38.752 -19.759 31.201 1.00 37.31 731 GLY A O 1
ATOM 5862 N N . SER A 1 732 ? 37.712 -18.057 30.161 1.00 41.25 732 SER A N 1
ATOM 5863 C CA . SER A 1 732 ? 36.358 -18.615 30.201 1.00 41.25 732 SER A CA 1
ATOM 5864 C C . SER A 1 732 ? 36.169 -19.715 29.150 1.00 41.25 732 SER A C 1
ATOM 5866 O O . SER A 1 732 ? 36.355 -19.458 27.956 1.00 41.25 732 SER A O 1
ATOM 5868 N N . ASP A 1 733 ? 35.739 -20.911 29.574 1.00 41.41 733 ASP A N 1
ATOM 5869 C CA . ASP A 1 733 ? 35.293 -21.969 28.655 1.00 41.41 733 ASP A CA 1
ATOM 5870 C C . ASP A 1 733 ? 34.214 -21.391 27.714 1.00 41.41 733 ASP A C 1
ATOM 5872 O O . ASP A 1 733 ? 33.238 -20.790 28.165 1.00 41.41 733 ASP A O 1
ATOM 5876 N N . SER A 1 734 ? 34.430 -21.518 26.403 1.00 48.88 734 SER A N 1
ATOM 5877 C CA . SER A 1 734 ? 33.603 -20.892 25.364 1.00 48.88 734 SER A CA 1
ATOM 5878 C C . SER A 1 734 ? 33.107 -21.962 24.399 1.00 48.88 734 SER A C 1
ATOM 5880 O O . SER A 1 734 ? 33.890 -22.523 23.632 1.00 48.88 734 SER A O 1
ATOM 5882 N N . ASP A 1 735 ? 31.811 -22.261 24.450 1.00 45.53 735 ASP A N 1
ATOM 5883 C CA . ASP A 1 735 ? 31.212 -23.312 23.628 1.00 45.53 735 ASP A CA 1
ATOM 5884 C C . ASP A 1 735 ? 31.004 -22.844 22.182 1.00 45.53 735 ASP A C 1
ATOM 5886 O O . ASP A 1 735 ? 30.450 -21.767 21.929 1.00 45.53 735 ASP A O 1
ATOM 5890 N N . LEU A 1 736 ? 31.422 -23.689 21.234 1.00 45.50 736 LEU A N 1
ATOM 5891 C CA . LEU A 1 736 ? 31.107 -23.555 19.816 1.00 45.50 736 LEU A CA 1
ATOM 5892 C C . LEU A 1 736 ? 30.013 -24.559 19.450 1.00 45.50 736 LEU A C 1
ATOM 5894 O O . LEU A 1 736 ? 30.151 -25.768 19.657 1.00 45.50 736 LEU A O 1
ATOM 5898 N N . ILE A 1 737 ? 28.922 -24.046 18.890 1.00 50.75 737 ILE A N 1
ATOM 5899 C CA . ILE A 1 737 ? 27.809 -24.855 18.391 1.00 50.75 737 ILE A CA 1
ATOM 5900 C C . ILE A 1 737 ? 27.924 -24.897 16.872 1.00 50.75 737 ILE A C 1
ATOM 5902 O O . ILE A 1 737 ? 27.994 -23.847 16.232 1.00 50.75 737 ILE A O 1
ATOM 5906 N N . VAL A 1 738 ? 27.931 -26.104 16.305 1.00 46.12 738 VAL A N 1
ATOM 5907 C CA . VAL A 1 738 ? 27.868 -26.310 14.856 1.00 46.12 738 VAL A CA 1
ATOM 5908 C C . VAL A 1 738 ? 26.562 -27.018 14.524 1.00 46.12 738 VAL A C 1
ATOM 5910 O O . VAL A 1 738 ? 26.221 -28.054 15.105 1.00 46.12 738 VAL A O 1
ATOM 5913 N N . GLN A 1 739 ? 25.812 -26.428 13.602 1.00 45.78 739 GLN A N 1
ATOM 5914 C CA . GLN A 1 739 ? 24.534 -26.943 13.134 1.00 45.78 739 GLN A CA 1
ATOM 5915 C C . GLN A 1 739 ? 24.594 -27.091 11.617 1.00 45.78 739 GLN A C 1
ATOM 5917 O O . GLN A 1 739 ? 25.095 -26.204 10.927 1.00 45.78 739 GLN A O 1
ATOM 5922 N N . TRP A 1 740 ? 24.107 -28.222 11.119 1.00 51.28 740 TRP A N 1
ATOM 5923 C CA . TRP A 1 740 ? 23.947 -28.469 9.693 1.00 51.28 740 TRP A CA 1
ATOM 5924 C C . TRP A 1 740 ? 22.482 -28.256 9.341 1.00 51.28 740 TRP A C 1
ATOM 5926 O O . TRP A 1 740 ? 21.604 -28.738 10.058 1.00 51.28 740 TRP A O 1
ATOM 5936 N N . ASP A 1 741 ? 22.223 -27.521 8.266 1.00 54.91 741 ASP A N 1
ATOM 5937 C CA . ASP A 1 741 ? 20.873 -27.392 7.722 1.00 54.91 741 ASP A CA 1
ATOM 5938 C C . ASP A 1 741 ? 20.473 -28.614 6.873 1.00 54.91 741 ASP A C 1
ATOM 5940 O O . ASP A 1 741 ? 21.248 -29.554 6.665 1.00 54.91 741 ASP A O 1
ATOM 5944 N N . SER A 1 742 ? 19.238 -28.603 6.366 1.00 43.06 742 SER A N 1
ATOM 5945 C CA . SER A 1 742 ? 18.686 -29.641 5.485 1.00 43.06 742 SER A CA 1
ATOM 5946 C C . SER A 1 742 ? 19.456 -29.830 4.169 1.00 43.06 742 SER A C 1
ATOM 5948 O O . SER A 1 742 ? 19.258 -30.840 3.498 1.00 43.06 742 SER A O 1
ATOM 5950 N N . HIS A 1 743 ? 20.364 -28.912 3.824 1.00 53.25 743 HIS A N 1
ATOM 5951 C CA . HIS A 1 743 ? 21.217 -28.961 2.636 1.00 53.25 743 HIS A CA 1
ATOM 5952 C C . HIS A 1 743 ? 22.679 -29.309 2.983 1.00 53.25 743 HIS A C 1
ATOM 5954 O O . HIS A 1 743 ? 23.565 -29.194 2.135 1.00 53.25 743 HIS A O 1
ATOM 5960 N N . ASN A 1 744 ? 22.939 -29.786 4.211 1.00 49.50 744 ASN A N 1
ATOM 5961 C CA . ASN A 1 744 ? 24.260 -30.149 4.736 1.00 49.50 744 ASN A CA 1
ATOM 5962 C C . ASN A 1 744 ? 25.268 -28.980 4.836 1.00 49.50 744 ASN A C 1
ATOM 5964 O O . ASN A 1 744 ? 26.465 -29.226 5.030 1.00 49.50 744 ASN A O 1
ATOM 5968 N N . ALA A 1 745 ? 24.832 -27.717 4.760 1.00 43.84 745 ALA A N 1
ATOM 5969 C CA . ALA A 1 745 ? 25.726 -26.584 4.985 1.00 43.84 745 ALA A CA 1
ATOM 5970 C C . ALA A 1 745 ? 25.933 -26.351 6.493 1.00 43.84 745 ALA A C 1
ATOM 5972 O O . ALA A 1 745 ? 24.987 -26.336 7.279 1.00 43.84 745 ALA A O 1
ATOM 5973 N N . ALA A 1 746 ? 27.194 -26.194 6.907 1.00 48.28 746 ALA A N 1
ATOM 5974 C CA . ALA A 1 746 ? 27.574 -26.066 8.312 1.00 48.28 746 ALA A CA 1
ATOM 5975 C C . ALA A 1 746 ? 27.608 -24.597 8.758 1.00 48.28 746 ALA A C 1
ATOM 5977 O O . ALA A 1 746 ? 28.423 -23.811 8.271 1.00 48.28 746 ALA A O 1
ATOM 5978 N N . GLN A 1 747 ? 26.772 -24.246 9.733 1.00 42.91 747 GLN A N 1
ATOM 5979 C CA . GLN A 1 747 ? 26.735 -22.931 10.370 1.00 42.91 747 GLN A CA 1
ATOM 5980 C C . GLN A 1 747 ? 27.373 -23.007 11.765 1.00 42.91 747 GLN A C 1
ATOM 5982 O O . GLN A 1 747 ? 27.118 -23.946 12.524 1.00 42.91 747 GLN A O 1
ATOM 5987 N N . VAL A 1 748 ? 28.230 -22.036 12.101 1.00 44.44 748 VAL A N 1
ATOM 5988 C CA . VAL A 1 748 ? 29.044 -22.031 13.331 1.00 44.44 748 VAL A CA 1
ATOM 5989 C C . VAL A 1 748 ? 28.694 -20.822 14.192 1.00 44.44 748 VAL A C 1
ATOM 5991 O O . VAL A 1 748 ? 28.813 -19.682 13.748 1.00 44.44 748 VAL A O 1
ATOM 5994 N N . PHE A 1 749 ? 28.328 -21.070 15.448 1.00 46.34 749 PHE A N 1
ATOM 5995 C CA . PHE A 1 749 ? 27.916 -20.046 16.408 1.00 46.34 749 PHE A CA 1
ATOM 5996 C C . PHE A 1 749 ? 28.843 -20.038 17.630 1.00 46.34 749 PHE A C 1
ATOM 5998 O O . PHE A 1 749 ? 29.233 -21.094 18.131 1.00 46.34 749 PHE A O 1
ATOM 6005 N N . SER A 1 750 ? 29.165 -18.842 18.139 1.00 41.31 750 SER A N 1
ATOM 6006 C CA . SER A 1 750 ? 29.940 -18.653 19.376 1.00 41.31 750 SER A CA 1
ATOM 6007 C C . SER A 1 750 ? 29.093 -17.963 20.444 1.00 41.31 750 SER A C 1
ATOM 6009 O O . SER A 1 750 ? 28.437 -16.954 20.176 1.00 41.31 750 SER A O 1
ATOM 6011 N N . HIS A 1 751 ? 29.085 -18.512 21.659 1.00 37.69 751 HIS A N 1
ATOM 6012 C CA . HIS A 1 751 ? 28.185 -18.059 22.717 1.00 37.69 751 HIS A CA 1
ATOM 6013 C C . HIS A 1 751 ? 28.821 -16.946 23.572 1.00 37.69 751 HIS A C 1
ATOM 6015 O O . HIS A 1 751 ? 29.567 -17.221 24.512 1.00 37.69 751 HIS A O 1
ATOM 6021 N N . LYS A 1 752 ? 28.531 -15.669 23.275 1.00 35.03 752 LYS A N 1
ATOM 6022 C CA . LYS A 1 752 ? 29.010 -14.531 24.090 1.00 35.03 752 LYS A CA 1
ATOM 6023 C C . LYS A 1 752 ? 28.086 -14.224 25.273 1.00 35.03 752 LYS A C 1
ATOM 6025 O O . LYS A 1 752 ? 26.921 -13.883 25.095 1.00 35.03 752 LYS A O 1
ATOM 6030 N N . VAL A 1 753 ? 28.649 -14.266 26.480 1.00 28.73 753 VAL A N 1
ATOM 6031 C CA . VAL A 1 753 ? 28.018 -13.807 27.731 1.00 28.73 753 VAL A CA 1
ATOM 6032 C C . VAL A 1 753 ? 28.311 -12.310 27.951 1.00 28.73 753 VAL A C 1
ATOM 6034 O O . VAL A 1 753 ? 29.323 -11.794 27.477 1.00 28.73 753 VAL A O 1
ATOM 6037 N N . LYS A 1 754 ? 27.411 -11.587 28.634 1.00 28.08 754 LYS A N 1
ATOM 6038 C CA . LYS A 1 754 ? 27.547 -10.149 28.948 1.00 28.08 754 LYS A CA 1
ATOM 6039 C C . LYS A 1 754 ? 28.544 -9.909 30.095 1.00 28.08 754 LYS A C 1
ATOM 6041 O O . LYS A 1 754 ? 28.499 -10.640 31.078 1.00 28.08 754 LYS A O 1
ATOM 6046 N N . GLY A 1 755 ? 29.312 -8.814 30.048 1.00 25.80 755 GLY A N 1
ATOM 6047 C CA . GLY A 1 755 ? 29.974 -8.269 31.244 1.00 25.80 755 GLY A CA 1
ATOM 6048 C C . GLY A 1 755 ? 31.145 -7.314 30.982 1.00 25.80 755 GLY A C 1
ATOM 6049 O O . GLY A 1 755 ? 32.207 -7.770 30.581 1.00 25.80 755 GLY A O 1
ATOM 6050 N N . TYR A 1 756 ? 30.949 -6.030 31.316 1.00 24.80 756 TYR A N 1
ATOM 6051 C CA . TYR A 1 756 ? 31.958 -4.959 31.467 1.00 24.80 756 TYR A CA 1
ATOM 6052 C C . TYR A 1 756 ? 32.854 -4.612 30.256 1.00 24.80 756 TYR A C 1
ATOM 6054 O O . TYR A 1 756 ? 33.039 -5.378 29.317 1.00 24.80 756 TYR A O 1
ATOM 6062 N N . GLY A 1 757 ? 33.392 -3.387 30.256 1.00 27.94 757 GLY A N 1
ATOM 6063 C CA . GLY A 1 757 ? 34.233 -2.855 29.181 1.00 27.94 757 GLY A CA 1
ATOM 6064 C C . GLY A 1 757 ? 35.242 -1.829 29.694 1.00 27.94 757 GLY A C 1
ATOM 6065 O O . GLY A 1 757 ? 35.049 -1.243 30.758 1.00 27.94 757 GLY A O 1
ATOM 6066 N N . ILE A 1 758 ? 36.325 -1.623 28.939 1.00 25.17 758 ILE A N 1
ATOM 6067 C CA . ILE A 1 758 ? 37.391 -0.655 29.240 1.00 25.17 758 ILE A CA 1
ATOM 6068 C C . ILE A 1 758 ? 37.713 0.169 27.980 1.00 25.17 758 ILE A C 1
ATOM 6070 O O . ILE A 1 758 ? 37.516 -0.280 26.853 1.00 25.17 758 ILE A O 1
ATOM 6074 N N . LYS A 1 759 ? 38.155 1.405 28.230 1.00 24.72 759 LYS A N 1
ATOM 6075 C CA . LYS A 1 759 ? 38.447 2.518 27.311 1.00 24.72 759 LYS A CA 1
ATOM 6076 C C . LYS A 1 759 ? 39.254 2.135 26.060 1.00 24.72 759 LYS A C 1
ATOM 6078 O O . LYS A 1 759 ? 40.175 1.327 26.130 1.00 24.72 759 LYS A O 1
ATOM 6083 N N . ALA A 1 760 ? 38.984 2.837 24.960 1.00 29.47 760 ALA A N 1
ATOM 6084 C CA . ALA A 1 760 ? 39.862 2.902 23.791 1.00 29.47 760 ALA A CA 1
ATOM 6085 C C . ALA A 1 760 ? 40.930 4.004 23.946 1.00 29.47 760 ALA A C 1
ATOM 6087 O O . ALA A 1 760 ? 40.674 5.019 24.593 1.00 29.47 760 ALA A O 1
ATOM 6088 N N . LEU A 1 761 ? 42.076 3.835 23.280 1.00 24.77 761 LEU A N 1
ATOM 6089 C CA . LEU A 1 761 ? 42.994 4.912 22.883 1.00 24.77 761 LEU A CA 1
ATOM 6090 C C . LEU A 1 761 ? 43.442 4.679 21.415 1.00 24.77 761 LEU A C 1
ATOM 6092 O O . LEU A 1 761 ? 43.268 3.565 20.914 1.00 24.77 761 LEU A O 1
ATOM 6096 N N . PRO A 1 762 ? 43.938 5.707 20.698 1.00 37.78 762 PRO A N 1
ATOM 6097 C CA . PRO A 1 762 ? 43.963 5.720 19.231 1.00 37.78 762 PRO A CA 1
ATOM 6098 C C . PRO A 1 762 ? 45.353 5.460 18.625 1.00 37.78 762 PRO A C 1
ATOM 6100 O O . PRO A 1 762 ? 46.364 5.553 19.318 1.00 37.78 762 PRO A O 1
ATOM 6103 N N . SER A 1 763 ? 45.421 5.275 17.300 1.00 23.28 763 SER A N 1
ATOM 6104 C CA . SER A 1 763 ? 46.179 6.171 16.392 1.00 23.28 763 SER A CA 1
ATOM 6105 C C . SER A 1 763 ? 46.277 5.639 14.951 1.00 23.28 763 SER A C 1
ATOM 6107 O O . SER A 1 763 ? 46.111 4.448 14.716 1.00 23.28 763 SER A O 1
ATOM 6109 N N . LEU A 1 764 ? 46.609 6.566 14.038 1.00 24.70 764 LEU A N 1
ATOM 6110 C CA . LEU A 1 764 ? 47.214 6.381 12.706 1.00 24.70 764 LEU A CA 1
ATOM 6111 C C . LEU A 1 764 ? 46.399 5.646 11.623 1.00 24.70 764 LEU A C 1
ATOM 6113 O O . LEU A 1 764 ? 45.783 4.608 11.833 1.00 24.70 764 LEU A O 1
ATOM 6117 N N . GLY A 1 765 ? 46.415 6.230 10.422 1.00 23.75 765 GLY A N 1
ATOM 6118 C CA . GLY A 1 765 ? 45.748 5.700 9.235 1.00 23.75 765 GLY A CA 1
ATOM 6119 C C . GLY A 1 765 ? 46.688 4.906 8.328 1.00 23.75 765 GLY A C 1
ATOM 6120 O O . GLY A 1 765 ? 47.897 5.127 8.309 1.00 23.75 765 GLY A O 1
ATOM 6121 N N . GLY A 1 766 ? 46.096 4.012 7.543 1.00 25.36 766 GLY A N 1
ATOM 6122 C CA . GLY A 1 766 ? 46.738 3.219 6.500 1.00 25.36 766 GLY A CA 1
ATOM 6123 C C . GLY A 1 766 ? 45.672 2.348 5.842 1.00 25.36 766 GLY A C 1
ATOM 6124 O O . GLY A 1 766 ? 44.881 1.729 6.548 1.00 25.36 766 GLY A O 1
ATOM 6125 N N . ASP A 1 767 ? 45.609 2.356 4.513 1.00 32.50 767 ASP A N 1
ATOM 6126 C CA . ASP A 1 767 ? 44.577 1.667 3.729 1.00 32.50 767 ASP A CA 1
ATOM 6127 C C . ASP A 1 767 ? 45.031 0.251 3.324 1.00 32.50 767 ASP A C 1
ATOM 6129 O O . ASP A 1 767 ? 46.131 0.101 2.783 1.00 32.50 767 ASP A O 1
ATOM 6133 N N . PRO A 1 768 ? 44.219 -0.796 3.570 1.00 31.30 768 PRO A N 1
ATOM 6134 C CA . PRO A 1 768 ? 44.385 -2.084 2.908 1.00 31.30 768 PRO A CA 1
ATOM 6135 C C . PRO A 1 768 ? 43.086 -2.584 2.245 1.00 31.30 768 PRO A C 1
ATOM 6137 O O . PRO A 1 768 ? 42.043 -2.744 2.882 1.00 31.30 768 PRO A O 1
ATOM 6140 N N . GLY A 1 769 ? 43.188 -2.937 0.961 1.00 26.16 769 GLY A N 1
ATOM 6141 C CA . GLY A 1 769 ? 42.084 -3.484 0.168 1.00 26.16 769 GLY A CA 1
ATOM 6142 C C . GLY A 1 769 ? 41.537 -4.854 0.633 1.00 26.16 769 GLY A C 1
ATOM 6143 O O . GLY A 1 769 ? 42.109 -5.525 1.499 1.00 26.16 769 GLY A O 1
ATOM 6144 N N . PRO A 1 770 ? 40.414 -5.309 0.044 1.00 30.53 770 PRO A N 1
ATOM 6145 C CA . PRO A 1 770 ? 39.603 -6.401 0.581 1.00 30.53 770 PRO A CA 1
ATOM 6146 C C . PRO A 1 770 ? 40.240 -7.791 0.413 1.00 30.53 770 PRO A C 1
ATOM 6148 O O . PRO A 1 770 ? 40.219 -8.388 -0.664 1.00 30.53 770 PRO A O 1
ATOM 6151 N N . THR A 1 771 ? 40.717 -8.371 1.515 1.00 26.88 771 THR A N 1
ATOM 6152 C CA . THR A 1 771 ? 41.160 -9.773 1.572 1.00 26.88 771 THR A CA 1
ATOM 6153 C C . THR A 1 771 ? 39.985 -10.719 1.856 1.00 26.88 771 THR A C 1
ATOM 6155 O O . THR A 1 771 ? 39.409 -10.730 2.943 1.00 26.88 771 THR A O 1
ATOM 6158 N N . LYS A 1 772 ? 39.617 -11.555 0.873 1.00 28.52 772 LYS A N 1
ATOM 6159 C CA . LYS A 1 772 ? 38.570 -12.586 1.023 1.00 28.52 772 LYS A CA 1
ATOM 6160 C C . LYS A 1 772 ? 39.067 -13.755 1.891 1.00 28.52 772 LYS A C 1
ATOM 6162 O O . LYS A 1 772 ? 39.776 -14.632 1.404 1.00 28.52 772 LYS A O 1
ATOM 6167 N N . GLY A 1 773 ? 38.659 -13.803 3.159 1.00 26.48 773 GLY A N 1
ATOM 6168 C CA . GLY A 1 773 ? 38.908 -14.947 4.046 1.00 26.48 773 GLY A CA 1
ATOM 6169 C C . GLY A 1 773 ? 37.986 -16.136 3.744 1.00 26.48 773 GLY A C 1
ATOM 6170 O O . GLY A 1 773 ? 36.821 -16.123 4.134 1.00 26.48 773 GLY A O 1
ATOM 6171 N N . LEU A 1 774 ? 38.498 -17.171 3.069 1.00 24.25 774 LEU A N 1
ATOM 6172 C CA . LEU A 1 774 ? 37.736 -18.378 2.723 1.00 24.25 774 LEU A CA 1
ATOM 6173 C C . LEU A 1 774 ? 37.970 -19.510 3.742 1.00 24.25 774 LEU A C 1
ATOM 6175 O O . LEU A 1 774 ? 39.036 -20.127 3.759 1.00 24.25 774 LEU A O 1
ATOM 6179 N N . PHE A 1 775 ? 36.961 -19.842 4.550 1.00 26.50 775 PHE A N 1
ATOM 6180 C CA . PHE A 1 775 ? 37.009 -21.017 5.428 1.00 26.50 775 PHE A CA 1
ATOM 6181 C C . PHE A 1 775 ? 36.696 -22.302 4.643 1.00 26.50 775 PHE A C 1
ATOM 6183 O O . PHE A 1 775 ? 35.586 -22.476 4.144 1.00 26.50 775 PHE A O 1
ATOM 6190 N N . ARG A 1 776 ? 37.656 -23.236 4.565 1.00 25.05 776 ARG A N 1
ATOM 6191 C CA . ARG A 1 776 ? 37.426 -24.614 4.090 1.00 25.05 776 ARG A CA 1
ATOM 6192 C C . ARG A 1 776 ? 37.351 -25.583 5.268 1.00 25.05 776 ARG A C 1
ATOM 6194 O O . ARG A 1 776 ? 38.327 -25.742 5.996 1.00 25.05 776 ARG A O 1
ATOM 6201 N N . VAL A 1 777 ? 36.228 -26.286 5.392 1.00 28.02 777 VAL A N 1
ATOM 6202 C CA . VAL A 1 777 ? 36.087 -27.458 6.270 1.00 28.02 777 VAL A CA 1
ATOM 6203 C C . VAL A 1 777 ? 36.385 -28.713 5.447 1.00 28.02 777 VAL A C 1
ATOM 6205 O O . VAL A 1 777 ? 35.748 -28.944 4.423 1.00 28.02 777 VAL A O 1
ATOM 6208 N N . TYR A 1 778 ? 37.353 -29.525 5.879 1.00 25.84 778 TYR A N 1
ATOM 6209 C CA . TYR A 1 778 ? 37.665 -30.807 5.239 1.00 25.84 778 TYR A CA 1
ATOM 6210 C C . TYR A 1 778 ? 36.866 -31.940 5.890 1.00 25.84 778 TYR A C 1
ATOM 6212 O O . TYR A 1 778 ? 36.947 -32.151 7.100 1.00 25.84 778 TYR A O 1
ATOM 6220 N N . ASN A 1 779 ? 36.102 -32.678 5.084 1.00 25.41 779 ASN A N 1
ATOM 6221 C CA . ASN A 1 779 ? 35.266 -33.778 5.557 1.00 25.41 779 ASN A CA 1
ATOM 6222 C C . ASN A 1 779 ? 36.079 -35.088 5.626 1.00 25.41 779 ASN A C 1
ATOM 6224 O O . ASN A 1 779 ? 36.382 -35.695 4.599 1.00 25.41 779 ASN A O 1
ATOM 6228 N N . PHE A 1 780 ? 36.466 -35.513 6.833 1.00 26.75 780 PHE A N 1
ATOM 6229 C CA . PHE A 1 780 ? 37.308 -36.696 7.058 1.00 26.75 780 PHE A CA 1
ATOM 6230 C C . PHE A 1 780 ? 36.485 -37.990 7.184 1.00 26.75 780 PHE A C 1
ATOM 6232 O O . PHE A 1 780 ? 36.275 -38.514 8.281 1.00 26.75 780 PHE A O 1
ATOM 6239 N N . SER A 1 781 ? 36.072 -38.560 6.052 1.00 26.11 781 SER A N 1
ATOM 6240 C CA . SER A 1 781 ? 35.430 -39.879 5.991 1.00 26.11 781 SER A CA 1
ATOM 6241 C C . SER A 1 781 ? 36.422 -41.023 6.276 1.00 26.11 781 SER A C 1
ATOM 6243 O O . SER A 1 781 ? 36.991 -41.642 5.377 1.00 26.11 781 SER A O 1
ATOM 6245 N N . LYS A 1 782 ? 36.630 -41.353 7.560 1.00 28.53 782 LYS A N 1
ATOM 6246 C CA . LYS A 1 782 ? 37.382 -42.559 7.952 1.00 28.53 782 LYS A CA 1
ATOM 6247 C C . LYS A 1 782 ? 36.633 -43.822 7.523 1.00 28.53 782 LYS A C 1
ATOM 6249 O O . LYS A 1 782 ? 35.607 -44.172 8.103 1.00 28.53 782 LYS A O 1
ATOM 6254 N N . SER A 1 783 ? 37.188 -44.549 6.559 1.00 25.56 783 SER A N 1
ATOM 6255 C CA . SER A 1 783 ? 36.687 -45.866 6.178 1.00 25.56 783 SER A CA 1
ATOM 6256 C C . SER A 1 783 ? 36.881 -46.884 7.311 1.00 25.56 783 SER A C 1
ATOM 6258 O O . SER A 1 783 ? 37.971 -47.040 7.863 1.00 25.56 783 SER A O 1
ATOM 6260 N N . LYS A 1 784 ? 35.824 -47.638 7.630 1.00 27.83 784 LYS A N 1
ATOM 6261 C CA . LYS A 1 784 ? 35.933 -48.932 8.315 1.00 27.83 784 LYS A CA 1
ATOM 6262 C C . LYS A 1 784 ? 35.380 -50.011 7.394 1.00 27.83 784 LYS A C 1
ATOM 6264 O O . LYS A 1 784 ? 34.238 -49.934 6.953 1.00 27.83 784 LYS A O 1
ATOM 6269 N N . LYS A 1 785 ? 36.210 -51.010 7.093 1.00 26.44 785 LYS A N 1
ATOM 6270 C CA . LYS A 1 785 ? 35.814 -52.195 6.324 1.00 26.44 785 LYS A CA 1
ATOM 6271 C C . LYS A 1 785 ? 34.950 -53.102 7.206 1.00 26.44 785 LYS A C 1
ATOM 6273 O O . LYS A 1 785 ? 35.361 -53.427 8.315 1.00 26.44 785 LYS A O 1
ATOM 6278 N N . SER A 1 786 ? 33.829 -53.582 6.678 1.00 27.12 786 SER A N 1
ATOM 6279 C CA . SER A 1 786 ? 33.213 -54.848 7.094 1.00 27.12 786 SER A CA 1
ATOM 6280 C C . SER A 1 786 ? 32.628 -55.550 5.863 1.00 27.12 786 SER A C 1
ATOM 6282 O O . SER A 1 786 ? 32.463 -54.923 4.814 1.00 27.12 786 SER A O 1
ATOM 6284 N N . LYS A 1 787 ? 32.420 -56.866 5.942 1.00 28.28 787 LYS A N 1
ATOM 6285 C CA . LYS A 1 787 ? 32.178 -57.737 4.778 1.00 28.28 787 LYS A CA 1
ATOM 6286 C C . LYS A 1 787 ? 30.678 -57.940 4.502 1.00 28.28 787 LYS A C 1
ATOM 6288 O O . LYS A 1 787 ? 29.875 -57.978 5.428 1.00 28.28 787 LYS A O 1
ATOM 6293 N N . ARG A 1 788 ? 30.327 -58.150 3.224 1.00 28.14 788 ARG A N 1
ATOM 6294 C CA . ARG A 1 788 ? 29.079 -58.832 2.805 1.00 28.14 788 ARG A CA 1
ATOM 6295 C C . ARG A 1 788 ? 29.120 -60.313 3.254 1.00 28.14 788 ARG A C 1
ATOM 6297 O O . ARG A 1 788 ? 30.215 -60.817 3.510 1.00 28.14 788 ARG A O 1
ATOM 6304 N N . PRO A 1 789 ? 27.975 -61.016 3.326 1.00 36.47 789 PRO A N 1
ATOM 6305 C CA . PRO A 1 789 ? 27.428 -61.680 2.127 1.00 36.47 789 PRO A CA 1
ATOM 6306 C C . PRO A 1 789 ? 26.084 -61.104 1.649 1.00 36.47 789 PRO A C 1
ATOM 6308 O O . PRO A 1 789 ? 25.502 -60.240 2.297 1.00 36.47 789 PRO A O 1
ATOM 6311 N N . LEU A 1 790 ? 25.603 -61.575 0.494 1.00 27.09 790 LEU A N 1
ATOM 6312 C CA . LEU A 1 790 ? 24.267 -61.267 -0.029 1.00 27.09 790 LEU A CA 1
ATOM 6313 C C . LEU A 1 790 ? 23.279 -62.399 0.293 1.00 27.09 790 LEU A C 1
ATOM 6315 O O . LEU A 1 790 ? 23.654 -63.570 0.271 1.00 27.09 790 LEU A O 1
ATOM 6319 N N . ARG A 1 791 ? 21.991 -62.057 0.390 1.00 27.11 791 ARG A N 1
ATOM 6320 C CA . ARG A 1 791 ? 20.920 -62.863 -0.223 1.00 27.11 791 ARG A CA 1
ATOM 6321 C C . ARG A 1 791 ? 20.066 -61.973 -1.140 1.00 27.11 791 ARG A C 1
ATOM 6323 O O . ARG A 1 791 ? 20.357 -60.788 -1.288 1.00 27.11 791 ARG A O 1
ATOM 6330 N N . ARG A 1 792 ? 19.160 -62.595 -1.891 1.00 27.30 792 ARG A N 1
ATOM 6331 C CA . ARG A 1 792 ? 18.679 -62.171 -3.221 1.00 27.30 792 ARG A CA 1
ATOM 6332 C C . ARG A 1 792 ? 17.159 -62.370 -3.302 1.00 27.30 792 ARG A C 1
ATOM 6334 O O . ARG A 1 792 ? 16.652 -63.168 -2.521 1.00 27.30 792 ARG A O 1
ATOM 6341 N N . LEU A 1 793 ? 16.524 -61.777 -4.324 1.00 27.48 793 LEU A N 1
ATOM 6342 C CA . LEU A 1 793 ? 15.095 -61.901 -4.691 1.00 27.48 793 LEU A CA 1
ATOM 6343 C C . LEU A 1 793 ? 14.147 -61.060 -3.803 1.00 27.48 793 LEU A C 1
ATOM 6345 O O . LEU A 1 793 ? 14.409 -60.908 -2.616 1.00 27.48 793 LEU A O 1
ATOM 6349 N N . ALA A 1 794 ? 13.058 -60.478 -4.318 1.00 27.36 794 ALA A N 1
ATOM 6350 C CA . ALA A 1 794 ? 12.672 -60.241 -5.720 1.00 27.36 794 ALA A CA 1
ATOM 6351 C C . ALA A 1 794 ? 11.729 -59.023 -5.829 1.00 27.36 794 ALA A C 1
ATOM 6353 O O . ALA A 1 794 ? 11.231 -58.519 -4.827 1.00 27.36 794 ALA A O 1
ATOM 6354 N N . SER A 1 795 ? 11.503 -58.563 -7.059 1.00 28.83 795 SER A N 1
ATOM 6355 C CA . SER A 1 795 ? 10.517 -57.546 -7.433 1.00 28.83 795 SER A CA 1
ATOM 6356 C C . SER A 1 795 ? 9.222 -58.178 -7.948 1.00 28.83 795 SER A C 1
ATOM 6358 O O . SER A 1 795 ? 9.295 -59.110 -8.749 1.00 28.83 795 SER A O 1
ATOM 6360 N N . SER A 1 796 ? 8.077 -57.576 -7.638 1.00 29.02 796 SER A N 1
ATOM 6361 C CA . SER A 1 796 ? 6.879 -57.618 -8.489 1.00 29.02 796 SER A CA 1
ATOM 6362 C C . SER A 1 796 ? 5.953 -56.448 -8.149 1.00 29.02 796 SER A C 1
ATOM 6364 O O . SER A 1 796 ? 5.901 -56.011 -6.998 1.00 29.02 796 SER A O 1
ATOM 6366 N N . ASN A 1 797 ? 5.241 -55.946 -9.153 1.00 30.30 797 ASN A N 1
ATOM 6367 C CA . ASN A 1 797 ? 4.169 -54.967 -8.986 1.00 30.30 797 ASN A CA 1
ATOM 6368 C C . ASN A 1 797 ? 2.870 -55.691 -8.563 1.00 30.30 797 ASN A C 1
ATOM 6370 O O . ASN A 1 797 ? 2.772 -56.906 -8.728 1.00 30.30 797 ASN A O 1
ATOM 6374 N N . ASP A 1 798 ? 1.881 -54.974 -8.021 1.00 28.16 798 ASP A N 1
ATOM 6375 C CA . ASP A 1 798 ? 0.665 -54.572 -8.763 1.00 28.16 798 ASP A CA 1
ATOM 6376 C C . ASP A 1 798 ? -0.511 -54.155 -7.848 1.00 28.16 798 ASP A C 1
ATOM 6378 O O . ASP A 1 798 ? -0.463 -54.231 -6.620 1.00 28.16 798 ASP A O 1
ATOM 6382 N N . VAL A 1 799 ? -1.534 -53.587 -8.488 1.00 29.50 799 VAL A N 1
ATOM 6383 C CA . VAL A 1 799 ? -2.690 -52.811 -7.990 1.00 29.50 799 VAL A CA 1
ATOM 6384 C C . VAL A 1 799 ? -3.866 -53.136 -8.958 1.00 29.50 799 VAL A C 1
ATOM 6386 O O . VAL A 1 799 ? -3.542 -53.537 -10.078 1.00 29.50 799 VAL A O 1
ATOM 6389 N N . PRO A 1 800 ? -5.194 -52.961 -8.691 1.00 55.69 800 PRO A N 1
ATOM 6390 C CA . PRO A 1 800 ? -5.959 -52.509 -7.505 1.00 55.69 800 PRO A CA 1
ATOM 6391 C C . PRO A 1 800 ? -7.125 -53.475 -7.090 1.00 55.69 800 PRO A C 1
ATOM 6393 O O . PRO A 1 800 ? -7.249 -54.585 -7.596 1.00 55.69 800 PRO A O 1
ATOM 6396 N N . THR A 1 801 ? -8.093 -52.950 -6.308 1.00 29.64 801 THR A N 1
ATOM 6397 C CA . THR A 1 801 ? -9.527 -53.364 -6.196 1.00 29.64 801 THR A CA 1
ATOM 6398 C C . THR A 1 801 ? -9.865 -54.489 -5.190 1.00 29.64 801 THR A C 1
ATOM 6400 O O . THR A 1 801 ? -9.020 -55.325 -4.913 1.00 29.64 801 THR A O 1
ATOM 6403 N N . LYS A 1 802 ? -11.066 -54.573 -4.574 1.00 30.44 802 LYS A N 1
ATOM 6404 C CA . LYS A 1 802 ? -12.280 -53.703 -4.535 1.00 30.44 802 LYS A CA 1
ATOM 6405 C C . LYS A 1 802 ? -13.182 -54.089 -3.332 1.00 30.44 802 LYS A C 1
ATOM 6407 O O . LYS A 1 802 ? -13.086 -55.223 -2.886 1.00 30.44 802 LYS A O 1
ATOM 6412 N N . ILE A 1 803 ? -14.178 -53.235 -3.013 1.00 31.17 803 ILE A N 1
ATOM 6413 C CA . ILE A 1 803 ? -15.500 -53.586 -2.405 1.00 31.17 803 ILE A CA 1
ATOM 6414 C C . ILE A 1 803 ? -15.483 -54.065 -0.925 1.00 31.17 803 ILE A C 1
ATOM 6416 O O . ILE A 1 803 ? -14.521 -54.674 -0.490 1.00 31.17 803 ILE A O 1
ATOM 6420 N N . ASP A 1 804 ? -16.522 -53.916 -0.085 1.00 34.12 804 ASP A N 1
ATOM 6421 C CA . ASP A 1 804 ? -17.620 -52.931 0.109 1.00 34.12 804 ASP A CA 1
ATOM 6422 C C . ASP A 1 804 ? -18.431 -53.372 1.367 1.00 34.12 804 ASP A C 1
ATOM 6424 O O . ASP A 1 804 ? -18.371 -54.545 1.733 1.00 34.12 804 ASP A O 1
ATOM 6428 N N . LYS A 1 805 ? -19.294 -52.499 1.925 1.00 33.91 805 LYS A N 1
ATOM 6429 C CA . LYS A 1 805 ? -20.385 -52.809 2.892 1.00 33.91 805 LYS A CA 1
ATOM 6430 C C . LYS A 1 805 ? -19.921 -53.239 4.318 1.00 33.91 805 LYS A C 1
ATOM 6432 O O . LYS A 1 805 ? -18.793 -53.652 4.520 1.00 33.91 805 LYS A O 1
ATOM 6437 N N . HIS A 1 806 ? -20.726 -53.124 5.391 1.00 34.06 806 HIS A N 1
ATOM 6438 C CA . HIS A 1 806 ? -22.188 -52.950 5.477 1.00 34.06 806 HIS A CA 1
ATOM 6439 C C . HIS A 1 806 ? -22.683 -52.386 6.840 1.00 34.06 806 HIS A C 1
ATOM 6441 O O . HIS A 1 806 ? -22.209 -52.855 7.862 1.00 34.06 806 HIS A O 1
ATOM 6447 N N . LYS A 1 807 ? -23.784 -51.593 6.830 1.00 35.03 807 LYS A N 1
ATOM 6448 C CA . LYS A 1 807 ? -24.862 -51.499 7.875 1.00 35.03 807 LYS A CA 1
ATOM 6449 C C . LYS A 1 807 ? -24.470 -50.994 9.303 1.00 35.03 807 LYS A C 1
ATOM 6451 O O . LYS A 1 807 ? -23.368 -51.210 9.760 1.00 35.03 807 LYS A O 1
ATOM 6456 N N . LYS A 1 808 ? -25.341 -50.351 10.106 1.00 34.16 808 LYS A N 1
ATOM 6457 C CA . LYS A 1 808 ? -26.657 -49.689 9.895 1.00 34.16 808 LYS A CA 1
ATOM 6458 C C . LYS A 1 808 ? -26.966 -48.720 11.069 1.00 34.16 808 LYS A C 1
ATOM 6460 O O . LYS A 1 808 ? -26.476 -48.913 12.169 1.00 34.16 808 LYS A O 1
ATOM 6465 N N . ARG A 1 809 ? -27.862 -47.753 10.798 1.00 34.06 809 ARG A N 1
ATOM 6466 C CA . ARG A 1 809 ? -28.938 -47.140 11.638 1.00 34.06 809 ARG A CA 1
ATOM 6467 C C . ARG A 1 809 ? -29.147 -47.766 13.053 1.00 34.06 809 ARG A C 1
ATOM 6469 O O . ARG A 1 809 ? -29.118 -48.985 13.149 1.00 34.06 809 ARG A O 1
ATOM 6476 N N . ARG A 1 810 ? -29.596 -47.049 14.107 1.00 34.56 810 ARG A N 1
ATOM 6477 C CA . ARG A 1 810 ? -30.677 -46.022 14.133 1.00 34.56 810 ARG A CA 1
ATOM 6478 C C . ARG A 1 810 ? -30.884 -45.406 15.553 1.00 34.56 810 ARG A C 1
ATOM 6480 O O . ARG A 1 810 ? -30.726 -46.154 16.506 1.00 34.56 810 ARG A O 1
ATOM 6487 N N . THR A 1 811 ? -31.455 -44.183 15.648 1.00 32.69 811 THR A N 1
ATOM 6488 C CA . THR A 1 811 ? -32.274 -43.623 16.788 1.00 32.69 811 THR A CA 1
ATOM 6489 C C . THR A 1 811 ? -31.610 -43.468 18.189 1.00 32.69 811 THR A C 1
ATOM 6491 O O . THR A 1 811 ? -30.643 -44.155 18.464 1.00 32.69 811 THR A O 1
ATOM 6494 N N . LEU A 1 812 ? -32.042 -42.600 19.132 1.00 34.09 812 LEU A N 1
ATOM 6495 C CA . LEU A 1 812 ? -33.060 -41.515 19.172 1.00 34.09 812 LEU A CA 1
ATOM 6496 C C . LEU A 1 812 ? -32.672 -40.416 20.214 1.00 34.09 812 LEU A C 1
ATOM 6498 O O . LEU A 1 812 ? -31.624 -40.498 20.841 1.00 34.09 812 LEU A O 1
ATOM 6502 N N . LYS A 1 813 ? -33.527 -39.390 20.378 1.00 35.78 813 LYS A N 1
ATOM 6503 C CA . LYS A 1 813 ? -33.456 -38.287 21.371 1.00 35.78 813 LYS A CA 1
ATOM 6504 C C . LYS A 1 813 ? -33.474 -38.786 22.833 1.00 35.78 813 LYS A C 1
ATOM 6506 O O . LYS A 1 813 ? -34.148 -39.777 23.091 1.00 35.78 813 LYS A O 1
ATOM 6511 N N . GLY A 1 814 ? -32.954 -37.993 23.785 1.00 32.94 814 GLY A N 1
ATOM 6512 C CA . GLY A 1 814 ? -33.396 -38.075 25.193 1.00 32.94 814 GLY A CA 1
ATOM 6513 C C . GLY A 1 814 ? -32.520 -37.395 26.263 1.00 32.94 814 GLY A C 1
ATOM 6514 O O . GLY A 1 814 ? -31.598 -38.016 26.755 1.00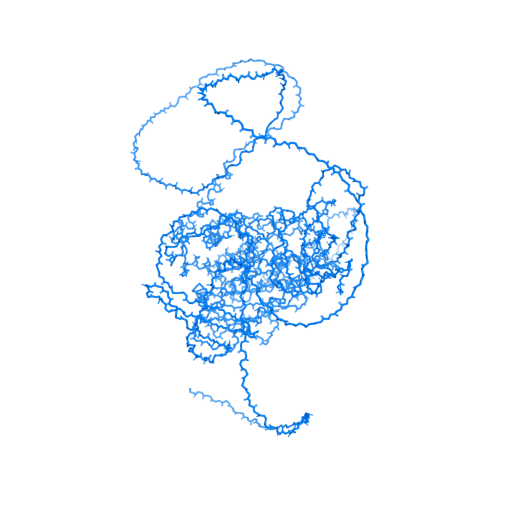 32.94 814 GLY A O 1
ATOM 6515 N N . GLN A 1 815 ? -32.861 -36.148 26.616 1.00 37.31 815 GLN A N 1
ATOM 6516 C CA . GLN A 1 815 ? -32.774 -35.493 27.946 1.00 37.31 815 GLN A CA 1
ATOM 6517 C C . GLN A 1 815 ? -31.632 -35.775 28.967 1.00 37.31 815 GLN A C 1
ATOM 6519 O O . GLN A 1 815 ? -31.492 -36.865 29.504 1.00 37.31 815 GLN A O 1
ATOM 6524 N N . THR A 1 816 ? -30.977 -34.669 29.360 1.00 44.28 816 THR A N 1
ATOM 6525 C CA . THR A 1 816 ? -30.573 -34.265 30.734 1.00 44.28 816 THR A CA 1
ATOM 6526 C C . THR A 1 816 ? -29.844 -35.244 31.668 1.00 44.28 816 THR A C 1
ATOM 6528 O O . THR A 1 816 ? -30.479 -36.034 32.367 1.00 44.28 816 THR A O 1
ATOM 6531 N N . SER A 1 817 ? -28.560 -34.951 31.896 1.00 40.03 817 SER A N 1
ATOM 6532 C CA . SER A 1 817 ? -28.093 -34.415 33.192 1.00 40.03 817 SER A CA 1
ATOM 6533 C C . SER A 1 817 ? -26.894 -33.493 32.967 1.00 40.03 817 SER A C 1
ATOM 6535 O O . SER A 1 817 ? -25.851 -34.034 32.536 1.00 40.03 817 SER A O 1
#

InterPro domains:
  IPR000834 Peptidase M14, carboxypeptidase A [PF00246] (187-434)
  IPR000834 Peptidase M14, carboxypeptidase A [PS52035] (151-534)
  IPR034286 Cytosolic carboxypeptidase-like protein 5 catalytic domain [cd06236] (176-538)
  IPR050821 Cytosolic carboxypeptidase [PTHR12756] (5-708)

Radius of gyration: 39.68 Å; chains: 1; bounding box: 156×137×76 Å